Protein AF-0000000078951694 (afdb_homodimer)

Structure (mmCIF, N/CA/C/O backbone):
data_AF-0000000078951694-model_v1
#
loop_
_entity.id
_entity.type
_entity.pdbx_description
1 polymer 'Glycosyl transferase group 1'
#
loop_
_atom_site.group_PDB
_atom_site.id
_atom_site.type_symbol
_atom_site.label_atom_id
_atom_site.label_alt_id
_atom_site.label_comp_id
_atom_site.label_asym_id
_atom_site.label_entity_id
_atom_site.label_seq_id
_atom_site.pdbx_PDB_ins_code
_atom_site.Cartn_x
_atom_site.Cartn_y
_atom_site.Cartn_z
_atom_site.occupancy
_atom_site.B_iso_or_equiv
_atom_site.auth_seq_id
_atom_site.auth_comp_id
_atom_site.auth_asym_id
_atom_site.auth_atom_id
_atom_site.pdbx_PDB_model_num
ATOM 1 N N . MET A 1 1 ? -20.156 -35.375 -35.844 1 25.42 1 MET A N 1
ATOM 2 C CA . MET A 1 1 ? -18.797 -34.875 -35.812 1 25.42 1 MET A CA 1
ATOM 3 C C . MET A 1 1 ? -18.078 -35.25 -34.531 1 25.42 1 MET A C 1
ATOM 5 O O . MET A 1 1 ? -17.016 -34.719 -34.219 1 25.42 1 MET A O 1
ATOM 9 N N . THR A 1 2 ? -18.844 -35.938 -33.625 1 31.47 2 THR A N 1
ATOM 10 C CA . THR A 1 2 ? -18.594 -36.531 -32.344 1 31.47 2 THR A CA 1
ATOM 11 C C . THR A 1 2 ? -17.625 -37.719 -32.469 1 31.47 2 THR A C 1
ATOM 13 O O . THR A 1 2 ? -17.031 -38.156 -31.469 1 31.47 2 THR A O 1
ATOM 16 N N . GLY A 1 3 ? -17.562 -38.25 -33.75 1 32.97 3 GLY A N 1
ATOM 17 C CA . GLY A 1 3 ? -16.922 -39.531 -34 1 32.97 3 GLY A CA 1
ATOM 18 C C . GLY A 1 3 ? -15.414 -39.469 -33.938 1 32.97 3 GLY A C 1
ATOM 19 O O . GLY A 1 3 ? -14.75 -40.438 -33.625 1 32.97 3 GLY A O 1
ATOM 20 N N . SER A 1 4 ? -14.906 -38.406 -34.625 1 34.59 4 SER A N 1
ATOM 21 C CA . SER A 1 4 ? -13.477 -38.375 -34.938 1 34.59 4 SER A CA 1
ATOM 22 C C . SER A 1 4 ? -12.648 -38.094 -33.688 1 34.59 4 SER A C 1
ATOM 24 O O . SER A 1 4 ? -11.414 -38.156 -33.75 1 34.59 4 SER A O 1
ATOM 26 N N . SER A 1 5 ? -13.242 -37.344 -32.75 1 33.28 5 SER A N 1
ATOM 27 C CA . SER A 1 5 ? -12.469 -36.969 -31.562 1 33.28 5 SER A CA 1
ATOM 28 C C . SER A 1 5 ? -12.094 -38.188 -30.734 1 33.28 5 SER A C 1
ATOM 30 O O . SER A 1 5 ? -11.125 -38.156 -29.984 1 33.28 5 SER A O 1
ATOM 32 N N . ASN A 1 6 ? -12.883 -39.281 -30.891 1 34.88 6 ASN A N 1
ATOM 33 C CA . ASN A 1 6 ? -12.602 -40.5 -30.156 1 34.88 6 ASN A CA 1
ATOM 34 C C . ASN A 1 6 ? -11.414 -41.25 -30.766 1 34.88 6 ASN A C 1
ATOM 36 O O . ASN A 1 6 ? -10.812 -42.094 -30.109 1 34.88 6 ASN A O 1
ATOM 40 N N . GLN A 1 7 ? -11.141 -41.062 -32.188 1 31.48 7 GLN A N 1
ATOM 41 C CA . GLN A 1 7 ? -10.117 -41.875 -32.844 1 31.48 7 GLN A CA 1
ATOM 42 C C . GLN A 1 7 ? -8.719 -41.406 -32.469 1 31.48 7 GLN A C 1
ATOM 44 O O . GLN A 1 7 ? -7.77 -42.188 -32.5 1 31.48 7 GLN A O 1
ATOM 49 N N . ALA A 1 8 ? -8.578 -40.031 -32.438 1 38.91 8 ALA A N 1
ATOM 50 C CA . ALA A 1 8 ? -7.238 -39.562 -32.094 1 38.91 8 ALA A CA 1
ATOM 51 C C . ALA A 1 8 ? -6.785 -40.125 -30.734 1 38.91 8 ALA A C 1
ATOM 53 O O . ALA A 1 8 ? -5.602 -40.031 -30.406 1 38.91 8 ALA A O 1
ATOM 54 N N . LEU A 1 9 ? -7.75 -40.344 -29.922 1 37.75 9 LEU A N 1
ATOM 55 C CA . LEU A 1 9 ? -7.488 -40.969 -28.641 1 37.75 9 LEU A CA 1
ATOM 56 C C . LEU A 1 9 ? -7.109 -42.438 -28.812 1 37.75 9 LEU A C 1
ATOM 58 O O . LEU A 1 9 ? -6.418 -43 -27.969 1 37.75 9 LEU A O 1
ATOM 62 N N . ASN A 1 10 ? -7.617 -43.062 -29.797 1 38.59 10 ASN A N 1
ATOM 63 C CA . ASN A 1 10 ? -7.34 -44.469 -30.062 1 38.59 10 ASN A CA 1
ATOM 64 C C . ASN A 1 10 ? -5.934 -44.656 -30.609 1 38.59 10 ASN A C 1
ATOM 66 O O . ASN A 1 10 ? -5.328 -45.719 -30.422 1 38.59 10 ASN A O 1
ATOM 70 N N . ASP A 1 11 ? -5.473 -43.844 -31.516 1 37.25 11 ASP A N 1
ATOM 71 C CA . ASP A 1 11 ? -4.184 -44.062 -32.156 1 37.25 11 ASP A CA 1
ATOM 72 C C . ASP A 1 11 ? -3.031 -43.719 -31.219 1 37.25 11 ASP A C 1
ATOM 74 O O . ASP A 1 11 ? -1.863 -43.906 -31.578 1 37.25 11 ASP A O 1
ATOM 78 N N . SER A 1 12 ? -3.062 -42.656 -30.344 1 39.62 12 SER A N 1
ATOM 79 C CA . SER A 1 12 ? -2.045 -42.531 -29.312 1 39.62 12 SER A CA 1
ATOM 80 C C . SER A 1 12 ? -1.988 -43.781 -28.438 1 39.62 12 SER A C 1
ATOM 82 O O . SER A 1 12 ? -2.184 -43.719 -27.219 1 39.62 12 SER A O 1
ATOM 84 N N . SER A 1 13 ? -2.211 -44.906 -28.891 1 37.97 13 SER A N 1
ATOM 85 C CA . SER A 1 13 ? -2.316 -46.281 -28.438 1 37.97 13 SER A CA 1
ATOM 86 C C . SER A 1 13 ? -1.037 -46.719 -27.734 1 37.97 13 SER A C 1
ATOM 88 O O . SER A 1 13 ? -1.073 -47.594 -26.875 1 37.97 13 SER A O 1
ATOM 90 N N . GLU A 1 14 ? 0.113 -46.312 -28.234 1 39.25 14 GLU A N 1
ATOM 91 C CA . GLU A 1 14 ? 1.351 -46.844 -27.656 1 39.25 14 GLU A CA 1
ATOM 92 C C . GLU A 1 14 ? 1.652 -46.219 -26.312 1 39.25 14 GLU A C 1
ATOM 94 O O . GLU A 1 14 ? 2.619 -46.594 -25.641 1 39.25 14 GLU A O 1
ATOM 99 N N . ALA A 1 15 ? 1.261 -44.969 -26 1 46.66 15 ALA A N 1
ATOM 100 C CA . ALA A 1 15 ? 1.269 -44.531 -24.609 1 46.66 15 ALA A CA 1
ATOM 101 C C . ALA A 1 15 ? 0.539 -45.531 -23.719 1 46.66 15 ALA A C 1
ATOM 103 O O . ALA A 1 15 ? 0.269 -45.25 -22.547 1 46.66 15 ALA A O 1
ATOM 104 N N . ARG A 1 16 ? -0.123 -46.562 -24.188 1 50.38 16 ARG A N 1
ATOM 105 C CA . ARG A 1 16 ? -1.137 -47.562 -23.891 1 50.38 16 ARG A CA 1
ATOM 106 C C . ARG A 1 16 ? -0.674 -48.5 -22.766 1 50.38 16 ARG A C 1
ATOM 108 O O . ARG A 1 16 ? -1.495 -49.062 -22.031 1 50.38 16 ARG A O 1
ATOM 115 N N . ASP A 1 17 ? 0.677 -48.625 -22.719 1 61.97 17 ASP A N 1
ATOM 116 C CA . ASP A 1 17 ? 0.812 -49.844 -21.875 1 61.97 17 ASP A CA 1
ATOM 117 C C . ASP A 1 17 ? 1.372 -49.469 -20.5 1 61.97 17 ASP A C 1
ATOM 119 O O . ASP A 1 17 ? 1.481 -50.344 -19.625 1 61.97 17 ASP A O 1
ATOM 123 N N . GLY A 1 18 ? 1.534 -48 -20.219 1 79.75 18 GLY A N 1
ATOM 124 C CA . GLY A 1 18 ? 2.174 -47.781 -18.938 1 79.75 18 GLY A CA 1
ATOM 125 C C . GLY A 1 18 ? 1.211 -47.344 -17.859 1 79.75 18 GLY A C 1
ATOM 126 O O . GLY A 1 18 ? 0.107 -46.875 -18.156 1 79.75 18 GLY A O 1
ATOM 127 N N . GLU A 1 19 ? 1.531 -47.531 -16.625 1 89.62 19 GLU A N 1
ATOM 128 C CA . GLU A 1 19 ? 0.771 -47.125 -15.453 1 89.62 19 GLU A CA 1
ATOM 129 C C . GLU A 1 19 ? 0.968 -45.625 -15.18 1 89.62 19 GLU A C 1
ATOM 131 O O . GLU A 1 19 ? 2.086 -45.125 -15.273 1 89.62 19 GLU A O 1
ATOM 136 N N . ILE A 1 20 ? -0.127 -44.938 -14.977 1 92.88 20 ILE A N 1
ATOM 137 C CA . ILE A 1 20 ? -0.087 -43.531 -14.594 1 92.88 20 ILE A CA 1
ATOM 138 C C . ILE A 1 20 ? -0.366 -43.406 -13.102 1 92.88 20 ILE A C 1
ATOM 140 O O . ILE A 1 20 ? -1.429 -43.812 -12.625 1 92.88 20 ILE A O 1
ATOM 144 N N . ILE A 1 21 ? 0.599 -42.906 -12.383 1 95.19 21 ILE A N 1
ATOM 145 C CA . ILE A 1 21 ? 0.459 -42.656 -10.953 1 95.19 21 ILE A CA 1
ATOM 146 C C . ILE A 1 21 ? 0.245 -41.156 -10.703 1 95.19 21 ILE A C 1
ATOM 148 O O . ILE A 1 21 ? 1.077 -40.344 -11.086 1 95.19 21 ILE A O 1
ATOM 152 N N . LEU A 1 22 ? -0.862 -40.781 -10.141 1 96.69 22 LEU A N 1
ATOM 153 C CA . LEU A 1 22 ? -1.141 -39.375 -9.805 1 96.69 22 LEU A CA 1
ATOM 154 C C . LEU A 1 22 ? -0.96 -39.125 -8.312 1 96.69 22 LEU A C 1
ATOM 156 O O . LEU A 1 22 ? -1.605 -39.781 -7.488 1 96.69 22 LEU A O 1
ATOM 160 N N . ASP A 1 23 ? -0.077 -38.25 -7.992 1 96.75 23 ASP A N 1
ATOM 161 C CA . ASP A 1 23 ? 0.076 -37.844 -6.602 1 96.75 23 ASP A CA 1
ATOM 162 C C . ASP A 1 23 ? -1.099 -36.969 -6.164 1 96.75 23 ASP A C 1
ATOM 164 O O . ASP A 1 23 ? -1.405 -35.938 -6.805 1 96.75 23 ASP A O 1
ATOM 168 N N . VAL A 1 24 ? -1.762 -37.344 -5.074 1 94.56 24 VAL A N 1
ATOM 169 C CA . VAL A 1 24 ? -2.916 -36.594 -4.594 1 94.56 24 VAL A CA 1
ATOM 170 C C . VAL A 1 24 ? -2.691 -36.156 -3.145 1 94.56 24 VAL A C 1
ATOM 172 O O . VAL A 1 24 ? -3.635 -36.125 -2.352 1 94.56 24 VAL A O 1
ATOM 175 N N . SER A 1 25 ? -1.437 -35.906 -2.807 1 93.31 25 SER A N 1
ATOM 176 C CA . SER A 1 25 ? -1.047 -35.594 -1.439 1 93.31 25 SER A CA 1
ATOM 177 C C . SER A 1 25 ? -1.697 -34.281 -0.978 1 93.31 25 SER A C 1
ATOM 179 O O . SER A 1 25 ? -2.141 -34.188 0.168 1 93.31 25 SER A O 1
ATOM 181 N N . TRP A 1 26 ? -1.775 -33.281 -1.845 1 91.5 26 TRP A N 1
ATOM 182 C CA . TRP A 1 26 ? -2.293 -31.969 -1.484 1 91.5 26 TRP A CA 1
ATOM 183 C C . TRP A 1 26 ? -3.777 -32.062 -1.145 1 91.5 26 TRP A C 1
ATOM 185 O O . TRP A 1 26 ? -4.195 -31.625 -0.062 1 91.5 26 TRP A O 1
ATOM 195 N N . LEU A 1 27 ? -4.527 -32.562 -2.012 1 87.69 27 LEU A N 1
ATOM 196 C CA . LEU A 1 27 ? -5.973 -32.656 -1.843 1 87.69 27 LEU A CA 1
ATOM 197 C C . LEU A 1 27 ? -6.32 -33.5 -0.605 1 87.69 27 LEU A C 1
ATOM 199 O O . LEU A 1 27 ? -7.23 -33.125 0.147 1 87.69 27 LEU A O 1
ATOM 203 N N . THR A 1 28 ? -5.617 -34.562 -0.388 1 86.06 28 THR A N 1
ATOM 204 C CA . THR A 1 28 ? -5.918 -35.469 0.721 1 86.06 28 THR A CA 1
ATOM 205 C C . THR A 1 28 ? -5.543 -34.844 2.053 1 86.06 28 THR A C 1
ATOM 207 O O . THR A 1 28 ? -6.168 -35.125 3.08 1 86.06 28 THR A O 1
ATOM 210 N N . GLU A 1 29 ? -4.57 -34.031 2.033 1 83.38 29 GLU A N 1
ATOM 211 C CA . GLU A 1 29 ? -4.191 -33.312 3.252 1 83.38 29 GLU A CA 1
ATOM 212 C C . GLU A 1 29 ? -5.203 -32.219 3.59 1 83.38 29 GLU A C 1
ATOM 214 O O . GLU A 1 29 ? -5.449 -31.938 4.766 1 83.38 29 GLU A O 1
ATOM 219 N N . ARG A 1 30 ? -5.746 -31.594 2.646 1 75.81 30 ARG A N 1
ATOM 220 C CA . ARG A 1 30 ? -6.68 -30.5 2.842 1 75.81 30 ARG A CA 1
ATOM 221 C C . ARG A 1 30 ? -8.094 -31.016 3.084 1 75.81 30 ARG A C 1
ATOM 223 O O . ARG A 1 30 ? -8.906 -30.344 3.727 1 75.81 30 ARG A O 1
ATOM 230 N N . ALA A 1 31 ? -8.477 -32 2.328 1 62.81 31 ALA A N 1
ATOM 231 C CA . ALA A 1 31 ? -9.805 -32.594 2.512 1 62.81 31 ALA A CA 1
ATOM 232 C C . ALA A 1 31 ? -10.086 -32.875 3.986 1 62.81 31 ALA A C 1
ATOM 234 O O . ALA A 1 31 ? -11.227 -32.75 4.434 1 62.81 31 ALA A O 1
ATOM 235 N N . GLY A 1 32 ? -9.086 -33.125 4.684 1 55.53 32 GLY A N 1
ATOM 236 C CA . GLY A 1 32 ? -9.297 -33.312 6.109 1 55.53 32 GLY A CA 1
ATOM 237 C C . GLY A 1 32 ? -9.586 -32 6.84 1 55.53 32 GLY A C 1
ATOM 238 O O . GLY A 1 32 ? -10.148 -32.031 7.938 1 55.53 32 GLY A O 1
ATOM 239 N N . LYS A 1 33 ? -9.188 -30.984 6.164 1 55.47 33 LYS A N 1
ATOM 240 C CA . LYS A 1 33 ? -9.422 -29.688 6.812 1 55.47 33 LYS A CA 1
ATOM 241 C C . LYS A 1 33 ? -10.586 -28.953 6.164 1 55.47 33 LYS A C 1
ATOM 243 O O . LYS A 1 33 ? -10.82 -29.078 4.961 1 55.47 33 LYS A O 1
ATOM 248 N N . ALA A 1 34 ? -11.758 -29.031 6.742 1 47 34 ALA A N 1
ATOM 249 C CA . ALA A 1 34 ? -12.961 -28.344 6.277 1 47 34 ALA A CA 1
ATOM 250 C C . ALA A 1 34 ? -12.594 -27.062 5.527 1 47 34 ALA A C 1
ATOM 252 O O . ALA A 1 34 ? -13.266 -26.031 5.676 1 47 34 ALA A O 1
ATOM 253 N N . VAL A 1 35 ? -11.398 -27.172 5 1 49.03 35 VAL A N 1
ATOM 254 C CA . VAL A 1 35 ? -10.922 -25.891 4.496 1 49.03 35 VAL A CA 1
ATOM 255 C C . VAL A 1 35 ? -11.531 -25.609 3.123 1 49.03 35 VAL A C 1
ATOM 257 O O . VAL A 1 35 ? -11.898 -26.547 2.402 1 49.03 35 VAL A O 1
ATOM 260 N N . MET A 1 36 ? -11.789 -24.359 2.775 1 52.12 36 MET A N 1
ATOM 261 C CA . MET A 1 36 ? -12.242 -23.688 1.562 1 52.12 36 MET A CA 1
ATOM 262 C C . MET A 1 36 ? -11.586 -24.297 0.325 1 52.12 36 MET A C 1
ATOM 264 O O . MET A 1 36 ? -10.508 -24.891 0.414 1 52.12 36 MET A O 1
ATOM 268 N N . THR A 1 37 ? -12.289 -24.234 -0.833 1 61.72 37 THR A N 1
ATOM 269 C CA . THR A 1 37 ? -12.031 -24.531 -2.236 1 61.72 37 THR A CA 1
ATOM 270 C C . THR A 1 37 ? -10.773 -23.828 -2.723 1 61.72 37 THR A C 1
ATOM 272 O O . THR A 1 37 ? -10.812 -22.656 -3.068 1 61.72 37 THR A O 1
ATOM 275 N N . ASP A 1 38 ? -9.555 -24.453 -2.373 1 75.69 38 ASP A N 1
ATOM 276 C CA . ASP A 1 38 ? -8.375 -23.797 -2.924 1 75.69 38 ASP A CA 1
ATOM 277 C C . ASP A 1 38 ? -8.117 -24.234 -4.359 1 75.69 38 ASP A C 1
ATOM 279 O O . ASP A 1 38 ? -8.633 -25.266 -4.801 1 75.69 38 ASP A O 1
ATOM 283 N N . GLY A 1 39 ? -7.406 -23.422 -5.066 1 80.12 39 GLY A N 1
ATOM 284 C CA . GLY A 1 39 ? -7.148 -23.625 -6.484 1 80.12 39 GLY A CA 1
ATOM 285 C C . GLY A 1 39 ? -6.348 -24.875 -6.777 1 80.12 39 GLY A C 1
ATOM 286 O O . GLY A 1 39 ? -6.598 -25.562 -7.77 1 80.12 39 GLY A O 1
ATOM 287 N N . VAL A 1 40 ? -5.477 -25.234 -5.883 1 88.31 40 VAL A N 1
ATOM 288 C CA . VAL A 1 40 ? -4.621 -26.391 -6.094 1 88.31 40 VAL A CA 1
ATOM 289 C C . VAL A 1 40 ? -5.457 -27.672 -6.004 1 88.31 40 VAL A C 1
ATOM 291 O O . VAL A 1 40 ? -5.293 -28.594 -6.816 1 88.31 40 VAL A O 1
ATOM 294 N N . SER A 1 41 ? -6.332 -27.688 -5.07 1 87.12 41 SER A N 1
ATOM 295 C CA . SER A 1 41 ? -7.227 -28.828 -4.926 1 87.12 41 SER A CA 1
ATOM 296 C C . SER A 1 41 ? -8.109 -29 -6.16 1 87.12 41 SER A C 1
ATOM 298 O O . SER A 1 41 ? -8.406 -30.125 -6.566 1 87.12 41 SER A O 1
ATOM 300 N N . ARG A 1 42 ? -8.445 -27.906 -6.723 1 87.06 42 ARG A N 1
ATOM 301 C CA . ARG A 1 42 ? -9.305 -27.969 -7.902 1 87.06 42 ARG A CA 1
ATOM 302 C C . ARG A 1 42 ? -8.555 -28.562 -9.086 1 87.06 42 ARG A C 1
ATOM 304 O O . ARG A 1 42 ? -9.141 -29.266 -9.914 1 87.06 42 ARG A O 1
ATOM 311 N N . ILE A 1 43 ? -7.336 -28.266 -9.203 1 92.06 43 ILE A N 1
ATOM 312 C CA . ILE A 1 43 ? -6.508 -28.828 -10.266 1 92.06 43 ILE A CA 1
ATOM 313 C C . ILE A 1 43 ? -6.398 -30.344 -10.086 1 92.06 43 ILE A C 1
ATOM 315 O O . ILE A 1 43 ? -6.641 -31.109 -11.031 1 92.06 43 ILE A O 1
ATOM 319 N N . GLU A 1 44 ? -6.098 -30.766 -8.875 1 92.56 44 GLU A N 1
ATOM 320 C CA . GLU A 1 44 ? -5.98 -32.188 -8.602 1 92.56 44 GLU A CA 1
ATOM 321 C C . GLU A 1 44 ? -7.309 -32.906 -8.836 1 92.56 44 GLU A C 1
ATOM 323 O O . GLU A 1 44 ? -7.34 -34 -9.383 1 92.56 44 GLU A O 1
ATOM 328 N N . MET A 1 45 ? -8.352 -32.25 -8.469 1 90.88 45 MET A N 1
ATOM 329 C CA . MET A 1 45 ? -9.672 -32.844 -8.656 1 90.88 45 MET A CA 1
ATOM 330 C C . MET A 1 45 ? -9.977 -33.031 -10.141 1 90.88 45 MET A C 1
ATOM 332 O O . MET A 1 45 ? -10.492 -34.062 -10.555 1 90.88 45 MET A O 1
ATOM 336 N N . ALA A 1 46 ? -9.68 -32.031 -10.891 1 92.44 46 ALA A N 1
ATOM 337 C CA . ALA A 1 46 ? -9.914 -32.125 -12.328 1 92.44 46 ALA A CA 1
ATOM 338 C C . ALA A 1 46 ? -9.109 -33.25 -12.953 1 92.44 46 ALA A C 1
ATOM 340 O O . ALA A 1 46 ? -9.633 -34 -13.773 1 92.44 46 ALA A O 1
ATOM 341 N N . TRP A 1 47 ? -7.883 -33.375 -12.547 1 95.38 47 TRP A N 1
ATOM 342 C CA . TRP A 1 47 ? -7.027 -34.438 -13.086 1 95.38 47 TRP A CA 1
ATOM 343 C C . TRP A 1 47 ? -7.539 -35.812 -12.68 1 95.38 47 TRP A C 1
ATOM 345 O O . TRP A 1 47 ? -7.594 -36.719 -13.508 1 95.38 47 TRP A O 1
ATOM 355 N N . ILE A 1 48 ? -7.965 -35.938 -11.414 1 94.56 48 ILE A N 1
ATOM 356 C CA . ILE A 1 48 ? -8.469 -37.219 -10.914 1 94.56 48 ILE A CA 1
ATOM 357 C C . ILE A 1 48 ? -9.703 -37.625 -11.719 1 94.56 48 ILE A C 1
ATOM 359 O O . ILE A 1 48 ? -9.758 -38.75 -12.25 1 94.56 48 ILE A O 1
ATOM 363 N N . LYS A 1 49 ? -10.617 -36.75 -11.875 1 93 49 LYS A N 1
ATOM 364 C CA . LYS A 1 49 ? -11.883 -37.062 -12.531 1 93 49 LYS A CA 1
ATOM 365 C C . LYS A 1 49 ? -11.672 -37.438 -13.992 1 93 49 LYS A C 1
ATOM 367 O O . LYS A 1 49 ? -12.25 -38.406 -14.477 1 93 49 LYS A O 1
ATOM 372 N N . LEU A 1 50 ? -10.844 -36.75 -14.68 1 94 50 LEU A N 1
ATOM 373 C CA . LEU A 1 50 ? -10.641 -37 -16.109 1 94 50 LEU A CA 1
ATOM 374 C C . LEU A 1 50 ? -9.82 -38.25 -16.328 1 94 50 LEU A C 1
ATOM 376 O O . LEU A 1 50 ? -10.141 -39.062 -17.219 1 94 50 LEU A O 1
ATOM 380 N N . LEU A 1 51 ? -8.805 -38.438 -15.508 1 93.62 51 LEU A N 1
ATOM 381 C CA . LEU A 1 51 ? -7.977 -39.625 -15.672 1 93.62 51 LEU A CA 1
ATOM 382 C C . LEU A 1 51 ? -8.758 -40.875 -15.312 1 93.62 51 LEU A C 1
ATOM 384 O O . LEU A 1 51 ? -8.633 -41.906 -15.977 1 93.62 51 LEU A O 1
ATOM 388 N N . LEU A 1 52 ? -9.547 -40.812 -14.25 1 91.81 52 LEU A N 1
ATOM 389 C CA . LEU A 1 52 ? -10.398 -41.938 -13.867 1 91.81 52 LEU A CA 1
ATOM 390 C C . LEU A 1 52 ? -11.422 -42.219 -14.961 1 91.81 52 LEU A C 1
ATOM 392 O O . LEU A 1 52 ? -11.727 -43.375 -15.234 1 91.81 52 LEU A O 1
ATOM 396 N N . GLY A 1 53 ? -11.977 -41.219 -15.477 1 89.81 53 GLY A N 1
ATOM 397 C CA . GLY A 1 53 ? -12.984 -41.344 -16.516 1 89.81 53 GLY A CA 1
ATOM 398 C C . GLY A 1 53 ? -12.438 -41.969 -17.797 1 89.81 53 GLY A C 1
ATOM 399 O O . GLY A 1 53 ? -13.117 -42.781 -18.438 1 89.81 53 GLY A O 1
ATOM 400 N N . TRP A 1 54 ? -11.227 -41.625 -18.109 1 89.75 54 TRP A N 1
ATOM 401 C CA . TRP A 1 54 ? -10.664 -42.031 -19.391 1 89.75 54 TRP A CA 1
ATOM 402 C C . TRP A 1 54 ? -9.805 -43.281 -19.25 1 89.75 54 TRP A C 1
ATOM 404 O O . TRP A 1 54 ? -9.672 -44.062 -20.188 1 89.75 54 TRP A O 1
ATOM 414 N N . PHE A 1 55 ? -9.141 -43.438 -18.047 1 87.25 55 PHE A N 1
ATOM 415 C CA . PHE A 1 55 ? -8.164 -44.5 -17.875 1 87.25 55 PHE A CA 1
ATOM 416 C C . PHE A 1 55 ? -8.336 -45.188 -16.531 1 87.25 55 PHE A C 1
ATOM 418 O O . PHE A 1 55 ? -7.363 -45.375 -15.797 1 87.25 55 PHE A O 1
ATOM 425 N N . SER A 1 56 ? -9.453 -45.656 -16.266 1 84.62 56 SER A N 1
ATOM 426 C CA . SER A 1 56 ? -9.727 -46.219 -14.945 1 84.62 56 SER A CA 1
ATOM 427 C C . SER A 1 56 ? -8.836 -47.406 -14.664 1 84.62 56 SER A C 1
ATOM 429 O O . SER A 1 56 ? -8.43 -47.656 -13.523 1 84.62 56 SER A O 1
ATOM 431 N N . ASP A 1 57 ? -8.383 -48.125 -15.641 1 86.69 57 ASP A N 1
ATOM 432 C CA . ASP A 1 57 ? -7.645 -49.375 -15.453 1 86.69 57 ASP A CA 1
ATOM 433 C C . ASP A 1 57 ? -6.145 -49.125 -15.367 1 86.69 57 ASP A C 1
ATOM 435 O O . ASP A 1 57 ? -5.383 -49.969 -14.945 1 86.69 57 ASP A O 1
ATOM 439 N N . ARG A 1 58 ? -5.738 -47.969 -15.648 1 87.62 58 ARG A N 1
ATOM 440 C CA . ARG A 1 58 ? -4.309 -47.688 -15.734 1 87.62 58 ARG A CA 1
ATOM 441 C C . ARG A 1 58 ? -3.887 -46.625 -14.719 1 87.62 58 ARG A C 1
ATOM 443 O O . ARG A 1 58 ? -2.701 -46.312 -14.602 1 87.62 58 ARG A O 1
ATOM 450 N N . ILE A 1 59 ? -4.812 -46.125 -14.016 1 91.56 59 ILE A N 1
ATOM 451 C CA . ILE A 1 59 ? -4.492 -45.031 -13.133 1 91.56 59 ILE A CA 1
ATOM 452 C C . ILE A 1 59 ? -4.355 -45.531 -11.703 1 91.56 59 ILE A C 1
ATOM 454 O O . ILE A 1 59 ? -5.141 -46.375 -11.25 1 91.56 59 ILE A O 1
ATOM 458 N N . ALA A 1 60 ? -3.324 -45.125 -11.062 1 92.62 60 ALA A N 1
ATOM 459 C CA . ALA A 1 60 ? -3.111 -45.344 -9.633 1 92.62 60 ALA A CA 1
ATOM 460 C C . ALA A 1 60 ? -2.938 -44 -8.914 1 92.62 60 ALA A C 1
ATOM 462 O O . ALA A 1 60 ? -2.543 -43 -9.531 1 92.62 60 ALA A O 1
ATOM 463 N N . PHE A 1 61 ? -3.332 -44 -7.668 1 95.06 61 PHE A N 1
ATOM 464 C CA . PHE A 1 61 ? -3.186 -42.812 -6.848 1 95.06 61 PHE A CA 1
ATOM 465 C C . PHE A 1 61 ? -2.193 -43.031 -5.715 1 95.06 61 PHE A C 1
ATOM 467 O O . PHE A 1 61 ? -2.146 -44.125 -5.145 1 95.06 61 PHE A O 1
ATOM 474 N N . ALA A 1 62 ? -1.385 -42.062 -5.477 1 95.25 62 ALA A N 1
ATOM 475 C CA . ALA A 1 62 ? -0.406 -42.156 -4.398 1 95.25 62 ALA A CA 1
ATOM 476 C C . ALA A 1 62 ? -0.414 -40.906 -3.539 1 95.25 62 ALA A C 1
ATOM 478 O O . ALA A 1 62 ? -0.921 -39.875 -3.961 1 95.25 62 ALA A O 1
ATOM 479 N N . ARG A 1 63 ? 0.07 -41.062 -2.336 1 94.69 63 ARG A N 1
ATOM 480 C CA . ARG A 1 63 ? 0.104 -39.906 -1.413 1 94.69 63 ARG A CA 1
ATOM 481 C C . ARG A 1 63 ? 1.287 -40.031 -0.457 1 94.69 63 ARG A C 1
ATOM 483 O O . ARG A 1 63 ? 1.641 -41.125 -0.021 1 94.69 63 ARG A O 1
ATOM 490 N N . LEU A 1 64 ? 1.927 -38.906 -0.232 1 94.62 64 LEU A N 1
ATOM 491 C CA . LEU A 1 64 ? 2.832 -38.719 0.899 1 94.62 64 LEU A CA 1
ATOM 492 C C . LEU A 1 64 ? 2.137 -38 2.045 1 94.62 64 LEU A C 1
ATOM 494 O O . LEU A 1 64 ? 1.743 -36.844 1.902 1 94.62 64 LEU A O 1
ATOM 498 N N . ASN A 1 65 ? 1.98 -38.656 3.189 1 88.38 65 ASN A N 1
ATOM 499 C CA . ASN A 1 65 ? 1.252 -38.031 4.285 1 88.38 65 ASN A CA 1
ATOM 500 C C . ASN A 1 65 ? 2.176 -37.188 5.156 1 88.38 65 ASN A C 1
ATOM 502 O O . ASN A 1 65 ? 3.377 -37.125 4.898 1 88.38 65 ASN A O 1
ATOM 506 N N . ARG A 1 66 ? 1.62 -36.531 6.129 1 85.69 66 ARG A N 1
ATOM 507 C CA . ARG A 1 66 ? 2.336 -35.562 6.953 1 85.69 66 ARG A CA 1
ATOM 508 C C . ARG A 1 66 ? 3.393 -36.25 7.812 1 85.69 66 ARG A C 1
ATOM 510 O O . ARG A 1 66 ? 4.332 -35.594 8.281 1 85.69 66 ARG A O 1
ATOM 517 N N . TRP A 1 67 ? 3.303 -37.5 7.953 1 85.94 67 TRP A N 1
ATOM 518 C CA . TRP A 1 67 ? 4.23 -38.281 8.789 1 85.94 67 TRP A CA 1
ATOM 519 C C . TRP A 1 67 ? 5.359 -38.875 7.945 1 85.94 67 TRP A C 1
ATOM 521 O O . TRP A 1 67 ? 6.207 -39.594 8.461 1 85.94 67 TRP A O 1
ATOM 531 N N . GLY A 1 68 ? 5.348 -38.656 6.703 1 89.81 68 GLY A N 1
ATOM 532 C CA . GLY A 1 68 ? 6.43 -39.094 5.832 1 89.81 68 GLY A CA 1
ATOM 533 C C . GLY A 1 68 ? 6.188 -40.438 5.219 1 89.81 68 GLY A C 1
ATOM 534 O O . GLY A 1 68 ? 7.094 -41.031 4.617 1 89.81 68 GLY A O 1
ATOM 535 N N . ARG A 1 69 ? 5.051 -40.969 5.328 1 90.62 69 ARG A N 1
ATOM 536 C CA . ARG A 1 69 ? 4.727 -42.25 4.734 1 90.62 69 ARG A CA 1
ATOM 537 C C . ARG A 1 69 ? 4.172 -42.094 3.324 1 90.62 69 ARG A C 1
ATOM 539 O O . ARG A 1 69 ? 3.191 -41.375 3.119 1 90.62 69 ARG A O 1
ATOM 546 N N . TYR A 1 70 ? 4.863 -42.75 2.398 1 94.38 70 TYR A N 1
ATOM 547 C CA . TYR A 1 70 ? 4.43 -42.75 1.006 1 94.38 70 TYR A CA 1
ATOM 548 C C . TYR A 1 70 ? 3.82 -44.094 0.623 1 94.38 70 TYR A C 1
ATOM 550 O O . TYR A 1 70 ? 4.312 -45.125 1.037 1 94.38 70 TYR A O 1
ATOM 558 N N . GLY A 1 71 ? 2.721 -44 -0.176 1 94.06 71 GLY A N 1
ATOM 559 C CA . GLY A 1 71 ? 2.102 -45.219 -0.644 1 94.06 71 GLY A CA 1
ATOM 560 C C . GLY A 1 71 ? 0.965 -45 -1.619 1 94.06 71 GLY A C 1
ATOM 561 O O . GLY A 1 71 ? 0.8 -43.875 -2.131 1 94.06 71 GLY A O 1
ATOM 562 N N . ARG A 1 72 ? 0.302 -46.125 -1.939 1 94.06 72 ARG A N 1
ATOM 563 C CA . ARG A 1 72 ? -0.793 -46.094 -2.902 1 94.06 72 ARG A CA 1
ATOM 564 C C . ARG A 1 72 ? -2.141 -46 -2.197 1 94.06 72 ARG A C 1
ATOM 566 O O . ARG A 1 72 ? -2.271 -46.406 -1.042 1 94.06 72 ARG A O 1
ATOM 573 N N . LEU A 1 73 ? -3.037 -45.406 -2.834 1 92.75 73 LEU A N 1
ATOM 574 C CA . LEU A 1 73 ? -4.406 -45.281 -2.342 1 92.75 73 LEU A CA 1
ATOM 575 C C . LEU A 1 73 ? -5.352 -46.125 -3.188 1 92.75 73 LEU A C 1
ATOM 577 O O . LEU A 1 73 ? -5.125 -46.312 -4.387 1 92.75 73 LEU A O 1
ATOM 581 N N . SER A 1 74 ? -6.414 -46.656 -2.514 1 89.56 74 SER A N 1
ATOM 582 C CA . SER A 1 74 ? -7.438 -47.344 -3.287 1 89.56 74 SER A CA 1
ATOM 583 C C . SER A 1 74 ? -8.25 -46.375 -4.133 1 89.56 74 SER A C 1
ATOM 585 O O . SER A 1 74 ? -8.555 -45.25 -3.693 1 89.56 74 SER A O 1
ATOM 587 N N . GLN A 1 75 ? -8.547 -46.812 -5.34 1 90.25 75 GLN A N 1
ATOM 588 C CA . GLN A 1 75 ? -9.336 -45.969 -6.242 1 90.25 75 GLN A CA 1
ATOM 589 C C . GLN A 1 75 ? -10.688 -45.625 -5.625 1 90.25 75 GLN A C 1
ATOM 591 O O . GLN A 1 75 ? -11.188 -44.5 -5.789 1 90.25 75 GLN A O 1
ATOM 596 N N . SER A 1 76 ? -11.203 -46.594 -4.945 1 88 76 SER A N 1
ATOM 597 C CA . SER A 1 76 ? -12.508 -46.406 -4.312 1 88 76 SER A CA 1
ATOM 598 C C . SER A 1 76 ? -12.445 -45.312 -3.236 1 88 76 SER A C 1
ATOM 600 O O . SER A 1 76 ? -13.359 -44.5 -3.109 1 88 76 SER A O 1
ATOM 602 N N . ALA A 1 77 ? -11.383 -45.312 -2.529 1 87.44 77 ALA A N 1
ATOM 603 C CA . ALA A 1 77 ? -11.211 -44.312 -1.481 1 87.44 77 ALA A CA 1
ATOM 604 C C . ALA A 1 77 ? -11.086 -42.906 -2.08 1 87.44 77 ALA A C 1
ATOM 606 O O . ALA A 1 77 ? -11.648 -41.938 -1.551 1 87.44 77 ALA A O 1
ATOM 607 N N . VAL A 1 78 ? -10.367 -42.844 -3.141 1 89.56 78 VAL A N 1
ATOM 608 C CA . VAL A 1 78 ? -10.172 -41.562 -3.803 1 89.56 78 VAL A CA 1
ATOM 609 C C . VAL A 1 78 ? -11.492 -41.062 -4.395 1 89.56 78 VAL A C 1
ATOM 611 O O . VAL A 1 78 ? -11.828 -39.875 -4.289 1 89.56 78 VAL A O 1
ATOM 614 N N . LEU A 1 79 ? -12.25 -41.906 -4.934 1 87.94 79 LEU A N 1
ATOM 615 C CA . LEU A 1 79 ? -13.547 -41.562 -5.504 1 87.94 79 LEU A CA 1
ATOM 616 C C . LEU A 1 79 ? -14.492 -41.031 -4.43 1 87.94 79 LEU A C 1
ATOM 618 O O . LEU A 1 79 ? -15.227 -40.062 -4.648 1 87.94 79 LEU A O 1
ATOM 622 N N . THR A 1 80 ? -14.453 -41.719 -3.361 1 85.25 80 THR A N 1
ATOM 623 C CA . THR A 1 80 ? -15.297 -41.281 -2.248 1 85.25 80 THR A CA 1
ATOM 624 C C . THR A 1 80 ? -14.906 -39.906 -1.767 1 85.25 80 THR A C 1
ATOM 626 O O . THR A 1 80 ? -15.773 -39.062 -1.475 1 85.25 80 THR A O 1
ATOM 629 N N . MET A 1 81 ? -13.68 -39.688 -1.66 1 84.75 81 MET A N 1
ATOM 630 C CA . MET A 1 81 ? -13.188 -38.375 -1.232 1 84.75 81 MET A CA 1
ATOM 631 C C . MET A 1 81 ? -13.625 -37.281 -2.199 1 84.75 81 MET A C 1
ATOM 633 O O . MET A 1 81 ? -14.047 -36.219 -1.775 1 84.75 81 MET A O 1
ATOM 637 N N . ILE A 1 82 ? -13.531 -37.531 -3.434 1 86.38 82 ILE A N 1
ATOM 638 C CA . ILE A 1 82 ? -13.898 -36.562 -4.457 1 86.38 82 ILE A CA 1
ATOM 639 C C . ILE A 1 82 ? -15.391 -36.25 -4.355 1 86.38 82 ILE A C 1
ATOM 641 O O . ILE A 1 82 ? -15.789 -35.094 -4.422 1 86.38 82 ILE A O 1
ATOM 645 N N . GLU A 1 83 ? -16.156 -37.25 -4.227 1 83.81 83 GLU A N 1
ATOM 646 C CA . GLU A 1 83 ? -17.609 -37.062 -4.137 1 83.81 83 GLU A CA 1
ATOM 647 C C . GLU A 1 83 ? -17.984 -36.25 -2.916 1 83.81 83 GLU A C 1
ATOM 649 O O . GLU A 1 83 ? -18.844 -35.344 -3.002 1 83.81 83 GLU A O 1
ATOM 654 N N . GLN A 1 84 ? -17.328 -36.531 -1.888 1 79.62 84 GLN A N 1
ATOM 655 C CA . GLN A 1 84 ? -17.609 -35.812 -0.656 1 79.62 84 GLN A CA 1
ATOM 656 C C . GLN A 1 84 ? -17.156 -34.344 -0.759 1 79.62 84 GLN A C 1
ATOM 658 O O . GLN A 1 84 ? -17.844 -33.438 -0.293 1 79.62 84 GLN A O 1
ATOM 663 N N . THR A 1 85 ? -15.992 -34.188 -1.294 1 79.75 85 THR A N 1
ATOM 664 C CA . THR A 1 85 ? -15.453 -32.844 -1.456 1 79.75 85 THR A CA 1
ATOM 665 C C . THR A 1 85 ? -16.359 -32 -2.354 1 79.75 85 THR A C 1
ATOM 667 O O . THR A 1 85 ? -16.625 -30.828 -2.053 1 79.75 85 THR A O 1
ATOM 670 N N . GLU A 1 86 ? -16.797 -32.531 -3.402 1 79.31 86 GLU A N 1
ATOM 671 C CA . GLU A 1 86 ? -17.688 -31.828 -4.324 1 79.31 86 GLU A CA 1
ATOM 672 C C . GLU A 1 86 ? -19 -31.453 -3.648 1 79.31 86 GLU A C 1
ATOM 674 O O . GLU A 1 86 ? -19.547 -30.375 -3.906 1 79.31 86 GLU A O 1
ATOM 679 N N . LYS A 1 87 ? -19.5 -32.312 -2.857 1 76.56 87 LYS A N 1
ATOM 680 C CA . LYS A 1 87 ? -20.75 -32.031 -2.135 1 76.56 87 LYS A CA 1
ATOM 681 C C . LYS A 1 87 ? -20.578 -30.844 -1.196 1 76.56 87 LYS A C 1
ATOM 683 O O . LYS A 1 87 ? -21.469 -29.984 -1.103 1 76.56 87 LYS A O 1
ATOM 688 N N . VAL A 1 88 ? -19.469 -30.828 -0.575 1 72.75 88 VAL A N 1
ATOM 689 C CA . VAL A 1 88 ? -19.188 -29.75 0.354 1 72.75 88 VAL A CA 1
ATOM 690 C C . VAL A 1 88 ? -19.047 -28.438 -0.414 1 72.75 88 VAL A C 1
ATOM 692 O O . VAL A 1 88 ? -19.516 -27.391 0.051 1 72.75 88 VAL A O 1
ATOM 695 N N . TRP A 1 89 ? -18.438 -28.516 -1.508 1 73.62 89 TRP A N 1
ATOM 696 C CA . TRP A 1 89 ? -18.219 -27.312 -2.311 1 73.62 89 TRP A CA 1
ATOM 697 C C . TRP A 1 89 ? -19.531 -26.781 -2.879 1 73.62 89 TRP A C 1
ATOM 699 O O . TRP A 1 89 ? -19.641 -25.609 -3.217 1 73.62 89 TRP A O 1
ATOM 709 N N . GLN A 1 90 ? -20.5 -27.594 -3.021 1 70.94 90 GLN A N 1
ATOM 710 C CA . GLN A 1 90 ? -21.781 -27.203 -3.602 1 70.94 90 GLN A CA 1
ATOM 711 C C . GLN A 1 90 ? -22.781 -26.812 -2.516 1 70.94 90 GLN A C 1
ATOM 713 O O . GLN A 1 90 ? -23.734 -26.078 -2.781 1 70.94 90 GLN A O 1
ATOM 718 N N . GLU A 1 91 ? -22.672 -27.375 -1.317 1 62.41 91 GLU A N 1
ATOM 719 C CA . GLU A 1 91 ? -23.672 -27.188 -0.278 1 62.41 91 GLU A CA 1
ATOM 720 C C . GLU A 1 91 ? -23.438 -25.891 0.49 1 62.41 91 GLU A C 1
ATOM 722 O O . GLU A 1 91 ? -22.281 -25.5 0.725 1 62.41 91 GLU A O 1
ATOM 727 N N . SER A 1 92 ? -24.438 -24.984 0.413 1 53.91 92 SER A N 1
ATOM 728 C CA . SER A 1 92 ? -24.531 -23.594 0.852 1 53.91 92 SER A CA 1
ATOM 729 C C . SER A 1 92 ? -24.125 -23.453 2.312 1 53.91 92 SER A C 1
ATOM 731 O O . SER A 1 92 ? -23.359 -22.547 2.656 1 53.91 92 SER A O 1
ATOM 733 N N . GLU A 1 93 ? -25.172 -23.719 3.301 1 49.81 93 GLU A N 1
ATOM 734 C CA . GLU A 1 93 ? -25.25 -23.172 4.652 1 49.81 93 GLU A CA 1
ATOM 735 C C . GLU A 1 93 ? -24.438 -24.016 5.633 1 49.81 93 GLU A C 1
ATOM 737 O O . GLU A 1 93 ? -24.75 -25.172 5.871 1 49.81 93 GLU A O 1
ATOM 742 N N . PRO A 1 94 ? -23.141 -23.656 5.777 1 45.84 94 PRO A N 1
ATOM 743 C CA . PRO A 1 94 ? -22.547 -24.438 6.863 1 45.84 94 PRO A CA 1
ATOM 744 C C . PRO A 1 94 ? -23.438 -24.5 8.109 1 45.84 94 PRO A C 1
ATOM 746 O O . PRO A 1 94 ? -23.656 -23.469 8.758 1 45.84 94 PRO A O 1
ATOM 749 N N . ASN A 1 95 ? -24.516 -25.016 8.109 1 41.56 95 ASN A N 1
ATOM 750 C CA . ASN A 1 95 ? -25.078 -25.156 9.453 1 41.56 95 ASN A CA 1
ATOM 751 C C . ASN A 1 95 ? -24.031 -25.625 10.461 1 41.56 95 ASN A C 1
ATOM 753 O O . ASN A 1 95 ? -23.359 -26.625 10.25 1 41.56 95 ASN A O 1
ATOM 757 N N . GLN A 1 96 ? -23.609 -24.797 11.375 1 45.72 96 GLN A N 1
ATOM 758 C CA . GLN A 1 96 ? -22.547 -24.828 12.383 1 45.72 96 GLN A CA 1
ATOM 759 C C . GLN A 1 96 ? -22.422 -26.219 12.992 1 45.72 96 GLN A C 1
ATOM 761 O O . GLN A 1 96 ? -21.312 -26.734 13.172 1 45.72 96 GLN A O 1
ATOM 766 N N . LEU A 1 97 ? -23.531 -26.656 13.625 1 39.19 97 LEU A N 1
ATOM 767 C CA . LEU A 1 97 ? -23.484 -27.766 14.57 1 39.19 97 LEU A CA 1
ATOM 768 C C . LEU A 1 97 ? -23.25 -29.094 13.836 1 39.19 97 LEU A C 1
ATOM 770 O O . LEU A 1 97 ? -22.438 -29.906 14.266 1 39.19 97 LEU A O 1
ATOM 774 N N . THR A 1 98 ? -24.078 -29.438 12.961 1 44.12 98 THR A N 1
ATOM 775 C CA . THR A 1 98 ? -24.078 -30.75 12.328 1 44.12 98 THR A CA 1
ATOM 776 C C . THR A 1 98 ? -22.891 -30.891 11.367 1 44.12 98 THR A C 1
ATOM 778 O O . THR A 1 98 ? -22.562 -31.984 10.93 1 44.12 98 THR A O 1
ATOM 781 N N . GLN A 1 99 ? -22.391 -29.812 10.906 1 51.31 99 GLN A N 1
ATOM 782 C CA . GLN A 1 99 ? -21.266 -29.75 9.977 1 51.31 99 GLN A CA 1
ATOM 783 C C . GLN A 1 99 ? -19.969 -30.172 10.648 1 51.31 99 GLN A C 1
ATOM 785 O O . GLN A 1 99 ? -19.125 -30.828 10.023 1 51.31 99 GLN A O 1
ATOM 790 N N . ASN A 1 100 ? -19.953 -29.875 11.93 1 52.41 100 ASN A N 1
ATOM 791 C CA . ASN A 1 100 ? -18.719 -30.219 12.641 1 52.41 100 ASN A CA 1
ATOM 792 C C . ASN A 1 100 ? -18.547 -31.734 12.773 1 52.41 100 ASN A C 1
ATOM 794 O O . ASN A 1 100 ? -17.453 -32.25 12.555 1 52.41 100 ASN A O 1
ATOM 798 N N . PHE A 1 101 ? -19.766 -32.375 13.141 1 46.31 101 PHE A N 1
ATOM 799 C CA . PHE A 1 101 ? -19.609 -33.812 13.391 1 46.31 101 PHE A CA 1
ATOM 800 C C . PHE A 1 101 ? -19.391 -34.562 12.094 1 46.31 101 PHE A C 1
ATOM 802 O O . PHE A 1 101 ? -18.547 -35.469 12.023 1 46.31 101 PHE A O 1
ATOM 809 N N . ARG A 1 102 ? -20.156 -34.375 11.078 1 52.28 102 ARG A N 1
ATOM 810 C CA . ARG A 1 102 ? -20.016 -35.062 9.789 1 52.28 102 ARG A CA 1
ATOM 811 C C . ARG A 1 102 ? -18.672 -34.75 9.148 1 52.28 102 ARG A C 1
ATOM 813 O O . ARG A 1 102 ? -18.031 -35.625 8.562 1 52.28 102 ARG A O 1
ATOM 820 N N . GLN A 1 103 ? -18.344 -33.531 9.484 1 58.94 103 GLN A N 1
ATOM 821 C CA . GLN A 1 103 ? -17.031 -33.156 8.977 1 58.94 103 GLN A CA 1
ATOM 822 C C . GLN A 1 103 ? -15.914 -33.906 9.688 1 58.94 103 GLN A C 1
ATOM 824 O O . GLN A 1 103 ? -14.953 -34.344 9.055 1 58.94 103 GLN A O 1
ATOM 829 N N . LYS A 1 104 ? -16.234 -34.062 10.891 1 57.34 104 LYS A N 1
ATOM 830 C CA . LYS A 1 104 ? -15.242 -34.812 11.672 1 57.34 104 LYS A CA 1
ATOM 831 C C . LYS A 1 104 ? -15.242 -36.281 11.305 1 57.34 104 LYS A C 1
ATOM 833 O O . LYS A 1 104 ? -14.18 -36.906 11.242 1 57.34 104 LYS A O 1
ATOM 838 N N . PHE A 1 105 ? -16.406 -36.75 11.125 1 52 105 PHE A N 1
ATOM 839 C CA . PHE A 1 105 ? -16.531 -38.156 10.742 1 52 105 PHE A CA 1
ATOM 840 C C . PHE A 1 105 ? -15.906 -38.375 9.375 1 52 105 PHE A C 1
ATOM 842 O O . PHE A 1 105 ? -15.172 -39.375 9.188 1 52 105 PHE A O 1
ATOM 849 N N . TYR A 1 106 ? -16.188 -37.625 8.484 1 59.25 106 TYR A N 1
ATOM 850 C CA . TYR A 1 106 ? -15.609 -37.75 7.148 1 59.25 106 TYR A CA 1
ATOM 851 C C . TYR A 1 106 ? -14.102 -37.562 7.18 1 59.25 106 TYR A C 1
ATOM 853 O O . TYR A 1 106 ? -13.359 -38.25 6.469 1 59.25 106 TYR A O 1
ATOM 861 N N . GLN A 1 107 ? -13.766 -36.75 8.117 1 61.75 107 GLN A N 1
ATOM 862 C CA . GLN A 1 107 ? -12.328 -36.562 8.266 1 61.75 107 GLN A CA 1
ATOM 863 C C . GLN A 1 107 ? -11.648 -37.812 8.805 1 61.75 107 GLN A C 1
ATOM 865 O O . GLN A 1 107 ? -10.578 -38.188 8.32 1 61.75 107 GLN A O 1
ATOM 870 N N . ALA A 1 108 ? -12.344 -38.344 9.758 1 61.25 108 ALA A N 1
ATOM 871 C CA . ALA A 1 108 ? -11.789 -39.562 10.336 1 61.25 108 ALA A CA 1
ATOM 872 C C . ALA A 1 108 ? -11.797 -40.719 9.328 1 61.25 108 ALA A C 1
ATOM 874 O O . ALA A 1 108 ? -10.82 -41.438 9.219 1 61.25 108 ALA A O 1
ATOM 875 N N . LYS A 1 109 ? -12.883 -40.875 8.648 1 62.62 109 LYS A N 1
ATOM 876 C CA . LYS A 1 109 ? -12.992 -41.938 7.637 1 62.62 109 LYS A CA 1
ATOM 877 C C . LYS A 1 109 ? -11.969 -41.719 6.523 1 62.62 109 LYS A C 1
ATOM 879 O O . LYS A 1 109 ? -11.359 -42.688 6.051 1 62.62 109 LYS A O 1
ATOM 884 N N . ALA A 1 110 ? -11.812 -40.531 6.215 1 64.06 110 ALA A N 1
ATOM 885 C CA . ALA A 1 110 ? -10.844 -40.188 5.18 1 64.06 110 ALA A CA 1
ATOM 886 C C . ALA A 1 110 ? -9.422 -40.562 5.629 1 64.06 110 ALA A C 1
ATOM 888 O O . ALA A 1 110 ? -8.609 -41.031 4.832 1 64.06 110 ALA A O 1
ATOM 889 N N . LEU A 1 111 ? -9.188 -40.344 6.891 1 65.19 111 LEU A N 1
ATOM 890 C CA . LEU A 1 111 ? -7.859 -40.656 7.422 1 65.19 111 LEU A CA 1
ATOM 891 C C . LEU A 1 111 ? -7.555 -42.125 7.301 1 65.19 111 LEU A C 1
ATOM 893 O O . LEU A 1 111 ? -6.418 -42.5 7.004 1 65.19 111 LEU A O 1
ATOM 897 N N . ILE A 1 112 ? -8.594 -42.844 7.441 1 68.19 112 ILE A N 1
ATOM 898 C CA . ILE A 1 112 ? -8.391 -44.281 7.41 1 68.19 112 ILE A CA 1
ATOM 899 C C . ILE A 1 112 ? -8.359 -44.781 5.965 1 68.19 112 ILE A C 1
ATOM 901 O O . ILE A 1 112 ? -7.461 -45.531 5.574 1 68.19 112 ILE A O 1
ATOM 905 N N . GLU A 1 113 ? -9.25 -44.344 5.207 1 77.19 113 GLU A N 1
ATOM 906 C CA . GLU A 1 113 ? -9.391 -44.875 3.848 1 77.19 113 GLU A CA 1
ATOM 907 C C . GLU A 1 113 ? -8.297 -44.312 2.936 1 77.19 113 GLU A C 1
ATOM 909 O O . GLU A 1 113 ? -7.949 -44.938 1.929 1 77.19 113 GLU A O 1
ATOM 914 N N . LEU A 1 114 ? -7.715 -43.25 3.471 1 76.94 114 LEU A N 1
ATOM 915 C CA . LEU A 1 114 ? -6.711 -42.594 2.625 1 76.94 114 LEU A CA 1
ATOM 916 C C . LEU A 1 114 ? -5.309 -42.844 3.18 1 76.94 114 LEU A C 1
ATOM 918 O O . LEU A 1 114 ? -4.395 -42.062 2.906 1 76.94 114 LEU A O 1
ATOM 922 N N . TRP A 1 115 ? -5.227 -43.812 3.988 1 81.56 115 TRP A N 1
ATOM 923 C CA . TRP A 1 115 ? -3.902 -44.25 4.434 1 81.56 115 TRP A CA 1
ATOM 924 C C . TRP A 1 115 ? -3.135 -44.906 3.303 1 81.56 115 TRP A C 1
ATOM 926 O O . TRP A 1 115 ? -3.648 -45.844 2.658 1 81.56 115 TRP A O 1
ATOM 936 N N . PRO A 1 116 ? -1.895 -44.406 3.094 1 86.56 116 PRO A N 1
ATOM 937 C CA . PRO A 1 116 ? -1.135 -45 1.988 1 86.56 116 PRO A CA 1
ATOM 938 C C . PRO A 1 116 ? -0.692 -46.438 2.277 1 86.56 116 PRO A C 1
ATOM 940 O O . PRO A 1 116 ? -0.177 -46.719 3.361 1 86.56 116 PRO A O 1
ATOM 943 N N . HIS A 1 117 ? -0.894 -47.25 1.339 1 87.31 117 HIS A N 1
ATOM 944 C CA . HIS A 1 117 ? -0.523 -48.656 1.479 1 87.31 117 HIS A CA 1
ATOM 945 C C . HIS A 1 117 ? 0.779 -48.938 0.743 1 87.31 117 HIS A C 1
ATOM 947 O O . HIS A 1 117 ? 1.063 -48.344 -0.296 1 87.31 117 HIS A O 1
ATOM 953 N N . LEU A 1 118 ? 1.44 -49.875 1.381 1 82.94 118 LEU A N 1
ATOM 954 C CA . LEU A 1 118 ? 2.648 -50.344 0.708 1 82.94 118 LEU A CA 1
ATOM 955 C C . LEU A 1 118 ? 2.305 -51.062 -0.59 1 82.94 118 LEU A C 1
ATOM 957 O O . LEU A 1 118 ? 1.239 -51.656 -0.702 1 82.94 118 LEU A O 1
ATOM 961 N N . PHE A 1 119 ? 3.152 -50.844 -1.527 1 83 119 PHE A N 1
ATOM 962 C CA . PHE A 1 119 ? 2.92 -51.469 -2.83 1 83 119 PHE A CA 1
ATOM 963 C C . PHE A 1 119 ? 4.203 -52.062 -3.377 1 83 119 PHE A C 1
ATOM 965 O O . PHE A 1 119 ? 5.297 -51.75 -2.895 1 83 119 PHE A O 1
ATOM 972 N N . THR A 1 120 ? 4.051 -53.031 -4.191 1 76.44 120 THR A N 1
ATOM 973 C CA . THR A 1 120 ? 5.184 -53.594 -4.93 1 76.44 120 THR A CA 1
ATOM 974 C C . THR A 1 120 ? 5.227 -53.031 -6.348 1 76.44 120 THR A C 1
ATOM 976 O O . THR A 1 120 ? 4.258 -53.156 -7.105 1 76.44 120 THR A O 1
ATOM 979 N N . PRO A 1 121 ? 6.359 -52.406 -6.559 1 75.75 121 PRO A N 1
ATOM 980 C CA . PRO A 1 121 ? 6.441 -51.812 -7.895 1 75.75 121 PRO A CA 1
ATOM 981 C C . PRO A 1 121 ? 6.332 -52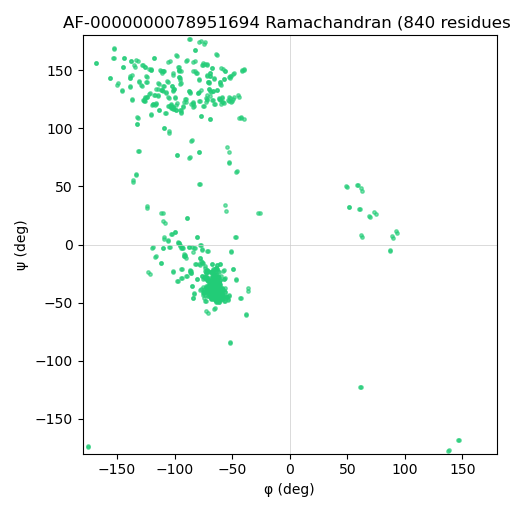.844 -9.008 1 75.75 121 PRO A C 1
ATOM 983 O O . PRO A 1 121 ? 6.926 -53.938 -8.914 1 75.75 121 PRO A O 1
ATOM 986 N N . GLN A 1 122 ? 5.445 -52.625 -9.797 1 72.38 122 GLN A N 1
ATOM 987 C CA . GLN A 1 122 ? 5.309 -53.531 -10.961 1 72.38 122 GLN A CA 1
ATOM 988 C C . GLN A 1 122 ? 6.281 -53.125 -12.062 1 72.38 122 GLN A C 1
ATOM 990 O O . GLN A 1 122 ? 6.676 -51.969 -12.164 1 72.38 122 GLN A O 1
ATOM 995 N N . ARG A 1 123 ? 6.699 -54.125 -12.781 1 76.44 123 ARG A N 1
ATOM 996 C CA . ARG A 1 123 ? 7.578 -53.875 -13.922 1 76.44 123 ARG A CA 1
ATOM 997 C C . ARG A 1 123 ? 6.816 -53.188 -15.055 1 76.44 123 ARG A C 1
ATOM 999 O O . ARG A 1 123 ? 5.609 -53.406 -15.211 1 76.44 123 ARG A O 1
ATOM 1006 N N . GLY A 1 124 ? 7.457 -52.219 -15.695 1 81.81 124 GLY A N 1
ATOM 1007 C CA . GLY A 1 124 ? 6.855 -51.562 -16.844 1 81.81 124 GLY A CA 1
ATOM 1008 C C . GLY A 1 124 ? 7.059 -50.062 -16.828 1 81.81 124 GLY A C 1
ATOM 1009 O O . GLY A 1 124 ? 7.758 -49.531 -15.961 1 81.81 124 GLY A O 1
ATOM 1010 N N . ILE A 1 125 ? 6.465 -49.531 -17.828 1 83.88 125 ILE A N 1
ATOM 1011 C CA . ILE A 1 125 ? 6.559 -48.094 -17.969 1 83.88 125 ILE A CA 1
ATOM 1012 C C . ILE A 1 125 ? 5.594 -47.406 -16.984 1 83.88 125 ILE A C 1
ATOM 1014 O O . ILE A 1 125 ? 4.406 -47.75 -16.953 1 83.88 125 ILE A O 1
ATOM 1018 N N . LYS A 1 126 ? 6.109 -46.531 -16.141 1 92 126 LYS A N 1
ATOM 1019 C CA . LYS A 1 126 ? 5.312 -45.812 -15.164 1 92 126 LYS A CA 1
ATOM 1020 C C . LYS A 1 126 ? 5.586 -44.312 -15.242 1 92 126 LYS A C 1
ATOM 1022 O O . LYS A 1 126 ? 6.73 -43.906 -15.438 1 92 126 LYS A O 1
ATOM 1027 N N . ILE A 1 127 ? 4.559 -43.625 -15.172 1 94.38 127 ILE A N 1
ATOM 1028 C CA . ILE A 1 127 ? 4.648 -42.156 -15.148 1 94.38 127 ILE A CA 1
ATOM 1029 C C . ILE A 1 127 ? 4.055 -41.625 -13.852 1 94.38 127 ILE A C 1
ATOM 1031 O O . ILE A 1 127 ? 2.916 -41.969 -13.5 1 94.38 127 ILE A O 1
ATOM 1035 N N . LEU A 1 128 ? 4.816 -40.938 -13.086 1 96.38 128 LEU A N 1
ATOM 1036 C CA . LEU A 1 128 ? 4.355 -40.25 -11.891 1 96.38 128 LEU A CA 1
ATOM 1037 C C . LEU A 1 128 ? 4.004 -38.781 -12.195 1 96.38 128 LEU A C 1
ATOM 1039 O O . LEU A 1 128 ? 4.871 -38 -12.602 1 96.38 128 LEU A O 1
ATOM 1043 N N . LEU A 1 129 ? 2.734 -38.5 -12.016 1 97.38 129 LEU A N 1
ATOM 1044 C CA . LEU A 1 129 ? 2.236 -37.125 -12.242 1 97.38 129 LEU A CA 1
ATOM 1045 C C . LEU A 1 129 ? 2.035 -36.406 -10.922 1 97.38 129 LEU A C 1
ATOM 1047 O O . LEU A 1 129 ? 1.485 -36.969 -9.969 1 97.38 129 LEU A O 1
ATOM 1051 N N . GLN A 1 130 ? 2.443 -35.219 -10.891 1 97.38 130 GLN A N 1
ATOM 1052 C CA . GLN A 1 130 ? 2.186 -34.375 -9.727 1 97.38 130 GLN A CA 1
ATOM 1053 C C . GLN A 1 130 ? 1.751 -32.969 -10.141 1 97.38 130 GLN A C 1
ATOM 1055 O O . GLN A 1 130 ? 2.484 -32.281 -10.844 1 97.38 130 GLN A O 1
ATOM 1060 N N . ALA A 1 131 ? 0.609 -32.562 -9.648 1 96 131 ALA A N 1
ATOM 1061 C CA . ALA A 1 131 ? 0.025 -31.297 -10.047 1 96 131 ALA A CA 1
ATOM 1062 C C . ALA A 1 131 ? 0.074 -30.281 -8.898 1 96 131 ALA A C 1
ATOM 1064 O O . ALA A 1 131 ? -0.397 -29.156 -9.039 1 96 131 ALA A O 1
ATOM 1065 N N . SER A 1 132 ? 0.539 -30.656 -7.742 1 94.75 132 SER A N 1
ATOM 1066 C CA . SER A 1 132 ? 0.6 -29.781 -6.582 1 94.75 132 SER A CA 1
ATOM 1067 C C . SER A 1 132 ? 2.039 -29.562 -6.121 1 94.75 132 SER A C 1
ATOM 1069 O O . SER A 1 132 ? 2.926 -30.359 -6.465 1 94.75 132 SER A O 1
ATOM 1071 N N . PRO A 1 133 ? 2.227 -28.516 -5.375 1 94.12 133 PRO A N 1
ATOM 1072 C CA . PRO A 1 133 ? 3.576 -28.266 -4.859 1 94.12 133 PRO A CA 1
ATOM 1073 C C . PRO A 1 133 ? 3.902 -29.109 -3.625 1 94.12 133 PRO A C 1
ATOM 1075 O O . PRO A 1 133 ? 4.988 -28.969 -3.053 1 94.12 133 PRO A O 1
ATOM 1078 N N . HIS A 1 134 ? 3.064 -29.984 -3.287 1 92.94 134 HIS A N 1
ATOM 1079 C CA . HIS A 1 134 ? 3.24 -30.75 -2.064 1 92.94 134 HIS A CA 1
ATOM 1080 C C . HIS A 1 134 ? 4.559 -31.516 -2.084 1 92.94 134 HIS A C 1
ATOM 1082 O O . HIS A 1 134 ? 4.859 -32.219 -3.053 1 92.94 134 HIS A O 1
ATOM 1088 N N . HIS A 1 135 ? 5.379 -31.375 -1.105 1 94 135 HIS A N 1
ATOM 1089 C CA . HIS A 1 135 ? 6.617 -32.062 -0.738 1 94 135 HIS A CA 1
ATOM 1090 C C . HIS A 1 135 ? 7.691 -31.859 -1.803 1 94 135 HIS A C 1
ATOM 1092 O O . HIS A 1 135 ? 8.719 -32.531 -1.792 1 94 135 HIS A O 1
ATOM 1098 N N . LEU A 1 136 ? 7.441 -31.031 -2.791 1 96.19 136 LEU A N 1
ATOM 1099 C CA . LEU A 1 136 ? 8.398 -30.812 -3.867 1 96.19 136 LEU A CA 1
ATOM 1100 C C . LEU A 1 136 ? 9.547 -29.922 -3.408 1 96.19 136 LEU A C 1
ATOM 1102 O O . LEU A 1 136 ? 10.508 -29.703 -4.152 1 96.19 136 LEU A O 1
ATOM 1106 N N . ASP A 1 137 ? 9.469 -29.438 -2.225 1 95.38 137 ASP A N 1
ATOM 1107 C CA . ASP A 1 137 ? 10.578 -28.703 -1.614 1 95.38 137 ASP A CA 1
ATOM 1108 C C . ASP A 1 137 ? 11.406 -29.625 -0.711 1 95.38 137 ASP A C 1
ATOM 1110 O O . ASP A 1 137 ? 12.344 -29.156 -0.051 1 95.38 137 ASP A O 1
ATOM 1114 N N . ASN A 1 138 ? 11.062 -30.844 -0.653 1 96.44 138 ASN A N 1
ATOM 1115 C CA . ASN A 1 138 ? 11.781 -31.875 0.079 1 96.44 138 ASN A CA 1
ATOM 1116 C C . ASN A 1 138 ? 12.469 -32.844 -0.868 1 96.44 138 ASN A C 1
ATOM 1118 O O . ASN A 1 138 ? 11.867 -33.844 -1.286 1 96.44 138 ASN A O 1
ATOM 1122 N N . GLU A 1 139 ? 13.719 -32.656 -1.054 1 97.12 139 GLU A N 1
ATOM 1123 C CA . GLU A 1 139 ? 14.469 -33.438 -2.041 1 97.12 139 GLU A CA 1
ATOM 1124 C C . GLU A 1 139 ? 14.539 -34.906 -1.652 1 97.12 139 GLU A C 1
ATOM 1126 O O . GLU A 1 139 ? 14.367 -35.781 -2.498 1 97.12 139 GLU A O 1
ATOM 1131 N N . ALA A 1 140 ? 14.828 -35.156 -0.425 1 96.88 140 ALA A N 1
ATOM 1132 C CA . ALA A 1 140 ? 14.953 -36.531 0.055 1 96.88 140 ALA A CA 1
ATOM 1133 C C . ALA A 1 140 ? 13.656 -37.281 -0.172 1 96.88 140 ALA A C 1
ATOM 1135 O O . ALA A 1 140 ? 13.688 -38.438 -0.596 1 96.88 140 ALA A O 1
ATOM 1136 N N . ALA A 1 141 ? 12.562 -36.688 0.121 1 96.31 141 ALA A N 1
ATOM 1137 C CA . ALA A 1 141 ? 11.266 -37.312 -0.058 1 96.31 141 ALA A CA 1
ATOM 1138 C C . ALA A 1 141 ? 11.008 -37.625 -1.527 1 96.31 141 ALA A C 1
ATOM 1140 O O . ALA A 1 141 ? 10.547 -38.719 -1.859 1 96.31 141 ALA A O 1
ATOM 1141 N N . LEU A 1 142 ? 11.266 -36.719 -2.41 1 96.88 142 LEU A N 1
ATOM 1142 C CA . LEU A 1 142 ? 11.031 -36.906 -3.834 1 96.88 142 LEU A CA 1
ATOM 1143 C C . LEU A 1 142 ? 11.938 -38.031 -4.371 1 96.88 142 LEU A C 1
ATOM 1145 O O . LEU A 1 142 ? 11.484 -38.875 -5.133 1 96.88 142 LEU A O 1
ATOM 1149 N N . LYS A 1 143 ? 13.172 -38 -3.965 1 96.12 143 LYS A N 1
ATOM 1150 C CA . LYS A 1 143 ? 14.117 -39.062 -4.375 1 96.12 143 LYS A CA 1
ATOM 1151 C C . LYS A 1 143 ? 13.625 -40.438 -3.947 1 96.12 143 LYS A C 1
ATOM 1153 O O . LYS A 1 143 ? 13.688 -41.375 -4.727 1 96.12 143 LYS A O 1
ATOM 1158 N N . ASP A 1 144 ? 13.219 -40.5 -2.729 1 95.69 144 ASP A N 1
ATOM 1159 C CA . ASP A 1 144 ? 12.719 -41.781 -2.199 1 95.69 144 ASP A CA 1
ATOM 1160 C C . ASP A 1 144 ? 11.516 -42.25 -3 1 95.69 144 ASP A C 1
ATOM 1162 O O . ASP A 1 144 ? 11.414 -43.438 -3.322 1 95.69 144 ASP A O 1
ATOM 1166 N N . ILE A 1 145 ? 10.625 -41.406 -3.291 1 96.25 145 ILE A N 1
ATOM 1167 C CA . ILE A 1 145 ? 9.422 -41.75 -4.047 1 96.25 145 ILE A CA 1
ATOM 1168 C C . ILE A 1 145 ? 9.812 -42.219 -5.441 1 96.25 145 ILE A C 1
ATOM 1170 O O . ILE A 1 145 ? 9.312 -43.25 -5.902 1 96.25 145 ILE A O 1
ATOM 1174 N N . LEU A 1 146 ? 10.711 -41.531 -6.105 1 95.5 146 LEU A N 1
ATOM 1175 C CA . LEU A 1 146 ? 11.125 -41.906 -7.461 1 95.5 146 LEU A CA 1
ATOM 1176 C C . LEU A 1 146 ? 11.859 -43.219 -7.477 1 95.5 146 LEU A C 1
ATOM 1178 O O . LEU A 1 146 ? 11.695 -44.031 -8.414 1 95.5 146 LEU A O 1
ATOM 1182 N N . ASN A 1 147 ? 12.648 -43.438 -6.434 1 93.31 147 ASN A N 1
ATOM 1183 C CA . ASN A 1 147 ? 13.328 -44.719 -6.32 1 93.31 147 ASN A CA 1
ATOM 1184 C C . ASN A 1 147 ? 12.344 -45.875 -6.117 1 93.31 147 ASN A C 1
ATOM 1186 O O . ASN A 1 147 ? 12.539 -46.969 -6.656 1 93.31 147 ASN A O 1
ATOM 1190 N N . LYS A 1 148 ? 11.352 -45.625 -5.348 1 92.12 148 LYS A N 1
ATOM 1191 C CA . LYS A 1 148 ? 10.344 -46.656 -5.062 1 92.12 148 LYS A CA 1
ATOM 1192 C C . LYS A 1 148 ? 9.477 -46.938 -6.285 1 92.12 148 LYS A C 1
ATOM 1194 O O . LYS A 1 148 ? 9.172 -48.062 -6.59 1 92.12 148 LYS A O 1
ATOM 1199 N N . GLU A 1 149 ? 9.062 -45.906 -6.934 1 93.38 149 GLU A N 1
ATOM 1200 C CA . GLU A 1 149 ? 8.125 -46.031 -8.039 1 93.38 149 GLU A CA 1
ATOM 1201 C C . GLU A 1 149 ? 8.836 -46.438 -9.336 1 93.38 149 GLU A C 1
ATOM 1203 O O . GLU A 1 149 ? 8.25 -47.062 -10.203 1 93.38 149 GLU A O 1
ATOM 1208 N N . GLN A 1 150 ? 10.156 -46.031 -9.5 1 92.38 150 GLN A N 1
ATOM 1209 C CA . GLN A 1 150 ? 10.883 -46.219 -10.75 1 92.38 150 GLN A CA 1
ATOM 1210 C C . GLN A 1 150 ? 10.07 -45.719 -11.945 1 92.38 150 GLN A C 1
ATOM 1212 O O . GLN A 1 150 ? 9.867 -46.469 -12.914 1 92.38 150 GLN A O 1
ATOM 1217 N N . ALA A 1 151 ? 9.586 -44.531 -11.812 1 93 151 ALA A N 1
ATOM 1218 C CA . ALA A 1 151 ? 8.695 -43.938 -12.797 1 93 151 ALA A CA 1
ATOM 1219 C C . ALA A 1 151 ? 9.289 -42.656 -13.367 1 93 151 ALA A C 1
ATOM 1221 O O . ALA A 1 151 ? 10.133 -42.031 -12.727 1 93 151 ALA A O 1
ATOM 1222 N N . SER A 1 152 ? 8.93 -42.375 -14.617 1 94.56 152 SER A N 1
ATOM 1223 C CA . SER A 1 152 ? 9.203 -41.031 -15.148 1 94.56 152 SER A CA 1
ATOM 1224 C C . SER A 1 152 ? 8.375 -39.969 -14.43 1 94.56 152 SER A C 1
ATOM 1226 O O . SER A 1 152 ? 7.16 -40.125 -14.281 1 94.56 152 SER A O 1
ATOM 1228 N N . PHE A 1 153 ? 9 -38.906 -14.016 1 97.06 153 PHE A N 1
ATOM 1229 C CA . PHE A 1 153 ? 8.359 -37.875 -13.188 1 97.06 153 PHE A CA 1
ATOM 1230 C C . PHE A 1 153 ? 7.969 -36.688 -14.023 1 97.06 153 PHE A C 1
ATOM 1232 O O . PHE A 1 153 ? 8.836 -36 -14.586 1 97.06 153 PHE A O 1
ATOM 1239 N N . ILE A 1 154 ? 6.68 -36.375 -14.094 1 97.31 154 ILE A N 1
ATOM 1240 C CA . ILE A 1 154 ? 6.133 -35.188 -14.781 1 97.31 154 ILE A CA 1
ATOM 1241 C C . ILE A 1 154 ? 5.43 -34.281 -13.773 1 97.31 154 ILE A C 1
ATOM 1243 O O . ILE A 1 154 ? 4.551 -34.75 -13.031 1 97.31 154 ILE A O 1
ATOM 1247 N N . CYS A 1 155 ? 5.789 -33.031 -13.789 1 96.69 155 CYS A N 1
ATOM 1248 C CA . CYS A 1 155 ? 5.262 -32.094 -12.805 1 96.69 155 CYS A CA 1
ATOM 1249 C C . CYS A 1 155 ? 4.59 -30.922 -13.484 1 96.69 155 CYS A C 1
ATOM 1251 O O . CYS A 1 155 ? 5.055 -30.453 -14.523 1 96.69 155 CYS A O 1
ATOM 1253 N N . LEU A 1 156 ? 3.465 -30.516 -12.914 1 97.31 156 LEU A N 1
ATOM 1254 C CA . LEU A 1 156 ? 2.807 -29.281 -13.328 1 97.31 156 LEU A CA 1
ATOM 1255 C C . LEU A 1 156 ? 3.299 -28.094 -12.5 1 97.31 156 LEU A C 1
ATOM 1257 O O . LEU A 1 156 ? 3.26 -28.125 -11.273 1 97.31 156 LEU A O 1
ATOM 1261 N N . LEU A 1 157 ? 3.775 -27.078 -13.188 1 96.38 157 LEU A N 1
ATOM 1262 C CA . LEU A 1 157 ? 4.34 -25.906 -12.531 1 96.38 157 LEU A CA 1
ATOM 1263 C C . LEU A 1 157 ? 3.488 -24.672 -12.797 1 96.38 157 LEU A C 1
ATOM 1265 O O . LEU A 1 157 ? 3.15 -24.375 -13.945 1 96.38 157 LEU A O 1
ATOM 1269 N N . TYR A 1 158 ? 3.098 -23.953 -11.758 1 93.19 158 TYR A N 1
ATOM 1270 C CA . TYR A 1 158 ? 2.334 -22.719 -11.828 1 93.19 158 TYR A CA 1
ATOM 1271 C C . TYR A 1 158 ? 2.623 -21.828 -10.625 1 93.19 158 TYR A C 1
ATOM 1273 O O . TYR A 1 158 ? 3.338 -22.234 -9.703 1 93.19 158 TYR A O 1
ATOM 1281 N N . ASP A 1 159 ? 2.193 -20.562 -10.625 1 88.56 159 ASP A N 1
ATOM 1282 C CA . ASP A 1 159 ? 2.271 -19.609 -9.516 1 88.56 159 ASP A CA 1
ATOM 1283 C C . ASP A 1 159 ? 3.721 -19.391 -9.086 1 88.56 159 ASP A C 1
ATOM 1285 O O . ASP A 1 159 ? 4.043 -19.484 -7.898 1 88.56 159 ASP A O 1
ATOM 1289 N N . THR A 1 160 ? 4.625 -19.078 -10.039 1 93.19 160 THR A N 1
ATOM 1290 C CA . THR A 1 160 ? 6.043 -18.922 -9.727 1 93.19 160 THR A CA 1
ATOM 1291 C C . THR A 1 160 ? 6.445 -17.453 -9.734 1 93.19 160 THR A C 1
ATOM 1293 O O . THR A 1 160 ? 7.609 -17.125 -9.492 1 93.19 160 THR A O 1
ATOM 1296 N N . GLU A 1 161 ? 5.457 -16.531 -9.938 1 91.5 161 GLU A N 1
ATOM 1297 C CA . GLU A 1 161 ? 5.789 -15.117 -10.148 1 91.5 161 GLU A CA 1
ATOM 1298 C C . GLU A 1 161 ? 6.359 -14.492 -8.883 1 91.5 161 GLU A C 1
ATOM 1300 O O . GLU A 1 161 ? 7.121 -13.523 -8.953 1 91.5 161 GLU A O 1
ATOM 1305 N N . MET A 1 162 ? 6.055 -15.086 -7.766 1 89.94 162 MET A N 1
ATOM 1306 C CA . MET A 1 162 ? 6.547 -14.531 -6.504 1 89.94 162 MET A CA 1
ATOM 1307 C C . MET A 1 162 ? 8.07 -14.578 -6.445 1 89.94 162 MET A C 1
ATOM 1309 O O . MET A 1 162 ? 8.688 -13.852 -5.672 1 89.94 162 MET A O 1
ATOM 1313 N N . LEU A 1 163 ? 8.68 -15.422 -7.254 1 92.94 163 LEU A N 1
ATOM 1314 C CA . LEU A 1 163 ? 10.141 -15.5 -7.32 1 92.94 163 LEU A CA 1
ATOM 1315 C C . LEU A 1 163 ? 10.742 -14.141 -7.664 1 92.94 163 LEU A C 1
ATOM 1317 O O . LEU A 1 163 ? 11.844 -13.82 -7.223 1 92.94 163 LEU A O 1
ATOM 1321 N N . GLU A 1 164 ? 9.984 -13.398 -8.383 1 92 164 GLU A N 1
ATOM 1322 C CA . GLU A 1 164 ? 10.477 -12.109 -8.867 1 92 164 GLU A CA 1
ATOM 1323 C C . GLU A 1 164 ? 10.094 -10.977 -7.914 1 92 164 GLU A C 1
ATOM 1325 O O . GLU A 1 164 ? 10.516 -9.836 -8.102 1 92 164 GLU A O 1
ATOM 1330 N N . TYR A 1 165 ? 9.391 -11.242 -6.906 1 92.19 165 TYR A N 1
ATOM 1331 C CA . TYR A 1 165 ? 8.891 -10.211 -6 1 92.19 165 TYR A CA 1
ATOM 1332 C C . TYR A 1 165 ? 9.125 -10.602 -4.547 1 92.19 165 TYR A C 1
ATOM 1334 O O . TYR A 1 165 ? 8.188 -10.609 -3.744 1 92.19 165 TYR A O 1
ATOM 1342 N N . PRO A 1 166 ? 10.375 -10.789 -4.184 1 93.06 166 PRO A N 1
ATOM 1343 C CA . PRO A 1 166 ? 10.656 -11.234 -2.814 1 93.06 166 PRO A CA 1
ATOM 1344 C C . PRO A 1 166 ? 10.203 -10.219 -1.765 1 93.06 166 PRO A C 1
ATOM 1346 O O . PRO A 1 166 ? 9.945 -10.586 -0.617 1 93.06 166 PRO A O 1
ATOM 1349 N N . GLU A 1 167 ? 10.078 -8.984 -2.143 1 91.31 167 GLU A N 1
ATOM 1350 C CA . GLU A 1 167 ? 9.703 -7.93 -1.201 1 91.31 167 GLU A CA 1
ATOM 1351 C C . GLU A 1 167 ? 8.297 -8.164 -0.65 1 91.31 167 GLU A C 1
ATOM 1353 O O . GLU A 1 167 ? 7.941 -7.629 0.401 1 91.31 167 GLU A O 1
ATOM 1358 N N . TYR A 1 168 ? 7.492 -8.961 -1.352 1 89.44 168 TYR A N 1
ATOM 1359 C CA . TYR A 1 168 ? 6.113 -9.164 -0.917 1 89.44 168 TYR A CA 1
ATOM 1360 C C . TYR A 1 168 ? 5.945 -10.531 -0.272 1 89.44 168 TYR A C 1
ATOM 1362 O O . TYR A 1 168 ? 4.859 -10.875 0.198 1 89.44 168 TYR A O 1
ATOM 1370 N N . VAL A 1 169 ? 7.008 -11.344 -0.227 1 89.62 169 VAL A N 1
ATOM 1371 C CA . VAL A 1 169 ? 6.898 -12.734 0.19 1 89.62 169 VAL A CA 1
ATOM 1372 C C . VAL A 1 169 ? 7.809 -12.992 1.389 1 89.62 169 VAL A C 1
ATOM 1374 O O . VAL A 1 169 ? 8.969 -12.586 1.388 1 89.62 169 VAL A O 1
ATOM 1377 N N . PRO A 1 170 ? 7.223 -13.602 2.432 1 88.88 170 PRO A N 1
ATOM 1378 C CA . PRO A 1 170 ? 8.133 -13.992 3.514 1 88.88 170 PRO A CA 1
ATOM 1379 C C . PRO A 1 170 ? 9.336 -14.789 3.018 1 88.88 170 PRO A C 1
ATOM 1381 O O . PRO A 1 170 ? 9.203 -15.617 2.117 1 88.88 170 PRO A O 1
ATOM 1384 N N . THR A 1 171 ? 10.461 -14.578 3.643 1 91.62 171 THR A N 1
ATOM 1385 C CA . THR A 1 171 ? 11.734 -15.117 3.172 1 91.62 171 THR A CA 1
ATOM 1386 C C . THR A 1 171 ? 11.695 -16.641 3.115 1 91.62 171 THR A C 1
ATOM 1388 O O . THR A 1 171 ? 12.094 -17.234 2.117 1 91.62 171 THR A O 1
ATOM 1391 N N . PRO A 1 172 ? 11.125 -17.312 4.133 1 93.31 172 PRO A N 1
ATOM 1392 C CA . PRO A 1 172 ? 11.094 -18.766 4.051 1 93.31 172 PRO A CA 1
ATOM 1393 C C . PRO A 1 172 ? 10.258 -19.281 2.879 1 93.31 172 PRO A C 1
ATOM 1395 O O . PRO A 1 172 ? 10.617 -20.266 2.236 1 93.31 172 PRO A O 1
ATOM 1398 N N . GLU A 1 173 ? 9.188 -18.625 2.631 1 91.19 173 GLU A N 1
ATOM 1399 C CA . GLU A 1 173 ? 8.336 -19.031 1.515 1 91.19 173 GLU A CA 1
ATOM 1400 C C . GLU A 1 173 ? 9.047 -18.828 0.179 1 91.19 173 GLU A C 1
ATOM 1402 O O . GLU A 1 173 ? 8.953 -19.688 -0.708 1 91.19 173 GLU A O 1
ATOM 1407 N N . TRP A 1 174 ? 9.703 -17.75 0.101 1 93.5 174 TRP A N 1
ATOM 1408 C CA . TRP A 1 174 ? 10.469 -17.453 -1.103 1 93.5 174 TRP A CA 1
ATOM 1409 C C . TRP A 1 174 ? 11.578 -18.484 -1.312 1 93.5 174 TRP A C 1
ATOM 1411 O O . TRP A 1 174 ? 11.75 -19 -2.416 1 93.5 174 TRP A O 1
ATOM 1421 N N . GLN A 1 175 ? 12.297 -18.828 -0.288 1 95.62 175 GLN A N 1
ATOM 1422 C CA . GLN A 1 175 ? 13.375 -19.797 -0.347 1 95.62 175 GLN A CA 1
ATOM 1423 C C . GLN A 1 175 ? 12.836 -21.188 -0.685 1 95.62 175 GLN A C 1
ATOM 1425 O O . GLN A 1 175 ? 13.469 -21.938 -1.434 1 95.62 175 GLN A O 1
ATOM 1430 N N . ASN A 1 176 ? 11.711 -21.469 -0.144 1 95.62 176 ASN A N 1
ATOM 1431 C CA . ASN A 1 176 ? 11.086 -22.766 -0.432 1 95.62 176 ASN A CA 1
ATOM 1432 C C . ASN A 1 176 ? 10.711 -22.891 -1.905 1 95.62 176 ASN A C 1
ATOM 1434 O O . ASN A 1 176 ? 10.844 -23.953 -2.498 1 95.62 176 ASN A O 1
ATOM 1438 N N . LEU A 1 177 ? 10.164 -21.859 -2.434 1 95.38 177 LEU A N 1
ATOM 1439 C CA . LEU A 1 177 ? 9.828 -21.875 -3.852 1 95.38 177 LEU A CA 1
ATOM 1440 C C . LEU A 1 177 ? 11.07 -22.078 -4.707 1 95.38 177 LEU A C 1
ATOM 1442 O O . LEU A 1 177 ? 11.07 -22.875 -5.641 1 95.38 177 LEU A O 1
ATOM 1446 N N . LYS A 1 178 ? 12.109 -21.359 -4.387 1 96.69 178 LYS A N 1
ATOM 1447 C CA . LYS A 1 178 ? 13.367 -21.516 -5.117 1 96.69 178 LYS A CA 1
ATOM 1448 C C . LYS A 1 178 ? 13.891 -22.938 -5.027 1 96.69 178 LYS A C 1
ATOM 1450 O O . LYS A 1 178 ? 14.281 -23.531 -6.039 1 96.69 178 LYS A O 1
ATOM 1455 N N . LYS A 1 179 ? 13.844 -23.422 -3.832 1 97.44 179 LYS A N 1
ATOM 1456 C CA . LYS A 1 179 ? 14.281 -24.797 -3.604 1 97.44 179 LYS A CA 1
ATOM 1457 C C . LYS A 1 179 ? 13.43 -25.781 -4.402 1 97.44 179 LYS A C 1
ATOM 1459 O O . LYS A 1 179 ? 13.953 -26.719 -4.988 1 97.44 179 LYS A O 1
ATOM 1464 N N . ARG A 1 180 ? 12.164 -25.578 -4.398 1 97.75 180 ARG A N 1
ATOM 1465 C CA . ARG A 1 180 ? 11.242 -26.422 -5.137 1 97.75 180 ARG A CA 1
ATOM 1466 C C . ARG A 1 180 ? 11.578 -26.438 -6.625 1 97.75 180 ARG A C 1
ATOM 1468 O O . ARG A 1 180 ? 11.625 -27.5 -7.246 1 97.75 180 ARG A O 1
ATOM 1475 N N . LEU A 1 181 ? 11.828 -25.312 -7.172 1 97.94 181 LEU A N 1
ATOM 1476 C CA . LEU A 1 181 ? 12.148 -25.203 -8.594 1 97.94 181 LEU A CA 1
ATOM 1477 C C . LEU A 1 181 ? 13.477 -25.891 -8.898 1 97.94 181 LEU A C 1
ATOM 1479 O O . LEU A 1 181 ? 13.609 -26.562 -9.93 1 97.94 181 LEU A O 1
ATOM 1483 N N . ASP A 1 182 ? 14.422 -25.75 -8.016 1 97.81 182 ASP A N 1
ATOM 1484 C CA . ASP A 1 182 ? 15.703 -26.422 -8.172 1 97.81 182 ASP A CA 1
ATOM 1485 C C . ASP A 1 182 ? 15.531 -27.938 -8.18 1 97.81 182 ASP A C 1
ATOM 1487 O O . ASP A 1 182 ? 16.125 -28.641 -9.016 1 97.81 182 ASP A O 1
ATOM 1491 N N . ILE A 1 183 ? 14.758 -28.391 -7.246 1 98 183 ILE A N 1
ATOM 1492 C CA . ILE A 1 183 ? 14.539 -29.828 -7.098 1 98 183 ILE A CA 1
ATOM 1493 C C . ILE A 1 183 ? 13.805 -30.359 -8.328 1 98 183 ILE A C 1
ATOM 1495 O O . ILE A 1 183 ? 14.18 -31.406 -8.875 1 98 183 ILE A O 1
ATOM 1499 N N . ILE A 1 184 ? 12.812 -29.672 -8.781 1 97.81 184 ILE A N 1
ATOM 1500 C CA . ILE A 1 184 ? 12.062 -30.078 -9.969 1 97.81 184 ILE A CA 1
ATOM 1501 C C . ILE A 1 184 ? 13.008 -30.156 -11.172 1 97.81 184 ILE A C 1
ATOM 1503 O O . ILE A 1 184 ? 12.961 -31.109 -11.945 1 97.81 184 ILE A O 1
ATOM 1507 N N . ALA A 1 185 ? 13.875 -29.203 -11.281 1 97.62 185 ALA A N 1
ATOM 1508 C CA . ALA A 1 185 ? 14.82 -29.172 -12.391 1 97.62 185 ALA A CA 1
ATOM 1509 C C . ALA A 1 185 ? 15.75 -30.375 -12.359 1 97.62 185 ALA A C 1
ATOM 1511 O O . ALA A 1 185 ? 16.125 -30.906 -13.414 1 97.62 185 ALA A O 1
ATOM 1512 N N . ARG A 1 186 ? 16.047 -30.859 -11.227 1 97 186 ARG A N 1
ATOM 1513 C CA . ARG A 1 186 ? 17.016 -31.922 -11.086 1 97 186 ARG A CA 1
ATOM 1514 C C . ARG A 1 186 ? 16.359 -33.281 -11.25 1 97 186 ARG A C 1
ATOM 1516 O O . ARG A 1 186 ? 17.016 -34.25 -11.664 1 97 186 ARG A O 1
ATOM 1523 N N . TYR A 1 187 ? 15.055 -33.375 -11.008 1 97.12 187 TYR A N 1
ATOM 1524 C CA . TYR A 1 187 ? 14.508 -34.719 -10.883 1 97.12 187 TYR A CA 1
ATOM 1525 C C . TYR A 1 187 ? 13.391 -34.938 -11.891 1 97.12 187 TYR A C 1
ATOM 1527 O O . TYR A 1 187 ? 13.039 -36.094 -12.188 1 97.12 187 TYR A O 1
ATOM 1535 N N . ALA A 1 188 ? 12.734 -33.906 -12.375 1 97.38 188 ALA A N 1
ATOM 1536 C CA . ALA A 1 188 ? 11.625 -34.094 -13.312 1 97.38 188 ALA A CA 1
ATOM 1537 C C . ALA A 1 188 ? 12.125 -34.594 -14.664 1 97.38 188 ALA A C 1
ATOM 1539 O O . ALA A 1 188 ? 13.219 -34.219 -15.109 1 97.38 188 ALA A O 1
ATOM 1540 N N . ASP A 1 189 ? 11.344 -35.438 -15.297 1 96.44 189 ASP A N 1
ATOM 1541 C CA . ASP A 1 189 ? 11.641 -35.875 -16.656 1 96.44 189 ASP A CA 1
ATOM 1542 C C . ASP A 1 189 ? 10.922 -35 -17.688 1 96.44 189 ASP A C 1
ATOM 1544 O O . ASP A 1 189 ? 11.305 -35 -18.859 1 96.44 189 ASP A O 1
ATOM 1548 N N . CYS A 1 190 ? 9.922 -34.375 -17.266 1 97.19 190 CYS A N 1
ATOM 1549 C CA . CYS A 1 190 ? 9.164 -33.406 -18.031 1 97.19 190 CYS A CA 1
ATOM 1550 C C . CYS A 1 190 ? 8.43 -32.438 -17.125 1 97.19 190 CYS A C 1
ATOM 1552 O O . CYS A 1 190 ? 7.977 -32.812 -16.047 1 97.19 190 CYS A O 1
ATOM 1554 N N . VAL A 1 191 ? 8.352 -31.172 -17.547 1 97.88 191 VAL A N 1
ATOM 1555 C CA . VAL A 1 191 ? 7.637 -30.156 -16.766 1 97.88 191 VAL A CA 1
ATOM 1556 C C . VAL A 1 191 ? 6.566 -29.5 -17.625 1 97.88 191 VAL A C 1
ATOM 1558 O O . VAL A 1 191 ? 6.832 -29.109 -18.766 1 97.88 191 VAL A O 1
ATOM 1561 N N . ILE A 1 192 ? 5.395 -29.5 -17.109 1 97.69 192 ILE A N 1
ATOM 1562 C CA . ILE A 1 192 ? 4.293 -28.766 -17.734 1 97.69 192 ILE A CA 1
ATOM 1563 C C . ILE A 1 192 ? 4.082 -27.438 -17.016 1 97.69 192 ILE A C 1
ATOM 1565 O O . ILE A 1 192 ? 3.979 -27.406 -15.789 1 97.69 192 ILE A O 1
ATOM 1569 N N . THR A 1 193 ? 4.074 -26.312 -17.75 1 96.75 193 THR A N 1
ATOM 1570 C CA . THR A 1 193 ? 3.824 -25 -17.156 1 96.75 193 THR A CA 1
ATOM 1571 C C . THR A 1 193 ? 2.463 -24.469 -17.594 1 96.75 193 THR A C 1
ATOM 1573 O O . THR A 1 193 ? 1.996 -24.766 -18.703 1 96.75 193 THR A O 1
ATOM 1576 N N . ASP A 1 194 ? 1.824 -23.672 -16.719 1 94 194 ASP A N 1
ATOM 1577 C CA . ASP A 1 194 ? 0.494 -23.141 -17 1 94 194 ASP A CA 1
ATOM 1578 C C . ASP A 1 194 ? 0.567 -21.953 -17.969 1 94 194 ASP A C 1
ATOM 1580 O O . ASP A 1 194 ? -0.446 -21.547 -18.531 1 94 194 ASP A O 1
ATOM 1584 N N . SER A 1 195 ? 1.768 -21.359 -18.125 1 93.81 195 SER A N 1
ATOM 1585 C CA . SER A 1 195 ? 1.959 -20.219 -19.016 1 93.81 195 SER A CA 1
ATOM 1586 C C . SER A 1 195 ? 3.391 -20.156 -19.531 1 93.81 195 SER A C 1
ATOM 1588 O O . SER A 1 195 ? 4.293 -20.766 -18.969 1 93.81 195 SER A O 1
ATOM 1590 N N . GLU A 1 196 ? 3.52 -19.391 -20.656 1 96.12 196 GLU A N 1
ATOM 1591 C CA . GLU A 1 196 ? 4.863 -19.156 -21.156 1 96.12 196 GLU A CA 1
ATOM 1592 C C . GLU A 1 196 ? 5.695 -18.344 -20.172 1 96.12 196 GLU A C 1
ATOM 1594 O O . GLU A 1 196 ? 6.906 -18.531 -20.078 1 96.12 196 GLU A O 1
ATOM 1599 N N . ALA A 1 197 ? 5.023 -17.484 -19.484 1 94.38 197 ALA A N 1
ATOM 1600 C CA . ALA A 1 197 ? 5.711 -16.703 -18.453 1 94.38 197 ALA A CA 1
ATOM 1601 C C . ALA A 1 197 ? 6.32 -17.609 -17.391 1 94.38 197 ALA A C 1
ATOM 1603 O O . ALA A 1 197 ? 7.469 -17.422 -16.984 1 94.38 197 ALA A O 1
ATOM 1604 N N . THR A 1 198 ? 5.559 -18.562 -16.953 1 95 198 THR A N 1
ATOM 1605 C CA . THR A 1 198 ? 6.047 -19.516 -15.977 1 95 198 THR A CA 1
ATOM 1606 C C . THR A 1 198 ? 7.191 -20.344 -16.562 1 95 198 THR A C 1
ATOM 1608 O O . THR A 1 198 ? 8.188 -20.594 -15.883 1 95 198 THR A O 1
ATOM 1611 N N . ARG A 1 199 ? 7.02 -20.766 -17.797 1 96.62 199 ARG A N 1
ATOM 1612 C CA . ARG A 1 199 ? 8.07 -21.516 -18.469 1 96.62 199 ARG A CA 1
ATOM 1613 C C . ARG A 1 199 ? 9.375 -20.734 -18.484 1 96.62 199 ARG A C 1
ATOM 1615 O O . ARG A 1 199 ? 10.43 -21.266 -18.109 1 96.62 199 ARG A O 1
ATOM 1622 N N . ASN A 1 200 ? 9.297 -19.5 -18.875 1 96.12 200 ASN A N 1
ATOM 1623 C CA . ASN A 1 200 ? 10.484 -18.656 -19 1 96.12 200 ASN A CA 1
ATOM 1624 C C . ASN A 1 200 ? 11.172 -18.453 -17.656 1 96.12 200 ASN A C 1
ATOM 1626 O O . ASN A 1 200 ? 12.398 -18.359 -17.578 1 96.12 200 ASN A O 1
ATOM 1630 N N . ARG A 1 201 ? 10.422 -18.406 -16.594 1 94.94 201 ARG A N 1
ATOM 1631 C CA . ARG A 1 201 ? 10.969 -18.234 -15.258 1 94.94 201 ARG A CA 1
ATOM 1632 C C . ARG A 1 201 ? 11.664 -19.5 -14.781 1 94.94 201 ARG A C 1
ATOM 1634 O O . ARG A 1 201 ? 12.57 -19.453 -13.945 1 94.94 201 ARG A O 1
ATOM 1641 N N . PHE A 1 202 ? 11.289 -20.641 -15.352 1 96.88 202 PHE A N 1
ATOM 1642 C CA . PHE A 1 202 ? 11.805 -21.938 -14.922 1 96.88 202 PHE A CA 1
ATOM 1643 C C . PHE A 1 202 ? 13.07 -22.297 -15.695 1 96.88 202 PHE A C 1
ATOM 1645 O O . PHE A 1 202 ? 13.938 -23.016 -15.172 1 96.88 202 PHE A O 1
ATOM 1652 N N . LEU A 1 203 ? 13.25 -21.828 -16.859 1 96.75 203 LEU A N 1
ATOM 1653 C CA . LEU A 1 203 ? 14.305 -22.25 -17.766 1 96.75 203 LEU A CA 1
ATOM 1654 C C . LEU A 1 203 ? 15.68 -22.016 -17.156 1 96.75 203 LEU A C 1
ATOM 1656 O O . LEU A 1 203 ? 16.578 -22.844 -17.297 1 96.75 203 LEU A O 1
ATOM 1660 N N . PRO A 1 204 ? 15.891 -20.891 -16.406 1 95.81 204 PRO A N 1
ATOM 1661 C CA . PRO A 1 204 ? 17.203 -20.719 -15.766 1 95.81 204 PRO A CA 1
ATOM 1662 C C . PRO A 1 204 ? 17.531 -21.844 -14.789 1 95.81 204 PRO A C 1
ATOM 1664 O O . PRO A 1 204 ? 18.703 -22.203 -14.641 1 95.81 204 PRO A O 1
ATOM 1667 N N . PHE A 1 205 ? 16.609 -22.344 -14.125 1 96.75 205 PHE A N 1
ATOM 1668 C CA . PHE A 1 205 ? 16.828 -23.453 -13.195 1 96.75 205 PHE A CA 1
ATOM 1669 C C . PHE A 1 205 ? 17.25 -24.703 -13.945 1 96.75 205 PHE A C 1
ATOM 1671 O O . PHE A 1 205 ? 18.109 -25.453 -13.477 1 96.75 205 PHE A O 1
ATOM 1678 N N . MET A 1 206 ? 16.672 -24.953 -15.094 1 95.06 206 MET A N 1
ATOM 1679 C CA . MET A 1 206 ? 17.047 -26.094 -15.938 1 95.06 206 MET A CA 1
ATOM 1680 C C . MET A 1 206 ? 18.484 -25.953 -16.422 1 95.06 206 MET A C 1
ATOM 1682 O O . MET A 1 206 ? 19.234 -26.938 -16.438 1 95.06 206 MET A O 1
ATOM 1686 N N . ALA A 1 207 ? 18.797 -24.75 -16.828 1 95.19 207 ALA A N 1
ATOM 1687 C CA . ALA A 1 207 ? 20.141 -24.484 -17.297 1 95.19 207 ALA A CA 1
ATOM 1688 C C . ALA A 1 207 ? 21.172 -24.766 -16.203 1 95.19 207 ALA A C 1
ATOM 1690 O O . ALA A 1 207 ? 22.219 -25.359 -16.469 1 95.19 207 ALA A O 1
ATOM 1691 N N . GLU A 1 208 ? 20.875 -24.344 -15.062 1 95.56 208 GLU A N 1
ATOM 1692 C CA . GLU A 1 208 ? 21.766 -24.562 -13.93 1 95.56 208 GLU A CA 1
ATOM 1693 C C . GLU A 1 208 ? 21.906 -26.047 -13.609 1 95.56 208 GLU A C 1
ATOM 1695 O O . GLU A 1 208 ? 23 -26.5 -13.234 1 95.56 208 GLU A O 1
ATOM 1700 N N . ALA A 1 209 ? 20.828 -26.781 -13.688 1 95.06 209 ALA A N 1
ATOM 1701 C CA . ALA A 1 209 ? 20.828 -28.219 -13.414 1 95.06 209 ALA A CA 1
ATOM 1702 C C . ALA A 1 209 ? 21.547 -28.984 -14.523 1 95.06 209 ALA A C 1
ATOM 1704 O O . ALA A 1 209 ? 21.953 -30.125 -14.336 1 95.06 209 ALA A O 1
ATOM 1705 N N . GLY A 1 210 ? 21.656 -28.406 -15.734 1 94.25 210 GLY A N 1
ATOM 1706 C CA . GLY A 1 210 ? 22.328 -29.016 -16.859 1 94.25 210 GLY A CA 1
ATOM 1707 C C . GLY A 1 210 ? 21.547 -30.156 -17.484 1 94.25 210 GLY A C 1
ATOM 1708 O O . GLY A 1 210 ? 22.125 -31.125 -17.969 1 94.25 210 GLY A O 1
ATOM 1709 N N . ARG A 1 211 ? 20.25 -30.125 -17.391 1 90.5 211 ARG A N 1
ATOM 1710 C CA . ARG A 1 211 ? 19.406 -31.203 -17.891 1 90.5 211 ARG A CA 1
ATOM 1711 C C . ARG A 1 211 ? 18.453 -30.688 -18.969 1 90.5 211 ARG A C 1
ATOM 1713 O O . ARG A 1 211 ? 17.703 -29.719 -18.75 1 90.5 211 ARG A O 1
ATOM 1720 N N . PRO A 1 212 ? 18.562 -31.219 -20.078 1 89.69 212 PRO A N 1
ATOM 1721 C CA . PRO A 1 212 ? 17.656 -30.797 -21.156 1 89.69 212 PRO A CA 1
ATOM 1722 C C . PRO A 1 212 ? 16.359 -31.594 -21.156 1 89.69 212 PRO A C 1
ATOM 1724 O O . PRO A 1 212 ? 16.172 -32.469 -22 1 89.69 212 PRO A O 1
ATOM 1727 N N . ILE A 1 213 ? 15.477 -31.375 -20.297 1 91.25 213 ILE A N 1
ATOM 1728 C CA . ILE A 1 213 ? 14.195 -32.062 -20.266 1 91.25 213 ILE A CA 1
ATOM 1729 C C . ILE A 1 213 ? 13.125 -31.234 -20.969 1 91.25 213 ILE A C 1
ATOM 1731 O O . ILE A 1 213 ? 13.266 -30.016 -21.062 1 91.25 213 ILE A O 1
ATOM 1735 N N . PRO A 1 214 ? 12.109 -31.875 -21.516 1 95.31 214 PRO A N 1
ATOM 1736 C CA . PRO A 1 214 ? 11.016 -31.109 -22.125 1 95.31 214 PRO A CA 1
ATOM 1737 C C . PRO A 1 214 ? 10.266 -30.234 -21.125 1 95.31 214 PRO A C 1
ATOM 1739 O O . PRO A 1 214 ? 9.992 -30.688 -20 1 95.31 214 PRO A O 1
ATOM 1742 N N . VAL A 1 215 ? 10.047 -29 -21.484 1 96.75 215 VAL A N 1
ATOM 1743 C CA . VAL A 1 215 ? 9.18 -28.078 -20.766 1 96.75 215 VAL A CA 1
ATOM 1744 C C . VAL A 1 215 ? 8.055 -27.609 -21.703 1 96.75 215 VAL A C 1
ATOM 1746 O O . VAL A 1 215 ? 8.312 -26.906 -22.672 1 96.75 215 VAL A O 1
ATOM 1749 N N . VAL A 1 216 ? 6.828 -28.016 -21.406 1 97.19 216 VAL A N 1
ATOM 1750 C CA . VAL A 1 216 ? 5.699 -27.766 -22.281 1 97.19 216 VAL A CA 1
ATOM 1751 C C . VAL A 1 216 ? 4.691 -26.859 -21.594 1 97.19 216 VAL A C 1
ATOM 1753 O O . VAL A 1 216 ? 4.395 -27.031 -20.422 1 97.19 216 VAL A O 1
ATOM 1756 N N . THR A 1 217 ? 4.23 -25.844 -22.359 1 96.69 217 THR A N 1
ATOM 1757 C CA . THR A 1 217 ? 3.246 -24.922 -21.812 1 96.69 217 THR A CA 1
ATOM 1758 C C . THR A 1 217 ? 1.828 -25.375 -22.141 1 96.69 217 THR A C 1
ATOM 1760 O O . THR A 1 217 ? 1.469 -25.5 -23.312 1 96.69 217 THR A O 1
ATOM 1763 N N . ILE A 1 218 ? 1.007 -25.672 -21.125 1 95.69 218 ILE A N 1
ATOM 1764 C CA . ILE A 1 218 ? -0.398 -26.031 -21.25 1 95.69 218 ILE A CA 1
ATOM 1765 C C . ILE A 1 218 ? -1.236 -25.234 -20.266 1 95.69 218 ILE A C 1
ATOM 1767 O O . ILE A 1 218 ? -1.183 -25.469 -19.047 1 95.69 218 ILE A O 1
ATOM 1771 N N . PRO A 1 219 ? -2.051 -24.266 -20.781 1 93 219 PRO A N 1
ATOM 1772 C CA . PRO A 1 219 ? -2.906 -23.516 -19.875 1 93 219 PRO A CA 1
ATOM 1773 C C . PRO A 1 219 ? -3.822 -24.422 -19.047 1 93 219 PRO A C 1
ATOM 1775 O O . PRO A 1 219 ? -4.211 -25.5 -19.5 1 93 219 PRO A O 1
ATOM 1778 N N . LEU A 1 220 ? -4.141 -23.969 -17.812 1 93.69 220 LEU A N 1
ATOM 1779 C CA . LEU A 1 220 ? -5.055 -24.719 -16.969 1 93.69 220 LEU A CA 1
ATOM 1780 C C . LEU A 1 220 ? -6.484 -24.625 -17.484 1 93.69 220 LEU A C 1
ATOM 1782 O O . LEU A 1 220 ? -6.82 -23.703 -18.234 1 93.69 220 LEU A O 1
ATOM 1786 N N . GLY A 1 221 ? -7.211 -25.609 -17.125 1 92.19 221 GLY A N 1
ATOM 1787 C CA . GLY A 1 221 ? -8.625 -25.562 -17.453 1 92.19 221 GLY A CA 1
ATOM 1788 C C . GLY A 1 221 ? -9.43 -24.641 -16.578 1 92.19 221 GLY A C 1
ATOM 1789 O O . GLY A 1 221 ? -9.016 -24.344 -15.445 1 92.19 221 GLY A O 1
ATOM 1790 N N . ALA A 1 222 ? -10.531 -24.172 -17.125 1 89.12 222 ALA A N 1
ATOM 1791 C CA . ALA A 1 222 ? -11.461 -23.344 -16.359 1 89.12 222 ALA A CA 1
ATOM 1792 C C . ALA A 1 222 ? -12.734 -24.125 -16.031 1 89.12 222 ALA A C 1
ATOM 1794 O O . ALA A 1 222 ? -13.328 -24.75 -16.906 1 89.12 222 ALA A O 1
ATOM 1795 N N . ASP A 1 223 ? -13.094 -24.078 -14.766 1 79.19 223 ASP A N 1
ATOM 1796 C CA . ASP A 1 223 ? -14.312 -24.766 -14.344 1 79.19 223 ASP A CA 1
ATOM 1797 C C . ASP A 1 223 ? -15.555 -24.047 -14.852 1 79.19 223 ASP A C 1
ATOM 1799 O O . ASP A 1 223 ? -15.539 -22.828 -15.039 1 79.19 223 ASP A O 1
ATOM 1803 N N . ALA A 1 224 ? -16.5 -24.891 -15.148 1 74.06 224 ALA A N 1
ATOM 1804 C CA . ALA A 1 224 ? -17.812 -24.312 -15.367 1 74.06 224 ALA A CA 1
ATOM 1805 C C . ALA A 1 224 ? -18.547 -24.109 -14.047 1 74.06 224 ALA A C 1
ATOM 1807 O O . ALA A 1 224 ? -18.516 -24.969 -13.164 1 74.06 224 ALA A O 1
ATOM 1808 N N . LEU A 1 225 ? -18.922 -22.922 -13.773 1 70.69 225 LEU A N 1
ATOM 1809 C CA . LEU A 1 225 ? -19.766 -22.703 -12.602 1 70.69 225 LEU A CA 1
ATOM 1810 C C . LEU A 1 225 ? -21.219 -23.062 -12.898 1 70.69 225 LEU A C 1
ATOM 1812 O O . LEU A 1 225 ? -21.656 -23.016 -14.047 1 70.69 225 LEU A O 1
ATOM 1816 N N . PRO A 1 226 ? -21.797 -23.656 -11.781 1 66.19 226 PRO A N 1
ATOM 1817 C CA . PRO A 1 226 ? -23.188 -24.047 -12.008 1 66.19 226 PRO A CA 1
ATOM 1818 C C . PRO A 1 226 ? -24.031 -22.891 -12.547 1 66.19 226 PRO A C 1
ATOM 1820 O O . PRO A 1 226 ? -23.828 -21.734 -12.172 1 66.19 226 PRO A O 1
ATOM 1823 N N . HIS A 1 227 ? -24.734 -23.125 -13.695 1 61.84 227 HIS A N 1
ATOM 1824 C CA . HIS A 1 227 ? -25.641 -22.109 -14.227 1 61.84 227 HIS A CA 1
ATOM 1825 C C . HIS A 1 227 ? -26.859 -21.938 -13.328 1 61.84 227 HIS A C 1
ATOM 1827 O O . HIS A 1 227 ? -27.469 -22.922 -12.906 1 61.84 227 HIS A O 1
ATOM 1833 N N . LEU A 1 228 ? -26.906 -20.797 -12.617 1 56.94 228 LEU A N 1
ATOM 1834 C CA . LEU A 1 228 ? -28.078 -20.562 -11.781 1 56.94 228 LEU A CA 1
ATOM 1835 C C . LEU A 1 228 ? -29.281 -20.172 -12.633 1 56.94 228 LEU A C 1
ATOM 1837 O O . LEU A 1 228 ? -29.141 -19.438 -13.617 1 56.94 228 LEU A O 1
ATOM 1841 N N . LYS A 1 229 ? -30.375 -20.953 -12.602 1 49.72 229 LYS A N 1
ATOM 1842 C CA . LYS A 1 229 ? -31.641 -20.5 -13.164 1 49.72 229 LYS A CA 1
ATOM 1843 C C . LYS A 1 229 ? -32.125 -19.234 -12.453 1 49.72 229 LYS A C 1
ATOM 1845 O O . LYS A 1 229 ? -31.844 -19.031 -11.266 1 49.72 229 LYS A O 1
ATOM 1850 N N . LYS A 1 230 ? -32.594 -18.359 -13.219 1 49.03 230 LYS A N 1
ATOM 1851 C CA . LYS A 1 230 ? -33.094 -17.047 -12.836 1 49.03 230 LYS A CA 1
ATOM 1852 C C . LYS A 1 230 ? -33.812 -17.125 -11.5 1 49.03 230 LYS A C 1
ATOM 1854 O O . LYS A 1 230 ? -33.938 -16.109 -10.805 1 49.03 230 LYS A O 1
ATOM 1859 N N . ALA A 1 231 ? -34.531 -18.078 -11.25 1 44.91 231 ALA A N 1
ATOM 1860 C CA . ALA A 1 231 ? -35.531 -18.125 -10.195 1 44.91 231 ALA A CA 1
ATOM 1861 C C . ALA A 1 231 ? -34.906 -18.469 -8.844 1 44.91 231 ALA A C 1
ATOM 1863 O O . ALA A 1 231 ? -35.594 -18.641 -7.848 1 44.91 231 ALA A O 1
ATOM 1864 N N . ASP A 1 232 ? -33.719 -18.719 -8.75 1 48.31 232 ASP A N 1
ATOM 1865 C CA . ASP A 1 232 ? -33.281 -19.109 -7.414 1 48.31 232 ASP A CA 1
ATOM 1866 C C . ASP A 1 232 ? -33.156 -17.891 -6.508 1 48.31 232 ASP A C 1
ATOM 1868 O O . ASP A 1 232 ? -32.406 -16.953 -6.84 1 48.31 232 ASP A O 1
ATOM 1872 N N . PRO A 1 233 ? -34 -17.719 -5.527 1 47.75 233 PRO A N 1
ATOM 1873 C CA . PRO A 1 233 ? -34 -16.578 -4.598 1 47.75 233 PRO A CA 1
ATOM 1874 C C . PRO A 1 233 ? -32.625 -16.312 -4.012 1 47.75 233 PRO A C 1
ATOM 1876 O O . PRO A 1 233 ? -31.875 -17.25 -3.723 1 47.75 233 PRO A O 1
ATOM 1879 N N . ARG A 1 234 ? -32.156 -15.172 -4.145 1 51.66 234 ARG A N 1
ATOM 1880 C CA . ARG A 1 234 ? -31 -14.57 -3.52 1 51.66 234 ARG A CA 1
ATOM 1881 C C . ARG A 1 234 ? -30.891 -14.969 -2.051 1 51.66 234 ARG A C 1
ATOM 1883 O O . ARG A 1 234 ? -31.875 -14.883 -1.309 1 51.66 234 ARG A O 1
ATOM 1890 N N . PRO A 1 235 ? -30 -15.766 -1.669 1 47.22 235 PRO A N 1
ATOM 1891 C CA . PRO A 1 235 ? -29.984 -15.844 -0.207 1 47.22 235 PRO A CA 1
ATOM 1892 C C . PRO A 1 235 ? -30.078 -14.469 0.456 1 47.22 235 PRO A C 1
ATOM 1894 O O . PRO A 1 235 ? -29.531 -13.492 -0.059 1 47.22 235 PRO A O 1
ATOM 1897 N N . LYS A 1 236 ? -30.953 -14.266 1.355 1 47.78 236 LYS A N 1
ATOM 1898 C CA . LYS A 1 236 ? -31.312 -13.047 2.078 1 47.78 236 LYS A CA 1
ATOM 1899 C C . LYS A 1 236 ? -30.062 -12.281 2.506 1 47.78 236 LYS A C 1
ATOM 1901 O O . LYS A 1 236 ? -30.047 -11.047 2.49 1 47.78 236 LYS A O 1
ATOM 1906 N N . SER A 1 237 ? -29.141 -13.078 3.053 1 47.53 237 SER A N 1
ATOM 1907 C CA . SER A 1 237 ? -27.938 -12.484 3.625 1 47.53 237 SER A CA 1
ATOM 1908 C C . SER A 1 237 ? -27.109 -11.781 2.555 1 47.53 237 SER A C 1
ATOM 1910 O O . SER A 1 237 ? -26.203 -11.008 2.875 1 47.53 237 SER A O 1
ATOM 1912 N N . GLU A 1 238 ? -27.453 -12.172 1.394 1 52.06 238 GLU A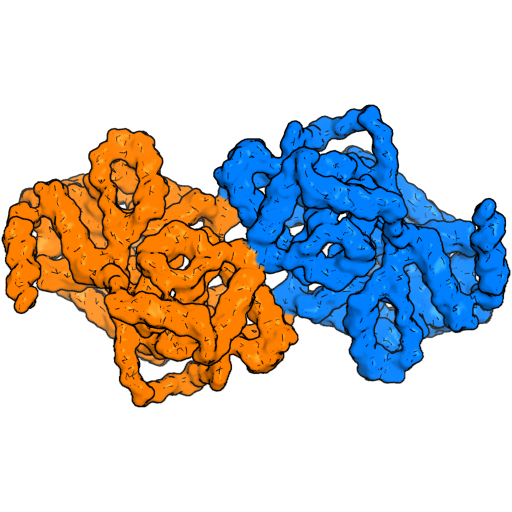 N 1
ATOM 1913 C CA . GLU A 1 238 ? -26.641 -11.633 0.306 1 52.06 238 GLU A CA 1
ATOM 1914 C C . GLU A 1 238 ? -27.375 -10.5 -0.413 1 52.06 238 GLU A C 1
ATOM 1916 O O . GLU A 1 238 ? -27.062 -10.188 -1.563 1 52.06 238 GLU A O 1
ATOM 1921 N N . GLN A 1 239 ? -28.391 -10.133 0.116 1 49.41 239 GLN A N 1
ATOM 1922 C CA . GLN A 1 239 ? -29.062 -9.023 -0.552 1 49.41 239 GLN A CA 1
ATOM 1923 C C . GLN A 1 239 ? -28.109 -7.848 -0.77 1 49.41 239 GLN A C 1
ATOM 1925 O O . GLN A 1 239 ? -27.797 -7.121 0.172 1 49.41 239 GLN A O 1
ATOM 1930 N N . ILE A 1 240 ? -27.219 -8.148 -1.686 1 52.97 240 ILE A N 1
ATOM 1931 C CA . ILE A 1 240 ? -26.438 -7.02 -2.189 1 52.97 240 ILE A CA 1
ATOM 1932 C C . ILE A 1 240 ? -27.375 -5.891 -2.605 1 52.97 240 ILE A C 1
ATOM 1934 O O . ILE A 1 240 ? -28.422 -6.137 -3.209 1 52.97 240 ILE A O 1
ATOM 1938 N N . SER A 1 241 ? -27.203 -4.82 -2.066 1 58.53 241 SER A N 1
ATOM 1939 C CA . SER A 1 241 ? -27.922 -3.572 -2.279 1 58.53 241 SER A CA 1
ATOM 1940 C C . SER A 1 241 ? -28.188 -3.338 -3.762 1 58.53 241 SER A C 1
ATOM 1942 O O . SER A 1 241 ? -27.594 -3.99 -4.617 1 58.53 241 SER A O 1
ATOM 1944 N N . ASP A 1 242 ? -29.234 -2.676 -4.102 1 69.69 242 ASP A N 1
ATOM 1945 C CA . ASP A 1 242 ? -29.656 -2.174 -5.41 1 69.69 242 ASP A CA 1
ATOM 1946 C C . ASP A 1 242 ? -28.5 -1.446 -6.109 1 69.69 242 ASP A C 1
ATOM 1948 O O . ASP A 1 242 ? -28.641 -1.036 -7.266 1 69.69 242 ASP A O 1
ATOM 1952 N N . HIS A 1 243 ? -27.25 -1.538 -5.426 1 84.31 243 HIS A N 1
ATOM 1953 C CA . HIS A 1 243 ? -26.094 -0.875 -6.004 1 84.31 243 HIS A CA 1
ATOM 1954 C C . HIS A 1 243 ? -25.281 -1.837 -6.863 1 84.31 243 HIS A C 1
ATOM 1956 O O . HIS A 1 243 ? -25.203 -3.029 -6.562 1 84.31 243 HIS A O 1
ATOM 1962 N N . PRO A 1 244 ? -24.812 -1.34 -8.031 1 92.94 244 PRO A N 1
ATOM 1963 C CA . PRO A 1 244 ? -23.812 -2.145 -8.719 1 92.94 244 PRO A CA 1
ATOM 1964 C C . PRO A 1 244 ? -22.625 -2.512 -7.824 1 92.94 244 PRO A C 1
ATOM 1966 O O . PRO A 1 244 ? -22.297 -1.766 -6.902 1 92.94 244 PRO A O 1
ATOM 1969 N N . TYR A 1 245 ? -22.109 -3.709 -8.023 1 95.38 245 TYR A N 1
ATOM 1970 C CA . TYR A 1 245 ? -20.953 -4.059 -7.195 1 95.38 245 TYR A CA 1
ATOM 1971 C C . TYR A 1 245 ? -19.891 -4.773 -8.016 1 95.38 245 TYR A C 1
ATOM 1973 O O . TYR A 1 245 ? -20.172 -5.246 -9.125 1 95.38 245 TYR A O 1
ATOM 1981 N N . PHE A 1 246 ? -18.719 -4.727 -7.539 1 97.56 246 PHE A N 1
ATOM 1982 C CA . PHE A 1 246 ? -17.547 -5.387 -8.102 1 97.56 246 PHE A CA 1
ATOM 1983 C C . PHE A 1 246 ? -17.062 -6.5 -7.184 1 97.56 246 PHE A C 1
ATOM 1985 O O . PHE A 1 246 ? -17.234 -6.434 -5.965 1 97.56 246 PHE A O 1
ATOM 1992 N N . LEU A 1 247 ? -16.484 -7.48 -7.812 1 95.44 247 LEU A N 1
ATOM 1993 C CA . LEU A 1 247 ? -15.969 -8.625 -7.074 1 95.44 247 LEU A CA 1
ATOM 1994 C C . LEU A 1 247 ? -14.445 -8.656 -7.105 1 95.44 247 LEU A C 1
ATOM 1996 O O . LEU A 1 247 ? -13.836 -8.391 -8.148 1 95.44 247 LEU A O 1
ATOM 2000 N N . ALA A 1 248 ? -13.836 -8.859 -5.965 1 93.06 248 ALA A N 1
ATOM 2001 C CA . ALA A 1 248 ? -12.406 -9.133 -5.879 1 93.06 248 ALA A CA 1
ATOM 2002 C C . ALA A 1 248 ? -12.141 -10.43 -5.113 1 93.06 248 ALA A C 1
ATOM 2004 O O . ALA A 1 248 ? -12.688 -10.633 -4.027 1 93.06 248 ALA A O 1
ATOM 2005 N N . ILE A 1 249 ? -11.43 -11.266 -5.715 1 85.31 249 ILE A N 1
ATOM 2006 C CA . ILE A 1 249 ? -11.07 -12.516 -5.059 1 85.31 249 ILE A CA 1
ATOM 2007 C C . ILE A 1 249 ? -9.594 -12.484 -4.672 1 85.31 249 ILE A C 1
ATOM 2009 O O . ILE A 1 249 ? -8.719 -12.398 -5.539 1 85.31 249 ILE A O 1
ATOM 2013 N N . GLU A 1 250 ? -9.305 -12.469 -3.393 1 73.31 250 GLU A N 1
ATOM 2014 C CA . GLU A 1 250 ? -7.969 -12.227 -2.855 1 73.31 250 GLU A CA 1
ATOM 2015 C C . GLU A 1 250 ? -7.25 -13.531 -2.555 1 73.31 250 GLU A C 1
ATOM 2017 O O . GLU A 1 250 ? -7.887 -14.547 -2.248 1 73.31 250 GLU A O 1
ATOM 2022 N N . SER A 1 251 ? -5.992 -13.398 -2.814 1 65.62 251 SER A N 1
ATOM 2023 C CA . SER A 1 251 ? -5.082 -14.453 -2.373 1 65.62 251 SER A CA 1
ATOM 2024 C C . SER A 1 251 ? -4.395 -14.07 -1.064 1 65.62 251 SER A C 1
ATOM 2026 O O . SER A 1 251 ? -4.547 -12.953 -0.58 1 65.62 251 SER A O 1
ATOM 2028 N N . ASP A 1 252 ? -3.873 -14.953 -0.43 1 63.22 252 ASP A N 1
ATOM 2029 C CA . ASP A 1 252 ? -3.201 -14.758 0.85 1 63.22 252 ASP A CA 1
ATOM 2030 C C . ASP A 1 252 ? -1.802 -14.172 0.65 1 63.22 252 ASP A C 1
ATOM 2032 O O . ASP A 1 252 ? -0.808 -14.789 1.038 1 63.22 252 ASP A O 1
ATOM 2036 N N . HIS A 1 253 ? -1.67 -13.117 -0.065 1 65.81 253 HIS A N 1
ATOM 2037 C CA . HIS A 1 253 ? -0.334 -12.539 -0.16 1 65.81 253 HIS A CA 1
ATOM 2038 C C . HIS A 1 253 ? -0.393 -11.016 -0.204 1 65.81 253 HIS A C 1
ATOM 2040 O O . HIS A 1 253 ? -1.426 -10.445 -0.551 1 65.81 253 HIS A O 1
ATOM 2046 N N . ALA A 1 254 ? 0.777 -10.438 0.119 1 71.94 254 ALA A N 1
ATOM 2047 C CA . ALA A 1 254 ? 0.888 -8.984 0.25 1 71.94 254 ALA A CA 1
ATOM 2048 C C . ALA A 1 254 ? 0.957 -8.312 -1.119 1 71.94 254 ALA A C 1
ATOM 2050 O O . ALA A 1 254 ? 0.881 -7.086 -1.221 1 71.94 254 ALA A O 1
ATOM 2051 N N . GLY A 1 255 ? 0.913 -9.094 -2.18 1 82.5 255 GLY A N 1
ATOM 2052 C CA . GLY A 1 255 ? 1.014 -8.516 -3.51 1 82.5 255 GLY A CA 1
ATOM 2053 C C . GLY A 1 255 ? -0.331 -8.352 -4.191 1 82.5 255 GLY A C 1
ATOM 2054 O O . GLY A 1 255 ? -0.395 -7.996 -5.371 1 82.5 255 GLY A O 1
ATOM 2055 N N . ASN A 1 256 ? -1.38 -8.531 -3.484 1 86.69 256 ASN A N 1
ATOM 2056 C CA . ASN A 1 256 ? -2.717 -8.469 -4.062 1 86.69 256 ASN A CA 1
ATOM 2057 C C . ASN A 1 256 ? -3.148 -7.023 -4.312 1 86.69 256 ASN A C 1
ATOM 2059 O O . ASN A 1 256 ? -4.09 -6.773 -5.066 1 86.69 256 ASN A O 1
ATOM 2063 N N . ASN A 1 257 ? -2.488 -6.059 -3.744 1 90.81 257 ASN A N 1
ATOM 2064 C CA . ASN A 1 257 ? -2.713 -4.637 -3.99 1 90.81 257 ASN A CA 1
ATOM 2065 C C . ASN A 1 257 ? -4.133 -4.223 -3.617 1 90.81 257 ASN A C 1
ATOM 2067 O O . ASN A 1 257 ? -4.719 -3.35 -4.258 1 90.81 257 ASN A O 1
ATOM 2071 N N . THR A 1 258 ? -4.754 -4.859 -2.645 1 90.06 258 THR A N 1
ATOM 2072 C CA . THR A 1 258 ? -6.109 -4.562 -2.191 1 90.06 258 THR A CA 1
ATOM 2073 C C . THR A 1 258 ? -6.18 -3.17 -1.573 1 90.06 258 THR A C 1
ATOM 2075 O O . THR A 1 258 ? -7.207 -2.492 -1.673 1 90.06 258 THR A O 1
ATOM 2078 N N . GLU A 1 259 ? -5.098 -2.703 -1.009 1 88.88 259 GLU A N 1
ATOM 2079 C CA . GLU A 1 259 ? -5.059 -1.37 -0.417 1 88.88 259 GLU A CA 1
ATOM 2080 C C . GLU A 1 259 ? -5.328 -0.293 -1.464 1 88.88 259 GLU A C 1
ATOM 2082 O O . GLU A 1 259 ? -5.965 0.72 -1.169 1 88.88 259 GLU A O 1
ATOM 2087 N N . MET A 1 260 ? -4.816 -0.533 -2.648 1 93.06 260 MET A N 1
ATOM 2088 C CA . MET A 1 260 ? -5.078 0.409 -3.734 1 93.06 260 MET A CA 1
ATOM 2089 C C . MET A 1 260 ? -6.57 0.489 -4.039 1 93.06 260 MET A C 1
ATOM 2091 O O . MET A 1 260 ? -7.105 1.577 -4.258 1 93.06 260 MET A O 1
ATOM 2095 N N . LEU A 1 261 ? -7.285 -0.661 -3.984 1 95.12 261 LEU A N 1
ATOM 2096 C CA . LEU A 1 261 ? -8.727 -0.669 -4.219 1 95.12 261 LEU A CA 1
ATOM 2097 C C . LEU A 1 261 ? -9.461 0.106 -3.131 1 95.12 261 LEU A C 1
ATOM 2099 O O . LEU A 1 261 ? -10.422 0.825 -3.414 1 95.12 261 LEU A O 1
ATOM 2103 N N . VAL A 1 262 ? -8.969 -0.04 -1.932 1 93.06 262 VAL A N 1
ATOM 2104 C CA . VAL A 1 262 ? -9.586 0.685 -0.824 1 93.06 262 VAL A CA 1
ATOM 2105 C C . VAL A 1 262 ? -9.453 2.189 -1.055 1 93.06 262 VAL A C 1
ATOM 2107 O O . VAL A 1 262 ? -10.414 2.939 -0.861 1 93.06 262 VAL A O 1
ATOM 2110 N N . THR A 1 263 ? -8.289 2.617 -1.48 1 94.56 263 THR A N 1
ATOM 2111 C CA . THR A 1 263 ? -8.047 4.031 -1.754 1 94.56 263 THR A CA 1
ATOM 2112 C C . THR A 1 263 ? -8.922 4.512 -2.91 1 94.56 263 THR A C 1
ATOM 2114 O O . THR A 1 263 ? -9.469 5.617 -2.865 1 94.56 263 THR A O 1
ATOM 2117 N N . VAL A 1 264 ? -9.086 3.688 -3.92 1 97.56 264 VAL A N 1
ATOM 2118 C CA . VAL A 1 264 ? -9.953 4.004 -5.051 1 97.56 264 VAL A CA 1
ATOM 2119 C C . VAL A 1 264 ? -11.391 4.164 -4.566 1 97.56 264 VAL A C 1
ATOM 2121 O O . VAL A 1 264 ? -12.078 5.109 -4.949 1 97.56 264 VAL A O 1
ATOM 2124 N N . TRP A 1 265 ? -11.836 3.232 -3.703 1 97.38 265 TRP A N 1
ATOM 2125 C CA . TRP A 1 265 ? -13.219 3.279 -3.225 1 97.38 265 TRP A CA 1
ATOM 2126 C C . TRP A 1 265 ? -13.453 4.516 -2.365 1 97.38 265 TRP A C 1
ATOM 2128 O O . TRP A 1 265 ? -14.539 5.102 -2.393 1 97.38 265 TRP A O 1
ATOM 2138 N N . LYS A 1 266 ? -12.43 4.867 -1.583 1 96.12 266 LYS A N 1
ATOM 2139 C CA . LYS A 1 266 ? -12.531 6.105 -0.819 1 96.12 266 LYS A CA 1
ATOM 2140 C C . LYS A 1 266 ? -12.828 7.293 -1.733 1 96.12 266 LYS A C 1
ATOM 2142 O O . LYS A 1 266 ? -13.695 8.109 -1.436 1 96.12 266 LYS A O 1
ATOM 2147 N N . ARG A 1 267 ? -12.164 7.391 -2.816 1 96.44 267 ARG A N 1
ATOM 2148 C CA . ARG A 1 267 ? -12.359 8.477 -3.77 1 96.44 267 ARG A CA 1
ATOM 2149 C C . ARG A 1 267 ? -13.734 8.398 -4.422 1 96.44 267 ARG A C 1
ATOM 2151 O O . ARG A 1 267 ? -14.398 9.422 -4.609 1 96.44 267 ARG A O 1
ATOM 2158 N N . LEU A 1 268 ? -14.141 7.199 -4.754 1 97.25 268 LEU A N 1
ATOM 2159 C CA . LEU A 1 268 ? -15.453 7.02 -5.355 1 97.25 268 LEU A CA 1
ATOM 2160 C C . LEU A 1 268 ? -16.562 7.457 -4.391 1 97.25 268 LEU A C 1
ATOM 2162 O O . LEU A 1 268 ? -17.531 8.094 -4.805 1 97.25 268 LEU A O 1
ATOM 2166 N N . ILE A 1 269 ? -16.375 7.098 -3.145 1 96.38 269 ILE A N 1
ATOM 2167 C CA . ILE A 1 269 ? -17.359 7.453 -2.125 1 96.38 269 ILE A CA 1
ATOM 2168 C C . ILE A 1 269 ? -17.422 8.969 -1.968 1 96.38 269 ILE A C 1
ATOM 2170 O O . ILE A 1 269 ? -18.5 9.547 -1.836 1 96.38 269 ILE A O 1
ATOM 2174 N N . LEU A 1 270 ? -16.266 9.602 -1.997 1 93.44 270 LEU A N 1
ATOM 2175 C CA . LEU A 1 270 ? -16.203 11.055 -1.884 1 93.44 270 LEU A CA 1
ATOM 2176 C C . LEU A 1 270 ? -16.922 11.719 -3.051 1 93.44 270 LEU A C 1
ATOM 2178 O O . LEU A 1 270 ? -17.578 12.75 -2.877 1 93.44 270 LEU A O 1
ATOM 2182 N N . GLN A 1 271 ? -16.859 11.125 -4.176 1 94.38 271 GLN A N 1
ATOM 2183 C CA . GLN A 1 271 ? -17.422 11.711 -5.395 1 94.38 271 GLN A CA 1
ATOM 2184 C C . GLN A 1 271 ? -18.906 11.398 -5.516 1 94.38 271 GLN A C 1
ATOM 2186 O O . GLN A 1 271 ? -19.703 12.258 -5.93 1 94.38 271 GLN A O 1
ATOM 2191 N N . LEU A 1 272 ? -19.281 10.156 -5.055 1 95.19 272 LEU A N 1
ATOM 2192 C CA . LEU A 1 272 ? -20.625 9.68 -5.41 1 95.19 272 LEU A CA 1
ATOM 2193 C C . LEU A 1 272 ? -21.484 9.5 -4.168 1 95.19 272 LEU A C 1
ATOM 2195 O O . LEU A 1 272 ? -22.688 9.273 -4.27 1 95.19 272 LEU A O 1
ATOM 2199 N N . GLY A 1 273 ? -20.891 9.578 -3.023 1 93.12 273 GLY A N 1
ATOM 2200 C CA . GLY A 1 273 ? -21.625 9.352 -1.792 1 93.12 273 GLY A CA 1
ATOM 2201 C C . GLY A 1 273 ? -22.219 7.961 -1.695 1 93.12 273 GLY A C 1
ATOM 2202 O O . GLY A 1 273 ? -21.516 6.965 -1.87 1 93.12 273 GLY A O 1
ATOM 2203 N N . THR A 1 274 ? -23.516 7.895 -1.534 1 91.5 274 THR A N 1
ATOM 2204 C CA . THR A 1 274 ? -24.219 6.629 -1.339 1 91.5 274 THR A CA 1
ATOM 2205 C C . THR A 1 274 ? -24.391 5.898 -2.668 1 91.5 274 THR A C 1
ATOM 2207 O O . THR A 1 274 ? -24.734 4.715 -2.689 1 91.5 274 THR A O 1
ATOM 2210 N N . LYS A 1 275 ? -24.125 6.59 -3.748 1 93.5 275 LYS A N 1
ATOM 2211 C CA . LYS A 1 275 ? -24.297 5.977 -5.062 1 93.5 275 LYS A CA 1
ATOM 2212 C C . LYS A 1 275 ? -23.031 5.234 -5.484 1 93.5 275 LYS A C 1
ATOM 2214 O O . LYS A 1 275 ? -23 4.609 -6.547 1 93.5 275 LYS A O 1
ATOM 2219 N N . ALA A 1 276 ? -22 5.301 -4.633 1 96.19 276 ALA A N 1
ATOM 2220 C CA . ALA A 1 276 ? -20.766 4.559 -4.93 1 96.19 276 ALA A CA 1
ATOM 2221 C C . ALA A 1 276 ? -21.047 3.061 -5.012 1 96.19 276 ALA A C 1
ATOM 2223 O O . ALA A 1 276 ? -21.891 2.535 -4.27 1 96.19 276 ALA A O 1
ATOM 2224 N N . PRO A 1 277 ? -20.422 2.4 -5.969 1 96.75 277 PRO A N 1
ATOM 2225 C CA . PRO A 1 277 ? -20.594 0.949 -6.039 1 96.75 277 PRO A CA 1
ATOM 2226 C C . PRO A 1 277 ? -20.047 0.224 -4.816 1 96.75 277 PRO A C 1
ATOM 2228 O O . PRO A 1 277 ? -19.25 0.797 -4.062 1 96.75 277 PRO A O 1
ATOM 2231 N N . ASP A 1 278 ? -20.484 -1.01 -4.664 1 96.44 278 ASP A N 1
ATOM 2232 C CA . ASP A 1 278 ? -19.953 -1.834 -3.58 1 96.44 278 ASP A CA 1
ATOM 2233 C C . ASP A 1 278 ? -18.797 -2.705 -4.07 1 96.44 278 ASP A C 1
ATOM 2235 O O . ASP A 1 278 ? -18.703 -3.006 -5.262 1 96.44 278 ASP A O 1
ATOM 2239 N N . LEU A 1 279 ? -17.875 -2.973 -3.176 1 96 279 LEU A N 1
ATOM 2240 C CA . LEU A 1 279 ? -16.797 -3.916 -3.41 1 96 279 LEU A CA 1
ATOM 2241 C C . LEU A 1 279 ? -16.922 -5.137 -2.504 1 96 279 LEU A C 1
ATOM 2243 O O . LEU A 1 279 ? -16.922 -5.008 -1.278 1 96 279 LEU A O 1
ATOM 2247 N N . LEU A 1 280 ? -17.125 -6.262 -3.109 1 93 280 LEU A N 1
ATOM 2248 C CA . LEU A 1 280 ? -17.156 -7.52 -2.371 1 93 280 LEU A CA 1
ATOM 2249 C C . LEU A 1 280 ? -15.828 -8.266 -2.52 1 93 280 LEU A C 1
ATOM 2251 O O . LEU A 1 280 ? -15.438 -8.625 -3.633 1 93 280 LEU A O 1
ATOM 2255 N N . ILE A 1 281 ? -15.156 -8.445 -1.426 1 90.38 281 ILE A N 1
ATOM 2256 C CA . ILE A 1 281 ? -13.867 -9.125 -1.424 1 90.38 281 ILE A CA 1
ATOM 2257 C C . ILE A 1 281 ? -14.016 -10.531 -0.852 1 90.38 281 ILE A C 1
ATOM 2259 O O . ILE A 1 281 ? -14.438 -10.695 0.297 1 90.38 281 ILE A O 1
ATOM 2263 N N . LEU A 1 282 ? -13.672 -11.453 -1.732 1 85.62 282 LEU A N 1
ATOM 2264 C CA . LEU A 1 282 ? -13.711 -12.852 -1.317 1 85.62 282 LEU A CA 1
ATOM 2265 C C . LEU A 1 282 ? -12.32 -13.359 -0.97 1 85.62 282 LEU A C 1
ATOM 2267 O O . LEU A 1 282 ? -11.367 -13.141 -1.722 1 85.62 282 LEU A O 1
ATOM 2271 N N . GLY A 1 283 ? -12.211 -14.023 0.127 1 74.88 283 GLY A N 1
ATOM 2272 C CA . GLY A 1 283 ? -10.953 -14.594 0.574 1 74.88 283 GLY A CA 1
ATOM 2273 C C . GLY A 1 283 ? -10.797 -14.594 2.082 1 74.88 283 GLY A C 1
ATOM 2274 O O . GLY A 1 283 ? -11.773 -14.414 2.812 1 74.88 283 GLY A O 1
ATOM 2275 N N . GLN A 1 284 ? -9.594 -14.867 2.436 1 62.78 284 GLN A N 1
ATOM 2276 C CA . GLN A 1 284 ? -9.367 -14.938 3.875 1 62.78 284 GLN A CA 1
ATOM 2277 C C . GLN A 1 284 ? -9.492 -13.555 4.516 1 62.78 284 GLN A C 1
ATOM 2279 O O . GLN A 1 284 ? -9.102 -12.555 3.92 1 62.78 284 GLN A O 1
ATOM 2284 N N . ARG A 1 285 ? -10.258 -13.68 5.539 1 60.38 285 ARG A N 1
ATOM 2285 C CA . ARG A 1 285 ? -10.406 -12.438 6.285 1 60.38 285 ARG A CA 1
ATOM 2286 C C . ARG A 1 285 ? -9.055 -11.961 6.824 1 60.38 285 ARG A C 1
ATOM 2288 O O . ARG A 1 285 ? -8.242 -12.766 7.273 1 60.38 285 ARG A O 1
ATOM 2295 N N . HIS A 1 286 ? -8.82 -10.766 6.461 1 60.16 286 HIS A N 1
ATOM 2296 C CA . HIS A 1 286 ? -7.648 -10.172 7.098 1 60.16 286 HIS A CA 1
ATOM 2297 C C . HIS A 1 286 ? -7.926 -9.836 8.562 1 60.16 286 HIS A C 1
ATOM 2299 O O . HIS A 1 286 ? -8.977 -9.281 8.891 1 60.16 286 HIS A O 1
ATOM 2305 N N . PRO A 1 287 ? -7.074 -10.445 9.344 1 60.34 287 PRO A N 1
ATOM 2306 C CA . PRO A 1 287 ? -7.27 -10.102 10.758 1 60.34 287 PRO A CA 1
ATOM 2307 C C . PRO A 1 287 ? -7.379 -8.594 10.984 1 60.34 287 PRO A C 1
ATOM 2309 O O . PRO A 1 287 ? -6.875 -7.805 10.188 1 60.34 287 PRO A O 1
ATOM 2312 N N . GLU A 1 288 ? -8.156 -8.312 11.953 1 59.25 288 GLU A N 1
ATOM 2313 C CA . GLU A 1 288 ? -8.375 -6.926 12.352 1 59.25 288 GLU A CA 1
ATOM 2314 C C . GLU A 1 288 ? -7.047 -6.188 12.523 1 59.25 288 GLU A C 1
ATOM 2316 O O . GLU A 1 288 ? -6.977 -4.977 12.312 1 59.25 288 GLU A O 1
ATOM 2321 N N . ASN A 1 289 ? -6.105 -6.945 12.695 1 60 289 ASN A N 1
ATOM 2322 C CA . ASN A 1 289 ? -4.816 -6.324 12.992 1 60 289 ASN A CA 1
ATOM 2323 C C . ASN A 1 289 ? -3.998 -6.105 11.719 1 60 289 ASN A C 1
ATOM 2325 O O . ASN A 1 289 ? -2.943 -5.469 11.758 1 60 289 ASN A O 1
ATOM 2329 N N . SER A 1 290 ? -4.641 -6.582 10.695 1 74.75 290 SER A N 1
ATOM 2330 C CA . SER A 1 290 ? -3.965 -6.312 9.43 1 74.75 290 SER A CA 1
ATOM 2331 C C . SER A 1 290 ? -4.133 -4.852 9.016 1 74.75 290 SER A C 1
ATOM 2333 O O . SER A 1 290 ? -5.016 -4.156 9.523 1 74.75 290 SER A O 1
ATOM 2335 N N . LYS A 1 291 ? -3.223 -4.367 8.219 1 77.75 291 LYS A N 1
ATOM 2336 C CA . LYS A 1 291 ? -3.307 -3 7.723 1 77.75 291 LYS A CA 1
ATOM 2337 C C . LYS A 1 291 ? -4.66 -2.73 7.074 1 77.75 291 LYS A C 1
ATOM 2339 O O . LYS A 1 291 ? -5.305 -1.72 7.367 1 77.75 291 LYS A O 1
ATOM 2344 N N . LEU A 1 292 ? -5.113 -3.654 6.293 1 81.38 292 LEU A N 1
ATOM 2345 C CA . LEU A 1 292 ? -6.391 -3.504 5.602 1 81.38 292 LEU A CA 1
ATOM 2346 C C . LEU A 1 292 ? -7.551 -3.533 6.594 1 81.38 292 LEU A C 1
ATOM 2348 O O . LEU A 1 292 ? -8.484 -2.738 6.48 1 81.38 292 LEU A O 1
ATOM 2352 N N . GLY A 1 293 ? -7.516 -4.48 7.477 1 83.12 293 GLY A N 1
ATOM 2353 C CA . GLY A 1 293 ? -8.547 -4.551 8.5 1 83.12 293 GLY A CA 1
ATOM 2354 C C . GLY A 1 293 ? -8.664 -3.277 9.32 1 83.12 293 GLY A C 1
ATOM 2355 O O . GLY A 1 293 ? -9.766 -2.803 9.586 1 83.12 293 GLY A O 1
ATOM 2356 N N . LYS A 1 294 ? -7.516 -2.699 9.664 1 84.94 294 LYS A N 1
ATOM 2357 C CA . LYS A 1 294 ? -7.488 -1.466 10.445 1 84.94 294 LYS A CA 1
ATOM 2358 C C . LYS A 1 294 ? -8.047 -0.294 9.648 1 84.94 294 LYS A C 1
ATOM 2360 O O . LYS A 1 294 ? -8.82 0.511 10.172 1 84.94 294 LYS A O 1
ATOM 2365 N N . MET A 1 295 ? -7.652 -0.227 8.438 1 87.25 295 MET A N 1
ATOM 2366 C CA . MET A 1 295 ? -8.133 0.853 7.582 1 87.25 295 MET A CA 1
ATOM 2367 C C . MET A 1 295 ? -9.656 0.847 7.5 1 87.25 295 MET A C 1
ATOM 2369 O O . MET A 1 295 ? -10.289 1.894 7.633 1 87.25 295 MET A O 1
ATOM 2373 N N . LEU A 1 296 ? -10.211 -0.277 7.344 1 88.88 296 LEU A N 1
ATOM 2374 C CA . LEU A 1 296 ? -11.656 -0.402 7.191 1 88.88 296 LEU A CA 1
ATOM 2375 C C . LEU A 1 296 ? -12.367 -0.137 8.516 1 88.88 296 LEU A C 1
ATOM 2377 O O . LEU A 1 296 ? -13.414 0.52 8.539 1 88.88 296 LEU A O 1
ATOM 2381 N N . ALA A 1 297 ? -11.781 -0.621 9.539 1 88.25 297 ALA A N 1
ATOM 2382 C CA . ALA A 1 297 ? -12.398 -0.46 10.859 1 88.25 297 ALA A CA 1
ATOM 2383 C C . ALA A 1 297 ? -12.477 1.013 11.25 1 88.25 297 ALA A C 1
ATOM 2385 O O . ALA A 1 297 ? -13.391 1.42 11.969 1 88.25 297 ALA A O 1
ATOM 2386 N N . ARG A 1 298 ? -11.633 1.765 10.719 1 91.75 298 ARG A N 1
ATOM 2387 C CA . ARG A 1 298 ? -11.492 3.15 11.156 1 91.75 298 ARG A CA 1
ATOM 2388 C C . ARG A 1 298 ? -12.375 4.078 10.328 1 91.75 298 ARG A C 1
ATOM 2390 O O . ARG A 1 298 ? -12.555 5.246 10.672 1 91.75 298 ARG A O 1
ATOM 2397 N N . ASN A 1 299 ? -12.977 3.58 9.289 1 94.06 299 ASN A N 1
ATOM 2398 C CA . ASN A 1 299 ? -13.75 4.418 8.383 1 94.06 299 ASN A CA 1
ATOM 2399 C C . ASN A 1 299 ? -15.109 3.803 8.07 1 94.06 299 ASN A C 1
ATOM 2401 O O . ASN A 1 299 ? -15.219 2.963 7.176 1 94.06 299 ASN A O 1
ATOM 2405 N N . PRO A 1 300 ? -16.141 4.332 8.672 1 92.31 300 PRO A N 1
ATOM 2406 C CA . PRO A 1 300 ? -17.469 3.754 8.5 1 92.31 300 PRO A CA 1
ATOM 2407 C C . PRO A 1 300 ? -17.969 3.824 7.055 1 92.31 300 PRO A C 1
ATOM 2409 O O . PRO A 1 300 ? -18.703 2.943 6.605 1 92.31 300 PRO A O 1
ATOM 2412 N N . ASP A 1 301 ? -17.578 4.828 6.367 1 93.56 301 ASP A N 1
ATOM 2413 C CA . ASP A 1 301 ? -18.016 4.949 4.977 1 93.56 301 ASP A CA 1
ATOM 2414 C C . ASP A 1 301 ? -17.438 3.814 4.129 1 93.56 301 ASP A C 1
ATOM 2416 O O . ASP A 1 301 ? -18.125 3.271 3.262 1 93.56 301 ASP A O 1
ATOM 2420 N N . LEU A 1 302 ? -16.219 3.484 4.391 1 94.94 302 LEU A N 1
ATOM 2421 C CA . LEU A 1 302 ? -15.609 2.371 3.676 1 94.94 302 LEU A CA 1
ATOM 2422 C C . LEU A 1 302 ? -16.297 1.055 4.031 1 94.94 302 LEU A C 1
ATOM 2424 O O . LEU A 1 302 ? -16.516 0.212 3.16 1 94.94 302 LEU A O 1
ATOM 2428 N N . GLN A 1 303 ? -16.688 0.926 5.258 1 92.5 303 GLN A N 1
ATOM 2429 C CA . GLN A 1 303 ? -17.328 -0.299 5.73 1 92.5 303 GLN A CA 1
ATOM 2430 C C . GLN A 1 303 ? -18.688 -0.51 5.059 1 92.5 303 GLN A C 1
ATOM 2432 O O . GLN A 1 303 ? -19.109 -1.648 4.859 1 92.5 303 GLN A O 1
ATOM 2437 N N . ARG A 1 304 ? -19.234 0.561 4.746 1 93.44 304 ARG A N 1
ATOM 2438 C CA . ARG A 1 304 ? -20.562 0.486 4.137 1 93.44 304 ARG A CA 1
ATOM 2439 C C . ARG A 1 304 ? -20.484 -0.025 2.701 1 93.44 304 ARG A C 1
ATOM 2441 O O . ARG A 1 304 ? -21.406 -0.666 2.209 1 93.44 304 ARG A O 1
ATOM 2448 N N . HIS A 1 305 ? -19.344 0.227 2.053 1 95.62 305 HIS A N 1
ATOM 2449 C CA . HIS A 1 305 ? -19.266 -0.06 0.624 1 95.62 305 HIS A CA 1
ATOM 2450 C C . HIS A 1 305 ? -18.312 -1.213 0.337 1 95.62 305 HIS A C 1
ATOM 2452 O O . HIS A 1 305 ? -18.312 -1.77 -0.763 1 95.62 305 HIS A O 1
ATOM 2458 N N . ILE A 1 306 ? -17.469 -1.587 1.286 1 93.25 306 ILE A N 1
ATOM 2459 C CA . ILE A 1 306 ? -16.516 -2.684 1.114 1 93.25 306 ILE A CA 1
ATOM 2460 C C . ILE A 1 306 ? -16.844 -3.803 2.102 1 93.25 306 ILE A C 1
ATOM 2462 O O . ILE A 1 306 ? -16.812 -3.598 3.316 1 93.25 306 ILE A O 1
ATOM 2466 N N . ARG A 1 307 ? -17.109 -4.973 1.556 1 88.56 307 ARG A N 1
ATOM 2467 C CA . ARG A 1 307 ? -17.453 -6.113 2.395 1 88.56 307 ARG A CA 1
ATOM 2468 C C . ARG A 1 307 ? -16.531 -7.293 2.133 1 88.56 307 ARG A C 1
ATOM 2470 O O . ARG A 1 307 ? -16.141 -7.547 0.988 1 88.56 307 ARG A O 1
ATOM 2477 N N . PHE A 1 308 ? -16.25 -8.008 3.215 1 85.31 308 PHE A N 1
ATOM 2478 C CA . PHE A 1 308 ? -15.422 -9.203 3.135 1 85.31 308 PHE A CA 1
ATOM 2479 C C . PHE A 1 308 ? -16.25 -10.461 3.359 1 85.31 308 PHE A C 1
ATOM 2481 O O . PHE A 1 308 ? -17.141 -10.477 4.211 1 85.31 308 PHE A O 1
ATOM 2488 N N . ARG A 1 309 ? -15.961 -11.414 2.514 1 81 309 ARG A N 1
ATOM 2489 C CA . ARG A 1 309 ? -16.531 -12.742 2.697 1 81 309 ARG A CA 1
ATOM 2490 C C . ARG A 1 309 ? -15.453 -13.812 2.711 1 81 309 ARG A C 1
ATOM 2492 O O . ARG A 1 309 ? -14.641 -13.898 1.783 1 81 309 ARG A O 1
ATOM 2499 N N . GLU A 1 310 ? -15.438 -14.531 3.73 1 74.88 310 GLU A N 1
ATOM 2500 C CA . GLU A 1 310 ? -14.375 -15.508 3.92 1 74.88 310 GLU A CA 1
ATOM 2501 C C . GLU A 1 310 ? -14.617 -16.75 3.066 1 74.88 310 GLU A C 1
ATOM 2503 O O . GLU A 1 310 ? -13.664 -17.406 2.637 1 74.88 310 GLU A O 1
ATOM 2508 N N . SER A 1 311 ? -15.875 -17.125 2.992 1 72.19 311 SER A N 1
ATOM 2509 C CA . SER A 1 311 ? -16.141 -18.344 2.258 1 72.19 311 SER A CA 1
ATOM 2510 C C . SER A 1 311 ? -17.391 -18.219 1.386 1 72.19 311 SER A C 1
ATOM 2512 O O . SER A 1 311 ? -18.25 -17.375 1.649 1 72.19 311 SER A O 1
ATOM 2514 N N . CYS A 1 312 ? -17.266 -18.812 0.319 1 76.19 312 CYS A N 1
ATOM 2515 C CA . CYS A 1 312 ? -18.406 -18.891 -0.583 1 76.19 312 CYS A CA 1
ATOM 2516 C C . CYS A 1 312 ? -18.422 -20.219 -1.333 1 76.19 312 CYS A C 1
ATOM 2518 O O . CYS A 1 312 ? -17.375 -20.703 -1.764 1 76.19 312 CYS A O 1
ATOM 2520 N N . ASN A 1 313 ? -19.516 -20.859 -1.371 1 76.69 313 ASN A N 1
ATOM 2521 C CA . ASN A 1 313 ? -19.625 -22.062 -2.18 1 76.69 313 ASN A CA 1
ATOM 2522 C C . ASN A 1 313 ? -19.781 -21.75 -3.66 1 76.69 313 ASN A C 1
ATOM 2524 O O . ASN A 1 313 ? -19.891 -20.578 -4.035 1 76.69 313 ASN A O 1
ATOM 2528 N N . ASP A 1 314 ? -19.781 -22.797 -4.504 1 79.19 314 ASP A N 1
ATOM 2529 C CA . ASP A 1 314 ? -19.781 -22.594 -5.949 1 79.19 314 ASP A CA 1
ATOM 2530 C C . ASP A 1 314 ? -21.062 -21.938 -6.422 1 79.19 314 ASP A C 1
ATOM 2532 O O . ASP A 1 314 ? -21.062 -21.141 -7.363 1 79.19 314 ASP A O 1
ATOM 2536 N N . GLN A 1 315 ? -22.141 -22.25 -5.805 1 79.94 315 GLN A N 1
ATOM 2537 C CA . GLN A 1 315 ? -23.422 -21.641 -6.172 1 79.94 315 GLN A CA 1
ATOM 2538 C C . GLN A 1 315 ? -23.438 -20.156 -5.855 1 79.94 315 GLN A C 1
ATOM 2540 O O . GLN A 1 315 ? -23.891 -19.344 -6.672 1 79.94 315 GLN A O 1
ATOM 2545 N N . GLN A 1 316 ? -22.969 -19.875 -4.703 1 82.12 316 GLN A N 1
ATOM 2546 C CA . GLN A 1 316 ? -22.891 -18.484 -4.289 1 82.12 316 GLN A CA 1
ATOM 2547 C C . GLN A 1 316 ? -21.953 -17.703 -5.195 1 82.12 316 GLN A C 1
ATOM 2549 O O . GLN A 1 316 ? -22.266 -16.578 -5.598 1 82.12 316 GLN A O 1
ATOM 2554 N N . LEU A 1 317 ? -20.859 -18.328 -5.441 1 84.69 317 LEU A N 1
ATOM 2555 C CA . LEU A 1 317 ? -19.891 -17.672 -6.316 1 84.69 317 LEU A CA 1
ATOM 2556 C C . LEU A 1 317 ? -20.5 -17.422 -7.695 1 84.69 317 LEU A C 1
ATOM 2558 O O . LEU A 1 317 ? -20.312 -16.344 -8.266 1 84.69 317 LEU A O 1
ATOM 2562 N N . SER A 1 318 ? -21.188 -18.406 -8.172 1 85.88 318 SER A N 1
ATOM 2563 C CA . SER A 1 318 ? -21.828 -18.281 -9.477 1 85.88 318 SER A CA 1
ATOM 2564 C C . SER A 1 318 ? -22.828 -17.125 -9.492 1 85.88 318 SER A C 1
ATOM 2566 O O . SER A 1 318 ? -22.875 -16.344 -10.445 1 85.88 318 SER A O 1
ATOM 2568 N N . HIS A 1 319 ? -23.547 -17.016 -8.438 1 85.75 319 HIS A N 1
ATOM 2569 C CA . HIS A 1 319 ? -24.516 -15.93 -8.32 1 85.75 319 HIS A CA 1
ATOM 2570 C C . HIS A 1 319 ? -23.828 -14.57 -8.297 1 85.75 319 HIS A C 1
ATOM 2572 O O . HIS A 1 319 ? -24.25 -13.641 -8.984 1 85.75 319 HIS A O 1
ATOM 2578 N N . MET A 1 320 ? -22.844 -14.523 -7.531 1 88.44 320 MET A N 1
ATOM 2579 C CA . MET A 1 320 ? -22.094 -13.273 -7.418 1 88.44 320 MET A CA 1
ATOM 2580 C C . MET A 1 320 ? -21.484 -12.875 -8.758 1 88.44 320 MET A C 1
ATOM 2582 O O . MET A 1 320 ? -21.5 -11.703 -9.133 1 88.44 320 MET A O 1
ATOM 2586 N N . MET A 1 321 ? -21 -13.805 -9.461 1 90 321 MET A N 1
ATOM 2587 C CA . MET A 1 321 ? -20.359 -13.531 -10.75 1 90 321 MET A CA 1
ATOM 2588 C C . MET A 1 321 ? -21.391 -13.086 -11.781 1 90 321 MET A C 1
ATOM 2590 O O . MET A 1 321 ? -21.078 -12.297 -12.672 1 90 321 MET A O 1
ATOM 2594 N N . GLN A 1 322 ? -22.562 -13.578 -11.656 1 88.56 322 GLN A N 1
ATOM 2595 C CA . GLN A 1 322 ? -23.625 -13.227 -12.602 1 88.56 322 GLN A CA 1
ATOM 2596 C C . GLN A 1 322 ? -24.078 -11.789 -12.398 1 88.56 322 GLN A C 1
ATOM 2598 O O . GLN A 1 322 ? -24.5 -11.125 -13.352 1 88.56 322 GLN A O 1
ATOM 2603 N N . GLU A 1 323 ? -23.953 -11.352 -11.18 1 90.62 323 GLU A N 1
ATOM 2604 C CA . GLU A 1 323 ? -24.547 -10.062 -10.852 1 90.62 323 GLU A CA 1
ATOM 2605 C C . GLU A 1 323 ? -23.484 -8.969 -10.805 1 90.62 323 GLU A C 1
ATOM 2607 O O . GLU A 1 323 ? -23.797 -7.781 -10.961 1 90.62 323 GLU A O 1
ATOM 2612 N N . ALA A 1 324 ? -22.281 -9.312 -10.594 1 94.75 324 ALA A N 1
ATOM 2613 C CA . ALA A 1 324 ? -21.219 -8.328 -10.453 1 94.75 324 ALA A CA 1
ATOM 2614 C C . ALA A 1 324 ? -20.969 -7.594 -11.766 1 94.75 324 ALA A C 1
ATOM 2616 O O . ALA A 1 324 ? -21.219 -8.141 -12.844 1 94.75 324 ALA A O 1
ATOM 2617 N N . ARG A 1 325 ? -20.516 -6.391 -11.68 1 96.75 325 ARG A N 1
ATOM 2618 C CA . ARG A 1 325 ? -20.156 -5.609 -12.859 1 96.75 325 ARG A CA 1
ATOM 2619 C C . ARG A 1 325 ? -18.875 -6.133 -13.492 1 96.75 325 ARG A C 1
ATOM 2621 O O . ARG A 1 325 ? -18.703 -6.082 -14.711 1 96.75 325 ARG A O 1
ATOM 2628 N N . ALA A 1 326 ? -17.969 -6.539 -12.672 1 98 326 ALA A N 1
ATOM 2629 C CA . ALA A 1 326 ? -16.688 -7.07 -13.133 1 98 326 ALA A CA 1
ATOM 2630 C C . ALA A 1 326 ? -15.93 -7.73 -11.984 1 98 326 ALA A C 1
ATOM 2632 O O . ALA A 1 326 ? -16.203 -7.461 -10.812 1 98 326 ALA A O 1
ATOM 2633 N N . LEU A 1 327 ? -15.062 -8.609 -12.312 1 96.94 327 LEU A N 1
ATOM 2634 C CA . LEU A 1 327 ? -14.039 -9.102 -11.398 1 96.94 327 LEU A CA 1
ATOM 2635 C C . LEU A 1 327 ? -12.805 -8.203 -11.438 1 96.94 327 LEU A C 1
ATOM 2637 O O . LEU A 1 327 ? -12.336 -7.828 -12.516 1 96.94 327 LEU A O 1
ATOM 2641 N N . LEU A 1 328 ? -12.344 -7.832 -10.25 1 97.06 328 LEU A N 1
ATOM 2642 C CA . LEU A 1 328 ? -11.133 -7.02 -10.148 1 97.06 328 LEU A CA 1
ATOM 2643 C C . LEU A 1 328 ? -9.953 -7.859 -9.672 1 97.06 328 LEU A C 1
ATOM 2645 O O . LEU A 1 328 ? -10.031 -8.523 -8.633 1 97.06 328 LEU A O 1
ATOM 2649 N N . LYS A 1 329 ? -8.82 -7.82 -10.438 1 95.44 329 LYS A N 1
ATOM 2650 C CA . LYS A 1 329 ? -7.582 -8.5 -10.078 1 95.44 329 LYS A CA 1
ATOM 2651 C C . LYS A 1 329 ? -6.383 -7.57 -10.211 1 95.44 329 LYS A C 1
ATOM 2653 O O . LYS A 1 329 ? -5.582 -7.707 -11.141 1 95.44 329 LYS A O 1
ATOM 2658 N N . PRO A 1 330 ? -6.168 -6.719 -9.195 1 94.75 330 PRO A N 1
ATOM 2659 C CA . PRO A 1 330 ? -5.133 -5.688 -9.289 1 94.75 330 PRO A CA 1
ATOM 2660 C C . PRO A 1 330 ? -3.771 -6.164 -8.797 1 94.75 330 PRO A C 1
ATOM 2662 O O . PRO A 1 330 ? -2.912 -5.348 -8.453 1 94.75 330 PRO A O 1
ATOM 2665 N N . ALA A 1 331 ? -3.455 -7.402 -8.75 1 92.56 331 ALA A N 1
ATOM 2666 C CA . ALA A 1 331 ? -2.275 -7.969 -8.102 1 92.56 331 ALA A CA 1
ATOM 2667 C C . ALA A 1 331 ? -1.001 -7.582 -8.852 1 92.56 331 ALA A C 1
ATOM 2669 O O . ALA A 1 331 ? -1.008 -7.461 -10.078 1 92.56 331 ALA A O 1
ATOM 2670 N N . PHE A 1 332 ? 0.152 -7.41 -8.086 1 92.19 332 PHE A N 1
ATOM 2671 C CA . PHE A 1 332 ? 1.457 -7.129 -8.672 1 92.19 332 PHE A CA 1
ATOM 2672 C C . PHE A 1 332 ? 2.039 -8.375 -9.328 1 92.19 332 PHE A C 1
ATOM 2674 O O . PHE A 1 332 ? 2.854 -8.281 -10.25 1 92.19 332 PHE A O 1
ATOM 2681 N N . PHE A 1 333 ? 1.657 -9.477 -8.82 1 89.94 333 PHE A N 1
ATOM 2682 C CA . PHE A 1 333 ? 2.041 -10.75 -9.398 1 89.94 333 PHE A CA 1
ATOM 2683 C C . PHE A 1 333 ? 0.92 -11.773 -9.25 1 89.94 333 PHE A C 1
ATOM 2685 O O . PHE A 1 333 ? 0.111 -11.688 -8.328 1 89.94 333 PHE A O 1
ATOM 2692 N N . ALA A 1 334 ? 0.939 -12.609 -10.109 1 82.38 334 ALA A N 1
ATOM 2693 C CA . ALA A 1 334 ? -0.187 -13.531 -10.219 1 82.38 334 ALA A CA 1
ATOM 2694 C C . ALA A 1 334 ? -0.079 -14.648 -9.195 1 82.38 334 ALA A C 1
ATOM 2696 O O . ALA A 1 334 ? 0.995 -15.227 -9.008 1 82.38 334 ALA A O 1
ATOM 2697 N N . ARG A 1 335 ? -1.131 -14.836 -8.516 1 77.75 335 ARG A N 1
ATOM 2698 C CA . ARG A 1 335 ? -1.453 -16.047 -7.762 1 77.75 335 ARG A CA 1
ATOM 2699 C C . ARG A 1 335 ? -2.924 -16.406 -7.922 1 77.75 335 ARG A C 1
ATOM 2701 O O . ARG A 1 335 ? -3.791 -15.539 -7.949 1 77.75 335 ARG A O 1
ATOM 2708 N N . ARG A 1 336 ? -3.207 -17.656 -8.133 1 67.19 336 ARG A N 1
ATOM 2709 C CA . ARG A 1 336 ? -4.586 -18.109 -8.297 1 67.19 336 ARG A CA 1
ATOM 2710 C C . ARG A 1 336 ? -5.223 -17.453 -9.531 1 67.19 336 ARG A C 1
ATOM 2712 O O . ARG A 1 336 ? -6.336 -16.938 -9.453 1 67.19 336 ARG A O 1
ATOM 2719 N N . GLY A 1 337 ? -4.574 -17.484 -10.562 1 76.69 337 GLY A N 1
ATOM 2720 C CA . GLY A 1 337 ? -5.043 -16.812 -11.766 1 76.69 337 GLY A CA 1
ATOM 2721 C C . GLY A 1 337 ? -6.219 -17.516 -12.414 1 76.69 337 GLY A C 1
ATOM 2722 O O . GLY A 1 337 ? -6.902 -16.938 -13.266 1 76.69 337 GLY A O 1
ATOM 2723 N N . MET A 1 338 ? -6.641 -18.688 -11.938 1 84.19 338 MET A N 1
ATOM 2724 C CA . MET A 1 338 ? -7.684 -19.5 -12.562 1 84.19 338 MET A CA 1
ATOM 2725 C C . MET A 1 338 ? -9.031 -18.781 -12.508 1 84.19 338 MET A C 1
ATOM 2727 O O . MET A 1 338 ? -9.875 -18.969 -13.383 1 84.19 338 MET A O 1
ATOM 2731 N N . VAL A 1 339 ? -9.172 -17.953 -11.562 1 87.38 339 VAL A N 1
ATOM 2732 C CA . VAL A 1 339 ? -10.461 -17.297 -11.352 1 87.38 339 VAL A CA 1
ATOM 2733 C C . VAL A 1 339 ? -10.75 -16.344 -12.508 1 87.38 339 VAL A C 1
ATOM 2735 O O . VAL A 1 339 ? -11.914 -16.094 -12.836 1 87.38 339 VAL A O 1
ATOM 2738 N N . ILE A 1 340 ? -9.719 -15.852 -13.117 1 92.44 340 ILE A N 1
ATOM 2739 C CA . ILE A 1 340 ? -9.898 -14.945 -14.242 1 92.44 340 ILE A CA 1
ATOM 2740 C C . ILE A 1 340 ? -10.578 -15.688 -15.391 1 92.44 340 ILE A C 1
ATOM 2742 O O . ILE A 1 340 ? -11.594 -15.227 -15.922 1 92.44 340 ILE A O 1
ATOM 2746 N N . ALA A 1 341 ? -10.055 -16.859 -15.719 1 91.31 341 ALA A N 1
ATOM 2747 C CA . ALA A 1 341 ? -10.641 -17.672 -16.797 1 91.31 341 ALA A CA 1
ATOM 2748 C C . ALA A 1 341 ? -12.055 -18.109 -16.438 1 91.31 341 ALA A C 1
ATOM 2750 O O . ALA A 1 341 ? -12.938 -18.141 -17.297 1 91.31 341 ALA A O 1
ATOM 2751 N N . GLU A 1 342 ? -12.25 -18.406 -15.203 1 89.19 342 GLU A N 1
ATOM 2752 C CA . GLU A 1 342 ? -13.57 -18.828 -14.734 1 89.19 342 GLU A CA 1
ATOM 2753 C C . GLU A 1 342 ? -14.586 -17.688 -14.875 1 89.19 342 GLU A C 1
ATOM 2755 O O . GLU A 1 342 ? -15.711 -17.906 -15.328 1 89.19 342 GLU A O 1
ATOM 2760 N N . ALA A 1 343 ? -14.211 -16.531 -14.453 1 92.94 343 ALA A N 1
ATOM 2761 C CA . ALA A 1 343 ? -15.086 -15.367 -14.547 1 92.94 343 ALA A CA 1
ATOM 2762 C C . ALA A 1 343 ? -15.445 -15.07 -16 1 92.94 343 ALA A C 1
ATOM 2764 O O . ALA A 1 343 ? -16.609 -14.875 -16.328 1 92.94 343 ALA A O 1
ATOM 2765 N N . LEU A 1 344 ? -14.445 -15.094 -16.844 1 94.38 344 LEU A N 1
ATOM 2766 C CA . LEU A 1 344 ? -14.664 -14.82 -18.266 1 94.38 344 LEU A CA 1
ATOM 2767 C C . LEU A 1 344 ? -15.562 -15.883 -18.891 1 94.38 344 LEU A C 1
ATOM 2769 O O . LEU A 1 344 ? -16.422 -15.57 -19.719 1 94.38 344 LEU A O 1
ATOM 2773 N N . ARG A 1 345 ? -15.344 -17.094 -18.453 1 90.56 345 ARG A N 1
ATOM 2774 C CA . ARG A 1 345 ? -16.172 -18.188 -18.938 1 90.56 345 ARG A CA 1
ATOM 2775 C C . ARG A 1 345 ? -17.641 -17.969 -18.578 1 90.56 345 ARG A C 1
ATOM 2777 O O . ARG A 1 345 ? -18.531 -18.344 -19.328 1 90.56 345 ARG A O 1
ATOM 2784 N N . HIS A 1 346 ? -17.859 -17.391 -17.484 1 89.81 346 HIS A N 1
ATOM 2785 C CA . HIS A 1 346 ? -19.203 -17.125 -16.984 1 89.81 346 HIS A CA 1
ATOM 2786 C C . HIS A 1 346 ? -19.781 -15.852 -17.578 1 89.81 346 HIS A C 1
ATOM 2788 O O . HIS A 1 346 ? -20.891 -15.453 -17.266 1 89.81 346 HIS A O 1
ATOM 2794 N N . GLY A 1 347 ? -19 -15.188 -18.359 1 92.06 347 GLY A N 1
ATOM 2795 C CA . GLY A 1 347 ? -19.453 -13.984 -19.031 1 92.06 347 GLY A CA 1
ATOM 2796 C C . GLY A 1 347 ? -19.234 -12.727 -18.219 1 92.06 347 GLY A C 1
ATOM 2797 O O . GLY A 1 347 ? -19.719 -11.648 -18.594 1 92.06 347 GLY A O 1
ATOM 2798 N N . LEU A 1 348 ? -18.562 -12.805 -17.109 1 94.94 348 LEU A N 1
ATOM 2799 C CA . LEU A 1 348 ? -18.266 -11.648 -16.281 1 94.94 348 LEU A CA 1
ATOM 2800 C C . LEU A 1 348 ? -17 -10.945 -16.766 1 94.94 348 LEU A C 1
ATOM 2802 O O . LEU A 1 348 ? -15.93 -11.539 -16.812 1 94.94 348 LEU A O 1
ATOM 2806 N N . PRO A 1 349 ? -17.141 -9.633 -17.141 1 97.44 349 PRO A N 1
ATOM 2807 C CA . PRO A 1 349 ? -15.938 -8.883 -17.5 1 97.44 349 PRO A CA 1
ATOM 2808 C C . PRO A 1 349 ? -14.906 -8.844 -16.375 1 97.44 349 PRO A C 1
ATOM 2810 O O . PRO A 1 349 ? -15.273 -8.906 -15.195 1 97.44 349 PRO A O 1
ATOM 2813 N N . VAL A 1 350 ? -13.594 -8.742 -16.781 1 97.75 350 VAL A N 1
ATOM 2814 C CA . VAL A 1 350 ? -12.508 -8.742 -15.805 1 97.75 350 VAL A CA 1
ATOM 2815 C C . VAL A 1 350 ? -11.609 -7.527 -16.031 1 97.75 350 VAL A C 1
ATOM 2817 O O . VAL A 1 350 ? -11.211 -7.242 -17.156 1 97.75 350 VAL A O 1
ATOM 2820 N N . LEU A 1 351 ? -11.422 -6.734 -15.016 1 98.31 351 LEU A N 1
ATOM 2821 C CA . LEU A 1 351 ? -10.32 -5.773 -14.945 1 98.31 351 LEU A CA 1
ATOM 2822 C C . LEU A 1 351 ? -9.125 -6.363 -14.211 1 98.31 351 LEU A C 1
ATOM 2824 O O . LEU A 1 351 ? -9.203 -6.629 -13.008 1 98.31 351 LEU A O 1
ATOM 2828 N N . ALA A 1 352 ? -8.023 -6.57 -14.938 1 97.19 352 ALA A N 1
ATOM 2829 C CA . ALA A 1 352 ? -6.867 -7.254 -14.359 1 97.19 352 ALA A CA 1
ATOM 2830 C C . ALA A 1 352 ? -5.602 -6.418 -14.516 1 97.19 352 ALA A C 1
ATOM 2832 O O . ALA A 1 352 ? -5.523 -5.551 -15.391 1 97.19 352 ALA A O 1
ATOM 2833 N N . SER A 1 353 ? -4.668 -6.664 -13.562 1 96.75 353 SER A N 1
ATOM 2834 C CA . SER A 1 353 ? -3.342 -6.074 -13.727 1 96.75 353 SER A CA 1
ATOM 2835 C C . SER A 1 353 ? -2.711 -6.492 -15.055 1 96.75 353 SER A C 1
ATOM 2837 O O . SER A 1 353 ? -2.855 -7.637 -15.484 1 96.75 353 SER A O 1
ATOM 2839 N N . ASP A 1 354 ? -2.016 -5.582 -15.656 1 97 354 ASP A N 1
ATOM 2840 C CA . ASP A 1 354 ? -1.33 -5.852 -16.906 1 97 354 ASP A CA 1
ATOM 2841 C C . ASP A 1 354 ? -0.03 -6.617 -16.672 1 97 354 ASP A C 1
ATOM 2843 O O . ASP A 1 354 ? 1.058 -6.039 -16.734 1 97 354 ASP A O 1
ATOM 2847 N N . ILE A 1 355 ? -0.127 -7.902 -16.469 1 93.62 355 ILE A N 1
ATOM 2848 C CA . ILE A 1 355 ? 1.025 -8.781 -16.297 1 93.62 355 ILE A CA 1
ATOM 2849 C C . ILE A 1 355 ? 0.915 -9.961 -17.266 1 93.62 355 ILE A C 1
ATOM 2851 O O . ILE A 1 355 ? -0.188 -10.344 -17.656 1 93.62 355 ILE A O 1
ATOM 2855 N N . ALA A 1 356 ? 2.012 -10.523 -17.609 1 93.19 356 ALA A N 1
ATOM 2856 C CA . ALA A 1 356 ? 2.096 -11.523 -18.672 1 93.19 356 ALA A CA 1
ATOM 2857 C C . ALA A 1 356 ? 1.199 -12.719 -18.375 1 93.19 356 ALA A C 1
ATOM 2859 O O . ALA A 1 356 ? 0.455 -13.18 -19.25 1 93.19 356 ALA A O 1
ATOM 2860 N N . VAL A 1 357 ? 1.153 -13.219 -17.203 1 92.06 357 VAL A N 1
ATOM 2861 C CA . VAL A 1 357 ? 0.408 -14.414 -16.844 1 92.06 357 VAL A CA 1
ATOM 2862 C C . VAL A 1 357 ? -1.09 -14.164 -17 1 92.06 357 VAL A C 1
ATOM 2864 O O . VAL A 1 357 ? -1.822 -15.016 -17.5 1 92.06 357 VAL A O 1
ATOM 2867 N N . TYR A 1 358 ? -1.598 -12.969 -16.578 1 93.5 358 TYR A N 1
ATOM 2868 C CA . TYR A 1 358 ? -3.018 -12.656 -16.688 1 93.5 358 TYR A CA 1
ATOM 2869 C C . TYR A 1 358 ? -3.438 -12.555 -18.156 1 93.5 358 TYR A C 1
ATOM 2871 O O . TYR A 1 358 ? -4.527 -12.992 -18.516 1 93.5 358 TYR A O 1
ATOM 2879 N N . ARG A 1 359 ? -2.561 -12 -19.016 1 94.25 359 ARG A N 1
ATOM 2880 C CA . ARG A 1 359 ? -2.848 -11.922 -20.453 1 94.25 359 ARG A CA 1
ATOM 2881 C C . ARG A 1 359 ? -2.939 -13.312 -21.062 1 94.25 359 ARG A C 1
ATOM 2883 O O . ARG A 1 359 ? -3.832 -13.586 -21.875 1 94.25 359 ARG A O 1
ATOM 2890 N N . GLU A 1 360 ? -2.053 -14.172 -20.656 1 93.06 360 GLU A N 1
ATOM 2891 C CA . GLU A 1 360 ? -2.016 -15.523 -21.203 1 93.06 360 GLU A CA 1
ATOM 2892 C C . GLU A 1 360 ? -3.232 -16.328 -20.766 1 93.06 360 GLU A C 1
ATOM 2894 O O . GLU A 1 360 ? -3.9 -16.953 -21.594 1 93.06 360 GLU A O 1
ATOM 2899 N N . ILE A 1 361 ? -3.52 -16.234 -19.516 1 87.81 361 ILE A N 1
ATOM 2900 C CA . ILE A 1 361 ? -4.586 -17.047 -18.953 1 87.81 361 ILE A CA 1
ATOM 2901 C C . ILE A 1 361 ? -5.934 -16.609 -19.516 1 87.81 361 ILE A C 1
ATOM 2903 O O . ILE A 1 361 ? -6.844 -17.422 -19.672 1 87.81 361 ILE A O 1
ATOM 2907 N N . SER A 1 362 ? -6.047 -15.328 -19.812 1 92.5 362 SER A N 1
ATOM 2908 C CA . SER A 1 362 ? -7.312 -14.789 -20.312 1 92.5 362 SER A CA 1
ATOM 2909 C C . SER A 1 362 ? -7.324 -14.711 -21.828 1 92.5 362 SER A C 1
ATOM 2911 O O . SER A 1 362 ? -8.305 -14.25 -22.422 1 92.5 362 SER A O 1
ATOM 2913 N N . SER A 1 363 ? -6.223 -15.164 -22.469 1 92.44 363 SER A N 1
ATOM 2914 C CA . SER A 1 363 ? -6.082 -15.039 -23.906 1 92.44 363 SER A CA 1
ATOM 2915 C C . SER A 1 363 ? -6.328 -13.602 -24.375 1 92.44 363 SER A C 1
ATOM 2917 O O . SER A 1 363 ? -6.992 -13.375 -25.375 1 92.44 363 SER A O 1
ATOM 2919 N N . ASN A 1 364 ? -5.988 -12.617 -23.562 1 94.75 364 ASN A N 1
ATOM 2920 C CA . ASN A 1 364 ? -6.07 -11.188 -23.844 1 94.75 364 ASN A CA 1
ATOM 2921 C C . ASN A 1 364 ? -7.523 -10.719 -23.906 1 94.75 364 ASN A C 1
ATOM 2923 O O . ASN A 1 364 ? -7.82 -9.719 -24.578 1 94.75 364 ASN A O 1
ATOM 2927 N N . MET A 1 365 ? -8.398 -11.438 -23.266 1 96.19 365 MET A N 1
ATOM 2928 C CA . MET A 1 365 ? -9.812 -11.109 -23.344 1 96.19 365 MET A CA 1
ATOM 2929 C C . MET A 1 365 ? -10.188 -10.07 -22.297 1 96.19 365 MET A C 1
ATOM 2931 O O . MET A 1 365 ? -11.203 -9.383 -22.438 1 96.19 365 MET A O 1
ATOM 2935 N N . ALA A 1 366 ? -9.445 -9.914 -21.203 1 97.06 366 ALA A N 1
ATOM 2936 C CA . ALA A 1 366 ? -9.758 -8.969 -20.125 1 97.06 366 ALA A CA 1
ATOM 2937 C C . ALA A 1 366 ? -9.281 -7.566 -20.484 1 97.06 366 ALA A C 1
ATOM 2939 O O . ALA A 1 366 ? -8.695 -7.352 -21.547 1 97.06 366 ALA A O 1
ATOM 2940 N N . ASP A 1 367 ? -9.703 -6.602 -19.766 1 98.25 367 ASP A N 1
ATOM 2941 C CA . ASP A 1 367 ? -9.055 -5.289 -19.797 1 98.25 367 ASP A CA 1
ATOM 2942 C C . ASP A 1 367 ? -7.906 -5.227 -18.797 1 98.25 367 ASP A C 1
ATOM 2944 O O . ASP A 1 367 ? -8.031 -5.699 -17.656 1 98.25 367 ASP A O 1
ATOM 2948 N N . TYR A 1 368 ? -6.801 -4.727 -19.312 1 98.19 368 TYR A N 1
ATOM 2949 C CA . TYR A 1 368 ? -5.578 -4.754 -18.516 1 98.19 368 TYR A CA 1
ATOM 2950 C C . TYR A 1 368 ? -5.164 -3.346 -18.109 1 98.19 368 TYR A C 1
ATOM 2952 O O . TYR A 1 368 ? -5.195 -2.42 -18.922 1 98.19 368 TYR A O 1
ATOM 2960 N N . ILE A 1 369 ? -4.832 -3.186 -16.844 1 98.44 369 ILE A N 1
ATOM 2961 C CA . ILE A 1 369 ? -4.43 -1.899 -16.281 1 98.44 369 ILE A CA 1
ATOM 2962 C C . ILE A 1 369 ? -3.141 -2.068 -15.484 1 98.44 369 ILE A C 1
ATOM 2964 O O . ILE A 1 369 ? -2.965 -3.064 -14.781 1 98.44 369 ILE A O 1
ATOM 2968 N N . ASP A 1 370 ? -2.236 -1.104 -15.602 1 98.25 370 ASP A N 1
ATOM 2969 C CA . ASP A 1 370 ? -1.023 -1.113 -14.789 1 98.25 370 ASP A CA 1
ATOM 2970 C C . ASP A 1 370 ? -1.36 -1.136 -13.297 1 98.25 370 ASP A C 1
ATOM 2972 O O . ASP A 1 370 ? -2.078 -0.264 -12.805 1 98.25 370 ASP A O 1
ATOM 2976 N N . PRO A 1 371 ? -0.861 -2.168 -12.602 1 96.38 371 PRO A N 1
ATOM 2977 C CA . PRO A 1 371 ? -1.204 -2.268 -11.18 1 96.38 371 PRO A CA 1
ATOM 2978 C C . PRO A 1 371 ? -0.732 -1.062 -10.375 1 96.38 371 PRO A C 1
ATOM 2980 O O . PRO A 1 371 ? -1.234 -0.815 -9.273 1 96.38 371 PRO A O 1
ATOM 2983 N N . LEU A 1 372 ? 0.152 -0.264 -10.859 1 96.62 372 LEU A N 1
ATOM 2984 C CA . LEU A 1 372 ? 0.665 0.903 -10.148 1 96.62 372 LEU A CA 1
ATOM 2985 C C . LEU A 1 372 ? -0.149 2.146 -10.484 1 96.62 372 LEU A C 1
ATOM 2987 O O . LEU A 1 372 ? 0.046 3.205 -9.883 1 96.62 372 LEU A O 1
ATOM 2991 N N . ASN A 1 373 ? -0.98 2.037 -11.445 1 98.19 373 ASN A N 1
ATOM 2992 C CA . ASN A 1 373 ? -1.766 3.188 -11.883 1 98.19 373 ASN A CA 1
ATOM 2993 C C . ASN A 1 373 ? -3.166 3.174 -11.273 1 98.19 373 ASN A C 1
ATOM 2995 O O . ASN A 1 373 ? -4.145 2.881 -11.969 1 98.19 373 ASN A O 1
ATOM 2999 N N . GLY A 1 374 ? -3.242 3.555 -10.023 1 97.88 374 GLY A N 1
ATOM 3000 C CA . GLY A 1 374 ? -4.512 3.561 -9.32 1 97.88 374 GLY A CA 1
ATOM 3001 C C . GLY A 1 374 ? -5.543 4.477 -9.953 1 97.88 374 GLY A C 1
ATOM 3002 O O . GLY A 1 374 ? -6.742 4.203 -9.898 1 97.88 374 GLY A O 1
ATOM 3003 N N . SER A 1 375 ? -5.109 5.562 -10.586 1 98.25 375 SER A N 1
ATOM 3004 C CA . SER A 1 375 ? -6.023 6.48 -11.258 1 98.25 375 SER A CA 1
ATOM 3005 C C . SER A 1 375 ? -6.711 5.809 -12.445 1 98.25 375 SER A C 1
ATOM 3007 O O . SER A 1 375 ? -7.895 6.035 -12.688 1 98.25 375 SER A O 1
ATOM 3009 N N . ALA A 1 376 ? -5.941 4.977 -13.125 1 98.5 376 ALA A N 1
ATOM 3010 C CA . ALA A 1 376 ? -6.516 4.254 -14.25 1 98.5 376 ALA A CA 1
ATOM 3011 C C . ALA A 1 376 ? -7.516 3.201 -13.781 1 98.5 376 ALA A C 1
ATOM 3013 O O . ALA A 1 376 ? -8.531 2.957 -14.438 1 98.5 376 ALA A O 1
ATOM 3014 N N . TRP A 1 377 ? -7.25 2.562 -12.703 1 98.56 377 TRP A N 1
ATOM 3015 C CA . TRP A 1 377 ? -8.203 1.634 -12.109 1 98.56 377 TRP A CA 1
ATOM 3016 C C . TRP A 1 377 ? -9.492 2.35 -11.719 1 98.56 377 TRP A C 1
ATOM 3018 O O . TRP A 1 377 ? -10.586 1.867 -12.016 1 98.56 377 TRP A O 1
ATOM 3028 N N . GLU A 1 378 ? -9.312 3.516 -11.031 1 98.44 378 GLU A N 1
ATOM 3029 C CA . GLU A 1 378 ? -10.469 4.324 -10.656 1 98.44 378 GLU A CA 1
ATOM 3030 C C . GLU A 1 378 ? -11.32 4.66 -11.875 1 98.44 378 GLU A C 1
ATOM 3032 O O . GLU A 1 378 ? -12.547 4.531 -11.836 1 98.44 378 GLU A O 1
ATOM 3037 N N . GLU A 1 379 ? -10.672 5.055 -12.93 1 98.12 379 GLU A N 1
ATOM 3038 C CA . GLU A 1 379 ? -11.367 5.414 -14.164 1 98.12 379 GLU A CA 1
ATOM 3039 C C . GLU A 1 379 ? -12.102 4.215 -14.75 1 98.12 379 GLU A C 1
ATOM 3041 O O . GLU A 1 379 ? -13.266 4.32 -15.141 1 98.12 379 GLU A O 1
ATOM 3046 N N . ALA A 1 380 ? -11.453 3.086 -14.82 1 98.5 380 ALA A N 1
ATOM 3047 C CA . ALA A 1 380 ? -12.039 1.878 -15.391 1 98.5 380 ALA A CA 1
ATOM 3048 C C . ALA A 1 380 ? -13.25 1.42 -14.578 1 98.5 380 ALA A C 1
ATOM 3050 O O . ALA A 1 380 ? -14.281 1.057 -15.141 1 98.5 380 ALA A O 1
ATOM 3051 N N . ILE A 1 381 ? -13.141 1.455 -13.273 1 98.31 381 ILE A N 1
ATOM 3052 C CA . ILE A 1 381 ? -14.227 1.037 -12.391 1 98.31 381 ILE A CA 1
ATOM 3053 C C . ILE A 1 381 ? -15.414 1.985 -12.539 1 98.31 381 ILE A C 1
ATOM 3055 O O . ILE A 1 381 ? -16.562 1.544 -12.633 1 98.31 381 ILE A O 1
ATOM 3059 N N . SER A 1 382 ? -15.094 3.281 -12.57 1 97.25 382 SER A N 1
ATOM 3060 C CA . SER A 1 382 ? -16.141 4.281 -12.75 1 97.25 382 SER A CA 1
ATOM 3061 C C . SER A 1 382 ? -16.875 4.078 -14.07 1 97.25 382 SER A C 1
ATOM 3063 O O . SER A 1 382 ? -18.094 4.199 -14.133 1 97.25 382 SER A O 1
ATOM 3065 N N . GLU A 1 383 ? -16.125 3.758 -15.094 1 97.38 383 GLU A N 1
ATOM 3066 C CA . GLU A 1 383 ? -16.734 3.514 -16.391 1 97.38 383 GLU A CA 1
ATOM 3067 C C . GLU A 1 383 ? -17.578 2.25 -16.375 1 97.38 383 GLU A C 1
ATOM 3069 O O . GLU A 1 383 ? -18.703 2.242 -16.891 1 97.38 383 GLU A O 1
ATOM 3074 N N . TYR A 1 384 ? -17.047 1.202 -15.781 1 97.69 384 TYR A N 1
ATOM 3075 C CA . TYR A 1 384 ? -17.734 -0.086 -15.766 1 97.69 384 TYR A CA 1
ATOM 3076 C C . TYR A 1 384 ? -18.984 -0.025 -14.906 1 97.69 384 TYR A C 1
ATOM 3078 O O . TYR A 1 384 ? -19.906 -0.825 -15.086 1 97.69 384 TYR A O 1
ATOM 3086 N N . MET A 1 385 ? -19.031 0.877 -13.984 1 95 385 MET A N 1
ATOM 3087 C CA . MET A 1 385 ? -20.188 1.004 -13.094 1 95 385 MET A CA 1
ATOM 3088 C C . MET A 1 385 ? -21.422 1.468 -13.859 1 95 385 MET A C 1
ATOM 3090 O O . MET A 1 385 ? -22.547 1.157 -13.477 1 95 385 MET A O 1
ATOM 3094 N N . ASN A 1 386 ? -21.156 2.215 -14.93 1 92.38 386 ASN A N 1
ATOM 3095 C CA . ASN A 1 386 ? -22.25 2.701 -15.773 1 92.38 386 ASN A CA 1
ATOM 3096 C C . ASN A 1 386 ? -22.953 1.559 -16.5 1 92.38 386 ASN A C 1
ATOM 3098 O O . ASN A 1 386 ? -22.297 0.778 -17.203 1 92.38 386 ASN A O 1
ATOM 3102 N N . PRO A 1 387 ? -24.234 1.447 -16.344 1 89.25 387 PRO A N 1
ATOM 3103 C CA . PRO A 1 387 ? -24.969 0.365 -17.016 1 89.25 387 PRO A CA 1
ATOM 3104 C C . PRO A 1 387 ? -24.797 0.398 -18.531 1 89.25 387 PRO A C 1
ATOM 3106 O O . PRO A 1 387 ? -24.938 -0.636 -19.188 1 89.25 387 PRO A O 1
ATOM 3109 N N . PHE A 1 388 ? -24.469 1.566 -19.016 1 92.19 388 PHE A N 1
ATOM 3110 C CA . PHE A 1 388 ? -24.312 1.704 -20.469 1 92.19 388 PHE A CA 1
ATOM 3111 C C . PHE A 1 388 ? -22.859 1.902 -20.844 1 92.19 388 PHE A C 1
ATOM 3113 O O . PHE A 1 388 ? -22.562 2.521 -21.875 1 92.19 388 PHE A O 1
ATOM 3120 N N . SER A 1 389 ? -22.031 1.401 -20.016 1 95.44 389 SER A N 1
ATOM 3121 C CA . SER A 1 389 ? -20.594 1.535 -20.281 1 95.44 389 SER A CA 1
ATOM 3122 C C . SER A 1 389 ? -20.219 0.9 -21.609 1 95.44 389 SER A C 1
ATOM 3124 O O . SER A 1 389 ? -20.375 -0.307 -21.797 1 95.44 389 SER A O 1
ATOM 3126 N N . THR A 1 390 ? -19.625 1.719 -22.5 1 96.81 390 THR A N 1
ATOM 3127 C CA . THR A 1 390 ? -19.141 1.204 -23.766 1 96.81 390 THR A CA 1
ATOM 3128 C C . THR A 1 390 ? -17.922 0.304 -23.562 1 96.81 390 THR A C 1
ATOM 3130 O O . THR A 1 390 ? -17.766 -0.709 -24.25 1 96.81 390 THR A O 1
ATOM 3133 N N . ARG A 1 391 ? -17.125 0.637 -22.625 1 97.25 391 ARG A N 1
ATOM 3134 C CA . ARG A 1 391 ? -15.93 -0.152 -22.328 1 97.25 391 ARG A CA 1
ATOM 3135 C C . ARG A 1 391 ? -16.297 -1.546 -21.844 1 97.25 391 ARG A C 1
ATOM 3137 O O . ARG A 1 391 ? -15.75 -2.543 -22.297 1 97.25 391 ARG A O 1
ATOM 3144 N N . ARG A 1 392 ? -17.25 -1.6 -20.984 1 97.31 392 ARG A N 1
ATOM 3145 C CA . ARG A 1 392 ? -17.719 -2.885 -20.469 1 97.31 392 ARG A CA 1
ATOM 3146 C C . ARG A 1 392 ? -18.375 -3.709 -21.562 1 97.31 392 ARG A C 1
ATOM 3148 O O . ARG A 1 392 ? -18.109 -4.906 -21.688 1 97.31 392 ARG A O 1
ATOM 3155 N N . GLN A 1 393 ? -19.234 -3.047 -22.375 1 96.56 393 GLN A N 1
ATOM 3156 C CA . GLN A 1 393 ? -19.938 -3.738 -23.453 1 96.56 393 GLN A CA 1
ATOM 3157 C C . GLN A 1 393 ? -18.969 -4.285 -24.484 1 96.56 393 GLN A C 1
ATOM 3159 O O . GLN A 1 393 ? -19.188 -5.352 -25.062 1 96.56 393 GLN A O 1
ATOM 3164 N N . THR A 1 394 ? -17.922 -3.535 -24.703 1 97.38 394 THR A N 1
ATOM 3165 C CA . THR A 1 394 ? -16.906 -3.99 -25.641 1 97.38 394 THR A CA 1
ATOM 3166 C C . THR A 1 394 ? -16.281 -5.297 -25.172 1 97.38 394 THR A C 1
ATOM 3168 O O . THR A 1 394 ? -16.078 -6.215 -25.969 1 97.38 394 THR A O 1
ATOM 3171 N N . GLN A 1 395 ? -15.977 -5.414 -23.891 1 97.19 395 GLN A N 1
ATOM 3172 C CA . GLN A 1 395 ? -15.422 -6.664 -23.391 1 97.19 395 GLN A CA 1
ATOM 3173 C C . GLN A 1 395 ? -16.453 -7.789 -23.453 1 97.19 395 GLN A C 1
ATOM 3175 O O . GLN A 1 395 ? -16.125 -8.922 -23.828 1 97.19 395 GLN A O 1
ATOM 3180 N N . VAL A 1 396 ? -17.688 -7.477 -23.109 1 95.44 396 VAL A N 1
ATOM 3181 C CA . VAL A 1 396 ? -18.766 -8.477 -23.156 1 95.44 396 VAL A CA 1
ATOM 3182 C C . VAL A 1 396 ? -18.891 -9.016 -24.578 1 95.44 396 VAL A C 1
ATOM 3184 O O . VAL A 1 396 ? -19.047 -10.227 -24.766 1 95.44 396 VAL A O 1
ATOM 3187 N N . MET A 1 397 ? -18.75 -8.148 -25.516 1 95.56 397 MET A N 1
ATOM 3188 C CA . MET A 1 397 ? -18.844 -8.562 -26.922 1 95.56 397 MET A CA 1
ATOM 3189 C C . MET A 1 397 ? -17.656 -9.414 -27.312 1 95.56 397 MET A C 1
ATOM 3191 O O . MET A 1 397 ? -17.797 -10.367 -28.078 1 95.56 397 MET A O 1
ATOM 3195 N N . ARG A 1 398 ? -16.453 -9.078 -26.781 1 95.19 398 ARG A N 1
ATOM 3196 C CA . ARG A 1 398 ? -15.258 -9.867 -27.047 1 95.19 398 ARG A CA 1
ATOM 3197 C C . ARG A 1 398 ? -15.398 -11.281 -26.516 1 95.19 398 ARG A C 1
ATOM 3199 O O . ARG A 1 398 ? -14.859 -12.227 -27.094 1 95.19 398 ARG A O 1
ATOM 3206 N N . LEU A 1 399 ? -16.203 -11.43 -25.484 1 94.19 399 LEU A N 1
ATOM 3207 C CA . LEU A 1 399 ? -16.344 -12.719 -24.812 1 94.19 399 LEU A CA 1
ATOM 3208 C C . LEU A 1 399 ? -17.312 -13.617 -25.562 1 94.19 399 LEU A C 1
ATOM 3210 O O . LEU A 1 399 ? -17.328 -14.836 -25.359 1 94.19 399 LEU A O 1
ATOM 3214 N N . LYS A 1 400 ? -18.062 -12.938 -26.422 1 91.38 400 LYS A N 1
ATOM 3215 C CA . LYS A 1 400 ? -19.047 -13.727 -27.141 1 91.38 400 LYS A CA 1
ATOM 3216 C C . LYS A 1 400 ? -18.375 -14.734 -28.062 1 91.38 400 LYS A C 1
ATOM 3218 O O . LYS A 1 400 ? -17.531 -14.367 -28.891 1 91.38 400 LYS A O 1
ATOM 3223 N N . GLY A 1 401 ? -18.594 -15.93 -27.922 1 87.31 401 GLY A N 1
ATOM 3224 C CA . GLY A 1 401 ? -18.062 -17 -28.766 1 87.31 401 GLY A CA 1
ATOM 3225 C C . GLY A 1 401 ? -16.703 -17.5 -28.312 1 87.31 401 GLY A C 1
ATOM 3226 O O . GLY A 1 401 ? -16.156 -18.438 -28.891 1 87.31 401 GLY A O 1
ATOM 3227 N N . TRP A 1 402 ? -16.203 -16.812 -27.312 1 89.88 402 TRP A N 1
ATOM 3228 C CA . TRP A 1 402 ? -14.906 -17.234 -26.781 1 89.88 402 TRP A CA 1
ATOM 3229 C C . TRP A 1 402 ? -15.086 -18.141 -25.578 1 89.88 402 TRP A C 1
ATOM 3231 O O . TRP A 1 402 ? -16.031 -17.984 -24.797 1 89.88 402 TRP A O 1
ATOM 3241 N N . HIS A 1 403 ? -14.195 -19.125 -25.5 1 88.5 403 HIS A N 1
ATOM 3242 C CA . HIS A 1 403 ? -14.117 -19.938 -24.281 1 88.5 403 HIS A CA 1
ATOM 3243 C C . HIS A 1 403 ? -12.672 -20.219 -23.891 1 88.5 403 HIS A C 1
ATOM 3245 O O . HIS A 1 403 ? -11.812 -20.375 -24.766 1 88.5 403 HIS A O 1
ATOM 3251 N N . PRO A 1 404 ? -12.484 -20.25 -22.609 1 90.94 404 PRO A N 1
ATOM 3252 C CA . PRO A 1 404 ? -11.133 -20.594 -22.172 1 90.94 404 PRO A CA 1
ATOM 3253 C C . PRO A 1 404 ? -10.797 -22.062 -22.344 1 90.94 404 PRO A C 1
ATOM 3255 O O . PRO A 1 404 ? -11.641 -22.844 -22.797 1 90.94 404 PRO A O 1
ATOM 3258 N N . MET A 1 405 ? -9.516 -22.422 -22.07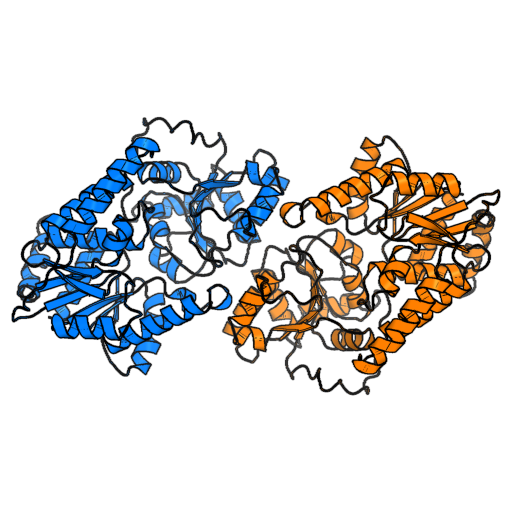8 1 91.19 405 MET A N 1
ATOM 3259 C CA . MET A 1 405 ? -9.125 -23.828 -22.016 1 91.19 405 MET A CA 1
ATOM 3260 C C . MET A 1 405 ? -10.016 -24.578 -21.031 1 91.19 405 MET A C 1
ATOM 3262 O O . MET A 1 405 ? -10.242 -24.141 -19.906 1 91.19 405 MET A O 1
ATOM 3266 N N . LEU A 1 406 ? -10.602 -25.594 -21.562 1 91.88 406 LEU A N 1
ATOM 3267 C CA . LEU A 1 406 ? -11.375 -26.469 -20.688 1 91.88 406 LEU A CA 1
ATOM 3268 C C . LEU A 1 406 ? -10.508 -27.594 -20.125 1 91.88 406 LEU A C 1
ATOM 3270 O O . LEU A 1 406 ? -9.477 -27.938 -20.703 1 91.88 406 LEU A O 1
ATOM 3274 N N . TRP A 1 407 ? -10.938 -28.141 -19.031 1 94.19 407 TRP A N 1
ATOM 3275 C CA . TRP A 1 407 ? -10.148 -29.172 -18.375 1 94.19 407 TRP A CA 1
ATOM 3276 C C . TRP A 1 407 ? -9.961 -30.391 -19.281 1 94.19 407 TRP A C 1
ATOM 3278 O O . TRP A 1 407 ? -8.898 -31.016 -19.281 1 94.19 407 TRP A O 1
ATOM 3288 N N . GLN A 1 408 ? -10.922 -30.719 -20.078 1 94.75 408 GLN A N 1
ATOM 3289 C CA . GLN A 1 408 ? -10.812 -31.844 -21 1 94.75 408 GLN A CA 1
ATOM 3290 C C . GLN A 1 408 ? -9.719 -31.609 -22.031 1 94.75 408 GLN A C 1
ATOM 3292 O O . GLN A 1 408 ? -8.93 -32.5 -22.328 1 94.75 408 GLN A O 1
ATOM 3297 N N . ASP A 1 409 ? -9.727 -30.391 -22.516 1 94.75 409 ASP A N 1
ATOM 3298 C CA . ASP A 1 409 ? -8.703 -30.047 -23.5 1 94.75 409 ASP A CA 1
ATOM 3299 C C . ASP A 1 409 ? -7.32 -29.984 -22.844 1 94.75 409 ASP A C 1
ATOM 3301 O O . ASP A 1 409 ? -6.336 -30.438 -23.438 1 94.75 409 ASP A O 1
ATOM 3305 N N . HIS A 1 410 ? -7.266 -29.422 -21.703 1 95.62 410 HIS A N 1
ATOM 3306 C CA . HIS A 1 410 ? -6.031 -29.406 -20.922 1 95.62 410 HIS A CA 1
ATOM 3307 C C . HIS A 1 410 ? -5.488 -30.812 -20.734 1 95.62 410 HIS A C 1
ATOM 3309 O O . HIS A 1 410 ? -4.305 -31.078 -20.984 1 95.62 410 HIS A O 1
ATOM 3315 N N . MET A 1 411 ? -6.355 -31.734 -20.344 1 95.94 411 MET A N 1
ATOM 3316 C CA . MET A 1 411 ? -5.934 -33.094 -20.047 1 95.94 411 MET A CA 1
ATOM 3317 C C . MET A 1 411 ? -5.488 -33.812 -21.312 1 95.94 411 MET A C 1
ATOM 3319 O O . MET A 1 411 ? -4.551 -34.625 -21.281 1 95.94 411 MET A O 1
ATOM 3323 N N . ARG A 1 412 ? -6.141 -33.531 -22.422 1 95.88 412 ARG A N 1
ATOM 3324 C CA . ARG A 1 412 ? -5.719 -34.125 -23.688 1 95.88 412 ARG A CA 1
ATOM 3325 C C . ARG A 1 412 ? -4.285 -33.719 -24.031 1 95.88 412 ARG A C 1
ATOM 3327 O O . ARG A 1 412 ? -3.494 -34.562 -24.484 1 95.88 412 ARG A O 1
ATOM 3334 N N . LYS A 1 413 ? -4.023 -32.5 -23.781 1 96.31 413 LYS A N 1
ATOM 3335 C CA . LYS A 1 413 ? -2.674 -32.031 -24.062 1 96.31 413 LYS A CA 1
ATOM 3336 C C . LYS A 1 413 ? -1.663 -32.625 -23.094 1 96.31 413 LYS A C 1
ATOM 3338 O O . LYS A 1 413 ? -0.537 -32.938 -23.484 1 96.31 413 LYS A O 1
ATOM 3343 N N . VAL A 1 414 ? -2.092 -32.719 -21.844 1 96.19 414 VAL A N 1
ATOM 3344 C CA . VAL A 1 414 ? -1.228 -33.344 -20.859 1 96.19 414 VAL A CA 1
ATOM 3345 C C . VAL A 1 414 ? -0.934 -34.812 -21.25 1 96.19 414 VAL A C 1
ATOM 3347 O O . VAL A 1 414 ? 0.212 -35.25 -21.188 1 96.19 414 VAL A O 1
ATOM 3350 N N . LEU A 1 415 ? -1.924 -35.5 -21.703 1 93.62 415 LEU A N 1
ATOM 3351 C CA . LEU A 1 415 ? -1.775 -36.906 -22.109 1 93.62 415 LEU A CA 1
ATOM 3352 C C . LEU A 1 415 ? -0.876 -37.031 -23.328 1 93.62 415 LEU A C 1
ATOM 3354 O O . LEU A 1 415 ? -0.136 -38 -23.469 1 93.62 415 LEU A O 1
ATOM 3358 N N . ALA A 1 416 ? -0.972 -36.031 -24.172 1 94.06 416 ALA A N 1
ATOM 3359 C CA . ALA A 1 416 ? -0.075 -36.031 -25.328 1 94.06 416 ALA A CA 1
ATOM 3360 C C . ALA A 1 416 ? 1.382 -35.906 -24.891 1 94.06 416 ALA A C 1
ATOM 3362 O O . ALA A 1 416 ? 2.27 -36.531 -25.484 1 94.06 416 ALA A O 1
ATOM 3363 N N . VAL A 1 417 ? 1.584 -35.125 -23.891 1 92.75 417 VAL A N 1
ATOM 3364 C CA . VAL A 1 417 ? 2.924 -34.969 -23.328 1 92.75 417 VAL A CA 1
ATOM 3365 C C . VAL A 1 417 ? 3.387 -36.281 -22.719 1 92.75 417 VAL A C 1
ATOM 3367 O O . VAL A 1 417 ? 4.539 -36.688 -22.891 1 92.75 417 VAL A O 1
ATOM 3370 N N . ILE A 1 418 ? 2.543 -36.969 -22.016 1 89.69 418 ILE A N 1
ATOM 3371 C CA . ILE A 1 418 ? 2.832 -38.25 -21.375 1 89.69 418 ILE A CA 1
ATOM 3372 C C . ILE A 1 418 ? 3.193 -39.281 -22.438 1 89.69 418 ILE A C 1
ATOM 3374 O O . ILE A 1 418 ? 4.168 -40.031 -22.281 1 89.69 418 ILE A O 1
ATOM 3378 N N . ALA A 1 419 ? 2.469 -39.281 -23.531 1 88.38 419 ALA A N 1
ATOM 3379 C CA . ALA A 1 419 ? 2.68 -40.25 -24.609 1 88.38 419 ALA A CA 1
ATOM 3380 C C . ALA A 1 419 ? 4.039 -40.031 -25.266 1 88.38 419 ALA A C 1
ATOM 3382 O O . ALA A 1 419 ? 4.672 -41 -25.719 1 88.38 419 ALA A O 1
ATOM 3383 N N . ALA A 1 420 ? 4.402 -38.812 -25.281 1 84.94 420 ALA A N 1
ATOM 3384 C CA . ALA A 1 420 ? 5.688 -38.5 -25.891 1 84.94 420 ALA A CA 1
ATOM 3385 C C . ALA A 1 420 ? 6.848 -38.938 -25.016 1 84.94 420 ALA A C 1
ATOM 3387 O O . ALA A 1 420 ? 7.973 -39.125 -25.484 1 84.94 420 ALA A O 1
ATOM 3388 N N . GLN A 1 421 ? 6.605 -39.094 -23.688 1 78.69 421 GLN A N 1
ATOM 3389 C CA . GLN A 1 421 ? 7.641 -39.5 -22.75 1 78.69 421 GLN A CA 1
ATOM 3390 C C . GLN A 1 421 ? 7.758 -41.031 -22.672 1 78.69 421 GLN A C 1
ATOM 3392 O O . GLN A 1 421 ? 8.758 -41.562 -22.203 1 78.69 421 GLN A O 1
ATOM 3397 N N . SER A 1 422 ? 6.715 -41.719 -23.047 1 67.5 422 SER A N 1
ATOM 3398 C CA . SER A 1 422 ? 6.699 -43.156 -22.984 1 67.5 422 SER A CA 1
ATOM 3399 C C . SER A 1 422 ? 7.375 -43.781 -24.219 1 67.5 422 SER A C 1
ATOM 3401 O O . SER A 1 422 ? 7.324 -43.219 -25.297 1 67.5 422 SER A O 1
ATOM 3403 N N . MET B 1 1 ? 15.359 52.594 -0.011 1 25.56 1 MET B N 1
ATOM 3404 C CA . MET B 1 1 ? 14 52.062 -0.127 1 25.56 1 MET B CA 1
ATOM 3405 C C . MET B 1 1 ? 13.633 51.219 1.092 1 25.56 1 MET B C 1
ATOM 3407 O O . MET B 1 1 ? 12.617 50.531 1.082 1 25.56 1 MET B O 1
ATOM 3411 N N . THR B 1 2 ? 14.625 51.031 1.981 1 31.27 2 THR B N 1
ATOM 3412 C CA . THR B 1 2 ? 14.734 50.375 3.275 1 31.27 2 THR B CA 1
ATOM 3413 C C . THR B 1 2 ? 13.898 51.094 4.328 1 31.27 2 THR B C 1
ATOM 3415 O O . THR B 1 2 ? 13.602 50.531 5.387 1 31.27 2 THR B O 1
ATOM 3418 N N . GLY B 1 3 ? 13.594 52.438 3.99 1 33.22 3 GLY B N 1
ATOM 3419 C CA . GLY B 1 3 ? 13.062 53.312 5 1 33.22 3 GLY B CA 1
ATOM 3420 C C . GLY B 1 3 ? 11.602 53.062 5.32 1 33.22 3 GLY B C 1
ATOM 3421 O O . GLY B 1 3 ? 11.148 53.344 6.434 1 33.22 3 GLY B O 1
ATOM 3422 N N . SER B 1 4 ? 10.828 52.875 4.238 1 34.69 4 SER B N 1
ATOM 3423 C CA . SER B 1 4 ? 9.375 52.938 4.363 1 34.69 4 SER B CA 1
ATOM 3424 C C . SER B 1 4 ? 8.828 51.688 5.051 1 34.69 4 SER B C 1
ATOM 3426 O O . SER B 1 4 ? 7.633 51.625 5.363 1 34.69 4 SER B O 1
ATOM 3428 N N . SER B 1 5 ? 9.539 50.562 4.902 1 33.31 5 SER B N 1
ATOM 3429 C CA . SER B 1 5 ? 9.031 49.344 5.48 1 33.31 5 SER B CA 1
ATOM 3430 C C . SER B 1 5 ? 9 49.406 7.004 1 33.31 5 SER B C 1
ATOM 3432 O O . SER B 1 5 ? 8.234 48.688 7.648 1 33.31 5 SER B O 1
ATOM 3434 N N . ASN B 1 6 ? 9.844 50.281 7.578 1 34.66 6 ASN B N 1
ATOM 3435 C CA . ASN B 1 6 ? 9.875 50.438 9.023 1 34.66 6 ASN B CA 1
ATOM 3436 C C . ASN B 1 6 ? 8.68 51.25 9.516 1 34.66 6 ASN B C 1
ATOM 3438 O O . ASN B 1 6 ? 8.352 51.219 10.711 1 34.66 6 ASN B O 1
ATOM 3442 N N . GLN B 1 7 ? 8.07 52.219 8.594 1 31.28 7 GLN B N 1
ATOM 3443 C CA . GLN B 1 7 ? 7.02 53.125 9.055 1 31.28 7 GLN B CA 1
ATOM 3444 C C . GLN B 1 7 ? 5.703 52.375 9.25 1 31.28 7 GLN B C 1
ATOM 3446 O O . GLN B 1 7 ? 4.859 52.781 10.047 1 31.28 7 GLN B O 1
ATOM 3451 N N . ALA B 1 8 ? 5.434 51.438 8.266 1 39.22 8 ALA B N 1
ATOM 3452 C CA . ALA B 1 8 ? 4.164 50.75 8.414 1 39.22 8 ALA B CA 1
ATOM 3453 C C . ALA B 1 8 ? 4.102 50 9.75 1 39.22 8 ALA B C 1
ATOM 3455 O O . ALA B 1 8 ? 3.029 49.562 10.172 1 39.22 8 ALA B O 1
ATOM 3456 N N . LEU B 1 9 ? 5.27 49.656 10.188 1 37.62 9 LEU B N 1
ATOM 3457 C CA . LEU B 1 9 ? 5.387 49.031 11.508 1 37.62 9 LEU B CA 1
ATOM 3458 C C . LEU B 1 9 ? 5.152 50.031 12.609 1 37.62 9 LEU B C 1
ATOM 3460 O O . LEU B 1 9 ? 4.754 49.688 13.719 1 37.62 9 LEU B O 1
ATOM 3464 N N . ASN B 1 10 ? 5.461 51.25 12.375 1 38.19 10 ASN B N 1
ATOM 3465 C CA . ASN B 1 10 ? 5.289 52.312 13.367 1 38.19 10 ASN B CA 1
ATOM 3466 C C . ASN B 1 10 ? 3.818 52.688 13.531 1 38.19 10 ASN B C 1
ATOM 3468 O O . ASN B 1 10 ? 3.4 53.094 14.617 1 38.19 10 ASN B O 1
ATOM 3472 N N . ASP B 1 11 ? 3.051 52.781 12.477 1 37.16 11 ASP B N 1
ATOM 3473 C CA . ASP B 1 11 ? 1.669 53.25 12.57 1 37.16 11 ASP B CA 1
ATOM 3474 C C . ASP B 1 11 ? 0.77 52.156 13.156 1 37.16 11 ASP B C 1
ATOM 3476 O O . ASP B 1 11 ? -0.424 52.375 13.367 1 37.16 11 ASP B O 1
ATOM 3480 N N . SER B 1 12 ? 0.927 50.844 12.891 1 39.66 12 SER B N 1
ATOM 3481 C CA . SER B 1 12 ? 0.228 49.812 13.672 1 39.66 12 SER B CA 1
ATOM 3482 C C . SER B 1 12 ? 0.521 49.969 15.164 1 39.66 12 SER B C 1
ATOM 3484 O O . SER B 1 12 ? 0.633 49 15.883 1 39.66 12 SER B O 1
ATOM 3486 N N . SER B 1 13 ? 0.771 51.031 15.656 1 37.94 13 SER B N 1
ATOM 3487 C CA . SER B 1 13 ? 1.124 51.594 16.969 1 37.94 13 SER B CA 1
ATOM 3488 C C . SER B 1 13 ? 0.077 51.25 18.016 1 37.94 13 SER B C 1
ATOM 3490 O O . SER B 1 13 ? 0.389 51.156 19.203 1 37.94 13 SER B O 1
ATOM 3492 N N . GLU B 1 14 ? -1.185 51.25 17.641 1 39.22 14 GLU B N 1
ATOM 3493 C CA . GLU B 1 14 ? -2.209 51.031 18.672 1 39.22 14 GLU B CA 1
ATOM 3494 C C . GLU B 1 14 ? -2.273 49.594 19.109 1 39.22 14 GLU B C 1
ATOM 3496 O O . GLU B 1 14 ? -3.029 49.25 20.016 1 39.22 14 GLU B O 1
ATOM 3501 N N . ALA B 1 15 ? -1.948 48.594 18.281 1 46.69 15 ALA B N 1
ATOM 3502 C CA . ALA B 1 15 ? -1.701 47.25 18.812 1 46.69 15 ALA B CA 1
ATOM 3503 C C . ALA B 1 15 ? -0.697 47.312 19.953 1 46.69 15 ALA B C 1
ATOM 3505 O O . ALA B 1 15 ? -0.225 46.25 20.422 1 46.69 15 ALA B O 1
ATOM 3506 N N . ARG B 1 16 ? -0.063 48.406 20.312 1 50.09 16 ARG B N 1
ATOM 3507 C CA . ARG B 1 16 ? 1.086 48.938 21.031 1 50.09 16 ARG B CA 1
ATOM 3508 C C . ARG B 1 16 ? 0.967 48.656 22.531 1 50.09 16 ARG B C 1
ATOM 3510 O O . ARG B 1 16 ? 1.977 48.562 23.234 1 50.09 16 ARG B O 1
ATOM 3517 N N . ASP B 1 17 ? -0.334 48.531 22.938 1 61.81 17 ASP B N 1
ATOM 3518 C CA . ASP B 1 17 ? -0.185 48.688 24.375 1 61.81 17 ASP B CA 1
ATOM 3519 C C . ASP B 1 17 ? -0.441 47.344 25.078 1 61.81 17 ASP B C 1
ATOM 3521 O O . ASP B 1 17 ? -0.266 47.219 26.297 1 61.81 17 ASP B O 1
ATOM 3525 N N . GLY B 1 18 ? -0.67 46.156 24.172 1 79.62 18 GLY B N 1
ATOM 3526 C CA . GLY B 1 18 ? -1.008 44.969 24.953 1 79.62 18 GLY B CA 1
ATOM 3527 C C . GLY B 1 18 ? 0.128 43.969 25.047 1 79.62 18 GLY B C 1
ATOM 3528 O O . GLY B 1 18 ? 1.075 44.031 24.266 1 79.62 18 GLY B O 1
ATOM 3529 N N . GLU B 1 19 ? 0.136 43.125 26.047 1 89.5 19 GLU B N 1
ATOM 3530 C CA . GLU B 1 19 ? 1.099 42.062 26.266 1 89.5 19 GLU B CA 1
ATOM 3531 C C . GLU B 1 19 ? 0.813 40.875 25.344 1 89.5 19 GLU B C 1
ATOM 3533 O O . GLU B 1 19 ? -0.344 40.5 25.156 1 89.5 19 GLU B O 1
ATOM 3538 N N . ILE B 1 20 ? 1.856 40.406 24.719 1 92.69 20 ILE B N 1
ATOM 3539 C CA . ILE B 1 20 ? 1.757 39.188 23.891 1 92.69 20 ILE B CA 1
ATOM 3540 C C . ILE B 1 20 ? 2.361 38 24.641 1 92.69 20 ILE B C 1
ATOM 3542 O O . ILE B 1 20 ? 3.543 38.031 24.984 1 92.69 20 ILE B O 1
ATOM 3546 N N . ILE B 1 21 ? 1.544 37.031 24.922 1 95.06 21 ILE B N 1
ATOM 3547 C CA . ILE B 1 21 ? 1.988 35.812 25.578 1 95.06 21 ILE B CA 1
ATOM 3548 C C . ILE B 1 21 ? 2.092 34.688 24.547 1 95.06 21 ILE B C 1
ATOM 3550 O O . ILE B 1 21 ? 1.109 34.344 23.891 1 95.06 21 ILE B O 1
ATOM 3554 N N . LEU B 1 22 ? 3.25 34.125 24.344 1 96.56 22 LEU B N 1
ATOM 3555 C CA . LEU B 1 22 ? 3.449 33 23.438 1 96.56 22 LEU B CA 1
ATOM 3556 C C . LEU B 1 22 ? 3.598 31.703 24.219 1 96.56 22 LEU B C 1
ATOM 3558 O O . LEU B 1 22 ? 4.484 31.578 25.062 1 96.56 22 LEU B O 1
ATOM 3562 N N . ASP B 1 23 ? 2.73 30.797 23.953 1 96.69 23 ASP B N 1
ATOM 3563 C CA . ASP B 1 23 ? 2.863 29.453 24.516 1 96.69 23 ASP B CA 1
ATOM 3564 C C . ASP B 1 23 ? 4.008 28.688 23.859 1 96.69 23 ASP B C 1
ATOM 3566 O O . ASP B 1 23 ? 4.047 28.562 22.625 1 96.69 23 ASP B O 1
ATOM 3570 N N . VAL B 1 24 ? 4.938 28.188 24.656 1 94.44 24 VAL B N 1
ATOM 3571 C CA . VAL B 1 24 ? 6.086 27.469 24.109 1 94.44 24 VAL B CA 1
ATOM 3572 C C . VAL B 1 24 ? 6.164 26.078 24.734 1 94.44 24 VAL B C 1
ATOM 3574 O O . VAL B 1 24 ? 7.254 25.547 24.969 1 94.44 24 VAL B O 1
ATOM 3577 N N . SER B 1 25 ? 5.012 25.516 25.031 1 93.19 25 SER B N 1
ATOM 3578 C CA . SER B 1 25 ? 4.918 24.219 25.719 1 93.19 25 SER B CA 1
ATOM 3579 C C . SER B 1 25 ? 5.512 23.109 24.859 1 93.19 25 SER B C 1
ATOM 3581 O O . SER B 1 25 ? 6.199 22.219 25.375 1 93.19 25 SER B O 1
ATOM 3583 N N . TRP B 1 26 ? 5.27 23.125 23.562 1 91.5 26 TRP B N 1
ATOM 3584 C CA . TRP B 1 26 ? 5.711 22.062 22.672 1 91.5 26 TRP B CA 1
ATOM 3585 C C . TRP B 1 26 ? 7.234 22 22.594 1 91.5 26 TRP B C 1
ATOM 3587 O O . TRP B 1 26 ? 7.84 20.969 22.828 1 91.5 26 TRP B O 1
ATOM 3597 N N . LEU B 1 27 ? 7.816 23.078 22.266 1 87.5 27 LEU B N 1
ATOM 3598 C CA . LEU B 1 27 ? 9.266 23.188 22.109 1 87.5 27 LEU B CA 1
ATOM 3599 C C . LEU B 1 27 ? 9.977 22.812 23.406 1 87.5 27 LEU B C 1
ATOM 3601 O O . LEU B 1 27 ? 10.992 22.109 23.391 1 87.5 27 LEU B O 1
ATOM 3605 N N . THR B 1 28 ? 9.461 23.281 24.531 1 85.88 28 THR B N 1
ATOM 3606 C CA . THR B 1 28 ? 10.109 23.062 25.828 1 85.88 28 THR B CA 1
ATOM 3607 C C . THR B 1 28 ? 9.984 21.594 26.234 1 85.88 28 THR B C 1
ATOM 3609 O O . THR B 1 28 ? 10.852 21.062 26.938 1 85.88 28 THR B O 1
ATOM 3612 N N . GLU B 1 29 ? 8.961 20.984 25.844 1 83.31 29 GLU B N 1
ATOM 3613 C CA . GLU B 1 29 ? 8.797 19.562 26.141 1 83.31 29 GLU B CA 1
ATOM 3614 C C . GLU B 1 29 ? 9.734 18.719 25.297 1 83.31 29 GLU B C 1
ATOM 3616 O O . GLU B 1 29 ? 10.211 17.672 25.75 1 83.31 29 GLU B O 1
ATOM 3621 N N . ARG B 1 30 ? 9.961 19.078 24.109 1 75.69 30 ARG B N 1
ATOM 3622 C CA . ARG B 1 30 ? 10.789 18.312 23.188 1 75.69 30 ARG B CA 1
ATOM 3623 C C . ARG B 1 30 ? 12.273 18.609 23.391 1 75.69 30 ARG B C 1
ATOM 3625 O O . ARG B 1 30 ? 13.133 17.781 23.094 1 75.69 30 ARG B O 1
ATOM 3632 N N . ALA B 1 31 ? 12.57 19.875 23.594 1 62.84 31 ALA B N 1
ATOM 3633 C CA . ALA B 1 31 ? 13.953 20.266 23.844 1 62.84 31 ALA B CA 1
ATOM 3634 C C . ALA B 1 31 ? 14.602 19.344 24.875 1 62.84 31 ALA B C 1
ATOM 3636 O O . ALA B 1 31 ? 15.797 19.062 24.812 1 62.84 31 ALA B O 1
ATOM 3637 N N . GLY B 1 32 ? 13.82 18.875 25.719 1 55.69 32 GLY B N 1
ATOM 3638 C CA . GLY B 1 32 ? 14.391 17.938 26.672 1 55.69 32 GLY B CA 1
ATOM 3639 C C . GLY B 1 32 ? 14.688 16.578 26.078 1 55.69 32 GLY B C 1
ATOM 3640 O O . GLY B 1 32 ? 15.484 15.805 26.625 1 55.69 32 GLY B O 1
ATOM 3641 N N . LYS B 1 33 ? 14.031 16.391 24.969 1 55.53 33 LYS B N 1
ATOM 3642 C CA . LYS B 1 33 ? 14.258 15.094 24.344 1 55.53 33 LYS B CA 1
ATOM 3643 C C . LYS B 1 33 ? 15.156 15.227 23.125 1 55.53 33 LYS B C 1
ATOM 3645 O O . LYS B 1 33 ? 15.125 16.25 22.422 1 55.53 33 LYS B O 1
ATOM 3650 N N . ALA B 1 34 ? 16.438 15.008 23.266 1 46.84 34 ALA B N 1
ATOM 3651 C CA . ALA B 1 34 ? 17.422 15.039 22.188 1 46.84 34 ALA B CA 1
ATOM 3652 C C . ALA B 1 34 ? 16.75 14.727 20.844 1 46.84 34 ALA B C 1
ATOM 3654 O O . ALA B 1 34 ? 17.328 14 20.016 1 46.84 34 ALA B O 1
ATOM 3655 N N . VAL B 1 35 ? 15.5 15.07 20.875 1 49.09 35 VAL B N 1
ATOM 3656 C CA . VAL B 1 35 ? 14.789 14.555 19.703 1 49.09 35 VAL B CA 1
ATOM 3657 C C . VAL B 1 35 ? 15.031 15.469 18.516 1 49.09 35 VAL B C 1
ATOM 3659 O O . VAL B 1 35 ? 15.305 16.656 18.672 1 49.09 35 VAL B O 1
ATOM 3662 N N . MET B 1 36 ? 15.07 14.945 17.297 1 52.19 36 MET B N 1
ATOM 3663 C CA . MET B 1 36 ? 15.148 15.469 15.945 1 52.19 36 MET B CA 1
ATOM 3664 C C . MET B 1 36 ? 14.281 16.719 15.789 1 52.19 36 MET B C 1
ATOM 3666 O O . MET B 1 36 ? 13.312 16.891 16.516 1 52.19 36 MET B O 1
ATOM 3670 N N . THR B 1 37 ? 14.688 17.625 14.891 1 61.75 37 THR B N 1
ATOM 3671 C CA . THR B 1 37 ? 14.125 18.859 14.367 1 61.75 37 THR B CA 1
ATOM 3672 C C . THR B 1 37 ? 12.719 18.625 13.82 1 61.75 37 THR B C 1
ATOM 3674 O O . THR B 1 37 ? 12.555 18.109 12.719 1 61.75 37 THR B O 1
ATOM 3677 N N . ASP B 1 38 ? 11.695 18.656 14.773 1 75.88 38 ASP B N 1
ATOM 3678 C CA . ASP B 1 38 ? 10.359 18.516 14.211 1 75.88 38 ASP B CA 1
ATOM 3679 C C . ASP B 1 38 ? 9.82 19.859 13.727 1 75.88 38 ASP B C 1
ATOM 3681 O O . ASP B 1 38 ? 10.328 20.906 14.125 1 75.88 38 ASP B O 1
ATOM 3685 N N . GLY B 1 39 ? 8.898 19.797 12.836 1 80.12 39 GLY B N 1
ATOM 3686 C CA . GLY B 1 39 ? 8.344 20.969 12.18 1 80.12 39 GLY B CA 1
ATOM 3687 C C . GLY B 1 39 ? 7.641 21.906 13.133 1 80.12 39 GLY B C 1
ATOM 3688 O O . GLY B 1 39 ? 7.723 23.125 12.984 1 80.12 39 GLY B O 1
ATOM 3689 N N . VAL B 1 40 ? 7.039 21.375 14.148 1 88.25 40 VAL B N 1
ATOM 3690 C CA . VAL B 1 40 ? 6.289 22.188 15.102 1 88.25 40 VAL B CA 1
ATOM 3691 C C . VAL B 1 40 ? 7.258 23.031 15.93 1 88.25 40 VAL B C 1
ATOM 3693 O O . VAL B 1 40 ? 7.004 24.219 16.172 1 88.25 40 VAL B O 1
ATOM 3696 N N . SER B 1 41 ? 8.312 22.422 16.297 1 87.06 41 SER B N 1
ATOM 3697 C CA . SER B 1 41 ? 9.336 23.156 17.047 1 87.06 41 SER B CA 1
ATOM 3698 C C . SER B 1 41 ? 9.922 24.281 16.219 1 87.06 41 SER B C 1
ATOM 3700 O O . SER B 1 41 ? 10.234 25.359 16.75 1 87.06 41 SER B O 1
ATOM 3702 N N . ARG B 1 42 ? 10 24.047 14.961 1 87.06 42 ARG B N 1
ATOM 3703 C CA . ARG B 1 42 ? 10.562 25.078 14.086 1 87.06 42 ARG B CA 1
ATOM 3704 C C . ARG B 1 42 ? 9.625 26.266 13.984 1 87.06 42 ARG B C 1
ATOM 3706 O O . ARG B 1 42 ? 10.078 27.406 13.875 1 87.06 42 ARG B O 1
ATOM 3713 N N . ILE B 1 43 ? 8.391 26.031 13.977 1 92 43 ILE B N 1
ATOM 3714 C CA . ILE B 1 43 ? 7.406 27.109 13.945 1 92 43 ILE B CA 1
ATOM 3715 C C . ILE B 1 43 ? 7.504 27.938 15.219 1 92 43 ILE B C 1
ATOM 3717 O O . ILE B 1 43 ? 7.602 29.172 15.164 1 92 43 ILE B O 1
ATOM 3721 N N . GLU B 1 44 ? 7.535 27.266 16.344 1 92.5 44 GLU B N 1
ATOM 3722 C CA . GLU B 1 44 ? 7.645 27.969 17.625 1 92.5 44 GLU B CA 1
ATOM 3723 C C . GLU B 1 44 ? 8.945 28.75 17.719 1 92.5 44 GLU B C 1
ATOM 3725 O O . GLU B 1 44 ? 8.969 29.891 18.203 1 92.5 44 GLU B O 1
ATOM 3730 N N . MET B 1 45 ? 9.977 28.172 17.203 1 90.75 45 MET B N 1
ATOM 3731 C CA . MET B 1 45 ? 11.273 28.844 17.219 1 90.75 45 MET B CA 1
ATOM 3732 C C . MET B 1 45 ? 11.242 30.109 16.375 1 90.75 45 MET B C 1
ATOM 3734 O O . MET B 1 45 ? 11.758 31.141 16.797 1 90.75 45 MET B O 1
ATOM 3738 N N . ALA B 1 46 ? 10.672 30 15.242 1 92.38 46 ALA B N 1
ATOM 3739 C CA . ALA B 1 46 ? 10.57 31.172 14.367 1 92.38 46 ALA B CA 1
ATOM 3740 C C . ALA B 1 46 ? 9.773 32.281 15.023 1 92.38 46 ALA B C 1
ATOM 3742 O O . ALA B 1 46 ? 10.164 33.469 14.969 1 92.38 46 ALA B O 1
ATOM 3743 N N . TRP B 1 47 ? 8.695 31.922 15.656 1 95.31 47 TRP B N 1
ATOM 3744 C CA . TRP B 1 47 ? 7.852 32.906 16.328 1 95.31 47 TRP B CA 1
ATOM 3745 C C . TRP B 1 47 ? 8.586 33.562 17.5 1 95.31 47 TRP B C 1
ATOM 3747 O O . TRP B 1 47 ? 8.547 34.781 17.672 1 95.31 47 TRP B O 1
ATOM 3757 N N . ILE B 1 48 ? 9.305 32.75 18.266 1 94.44 48 ILE B N 1
ATOM 3758 C CA . ILE B 1 48 ? 10.047 33.25 19.422 1 94.44 48 ILE B CA 1
ATOM 3759 C C . ILE B 1 48 ? 11.094 34.25 18.953 1 94.44 48 ILE B C 1
ATOM 3761 O O . ILE B 1 48 ? 11.148 35.375 19.469 1 94.44 48 ILE B O 1
ATOM 3765 N N . LYS B 1 49 ? 11.852 33.906 17.984 1 92.94 49 LYS B N 1
ATOM 3766 C CA . LYS B 1 49 ? 12.953 34.719 17.516 1 92.94 49 LYS B CA 1
ATOM 3767 C C . LYS B 1 49 ? 12.453 36.062 16.969 1 92.94 49 LYS B C 1
ATOM 3769 O O . LYS B 1 49 ? 13 37.125 17.266 1 92.94 49 LYS B O 1
ATOM 3774 N N . LEU B 1 50 ? 11.422 36.031 16.219 1 93.88 50 LEU B N 1
ATOM 3775 C CA . LEU B 1 50 ? 10.922 37.25 15.57 1 93.88 50 LEU B CA 1
ATOM 3776 C C . LEU B 1 50 ? 10.211 38.156 16.578 1 93.88 50 LEU B C 1
ATOM 3778 O O . LEU B 1 50 ? 10.391 39.375 16.562 1 93.88 50 LEU B O 1
ATOM 3782 N N . LEU B 1 51 ? 9.445 37.531 17.453 1 93.5 51 LEU B N 1
ATOM 3783 C CA . LEU B 1 51 ? 8.734 38.344 18.453 1 93.5 51 LEU B CA 1
ATOM 3784 C C . LEU B 1 51 ? 9.711 38.969 19.438 1 93.5 51 LEU B C 1
ATOM 3786 O O . LEU B 1 51 ? 9.539 40.125 19.844 1 93.5 51 LEU B O 1
ATOM 3790 N N . LEU B 1 52 ? 10.703 38.188 19.859 1 91.56 52 LEU B N 1
ATOM 3791 C CA . LEU B 1 52 ? 11.734 38.719 20.734 1 91.56 52 LEU B CA 1
ATOM 3792 C C . LEU B 1 52 ? 12.5 39.844 20.047 1 91.56 52 LEU B C 1
ATOM 3794 O O . LEU B 1 52 ? 12.852 40.844 20.688 1 91.56 52 LEU B O 1
ATOM 3798 N N . GLY B 1 53 ? 12.805 39.656 18.828 1 89.62 53 GLY B N 1
ATOM 3799 C CA . GLY B 1 53 ? 13.555 40.656 18.078 1 89.62 53 GLY B CA 1
ATOM 3800 C C . GLY B 1 53 ? 12.797 41.938 17.875 1 89.62 53 GLY B C 1
ATOM 3801 O O . GLY B 1 53 ? 13.383 43.031 17.922 1 89.62 53 GLY B O 1
ATOM 3802 N N . TRP B 1 54 ? 11.516 41.812 17.703 1 89.5 54 TRP B N 1
ATOM 3803 C CA . TRP B 1 54 ? 10.719 43 17.344 1 89.5 54 TRP B CA 1
ATOM 3804 C C . TRP B 1 54 ? 10.047 43.594 18.578 1 89.5 54 TRP B C 1
ATOM 3806 O O . TRP 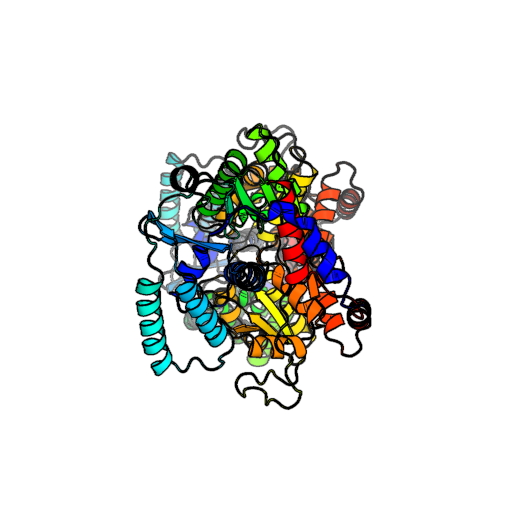B 1 54 ? 9.797 44.812 18.641 1 89.5 54 TRP B O 1
ATOM 3816 N N . PHE B 1 55 ? 9.695 42.719 19.594 1 87.06 55 PHE B N 1
ATOM 3817 C CA . PHE B 1 55 ? 8.906 43.156 20.719 1 87.06 55 PHE B CA 1
ATOM 3818 C C . PHE B 1 55 ? 9.461 42.625 22.031 1 87.06 55 PHE B C 1
ATOM 3820 O O . PHE B 1 55 ? 8.711 42.062 22.844 1 87.06 55 PHE B O 1
ATOM 3827 N N . SER B 1 56 ? 10.648 42.844 22.281 1 84.38 56 SER B N 1
ATOM 3828 C CA . SER B 1 56 ? 11.281 42.25 23.453 1 84.38 56 SER B CA 1
ATOM 3829 C C . SER B 1 56 ? 10.609 42.719 24.734 1 84.38 56 SER B C 1
ATOM 3831 O O . SER B 1 56 ? 10.508 41.969 25.703 1 84.38 56 SER B O 1
ATOM 3833 N N . ASP B 1 57 ? 10.031 43.844 24.781 1 86.5 57 ASP B N 1
ATOM 3834 C CA . ASP B 1 57 ? 9.492 44.438 26 1 86.5 57 ASP B CA 1
ATOM 3835 C C . ASP B 1 57 ? 8.039 44.031 26.219 1 86.5 57 ASP B C 1
ATOM 3837 O O . ASP B 1 57 ? 7.496 44.188 27.312 1 86.5 57 ASP B O 1
ATOM 3841 N N . ARG B 1 58 ? 7.461 43.469 25.266 1 87.5 58 ARG B N 1
ATOM 3842 C CA . ARG B 1 58 ? 6.027 43.188 25.344 1 87.5 58 ARG B CA 1
ATOM 3843 C C . ARG B 1 58 ? 5.742 41.688 25.266 1 87.5 58 ARG B C 1
ATOM 3845 O O . ARG B 1 58 ? 4.59 41.281 25.391 1 87.5 58 ARG B O 1
ATOM 3852 N N . ILE B 1 59 ? 6.754 40.969 25.109 1 91.56 59 ILE B N 1
ATOM 3853 C CA . ILE B 1 59 ? 6.523 39.531 24.875 1 91.56 59 ILE B CA 1
ATOM 3854 C C . ILE B 1 59 ? 6.781 38.75 26.172 1 91.56 59 ILE B C 1
ATOM 3856 O O . ILE B 1 59 ? 7.738 39.062 26.891 1 91.56 59 ILE B O 1
ATOM 3860 N N . ALA B 1 60 ? 5.891 37.906 26.516 1 92.62 60 ALA B N 1
ATOM 3861 C CA . ALA B 1 60 ? 6.039 36.938 27.594 1 92.62 60 ALA B CA 1
ATOM 3862 C C . ALA B 1 60 ? 5.895 35.531 27.062 1 92.62 60 ALA B C 1
ATOM 3864 O O . ALA B 1 60 ? 5.27 35.281 26.016 1 92.62 60 ALA B O 1
ATOM 3865 N N . PHE B 1 61 ? 6.562 34.625 27.734 1 94.94 61 PHE B N 1
ATOM 3866 C CA . PHE B 1 61 ? 6.484 33.219 27.375 1 94.94 61 PHE B CA 1
ATOM 3867 C C . PHE B 1 61 ? 5.812 32.406 28.469 1 94.94 61 PHE B C 1
ATOM 3869 O O . PHE B 1 61 ? 6.012 32.688 29.656 1 94.94 61 PHE B O 1
ATOM 3876 N N . ALA B 1 62 ? 4.988 31.5 28.062 1 95.19 62 ALA B N 1
ATOM 3877 C CA . ALA B 1 62 ? 4.301 30.641 29.031 1 95.19 62 ALA B CA 1
ATOM 3878 C C . ALA B 1 62 ? 4.375 29.188 28.594 1 95.19 62 ALA B C 1
ATOM 3880 O O . ALA B 1 62 ? 4.656 28.875 27.438 1 95.19 62 ALA B O 1
ATOM 3881 N N . ARG B 1 63 ? 4.191 28.312 29.562 1 94.56 63 ARG B N 1
ATOM 3882 C CA . ARG B 1 63 ? 4.258 26.875 29.281 1 94.56 63 ARG B CA 1
ATOM 3883 C C . ARG B 1 63 ? 3.348 26.094 30.219 1 94.56 63 ARG B C 1
ATOM 3885 O O . ARG B 1 63 ? 3.225 26.438 31.406 1 94.56 63 ARG B O 1
ATOM 3892 N N . LEU B 1 64 ? 2.664 25.141 29.656 1 94.56 64 LEU B N 1
ATOM 3893 C CA . LEU B 1 64 ? 2.035 24.078 30.422 1 94.56 64 LEU B CA 1
ATOM 3894 C C . LEU B 1 64 ? 2.896 22.812 30.422 1 94.56 64 LEU B C 1
ATOM 3896 O O . LEU B 1 64 ? 3.123 22.219 29.375 1 94.56 64 LEU B O 1
ATOM 3900 N N . ASN B 1 65 ? 3.383 22.406 31.594 1 88.25 65 ASN B N 1
ATOM 3901 C CA . ASN B 1 65 ? 4.273 21.25 31.625 1 88.25 65 ASN B CA 1
ATOM 3902 C C . ASN B 1 65 ? 3.496 19.938 31.719 1 88.25 65 ASN B C 1
ATOM 3904 O O . ASN B 1 65 ? 2.266 19.938 31.781 1 88.25 65 ASN B O 1
ATOM 3908 N N . ARG B 1 66 ? 4.176 18.828 31.688 1 85.62 66 ARG B N 1
ATOM 3909 C CA . ARG B 1 66 ? 3.576 17.5 31.625 1 85.62 66 ARG B CA 1
ATOM 3910 C C . ARG B 1 66 ? 2.824 17.172 32.906 1 85.62 66 ARG B C 1
ATOM 3912 O O . ARG B 1 66 ? 1.953 16.297 32.938 1 85.62 66 ARG B O 1
ATOM 3919 N N . TRP B 1 67 ? 3.094 17.906 33.938 1 85.81 67 TRP B N 1
ATOM 3920 C CA . TRP B 1 67 ? 2.467 17.656 35.25 1 85.81 67 TRP B CA 1
ATOM 3921 C C . TRP B 1 67 ? 1.243 18.547 35.438 1 85.81 67 TRP B C 1
ATOM 3923 O O . TRP B 1 67 ? 0.616 18.547 36.5 1 85.81 67 TRP B O 1
ATOM 3933 N N . GLY B 1 68 ? 0.937 19.344 34.5 1 89.75 68 GLY B N 1
ATOM 3934 C CA . GLY B 1 68 ? -0.265 20.172 34.531 1 89.75 68 GLY B CA 1
ATOM 3935 C C . GLY B 1 68 ? -0.031 21.547 35.125 1 89.75 68 GLY B C 1
ATOM 3936 O O . GLY B 1 68 ? -0.983 22.266 35.406 1 89.75 68 GLY B O 1
ATOM 3937 N N . ARG B 1 69 ? 1.15 21.922 35.312 1 90.62 69 ARG B N 1
ATOM 3938 C CA . ARG B 1 69 ? 1.466 23.234 35.875 1 90.62 69 ARG B CA 1
ATOM 3939 C C . ARG B 1 69 ? 1.656 24.25 34.75 1 90.62 69 ARG B C 1
ATOM 3941 O O . ARG B 1 69 ? 2.48 24.047 33.844 1 90.62 69 ARG B O 1
ATOM 3948 N N . TYR B 1 70 ? 0.844 25.297 34.844 1 94.38 70 TYR B N 1
ATOM 3949 C CA . TYR B 1 70 ? 0.939 26.391 33.875 1 94.38 70 TYR B CA 1
ATOM 3950 C C . TYR B 1 70 ? 1.584 27.625 34.531 1 94.38 70 TYR B C 1
ATOM 3952 O O . TYR B 1 70 ? 1.317 27.938 35.688 1 94.38 70 TYR B O 1
ATOM 3960 N N . GLY B 1 71 ? 2.455 28.297 33.719 1 93.94 71 GLY B N 1
ATOM 3961 C CA . GLY B 1 71 ? 3.076 29.516 34.219 1 93.94 71 GLY B CA 1
ATOM 3962 C C . GLY B 1 71 ? 3.926 30.219 33.188 1 93.94 71 GLY B C 1
ATOM 3963 O O . GLY B 1 71 ? 3.854 29.906 32 1 93.94 71 GLY B O 1
ATOM 3964 N N . ARG B 1 72 ? 4.609 31.281 33.688 1 94 72 ARG B N 1
ATOM 3965 C CA . ARG B 1 72 ? 5.441 32.094 32.812 1 94 72 ARG B CA 1
ATOM 3966 C C . ARG B 1 72 ? 6.898 31.641 32.875 1 94 72 ARG B C 1
ATOM 3968 O O . ARG B 1 72 ? 7.336 31.047 33.844 1 94 72 ARG B O 1
ATOM 3975 N N . LEU B 1 73 ? 7.555 31.828 31.812 1 92.62 73 LEU B N 1
ATOM 3976 C CA . LEU B 1 73 ? 8.984 31.547 31.734 1 92.62 73 LEU B CA 1
ATOM 3977 C C . LEU B 1 73 ? 9.789 32.844 31.625 1 92.62 73 LEU B C 1
ATOM 3979 O O . LEU B 1 73 ? 9.305 33.844 31.078 1 92.62 73 LEU B O 1
ATOM 3983 N N . SER B 1 74 ? 11.023 32.781 32.188 1 89.44 74 SER B N 1
ATOM 3984 C CA . SER B 1 74 ? 11.906 33.938 32 1 89.44 74 SER B CA 1
ATOM 3985 C C . SER B 1 74 ? 12.391 34.031 30.547 1 89.44 74 SER B C 1
ATOM 3987 O O . SER B 1 74 ? 12.664 33 29.906 1 89.44 74 SER B O 1
ATOM 3989 N N . GLN B 1 75 ? 12.438 35.25 30.062 1 90 75 GLN B N 1
ATOM 3990 C CA . GLN B 1 75 ? 12.898 35.469 28.703 1 90 75 GLN B CA 1
ATOM 3991 C C . GLN B 1 75 ? 14.32 34.938 28.516 1 90 75 GLN B C 1
ATOM 3993 O O . GLN B 1 75 ? 14.641 34.406 27.453 1 90 75 GLN B O 1
ATOM 3998 N N . SER B 1 76 ? 15.078 35.125 29.547 1 87.81 76 SER B N 1
ATOM 3999 C CA . SER B 1 76 ? 16.469 34.656 29.484 1 87.81 76 SER B CA 1
ATOM 4000 C C . SER B 1 76 ? 16.531 33.125 29.344 1 87.81 76 SER B C 1
ATOM 4002 O O . SER B 1 76 ? 17.375 32.625 28.594 1 87.81 76 SER B O 1
ATOM 4004 N N . ALA B 1 77 ? 15.672 32.469 30 1 87.19 77 ALA B N 1
ATOM 4005 C CA . ALA B 1 77 ? 15.641 31.016 29.922 1 87.19 77 ALA B CA 1
ATOM 4006 C C . ALA B 1 77 ? 15.234 30.547 28.531 1 87.19 77 ALA B C 1
ATOM 4008 O O . ALA B 1 77 ? 15.805 29.594 28 1 87.19 77 ALA B O 1
ATOM 4009 N N . VAL B 1 78 ? 14.297 31.219 28 1 89.25 78 VAL B N 1
ATOM 4010 C CA . VAL B 1 78 ? 13.812 30.875 26.672 1 89.25 78 VAL B CA 1
ATOM 4011 C C . VAL B 1 78 ? 14.898 31.156 25.625 1 89.25 78 VAL B C 1
ATOM 4013 O O . VAL B 1 78 ? 15.125 30.344 24.719 1 89.25 78 VAL B O 1
ATOM 4016 N N . LEU B 1 79 ? 15.594 32.188 25.766 1 87.69 79 LEU B N 1
ATOM 4017 C CA . LEU B 1 79 ? 16.672 32.531 24.844 1 87.69 79 LEU B CA 1
ATOM 4018 C C . LEU B 1 79 ? 17.797 31.5 24.906 1 87.69 79 LEU B C 1
ATOM 4020 O O . LEU B 1 79 ? 18.344 31.125 23.875 1 87.69 79 LEU B O 1
ATOM 4024 N N . THR B 1 80 ? 18.062 31.125 26.078 1 85.12 80 THR B N 1
ATOM 4025 C CA . THR B 1 80 ? 19.094 30.109 26.25 1 85.12 80 THR B CA 1
ATOM 4026 C C . THR B 1 80 ? 18.688 28.797 25.578 1 85.12 80 THR B C 1
ATOM 4028 O O . THR B 1 80 ? 19.5 28.141 24.938 1 85.12 80 THR B O 1
ATOM 4031 N N . MET B 1 81 ? 17.5 28.438 25.766 1 84.62 81 MET B N 1
ATOM 4032 C CA . MET B 1 81 ? 16.984 27.219 25.156 1 84.62 81 MET B CA 1
ATOM 4033 C C . MET B 1 81 ? 17.062 27.281 23.641 1 84.62 81 MET B C 1
ATOM 4035 O O . MET B 1 81 ? 17.453 26.312 22.984 1 84.62 81 MET B O 1
ATOM 4039 N N . ILE B 1 82 ? 16.719 28.375 23.094 1 86.25 82 ILE B N 1
ATOM 4040 C CA . ILE B 1 82 ? 16.734 28.547 21.641 1 86.25 82 ILE B CA 1
ATOM 4041 C C . ILE B 1 82 ? 18.156 28.438 21.125 1 86.25 82 ILE B C 1
ATOM 4043 O O . ILE B 1 82 ? 18.406 27.781 20.109 1 86.25 82 ILE B O 1
ATOM 4047 N N . GLU B 1 83 ? 19.047 29.062 21.766 1 83.75 83 GLU B N 1
ATOM 4048 C CA . GLU B 1 83 ? 20.438 29.047 21.359 1 83.75 83 GLU B CA 1
ATOM 4049 C C . GLU B 1 83 ? 21 27.625 21.391 1 83.75 83 GLU B C 1
ATOM 4051 O O . GLU B 1 83 ? 21.703 27.203 20.469 1 83.75 83 GLU B O 1
ATOM 4056 N N . GLN B 1 84 ? 20.625 26.969 22.406 1 79.56 84 GLN B N 1
ATOM 4057 C CA . GLN B 1 84 ? 21.109 25.594 22.547 1 79.56 84 GLN B CA 1
ATOM 4058 C C . GLN B 1 84 ? 20.484 24.688 21.5 1 79.56 84 GLN B C 1
ATOM 4060 O O . GLN B 1 84 ? 21.172 23.812 20.938 1 79.56 84 GLN B O 1
ATOM 4065 N N . THR B 1 85 ? 19.234 24.859 21.312 1 79.5 85 THR B N 1
ATOM 4066 C CA . THR B 1 85 ? 18.531 24.047 20.328 1 79.5 85 THR B CA 1
ATOM 4067 C C . THR B 1 85 ? 19.109 24.281 18.922 1 79.5 85 THR B C 1
ATOM 4069 O O . THR B 1 85 ? 19.312 23.328 18.172 1 79.5 85 THR B O 1
ATOM 4072 N N . GLU B 1 86 ? 19.344 25.469 18.578 1 79.06 86 GLU B N 1
ATOM 4073 C CA . GLU B 1 86 ? 19.922 25.797 17.281 1 79.06 86 GLU B CA 1
ATOM 4074 C C . GLU B 1 86 ? 21.312 25.188 17.109 1 79.06 86 GLU B C 1
ATOM 4076 O O . GLU B 1 86 ? 21.672 24.75 16 1 79.06 86 GLU B O 1
ATOM 4081 N N . LYS B 1 87 ? 22.062 25.188 18.109 1 76.19 87 LYS B N 1
ATOM 4082 C CA . LYS B 1 87 ? 23.391 24.609 18.062 1 76.19 87 LYS B CA 1
ATOM 4083 C C . LYS B 1 87 ? 23.328 23.109 17.781 1 76.19 87 LYS B C 1
ATOM 4085 O O . LYS B 1 87 ? 24.125 22.578 16.984 1 76.19 87 LYS B O 1
ATOM 4090 N N . VAL B 1 88 ? 22.406 22.516 18.422 1 72.69 88 VAL B N 1
ATOM 4091 C CA . VAL B 1 88 ? 22.234 21.078 18.234 1 72.69 88 VAL B CA 1
ATOM 4092 C C . VAL B 1 88 ? 21.781 20.797 16.797 1 72.69 88 VAL B C 1
ATOM 4094 O O . VAL B 1 88 ? 22.219 19.812 16.188 1 72.69 88 VAL B O 1
ATOM 4097 N N . TRP B 1 89 ? 20.953 21.609 16.328 1 73.31 89 TRP B N 1
ATOM 4098 C CA . TRP B 1 89 ? 20.422 21.406 14.992 1 73.31 89 TRP B CA 1
ATOM 4099 C C . TRP B 1 89 ? 21.5 21.641 13.938 1 73.31 89 TRP B C 1
ATOM 4101 O O . TRP B 1 89 ? 21.391 21.141 12.812 1 73.31 89 TRP B O 1
ATOM 4111 N N . GLN B 1 90 ? 22.484 22.375 14.234 1 70.75 90 GLN B N 1
ATOM 4112 C CA . GLN B 1 90 ? 23.547 22.703 13.289 1 70.75 90 GLN B CA 1
ATOM 4113 C C . GLN B 1 90 ? 24.719 21.734 13.422 1 70.75 90 GLN B C 1
ATOM 4115 O O . GLN B 1 90 ? 25.5 21.578 12.484 1 70.75 90 GLN B O 1
ATOM 4120 N N . GLU B 1 91 ? 24.953 21.172 14.602 1 62.38 91 GLU B N 1
ATOM 4121 C CA . GLU B 1 91 ? 26.141 20.375 14.859 1 62.38 91 GLU B CA 1
ATOM 4122 C C . GLU B 1 91 ? 25.953 18.938 14.391 1 62.38 91 GLU B C 1
ATOM 4124 O O . GLU B 1 91 ? 24.859 18.375 14.484 1 62.38 91 GLU B O 1
ATOM 4129 N N . SER B 1 92 ? 26.812 18.516 13.438 1 53.72 92 SER B N 1
ATOM 4130 C CA . SER B 1 92 ? 26.859 17.312 12.633 1 53.72 92 SER B CA 1
ATOM 4131 C C . SER B 1 92 ? 26.781 16.062 13.5 1 53.72 92 SER B C 1
ATOM 4133 O O . SER B 1 92 ? 26.031 15.133 13.195 1 53.72 92 SER B O 1
ATOM 4135 N N . GLU B 1 93 ? 28.047 15.609 14.07 1 49.56 93 GLU B N 1
ATOM 4136 C CA . GLU B 1 93 ? 28.375 14.242 14.477 1 49.56 93 GLU B CA 1
ATOM 4137 C C . GLU B 1 93 ? 27.891 13.953 15.891 1 49.56 93 GLU B C 1
ATOM 4139 O O . GLU B 1 93 ? 28.344 14.57 16.844 1 49.56 93 GLU B O 1
ATOM 4144 N N . PRO B 1 94 ? 26.641 13.453 16 1 45.78 94 PRO B N 1
ATOM 4145 C CA . PRO B 1 94 ? 26.391 13.062 17.391 1 45.78 94 PRO B CA 1
ATOM 4146 C C . PRO B 1 94 ? 27.531 12.266 18 1 45.78 94 PRO B C 1
ATOM 4148 O O . PRO B 1 94 ? 27.812 11.148 17.562 1 45.78 94 PRO B O 1
ATOM 4151 N N . ASN B 1 95 ? 28.641 12.719 18.141 1 41.72 95 ASN B N 1
ATOM 4152 C CA . ASN B 1 95 ? 29.516 11.867 18.953 1 41.72 95 ASN B CA 1
ATOM 4153 C C . ASN B 1 95 ? 28.797 11.305 20.172 1 41.72 95 ASN B C 1
ATOM 4155 O O . ASN B 1 95 ? 28.203 12.055 20.953 1 41.72 95 ASN B O 1
ATOM 4159 N N . GLN B 1 96 ? 28.5 10.047 20.219 1 45.53 96 GLN B N 1
ATOM 4160 C CA . GLN B 1 96 ? 27.719 9.211 21.109 1 45.53 96 GLN B CA 1
ATOM 4161 C C . GLN B 1 96 ? 27.891 9.641 22.562 1 45.53 96 GLN B C 1
ATOM 4163 O O . GLN B 1 96 ? 26.922 9.719 23.312 1 45.53 96 GLN B O 1
ATOM 4168 N N . LEU B 1 97 ? 29.156 9.594 23.016 1 39.41 97 LEU B N 1
ATOM 4169 C CA . LEU B 1 97 ? 29.453 9.609 24.453 1 39.41 97 LEU B CA 1
ATOM 4170 C C . LEU B 1 97 ? 29.219 10.992 25.047 1 39.41 97 LEU B C 1
ATOM 4172 O O . LEU B 1 97 ? 28.609 11.117 26.109 1 39.41 97 LEU B O 1
ATOM 4176 N N . THR B 1 98 ? 29.844 11.938 24.562 1 44.09 98 THR B N 1
ATOM 4177 C CA . THR B 1 98 ? 29.828 13.273 25.141 1 44.09 98 THR B CA 1
ATOM 4178 C C . THR B 1 98 ? 28.469 13.945 24.922 1 44.09 98 THR B C 1
ATOM 4180 O O . THR B 1 98 ? 28.172 14.953 25.562 1 44.09 98 THR B O 1
ATOM 4183 N N . GLN B 1 99 ? 27.75 13.516 23.969 1 51.34 99 GLN B N 1
ATOM 4184 C CA . GLN B 1 99 ? 26.438 14.039 23.609 1 51.34 99 GLN B CA 1
ATOM 4185 C C . GLN B 1 99 ? 25.391 13.672 24.641 1 51.34 99 GLN B C 1
ATOM 4187 O O . GLN B 1 99 ? 24.5 14.469 24.953 1 51.34 99 GLN B O 1
ATOM 4192 N N . ASN B 1 100 ? 25.656 12.5 25.219 1 52.53 100 ASN B N 1
ATOM 4193 C CA . ASN B 1 100 ? 24.672 12.062 26.203 1 52.53 100 ASN B CA 1
ATOM 4194 C C . ASN B 1 100 ? 24.703 12.922 27.453 1 52.53 100 ASN B C 1
ATOM 4196 O O . ASN B 1 100 ? 23.656 13.305 27.984 1 52.53 100 ASN B O 1
ATOM 4200 N N . PHE B 1 101 ? 26.031 13.211 27.875 1 46.03 101 PHE B N 1
ATOM 4201 C CA . PHE B 1 101 ? 26.094 13.93 29.156 1 46.03 101 PHE B CA 1
ATOM 4202 C C . PHE B 1 101 ? 25.656 15.383 28.969 1 46.03 101 PHE B C 1
ATOM 4204 O O . PHE B 1 101 ? 24.938 15.922 29.812 1 46.03 101 PHE B O 1
ATOM 4211 N N . ARG B 1 102 ? 26.141 16.094 28.016 1 51.94 102 ARG B N 1
ATOM 4212 C CA . ARG B 1 102 ? 25.781 17.484 27.766 1 51.94 102 ARG B CA 1
ATOM 4213 C C . ARG B 1 102 ? 24.297 17.609 27.453 1 51.94 102 ARG B C 1
ATOM 4215 O O . ARG B 1 102 ? 23.641 18.562 27.906 1 51.94 102 ARG B O 1
ATOM 4222 N N . GLN B 1 103 ? 23.922 16.531 26.844 1 58.72 103 GLN B N 1
ATOM 4223 C CA . GLN B 1 103 ? 22.5 16.516 26.531 1 58.72 103 GLN B CA 1
ATOM 4224 C C . GLN B 1 103 ? 21.672 16.344 27.812 1 58.72 103 GLN B C 1
ATOM 4226 O O . GLN B 1 103 ? 20.641 17.016 27.984 1 58.72 103 GLN B O 1
ATOM 4231 N N . LYS B 1 104 ? 22.297 15.609 28.594 1 57.31 104 LYS B N 1
ATOM 4232 C CA . LYS B 1 104 ? 21.609 15.383 29.859 1 57.31 104 LYS B CA 1
ATOM 4233 C C . LYS B 1 104 ? 21.672 16.625 30.766 1 57.31 104 LYS B C 1
ATOM 4235 O O . LYS B 1 104 ? 20.703 16.953 31.438 1 57.31 104 LYS B O 1
ATOM 4240 N N . PHE B 1 105 ? 22.781 17.188 30.719 1 51.28 105 PHE B N 1
ATOM 4241 C CA . PHE B 1 105 ? 22.969 18.391 31.516 1 51.28 105 PHE B CA 1
ATOM 4242 C C . PHE B 1 105 ? 22.078 19.516 31 1 51.28 105 PHE B C 1
ATOM 4244 O O . PHE B 1 105 ? 21.438 20.219 31.797 1 51.28 105 PHE B O 1
ATOM 4251 N N . TYR B 1 106 ? 22.062 19.719 29.797 1 58.88 106 TYR B N 1
ATOM 4252 C CA . TYR B 1 106 ? 21.203 20.766 29.219 1 58.88 106 TYR B CA 1
ATOM 4253 C C . TYR B 1 106 ? 19.734 20.438 29.438 1 58.88 106 TYR B C 1
ATOM 4255 O O . TYR B 1 106 ? 18.922 21.328 29.688 1 58.88 106 TYR B O 1
ATOM 4263 N N . GLN B 1 107 ? 19.547 19.188 29.484 1 61.44 107 GLN B N 1
ATOM 4264 C CA . GLN B 1 107 ? 18.172 18.781 29.75 1 61.44 107 GLN B CA 1
ATOM 4265 C C . GLN B 1 107 ? 17.766 19.109 31.188 1 61.44 107 GLN B C 1
ATOM 4267 O O . GLN B 1 107 ? 16.672 19.609 31.438 1 61.44 107 GLN B O 1
ATOM 4272 N N . ALA B 1 108 ? 18.719 18.812 32.031 1 60.38 108 ALA B N 1
ATOM 4273 C CA . ALA B 1 108 ? 18.453 19.094 33.438 1 60.38 108 ALA B CA 1
ATOM 4274 C C . ALA B 1 108 ? 18.359 20.609 33.688 1 60.38 108 ALA B C 1
ATOM 4276 O O . ALA B 1 108 ? 17.469 21.062 34.406 1 60.38 108 ALA B O 1
ATOM 4277 N N . LYS B 1 109 ? 19.266 21.344 33.156 1 61.84 109 LYS B N 1
ATOM 4278 C CA . LYS B 1 109 ? 19.234 22.797 33.281 1 61.84 109 LYS B CA 1
ATOM 4279 C C . LYS B 1 109 ? 17.969 23.391 32.688 1 61.84 109 LYS B C 1
ATOM 4281 O O . LYS B 1 109 ? 17.375 24.297 33.25 1 61.84 109 LYS B O 1
ATOM 4286 N N . ALA B 1 110 ? 17.625 22.828 31.625 1 63.69 110 ALA B N 1
ATOM 4287 C CA . ALA B 1 110 ? 16.406 23.281 30.969 1 63.69 110 ALA B CA 1
ATOM 4288 C C . ALA B 1 110 ? 15.18 23.016 31.828 1 63.69 110 ALA B C 1
ATOM 4290 O O . ALA B 1 110 ? 14.258 23.828 31.891 1 63.69 110 ALA B O 1
ATOM 4291 N N . LEU B 1 111 ? 15.227 21.922 32.5 1 64.44 111 LEU B N 1
ATOM 4292 C CA . LEU B 1 111 ? 14.102 21.562 33.375 1 64.44 111 LEU B CA 1
ATOM 4293 C C . LEU B 1 111 ? 13.938 22.578 34.5 1 64.44 111 LEU B C 1
ATOM 4295 O O . LEU B 1 111 ? 12.812 22.938 34.844 1 64.44 111 LEU B O 1
ATOM 4299 N N . ILE B 1 112 ? 15.047 23.047 34.875 1 67.56 112 ILE B N 1
ATOM 4300 C CA . ILE B 1 112 ? 14.992 23.984 36 1 67.56 112 ILE B CA 1
ATOM 4301 C C . ILE B 1 112 ? 14.68 25.391 35.469 1 67.56 112 ILE B C 1
ATOM 4303 O O . ILE B 1 112 ? 13.797 26.062 36.031 1 67.56 112 ILE B O 1
ATOM 4307 N N . GLU B 1 113 ? 15.312 25.781 34.469 1 76.94 113 GLU B N 1
ATOM 4308 C CA . GLU B 1 113 ? 15.188 27.156 34 1 76.94 113 GLU B CA 1
ATOM 4309 C C . GLU B 1 113 ? 13.852 27.375 33.281 1 76.94 113 GLU B C 1
ATOM 4311 O O . GLU B 1 113 ? 13.352 28.5 33.219 1 76.94 113 GLU B O 1
ATOM 4316 N N . LEU B 1 114 ? 13.312 26.203 32.969 1 76.5 114 LEU B N 1
ATOM 4317 C CA . LEU B 1 114 ? 12.078 26.312 32.188 1 76.5 114 LEU B CA 1
ATOM 4318 C C . LEU B 1 114 ? 10.875 25.891 33.031 1 76.5 114 LEU B C 1
ATOM 4320 O O . LEU B 1 114 ? 9.844 25.484 32.5 1 76.5 114 LEU B O 1
ATOM 4324 N N . TRP B 1 115 ? 11.086 25.922 34.281 1 81.25 115 TRP B N 1
ATOM 4325 C CA . TRP B 1 115 ? 9.961 25.703 35.188 1 81.25 115 TRP B CA 1
ATOM 4326 C C . TRP B 1 115 ? 9.023 26.906 35.188 1 81.25 115 TRP B C 1
ATOM 4328 O O . TRP B 1 115 ? 9.461 28.047 35.344 1 81.25 115 TRP B O 1
ATOM 4338 N N . PRO B 1 116 ? 7.719 26.594 34.969 1 86.31 116 PRO B N 1
ATOM 4339 C CA . PRO B 1 116 ? 6.785 27.719 34.906 1 86.31 116 PRO B CA 1
ATOM 4340 C C . PRO B 1 116 ? 6.582 28.375 36.281 1 86.31 116 PRO B C 1
ATOM 4342 O O . PRO B 1 116 ? 6.379 27.672 37.281 1 86.31 116 PRO B O 1
ATOM 4345 N N . HIS B 1 117 ? 6.645 29.641 36.281 1 87.19 117 HIS B N 1
ATOM 4346 C CA . HIS B 1 117 ? 6.469 30.406 37.5 1 87.19 117 HIS B CA 1
ATOM 4347 C C . HIS B 1 117 ? 5.07 31.016 37.594 1 87.19 117 HIS B C 1
ATOM 4349 O O . HIS B 1 117 ? 4.492 31.391 36.562 1 87.19 117 HIS B O 1
ATOM 4355 N N . LEU B 1 118 ? 4.672 31.047 38.812 1 82.69 118 LEU B N 1
ATOM 4356 C CA . LEU B 1 118 ? 3.396 31.734 39.031 1 82.69 118 LEU B CA 1
ATOM 4357 C C . LEU B 1 118 ? 3.506 33.219 38.719 1 82.69 118 LEU B C 1
ATOM 4359 O O . LEU B 1 118 ? 4.574 33.812 38.875 1 82.69 118 LEU B O 1
ATOM 4363 N N . PHE B 1 119 ? 2.441 33.688 38.156 1 82.62 119 PHE B N 1
ATOM 4364 C CA . PHE B 1 119 ? 2.428 35.094 37.781 1 82.62 119 PHE B CA 1
ATOM 4365 C C . PHE B 1 119 ? 1.121 35.781 38.188 1 82.62 119 PHE B C 1
ATOM 4367 O O . PHE B 1 119 ? 0.146 35.094 38.531 1 82.62 119 PHE B O 1
ATOM 4374 N N . THR B 1 120 ? 1.192 37.031 38.406 1 76.12 120 THR B N 1
ATOM 4375 C CA . THR B 1 120 ? -0.015 37.812 38.625 1 76.12 120 THR B CA 1
ATOM 4376 C C . THR B 1 120 ? -0.44 38.5 37.344 1 76.12 120 THR B C 1
ATOM 4378 O O . THR B 1 120 ? 0.331 39.281 36.75 1 76.12 120 THR B O 1
ATOM 4381 N N . PRO B 1 121 ? -1.653 38.156 37 1 75.5 121 PRO B N 1
ATOM 4382 C CA . PRO B 1 121 ? -2.104 38.781 35.75 1 75.5 121 PRO B CA 1
ATOM 4383 C C . PRO B 1 121 ? -2.148 40.281 35.844 1 75.5 121 PRO B C 1
ATOM 4385 O O . PRO B 1 121 ? -2.584 40.844 36.844 1 75.5 121 PRO B O 1
ATOM 4388 N N . GLN B 1 122 ? -1.5 40.844 34.969 1 72.31 122 GLN B N 1
ATOM 4389 C CA . GLN B 1 122 ? -1.549 42.312 34.906 1 72.31 122 GLN B CA 1
ATOM 4390 C C . GLN B 1 122 ? -2.791 42.781 34.125 1 72.31 122 GLN B C 1
ATOM 4392 O O . GLN B 1 122 ? -3.322 42.062 33.281 1 72.31 122 GLN B O 1
ATOM 4397 N N . ARG B 1 123 ? -3.24 43.938 34.562 1 76.25 123 ARG B N 1
ATOM 4398 C CA . ARG B 1 123 ? -4.383 44.531 33.875 1 76.25 123 ARG B CA 1
ATOM 4399 C C . ARG B 1 123 ? -3.986 45.031 32.5 1 76.25 123 ARG B C 1
ATOM 4401 O O . ARG B 1 123 ? -2.832 45.406 32.281 1 76.25 123 ARG B O 1
ATOM 4408 N N . GLY B 1 124 ? -4.863 44.812 31.516 1 81.56 124 GLY B N 1
ATOM 4409 C CA . GLY B 1 124 ? -4.621 45.312 30.172 1 81.56 124 GLY B CA 1
ATOM 4410 C C . GLY B 1 124 ? -4.977 44.312 29.094 1 81.56 124 GLY B C 1
ATOM 4411 O O . GLY B 1 124 ? -5.512 43.25 29.391 1 81.56 124 GLY B O 1
ATOM 4412 N N . ILE B 1 125 ? -4.691 44.781 27.953 1 83.62 125 ILE B N 1
ATOM 4413 C CA . ILE B 1 125 ? -4.973 43.938 26.797 1 83.62 125 ILE B CA 1
ATOM 4414 C C . ILE B 1 125 ? -3.885 42.875 26.656 1 83.62 125 ILE B C 1
ATOM 4416 O O . ILE B 1 125 ? -2.693 43.188 26.641 1 83.62 125 ILE B O 1
ATOM 4420 N N . LYS B 1 126 ? -4.277 41.625 26.641 1 91.94 126 LYS B N 1
ATOM 4421 C CA . LYS B 1 126 ? -3.357 40.5 26.5 1 91.94 126 LYS B CA 1
ATOM 4422 C C . LYS B 1 126 ? -3.801 39.562 25.391 1 91.94 126 LYS B C 1
ATOM 4424 O O . LYS B 1 126 ? -4.996 39.312 25.219 1 91.94 126 LYS B O 1
ATOM 4429 N N . ILE B 1 127 ? -2.857 39.188 24.672 1 94.31 127 ILE B N 1
ATOM 4430 C CA . ILE B 1 127 ? -3.096 38.219 23.609 1 94.31 127 ILE B CA 1
ATOM 4431 C C . ILE B 1 127 ? -2.273 36.938 23.859 1 94.31 127 ILE B C 1
ATOM 4433 O O . ILE B 1 127 ? -1.059 37.031 24.062 1 94.31 127 ILE B O 1
ATOM 4437 N N . LEU B 1 128 ? -2.91 35.844 23.969 1 96.31 128 LEU B N 1
ATOM 4438 C CA . LEU B 1 128 ? -2.26 34.531 24.094 1 96.31 128 LEU B CA 1
ATOM 4439 C C . LEU B 1 128 ? -2.146 33.844 22.719 1 96.31 128 LEU B C 1
ATOM 4441 O O . LEU B 1 128 ? -3.16 33.562 22.078 1 96.31 128 LEU B O 1
ATOM 4445 N N . LEU B 1 129 ? -0.904 33.656 22.312 1 97.31 129 LEU B N 1
ATOM 4446 C CA . LEU B 1 129 ? -0.619 33.031 21.031 1 97.31 129 LEU B CA 1
ATOM 4447 C C . LEU B 1 129 ? -0.197 31.562 21.25 1 97.31 129 LEU B C 1
ATOM 4449 O O . LEU B 1 129 ? 0.609 31.266 22.125 1 97.31 129 LEU B O 1
ATOM 4453 N N . GLN B 1 130 ? -0.706 30.734 20.469 1 97.38 130 GLN B N 1
ATOM 4454 C CA . GLN B 1 130 ? -0.277 29.344 20.484 1 97.38 130 GLN B CA 1
ATOM 4455 C C . GLN B 1 130 ? -0.104 28.812 19.062 1 97.38 130 GLN B C 1
ATOM 4457 O O . GLN B 1 130 ? -1.047 28.812 18.281 1 97.38 130 GLN B O 1
ATOM 4462 N N . ALA B 1 131 ? 1.073 28.297 18.797 1 96 131 ALA B N 1
ATOM 4463 C CA . ALA B 1 131 ? 1.409 27.828 17.453 1 96 131 ALA B CA 1
ATOM 4464 C C . ALA B 1 131 ? 1.522 26.312 17.406 1 96 131 ALA B C 1
ATOM 4466 O O . ALA B 1 131 ? 1.831 25.734 16.359 1 96 131 ALA B O 1
ATOM 4467 N N . SER B 1 132 ? 1.376 25.625 18.5 1 94.69 132 SER B N 1
ATOM 4468 C CA . SER B 1 132 ? 1.491 24.172 18.562 1 94.69 132 SER B CA 1
ATOM 4469 C C . SER B 1 132 ? 0.184 23.531 19.016 1 94.69 132 SER B C 1
ATOM 4471 O O . SER B 1 132 ? -0.668 24.203 19.594 1 94.69 132 SER B O 1
ATOM 4473 N N . PRO B 1 133 ? 0.067 22.266 18.719 1 94.06 133 PRO B N 1
ATOM 4474 C CA . PRO B 1 133 ? -1.145 21.562 19.156 1 94.06 133 PRO B CA 1
ATOM 4475 C C . PRO B 1 133 ? -1.084 21.141 20.625 1 94.06 133 PRO B C 1
ATOM 4477 O O . PRO B 1 133 ? -2.012 20.5 21.125 1 94.06 133 PRO B O 1
ATOM 4480 N N . HIS B 1 134 ? -0.104 21.547 21.297 1 93 134 HIS B N 1
ATOM 4481 C CA . HIS B 1 134 ? 0.097 21.109 22.672 1 93 134 HIS B CA 1
ATOM 4482 C C . HIS B 1 134 ? -1.101 21.469 23.547 1 93 134 HIS B C 1
ATOM 4484 O O . HIS B 1 134 ? -1.547 22.625 23.547 1 93 134 HIS B O 1
ATOM 4490 N N . HIS B 1 135 ? -1.68 20.547 24.234 1 93.88 135 HIS B N 1
ATOM 4491 C CA . HIS B 1 135 ? -2.721 20.562 25.25 1 93.88 135 HIS B CA 1
ATOM 4492 C C . HIS B 1 135 ? -4.027 21.125 24.703 1 93.88 135 HIS B C 1
ATOM 4494 O O . HIS B 1 135 ? -4.945 21.453 25.453 1 93.88 135 HIS B O 1
ATOM 4500 N N . LEU B 1 136 ? -4.105 21.359 23.406 1 96.19 136 LEU B N 1
ATOM 4501 C CA . LEU B 1 136 ? -5.309 21.922 22.812 1 96.19 136 LEU B CA 1
ATOM 4502 C C . LEU B 1 136 ? -6.406 20.875 22.688 1 96.19 136 LEU B C 1
ATOM 4504 O O . LEU B 1 136 ? -7.527 21.188 22.281 1 96.19 136 LEU B O 1
ATOM 4508 N N . ASP B 1 137 ? -6.109 19.672 23.031 1 95.38 137 ASP B N 1
ATOM 4509 C CA . ASP B 1 137 ? -7.113 18.609 23.109 1 95.38 137 ASP B CA 1
ATOM 4510 C C . ASP B 1 137 ? -7.609 18.438 24.547 1 95.38 137 ASP B C 1
ATOM 4512 O O . ASP B 1 137 ? -8.406 17.531 24.828 1 95.38 137 ASP B O 1
ATOM 4516 N N . ASN B 1 138 ? -7.129 19.219 25.422 1 96.44 138 ASN B N 1
ATOM 4517 C CA . ASN B 1 138 ? -7.543 19.266 26.812 1 96.44 138 ASN B CA 1
ATOM 4518 C C . ASN B 1 138 ? -8.32 20.531 27.125 1 96.44 138 ASN B C 1
ATOM 4520 O O . ASN B 1 138 ? -7.734 21.562 27.484 1 96.44 138 ASN B O 1
ATOM 4524 N N . GLU B 1 139 ? -9.602 20.406 27.156 1 97.06 139 GLU B N 1
ATOM 4525 C CA . GLU B 1 139 ? -10.477 21.578 27.312 1 97.06 139 GLU B CA 1
ATOM 4526 C C . GLU B 1 139 ? -10.297 22.219 28.672 1 97.06 139 GLU B C 1
ATOM 4528 O O . GLU B 1 139 ? -10.242 23.453 28.781 1 97.06 139 GLU B O 1
ATOM 4533 N N . ALA B 1 140 ? -10.266 21.422 29.672 1 96.81 140 ALA B N 1
ATOM 4534 C CA . ALA B 1 140 ? -10.125 21.938 31.031 1 96.81 140 ALA B CA 1
ATOM 4535 C C . ALA B 1 140 ? -8.852 22.75 31.188 1 96.81 140 ALA B C 1
ATOM 4537 O O . ALA B 1 140 ? -8.852 23.812 31.812 1 96.81 140 ALA B O 1
ATOM 4538 N N . ALA B 1 141 ? -7.781 22.25 30.641 1 96.25 141 ALA B N 1
ATOM 4539 C CA . ALA B 1 141 ? -6.5 22.953 30.719 1 96.25 141 ALA B CA 1
ATOM 4540 C C . ALA B 1 141 ? -6.559 24.297 30 1 96.25 141 ALA B C 1
ATOM 4542 O O . ALA B 1 141 ? -6.07 25.297 30.516 1 96.25 141 ALA B O 1
ATOM 4543 N N . LEU B 1 142 ? -7.105 24.328 28.812 1 96.81 142 LEU B N 1
ATOM 4544 C CA . LEU B 1 142 ? -7.195 25.562 28.047 1 96.81 142 LEU B CA 1
ATOM 4545 C C . LEU B 1 142 ? -8.07 26.594 28.766 1 96.81 142 LEU B C 1
ATOM 4547 O O . LEU B 1 142 ? -7.723 27.766 28.844 1 96.81 142 LEU B O 1
ATOM 4551 N N . LYS B 1 143 ? -9.172 26.125 29.281 1 96.12 143 LYS B N 1
ATOM 4552 C CA . LYS B 1 143 ? -10.07 27.016 30.031 1 96.12 143 LYS B CA 1
ATOM 4553 C C . LYS B 1 143 ? -9.359 27.641 31.219 1 96.12 143 LYS B C 1
ATOM 4555 O O . LYS B 1 143 ? -9.5 28.828 31.484 1 96.12 143 LYS B O 1
ATOM 4560 N N . ASP B 1 144 ? -8.68 26.797 31.938 1 95.62 144 ASP B N 1
ATOM 4561 C CA . ASP B 1 144 ? -7.938 27.281 33.094 1 95.62 144 ASP B CA 1
ATOM 4562 C C . ASP B 1 144 ? -6.906 28.328 32.688 1 95.62 144 ASP B C 1
ATOM 4564 O O . ASP B 1 144 ? -6.762 29.344 33.375 1 95.62 144 ASP B O 1
ATOM 4568 N N . ILE B 1 145 ? -6.203 28.094 31.672 1 96.25 145 ILE B N 1
ATOM 4569 C CA . ILE B 1 145 ? -5.18 29.016 31.188 1 96.25 145 ILE B CA 1
ATOM 4570 C C . ILE B 1 145 ? -5.824 30.344 30.797 1 96.25 145 ILE B C 1
ATOM 4572 O O . ILE B 1 145 ? -5.34 31.422 31.172 1 96.25 145 ILE B O 1
ATOM 4576 N N . LEU B 1 146 ? -6.918 30.297 30.078 1 95.44 146 LEU B N 1
ATOM 4577 C CA . LEU B 1 146 ? -7.594 31.5 29.609 1 95.44 146 LEU B CA 1
ATOM 4578 C C . LEU B 1 146 ? -8.164 32.312 30.766 1 95.44 146 LEU B C 1
ATOM 4580 O O . LEU B 1 146 ? -8.148 33.531 30.75 1 95.44 146 LEU B O 1
ATOM 4584 N N . ASN B 1 147 ? -8.664 31.578 31.766 1 93.31 147 ASN B N 1
ATOM 4585 C CA . ASN B 1 147 ? -9.164 32.25 32.969 1 93.31 147 ASN B CA 1
ATOM 4586 C C . ASN B 1 147 ? -8.039 32.938 33.719 1 93.31 147 ASN B C 1
ATOM 4588 O O . ASN B 1 147 ? -8.234 34.031 34.25 1 93.31 147 ASN B O 1
ATOM 4592 N N . LYS B 1 148 ? -6.938 32.312 33.781 1 92.06 148 LYS B N 1
ATOM 4593 C CA . LYS B 1 148 ? -5.793 32.875 34.5 1 92.06 148 LYS B CA 1
ATOM 4594 C C . LYS B 1 148 ? -5.207 34.062 33.75 1 92.06 148 LYS B C 1
ATOM 4596 O O . LYS B 1 148 ? -4.859 35.062 34.375 1 92.06 148 LYS B O 1
ATOM 4601 N N . GLU B 1 149 ? -5.051 33.938 32.5 1 93.25 149 GLU B N 1
ATOM 4602 C CA . GLU B 1 149 ? -4.383 34.938 31.688 1 93.25 149 GLU B CA 1
ATOM 4603 C C . GLU B 1 149 ? -5.332 36.094 31.359 1 93.25 149 GLU B C 1
ATOM 4605 O O . GLU B 1 149 ? -4.895 37.25 31.172 1 93.25 149 GLU B O 1
ATOM 4610 N N . GLN B 1 150 ? -6.684 35.844 31.266 1 92.31 150 GLN B N 1
ATOM 4611 C CA . GLN B 1 150 ? -7.656 36.812 30.812 1 92.31 150 GLN B CA 1
ATOM 4612 C C . GLN B 1 150 ? -7.203 37.469 29.516 1 92.31 150 GLN B C 1
ATOM 4614 O O . GLN B 1 150 ? -7.148 38.719 29.438 1 92.31 150 GLN B O 1
ATOM 4619 N N . ALA B 1 151 ? -6.828 36.688 28.578 1 92.94 151 ALA B N 1
ATOM 4620 C CA . ALA B 1 151 ? -6.262 37.125 27.312 1 92.94 151 ALA B CA 1
ATOM 4621 C C . ALA B 1 151 ? -7.109 36.656 26.141 1 92.94 151 ALA B C 1
ATOM 4623 O O . ALA B 1 151 ? -7.836 35.656 26.25 1 92.94 151 ALA B O 1
ATOM 4624 N N . SER B 1 152 ? -7.09 37.438 25.062 1 94.56 152 SER B N 1
ATOM 4625 C CA . SER B 1 152 ? -7.625 36.969 23.797 1 94.56 152 SER B CA 1
ATOM 4626 C C . SER B 1 152 ? -6.77 35.812 23.25 1 94.56 152 SER B C 1
ATOM 4628 O O . SER B 1 152 ? -5.543 35.938 23.172 1 94.56 152 SER B O 1
ATOM 4630 N N . PHE B 1 153 ? -7.391 34.75 22.844 1 97.06 153 PHE B N 1
ATOM 4631 C CA . PHE B 1 153 ? -6.688 33.531 22.438 1 97.06 153 PHE B CA 1
ATOM 4632 C C . PHE B 1 153 ? -6.633 33.438 20.922 1 97.06 153 PHE B C 1
ATOM 4634 O O . PHE B 1 153 ? -7.672 33.312 20.266 1 97.06 153 PHE B O 1
ATOM 4641 N N . ILE B 1 154 ? -5.434 33.438 20.344 1 97.25 154 ILE B N 1
ATOM 4642 C CA . ILE B 1 154 ? -5.188 33.25 18.922 1 97.25 154 ILE B CA 1
ATOM 4643 C C . ILE B 1 154 ? -4.371 31.984 18.688 1 97.25 154 ILE B C 1
ATOM 4645 O O . ILE B 1 154 ? -3.301 31.812 19.281 1 97.25 154 ILE B O 1
ATOM 4649 N N . CYS B 1 155 ? -4.848 31.141 17.812 1 96.69 155 CYS B N 1
ATOM 4650 C CA . CYS B 1 155 ? -4.207 29.859 17.594 1 96.69 155 CYS B CA 1
ATOM 4651 C C . CYS B 1 155 ? -3.848 29.672 16.125 1 96.69 155 CYS B C 1
ATOM 4653 O O . CYS B 1 155 ? -4.594 30.094 15.242 1 96.69 155 CYS B O 1
ATOM 4655 N N . LEU B 1 156 ? -2.672 29.109 15.891 1 97.25 156 LEU B N 1
ATOM 4656 C CA . LEU B 1 156 ? -2.264 28.688 14.555 1 97.25 156 LEU B CA 1
ATOM 4657 C C . LEU B 1 156 ? -2.676 27.25 14.289 1 97.25 156 LEU B C 1
ATOM 4659 O O . LEU B 1 156 ? -2.342 26.344 15.062 1 97.25 156 LEU B O 1
ATOM 4663 N N . LEU B 1 157 ? -3.406 27.047 13.203 1 96.38 157 LEU B N 1
ATOM 4664 C CA . LEU B 1 157 ? -3.924 25.734 12.852 1 96.38 157 LEU B CA 1
ATOM 4665 C C . LEU B 1 157 ? -3.297 25.234 11.562 1 96.38 157 LEU B C 1
ATOM 4667 O O . LEU B 1 157 ? -3.264 25.953 10.555 1 96.38 157 LEU B O 1
ATOM 4671 N N . TYR B 1 158 ? -2.766 24.031 11.562 1 93.19 158 TYR B N 1
ATOM 4672 C CA . TYR B 1 158 ? -2.178 23.375 10.406 1 93.19 158 TYR B CA 1
ATOM 4673 C C . TYR B 1 158 ? -2.273 21.859 10.539 1 93.19 158 TYR B C 1
ATOM 4675 O O . TYR B 1 158 ? -2.707 21.344 11.57 1 93.19 158 TYR B O 1
ATOM 4683 N N . ASP B 1 159 ? -1.991 21.094 9.492 1 88.5 159 ASP B N 1
ATOM 4684 C CA . ASP B 1 159 ? -1.914 19.625 9.461 1 88.5 159 ASP B CA 1
ATOM 4685 C C . ASP B 1 159 ? -3.236 19 9.898 1 88.5 159 ASP B C 1
ATOM 4687 O O . ASP B 1 159 ? -3.26 18.125 10.773 1 88.5 159 ASP B O 1
ATOM 4691 N N . THR B 1 160 ? -4.359 19.422 9.289 1 93.06 160 THR B N 1
ATOM 4692 C CA . THR B 1 160 ? -5.676 18.938 9.695 1 93.06 160 THR B CA 1
ATOM 4693 C C . THR B 1 160 ? -6.227 17.938 8.672 1 93.06 160 THR B C 1
ATOM 4695 O O . THR B 1 160 ? -7.328 17.406 8.844 1 93.06 160 THR B O 1
ATOM 4698 N N . GLU B 1 161 ? -5.426 17.609 7.613 1 91.44 161 GLU B N 1
ATOM 4699 C CA . GLU B 1 161 ? -5.945 16.812 6.5 1 91.44 161 GLU B CA 1
ATOM 4700 C C . GLU B 1 161 ? -6.273 15.391 6.941 1 91.44 161 GLU B C 1
ATOM 4702 O O . GLU B 1 161 ? -7.129 14.734 6.348 1 91.44 161 GLU B O 1
ATOM 4707 N N . MET B 1 162 ? -5.648 14.961 8.008 1 89.81 162 MET B N 1
ATOM 4708 C CA . MET B 1 162 ? -5.891 13.594 8.477 1 89.81 162 MET B CA 1
ATOM 4709 C C . MET B 1 162 ? -7.348 13.414 8.891 1 89.81 162 MET B C 1
ATOM 4711 O O . MET B 1 162 ? -7.844 12.289 8.953 1 89.81 162 MET B O 1
ATOM 4715 N N . LEU B 1 163 ? -8.031 14.508 9.18 1 92.88 163 LEU B N 1
ATOM 4716 C CA . LEU B 1 163 ? -9.445 14.445 9.531 1 92.88 163 LEU B CA 1
ATOM 4717 C C . LEU B 1 163 ? -10.25 13.766 8.43 1 92.88 163 LEU B C 1
ATOM 4719 O O . LEU B 1 163 ? -11.25 13.102 8.711 1 92.88 163 LEU B O 1
ATOM 4723 N N . GLU B 1 164 ? -9.766 13.898 7.25 1 91.94 164 GLU B N 1
ATOM 4724 C CA . GLU B 1 164 ? -10.492 13.383 6.098 1 91.94 164 GLU B CA 1
ATOM 4725 C C . GLU B 1 164 ? -10.023 11.977 5.734 1 91.94 164 GLU B C 1
ATOM 4727 O O . GLU B 1 164 ? -10.602 11.328 4.855 1 91.94 164 GLU B O 1
ATOM 4732 N N . TYR B 1 165 ? -9.086 11.461 6.383 1 92.12 165 TYR B N 1
ATOM 4733 C CA . TYR B 1 165 ? -8.508 10.164 6.043 1 92.12 165 TYR B CA 1
ATOM 4734 C C . TYR B 1 165 ? -8.352 9.297 7.285 1 92.12 165 TYR B C 1
ATOM 4736 O O . TYR B 1 165 ? -7.262 8.797 7.566 1 92.12 165 TYR B O 1
ATOM 4744 N N . PRO B 1 166 ? -9.453 9.016 7.945 1 93.06 166 PRO B N 1
ATOM 4745 C CA . PRO B 1 166 ? -9.359 8.234 9.18 1 93.06 166 PRO B CA 1
ATOM 4746 C C . PRO B 1 166 ? -8.781 6.84 8.953 1 93.06 166 PRO B C 1
ATOM 4748 O O . PRO B 1 166 ? -8.227 6.238 9.875 1 93.06 166 PRO B O 1
ATOM 4751 N N . GLU B 1 167 ? -8.891 6.332 7.762 1 91.25 167 GLU B N 1
ATOM 4752 C CA . GLU B 1 167 ? -8.414 4.984 7.457 1 91.25 167 GLU B CA 1
ATOM 4753 C C . GLU B 1 167 ? -6.906 4.871 7.648 1 91.25 167 GLU B C 1
ATOM 4755 O O . GLU B 1 167 ? -6.375 3.771 7.809 1 91.25 167 GLU B O 1
ATOM 4760 N N . TYR B 1 168 ? -6.199 6.004 7.625 1 89.38 168 TYR B N 1
ATOM 4761 C CA . TYR B 1 168 ? -4.746 5.961 7.73 1 89.38 168 TYR B CA 1
ATOM 4762 C C . TYR B 1 168 ? -4.285 6.375 9.125 1 89.38 168 TYR B C 1
ATOM 4764 O O . TYR B 1 168 ? -3.09 6.352 9.422 1 89.38 168 TYR B O 1
ATOM 4772 N N . VAL B 1 169 ? -5.219 6.75 10 1 89.56 169 VAL B N 1
ATOM 4773 C CA . VAL B 1 169 ? -4.867 7.344 11.289 1 89.56 169 VAL B CA 1
ATOM 4774 C C . VAL B 1 169 ? -5.445 6.504 12.422 1 89.56 169 VAL B C 1
ATOM 4776 O O . VAL B 1 169 ? -6.617 6.121 12.383 1 89.56 169 VAL B O 1
ATOM 4779 N N . PRO B 1 170 ? -4.574 6.176 13.398 1 88.88 170 PRO B N 1
ATOM 4780 C CA . PRO B 1 170 ? -5.164 5.508 14.562 1 88.88 170 PRO B CA 1
ATOM 4781 C C . PRO B 1 170 ? -6.355 6.266 15.141 1 88.88 170 PRO B C 1
ATOM 4783 O O . PRO B 1 170 ? -6.344 7.5 15.188 1 88.88 170 PRO B O 1
ATOM 4786 N N . THR B 1 171 ? -7.324 5.543 15.625 1 91.69 171 THR B N 1
ATOM 4787 C CA . THR B 1 171 ? -8.602 6.109 16.047 1 91.69 171 THR B CA 1
ATOM 4788 C C . THR B 1 171 ? -8.406 7.137 17.156 1 91.69 171 THR B C 1
ATOM 4790 O O . THR B 1 171 ? -8.961 8.234 17.094 1 91.69 171 THR B O 1
ATOM 4793 N N . PRO B 1 172 ? -7.551 6.852 18.141 1 93.38 172 PRO B N 1
ATOM 4794 C CA . PRO B 1 172 ? -7.371 7.859 19.188 1 93.38 172 PRO B CA 1
ATOM 4795 C C . PRO B 1 172 ? -6.781 9.164 18.656 1 93.38 172 PRO B C 1
ATOM 4797 O O . PRO B 1 172 ? -7.176 10.25 19.094 1 93.38 172 PRO B O 1
ATOM 4800 N N . GLU B 1 173 ? -5.879 9.055 17.781 1 91.19 173 GLU B N 1
ATOM 4801 C CA . GLU B 1 173 ? -5.27 10.242 17.188 1 91.19 173 GLU B CA 1
ATOM 4802 C C . GLU B 1 173 ? -6.289 11.055 16.391 1 91.19 173 GLU B C 1
ATOM 4804 O O . GLU B 1 173 ? -6.309 12.281 16.469 1 91.19 173 GLU B O 1
ATOM 4809 N N . TRP B 1 174 ? -7.055 10.344 15.672 1 93.5 174 TRP B N 1
ATOM 4810 C CA . TRP B 1 174 ? -8.109 10.969 14.883 1 93.5 174 TRP B CA 1
ATOM 4811 C C . TRP B 1 174 ? -9.117 11.672 15.789 1 93.5 174 TRP B C 1
ATOM 4813 O O . TRP B 1 174 ? -9.492 12.82 15.539 1 93.5 174 TRP B O 1
ATOM 4823 N N . GLN B 1 175 ? -9.539 11.047 16.844 1 95.56 175 GLN B N 1
ATOM 4824 C CA . GLN B 1 175 ? -10.492 11.609 17.797 1 95.56 175 GLN B CA 1
ATOM 4825 C C . GLN B 1 175 ? -9.898 12.82 18.516 1 95.56 175 GLN B C 1
ATOM 4827 O O . GLN B 1 175 ? -10.602 13.797 18.766 1 95.56 175 GLN B O 1
ATOM 4832 N N . ASN B 1 176 ? -8.656 12.719 18.812 1 95.56 176 ASN B N 1
ATOM 4833 C CA . ASN B 1 176 ? -7.98 13.836 19.469 1 95.56 176 ASN B CA 1
ATOM 4834 C C . ASN B 1 176 ? -7.941 15.07 18.562 1 95.56 176 ASN B C 1
ATOM 4836 O O . ASN B 1 176 ? -8.094 16.203 19.047 1 95.56 176 ASN B O 1
ATOM 4840 N N . LEU B 1 177 ? -7.656 14.859 17.328 1 95.31 177 LEU B N 1
ATOM 4841 C CA . LEU B 1 177 ? -7.656 15.977 16.406 1 95.31 177 LEU B CA 1
ATOM 4842 C C . LEU B 1 177 ? -9.039 16.609 16.312 1 95.31 177 LEU B C 1
ATOM 4844 O O . LEU B 1 177 ? -9.164 17.844 16.344 1 95.31 177 LEU B O 1
ATOM 4848 N N . LYS B 1 178 ? -10.039 15.805 16.219 1 96.62 178 LYS B N 1
ATOM 4849 C CA . LYS B 1 178 ? -11.406 16.312 16.188 1 96.62 178 LYS B CA 1
ATOM 4850 C C . LYS B 1 178 ? -11.734 17.109 17.438 1 96.62 178 LYS B C 1
ATOM 4852 O O . LYS B 1 178 ? -12.281 18.219 17.359 1 96.62 178 LYS B O 1
ATOM 4857 N N . LYS B 1 179 ? -11.359 16.531 18.516 1 97.44 179 LYS B N 1
ATOM 4858 C CA . LYS B 1 179 ? -11.578 17.188 19.797 1 97.44 179 LYS B CA 1
ATOM 4859 C C . LYS B 1 179 ? -10.836 18.531 19.859 1 97.44 179 LYS B C 1
ATOM 4861 O O . LYS B 1 179 ? -11.375 19.531 20.328 1 97.44 179 LYS B O 1
ATOM 4866 N N . ARG B 1 180 ? -9.641 18.531 19.406 1 97.75 180 ARG B N 1
ATOM 4867 C CA . ARG B 1 180 ? -8.828 19.734 19.375 1 97.75 180 ARG B CA 1
ATOM 4868 C C . ARG B 1 180 ? -9.5 20.828 18.562 1 97.75 180 ARG B C 1
ATOM 4870 O O . ARG B 1 180 ? -9.562 21.984 18.984 1 97.75 180 ARG B O 1
ATOM 4877 N N . LEU B 1 181 ? -9.984 20.484 17.438 1 97.94 181 LEU B N 1
ATOM 4878 C CA . LEU B 1 181 ? -10.641 21.453 16.562 1 97.94 181 LEU B CA 1
ATOM 4879 C C . LEU B 1 181 ? -11.914 21.984 17.188 1 97.94 181 LEU B C 1
ATOM 4881 O O . LEU B 1 181 ? -12.211 23.172 17.109 1 97.94 181 LEU B O 1
ATOM 4885 N N . ASP B 1 182 ? -12.641 21.125 17.844 1 97.81 182 ASP B N 1
ATOM 4886 C CA . ASP B 1 182 ? -13.844 21.547 18.562 1 97.81 182 ASP B CA 1
ATOM 4887 C C . ASP B 1 182 ? -13.508 22.547 19.656 1 97.81 182 ASP B C 1
ATOM 4889 O O . ASP B 1 182 ? -14.195 23.562 19.812 1 97.81 182 ASP B O 1
ATOM 4893 N N . ILE B 1 183 ? -12.508 22.219 20.391 1 98 183 ILE B N 1
ATOM 4894 C CA . ILE B 1 183 ? -12.102 23.047 21.516 1 98 183 ILE B CA 1
ATOM 4895 C C . ILE B 1 183 ? -11.617 24.406 21 1 98 183 ILE B C 1
ATOM 4897 O O . ILE B 1 183 ? -11.992 25.453 21.531 1 98 183 ILE B O 1
ATOM 4901 N N . ILE B 1 184 ? -10.836 24.406 19.969 1 97.81 184 ILE B N 1
ATOM 4902 C CA . ILE B 1 184 ? -10.344 25.641 19.375 1 97.81 184 ILE B CA 1
ATOM 4903 C C . ILE B 1 184 ? -11.523 26.5 18.906 1 97.81 184 ILE B C 1
ATOM 4905 O O . ILE B 1 184 ? -11.555 27.703 19.141 1 97.81 184 ILE B O 1
ATOM 4909 N N . ALA B 1 185 ? -12.492 25.875 18.328 1 97.62 185 ALA B N 1
ATOM 4910 C CA . ALA B 1 185 ? -13.672 26.578 17.828 1 97.62 185 ALA B CA 1
ATOM 4911 C C . ALA B 1 185 ? -14.43 27.25 18.984 1 97.62 185 ALA B C 1
ATOM 4913 O O . ALA B 1 185 ? -14.992 28.328 18.812 1 97.62 185 ALA B O 1
ATOM 4914 N N . ARG B 1 186 ? -14.406 26.672 20.094 1 97 186 ARG B N 1
ATOM 4915 C CA . ARG B 1 186 ? -15.203 27.141 21.219 1 97 186 ARG B CA 1
ATOM 4916 C C . ARG B 1 186 ? -14.461 28.234 22 1 97 186 ARG B C 1
ATOM 4918 O O . ARG B 1 186 ? -15.086 29.094 22.609 1 97 186 ARG B O 1
ATOM 4925 N N . TYR B 1 187 ? -13.133 28.234 21.906 1 97.12 187 TYR B N 1
ATOM 4926 C CA . TYR B 1 187 ? -12.43 29.062 22.859 1 97.12 187 TYR B CA 1
ATOM 4927 C C . TYR B 1 187 ? -11.57 30.109 22.156 1 97.12 187 TYR B C 1
ATOM 4929 O O . TYR B 1 187 ? -11.18 31.109 22.766 1 97.12 187 TYR B O 1
ATOM 4937 N N . ALA B 1 188 ? -11.156 29.875 20.938 1 97.38 188 ALA B N 1
ATOM 4938 C CA . ALA B 1 188 ? -10.281 30.828 20.25 1 97.38 188 ALA B CA 1
ATOM 4939 C C . ALA B 1 188 ? -11.023 32.125 19.906 1 97.38 188 ALA B C 1
ATOM 4941 O O . ALA B 1 188 ? -12.227 32.094 19.609 1 97.38 188 ALA B O 1
ATOM 4942 N N . ASP B 1 189 ? -10.328 33.219 19.969 1 96.44 189 ASP B N 1
ATOM 4943 C CA . ASP B 1 189 ? -10.875 34.5 19.547 1 96.44 189 ASP B CA 1
ATOM 4944 C C . ASP B 1 189 ? -10.516 34.812 18.094 1 96.44 189 ASP B C 1
ATOM 4946 O O . ASP B 1 189 ? -11.156 35.625 17.453 1 96.44 189 ASP B O 1
ATOM 4950 N N . CYS B 1 190 ? -9.516 34.188 17.656 1 97.12 190 CYS B N 1
ATOM 4951 C CA . CYS B 1 190 ? -9.07 34.219 16.266 1 97.12 190 CYS B CA 1
ATOM 4952 C C . CYS B 1 190 ? -8.25 32.969 15.922 1 97.12 190 CYS B C 1
ATOM 4954 O O . CYS B 1 190 ? -7.52 32.469 16.766 1 97.12 190 CYS B O 1
ATOM 4956 N N . VAL B 1 191 ? -8.406 32.469 14.688 1 97.88 191 VAL B N 1
ATOM 4957 C CA . VAL B 1 191 ? -7.645 31.312 14.242 1 97.88 191 VAL B CA 1
ATOM 4958 C C . VAL B 1 191 ? -6.879 31.656 12.961 1 97.88 191 VAL B C 1
ATOM 4960 O O . VAL B 1 191 ? -7.445 32.25 12.031 1 97.88 191 VAL B O 1
ATOM 4963 N N . ILE B 1 192 ? -5.625 31.406 13 1 97.62 192 ILE B N 1
ATOM 4964 C CA . ILE B 1 192 ? -4.781 31.531 11.82 1 97.62 192 ILE B CA 1
ATOM 4965 C C . ILE B 1 192 ? -4.555 30.141 11.203 1 97.62 192 ILE B C 1
ATOM 4967 O O . ILE B 1 192 ? -4.176 29.203 11.906 1 97.62 192 ILE B O 1
ATOM 4971 N N . THR B 1 193 ? -4.844 29.969 9.906 1 96.69 193 THR B N 1
ATOM 4972 C CA . THR B 1 193 ? -4.605 28.703 9.219 1 96.69 193 THR B CA 1
ATOM 4973 C C . THR B 1 193 ? -3.443 28.844 8.234 1 96.69 193 THR B C 1
ATOM 4975 O O . THR B 1 193 ? -3.215 29.922 7.676 1 96.69 193 THR B O 1
ATOM 4978 N N . ASP B 1 194 ? -2.711 27.734 8.016 1 94 194 ASP B N 1
ATOM 4979 C CA . ASP B 1 194 ? -1.547 27.75 7.141 1 94 194 ASP B CA 1
ATOM 4980 C C . ASP B 1 194 ? -1.966 27.703 5.672 1 94 194 ASP B C 1
ATOM 4982 O O . ASP B 1 194 ? -1.16 27.984 4.781 1 94 194 ASP B O 1
ATOM 4986 N N . SER B 1 195 ? -3.221 27.312 5.398 1 93.81 195 SER B N 1
ATOM 4987 C CA . SER B 1 195 ? -3.732 27.219 4.035 1 93.81 195 SER B CA 1
ATOM 4988 C C . SER B 1 195 ? -5.246 27.406 3.996 1 93.81 195 SER B C 1
ATOM 4990 O O . SER B 1 195 ? -5.918 27.281 5.02 1 93.81 195 SER B O 1
ATOM 4992 N N . GLU B 1 196 ? -5.711 27.75 2.771 1 96.06 196 GLU B N 1
ATOM 4993 C CA . GLU B 1 196 ? -7.156 27.844 2.586 1 96.06 196 GLU B CA 1
ATOM 4994 C C . GLU B 1 196 ? -7.82 26.484 2.766 1 96.06 196 GLU B C 1
ATOM 4996 O O . GLU B 1 196 ? -8.945 26.391 3.25 1 96.06 196 GLU B O 1
ATOM 5001 N N . ALA B 1 197 ? -7.102 25.484 2.398 1 94.31 197 ALA B N 1
ATOM 5002 C CA . ALA B 1 197 ? -7.617 24.125 2.59 1 94.31 197 ALA B CA 1
ATOM 5003 C C . ALA B 1 197 ? -7.859 23.828 4.07 1 94.31 197 ALA B C 1
ATOM 5005 O O . ALA B 1 197 ? -8.891 23.266 4.438 1 94.31 197 ALA B O 1
ATOM 5006 N N . THR B 1 198 ? -6.918 24.203 4.871 1 94.94 198 THR B N 1
ATOM 5007 C CA . THR B 1 198 ? -7.059 24.031 6.312 1 94.94 198 THR B CA 1
ATOM 5008 C C . THR B 1 198 ? -8.211 24.875 6.844 1 94.94 198 THR B C 1
ATOM 5010 O O . THR B 1 198 ? -8.992 24.422 7.68 1 94.94 198 THR B O 1
ATOM 5013 N N . ARG B 1 199 ? -8.289 26.094 6.355 1 96.56 199 ARG B N 1
ATOM 5014 C CA . ARG B 1 199 ? -9.383 26.984 6.754 1 96.56 199 ARG B CA 1
ATOM 5015 C C . ARG B 1 199 ? -10.734 26.344 6.457 1 96.56 199 ARG B C 1
ATOM 5017 O O . ARG B 1 199 ? -11.602 26.281 7.332 1 96.56 199 ARG B O 1
ATOM 5024 N N . ASN B 1 200 ? -10.883 25.844 5.273 1 96.12 200 ASN B N 1
ATOM 5025 C CA . ASN B 1 200 ? -12.148 25.266 4.836 1 96.12 200 ASN B CA 1
ATOM 5026 C C . ASN B 1 200 ? -12.516 24.047 5.668 1 96.12 200 ASN B C 1
ATOM 5028 O O . ASN B 1 200 ? -13.695 23.797 5.926 1 96.12 200 ASN B O 1
ATOM 5032 N N . ARG B 1 201 ? -11.555 23.297 6.105 1 94.88 201 ARG B N 1
ATOM 5033 C CA . ARG B 1 201 ? -11.789 22.109 6.922 1 94.88 201 ARG B CA 1
ATOM 5034 C C . ARG B 1 201 ? -12.219 22.5 8.336 1 94.88 201 ARG B C 1
ATOM 5036 O O . ARG B 1 201 ? -12.898 21.734 9.016 1 94.88 201 ARG B O 1
ATOM 5043 N N . PHE B 1 202 ? -11.852 23.703 8.758 1 96.88 202 PHE B N 1
ATOM 5044 C CA . PHE B 1 202 ? -12.117 24.156 10.125 1 96.88 202 PHE B CA 1
ATOM 5045 C C . PHE B 1 202 ? -13.477 24.828 10.219 1 96.88 202 PHE B C 1
ATOM 5047 O O . PHE B 1 202 ? -14.117 24.797 11.273 1 96.88 202 PHE B O 1
ATOM 5054 N N . LEU B 1 203 ? -13.984 25.391 9.188 1 96.69 203 LEU B N 1
ATOM 5055 C CA . LEU B 1 203 ? -15.18 26.234 9.18 1 96.69 203 LEU B CA 1
ATOM 5056 C C . LEU B 1 203 ? -16.391 25.469 9.711 1 96.69 203 LEU B C 1
ATOM 5058 O O . LEU B 1 203 ? -17.203 26.016 10.453 1 96.69 203 LEU B O 1
ATOM 5062 N N . PRO B 1 204 ? -16.547 24.156 9.375 1 95.75 204 PRO B N 1
ATOM 5063 C CA . PRO B 1 204 ? -17.672 23.422 9.938 1 95.75 204 PRO B CA 1
ATOM 5064 C C . PRO B 1 204 ? -17.656 23.359 11.461 1 95.75 204 PRO B C 1
ATOM 5066 O O . PRO B 1 204 ? -18.703 23.359 12.102 1 95.75 204 PRO B O 1
ATOM 5069 N N . PHE B 1 205 ? -16.547 23.297 12.031 1 96.75 205 PHE B N 1
ATOM 5070 C CA . PHE B 1 205 ? -16.422 23.281 13.484 1 96.75 205 PHE B CA 1
ATOM 5071 C C . PHE B 1 205 ? -16.859 24.625 14.078 1 96.75 205 PHE B C 1
ATOM 5073 O O . PHE B 1 205 ? -17.5 24.656 15.133 1 96.75 205 PHE B O 1
ATOM 5080 N N . MET B 1 206 ? -16.547 25.703 13.422 1 95.06 206 MET B N 1
ATOM 5081 C CA . MET B 1 206 ? -16.969 27.031 13.852 1 95.06 206 MET B CA 1
ATOM 5082 C C . MET B 1 206 ? -18.5 27.156 13.781 1 95.06 206 MET B C 1
ATOM 5084 O O . MET B 1 206 ? -19.109 27.719 14.688 1 95.06 206 MET B O 1
ATOM 5088 N N . ALA B 1 207 ? -19.031 26.656 12.695 1 95.19 207 ALA B N 1
ATOM 5089 C CA . ALA B 1 207 ? -20.469 26.688 12.523 1 95.19 207 ALA B CA 1
ATOM 5090 C C . ALA B 1 207 ? -21.172 25.938 13.648 1 95.19 207 ALA B C 1
ATOM 5092 O O . ALA B 1 207 ? -22.188 26.406 14.18 1 95.19 207 ALA B O 1
ATOM 5093 N N . GLU B 1 208 ? -20.672 24.828 13.961 1 95.62 208 GLU B N 1
ATOM 5094 C CA . GLU B 1 208 ? -21.234 24.016 15.023 1 95.62 208 GLU B CA 1
ATOM 5095 C C . GLU B 1 208 ? -21.141 24.719 16.375 1 95.62 208 GLU B C 1
ATOM 5097 O O . GLU B 1 208 ? -22.047 24.609 17.203 1 95.62 208 GLU B O 1
ATOM 5102 N N . ALA B 1 209 ? -20.031 25.375 16.625 1 95.06 209 ALA B N 1
ATOM 5103 C CA . ALA B 1 209 ? -19.828 26.094 17.875 1 95.06 209 ALA B CA 1
ATOM 5104 C C . ALA B 1 209 ? -20.688 27.344 17.938 1 95.06 209 ALA B C 1
ATOM 5106 O O . ALA B 1 209 ? -20.906 27.906 19.016 1 95.06 209 ALA B O 1
ATOM 5107 N N . GLY B 1 210 ? -21.141 27.875 16.781 1 94.19 210 GLY B N 1
ATOM 5108 C CA . GLY B 1 210 ? -22 29.047 16.719 1 94.19 210 GLY B CA 1
ATOM 5109 C C . GLY B 1 210 ? -21.25 30.344 17 1 94.19 210 GLY B C 1
ATOM 5110 O O . GLY B 1 210 ? -21.828 31.281 17.578 1 94.19 210 GLY B O 1
ATOM 5111 N N . ARG B 1 211 ? -19.984 30.375 16.75 1 90.5 211 ARG B N 1
ATOM 5112 C CA . ARG B 1 211 ? -19.172 31.547 17.047 1 90.5 211 ARG B CA 1
ATOM 5113 C C . ARG B 1 211 ? -18.562 32.156 15.773 1 90.5 211 ARG B C 1
ATOM 5115 O O . ARG B 1 211 ? -17.922 31.438 15 1 90.5 211 ARG B O 1
ATOM 5122 N N . PRO B 1 212 ? -18.875 33.312 15.539 1 89.69 212 PRO B N 1
ATOM 5123 C CA . PRO B 1 212 ? -18.281 33.969 14.367 1 89.69 212 PRO B CA 1
ATOM 5124 C C . PRO B 1 212 ? -16.938 34.625 14.664 1 89.69 212 PRO B C 1
ATOM 5126 O O . PRO B 1 212 ? -16.859 35.844 14.805 1 89.69 212 PRO B O 1
ATOM 5129 N N . ILE B 1 213 ? -15.914 33.938 14.805 1 91.12 213 ILE B N 1
ATOM 5130 C CA . ILE B 1 213 ? -14.594 34.5 15.055 1 91.12 213 ILE B CA 1
ATOM 5131 C C . ILE B 1 213 ? -13.812 34.594 13.742 1 91.12 213 ILE B C 1
ATOM 5133 O O . ILE B 1 213 ? -14.102 33.875 12.789 1 91.12 213 ILE B O 1
ATOM 5137 N N . PRO B 1 214 ? -12.883 35.531 13.648 1 95.25 214 PRO B N 1
ATOM 5138 C CA . PRO B 1 214 ? -12.055 35.625 12.445 1 95.25 214 PRO B CA 1
ATOM 5139 C C . PRO B 1 214 ? -11.188 34.375 12.234 1 95.25 214 PRO B C 1
ATOM 5141 O O . PRO B 1 214 ? -10.617 33.844 13.195 1 95.25 214 PRO B O 1
ATOM 5144 N N . VAL B 1 215 ? -11.188 33.875 11.031 1 96.69 215 VAL B N 1
ATOM 5145 C CA . VAL B 1 215 ? -10.281 32.844 10.562 1 96.69 215 VAL B CA 1
ATOM 5146 C C . VAL B 1 215 ? -9.461 33.344 9.383 1 96.69 215 VAL B C 1
ATOM 5148 O O . VAL B 1 215 ? -10.008 33.625 8.305 1 96.69 215 VAL B O 1
ATOM 5151 N N . VAL B 1 216 ? -8.164 33.531 9.594 1 97.12 216 VAL B N 1
ATOM 5152 C CA . VAL B 1 216 ? -7.297 34.188 8.602 1 97.12 216 VAL B CA 1
ATOM 5153 C C . VAL B 1 216 ? -6.266 33.156 8.094 1 97.12 216 VAL B C 1
ATOM 5155 O O . VAL B 1 216 ? -5.691 32.406 8.883 1 97.12 216 VAL B O 1
ATOM 5158 N N . THR B 1 217 ? -6.105 33.125 6.758 1 96.69 217 THR B N 1
ATOM 5159 C CA . THR B 1 217 ? -5.125 32.219 6.168 1 96.69 217 THR B CA 1
ATOM 5160 C C . THR B 1 217 ? -3.783 32.938 5.984 1 96.69 217 THR B C 1
ATOM 5162 O O . THR B 1 217 ? -3.693 33.938 5.273 1 96.69 217 THR B O 1
ATOM 5165 N N . ILE B 1 218 ? -2.725 32.438 6.641 1 95.69 218 ILE B N 1
ATOM 5166 C CA . ILE B 1 218 ? -1.357 32.938 6.52 1 95.69 218 ILE B CA 1
ATOM 5167 C C . ILE B 1 218 ? -0.403 31.75 6.32 1 95.69 218 ILE B C 1
ATOM 5169 O O . ILE B 1 218 ? -0.145 31 7.258 1 95.69 218 ILE B O 1
ATOM 5173 N N . PRO B 1 219 ? 0.165 31.609 5.078 1 93 219 PRO B N 1
ATOM 5174 C CA . PRO B 1 219 ? 1.127 30.531 4.879 1 93 219 PRO B CA 1
ATOM 5175 C C . PRO B 1 219 ? 2.301 30.594 5.852 1 93 219 PRO B C 1
ATOM 5177 O O . PRO B 1 219 ? 2.686 31.672 6.293 1 93 219 PRO B O 1
ATOM 5180 N N . LEU B 1 220 ? 2.842 29.406 6.18 1 93.75 220 LEU B N 1
ATOM 5181 C CA . LEU B 1 220 ? 4.004 29.344 7.059 1 93.75 220 LEU B CA 1
ATOM 5182 C C . LEU B 1 220 ? 5.254 29.828 6.34 1 93.75 220 LEU B C 1
ATOM 5184 O O . LEU B 1 220 ? 5.305 29.844 5.109 1 93.75 220 LEU B O 1
ATOM 5188 N N . GLY B 1 221 ? 6.145 30.281 7.145 1 92.19 221 GLY B N 1
ATOM 5189 C CA . GLY B 1 221 ? 7.43 30.656 6.582 1 92.19 221 GLY B CA 1
ATOM 5190 C C . GLY B 1 221 ? 8.312 29.484 6.234 1 92.19 221 GLY B C 1
ATOM 5191 O O . GLY B 1 221 ? 8.141 28.391 6.789 1 92.19 221 GLY B O 1
ATOM 5192 N N . ALA B 1 222 ? 9.203 29.719 5.277 1 89.25 222 ALA B N 1
ATOM 5193 C CA . ALA B 1 222 ? 10.195 28.703 4.914 1 89.25 222 ALA B CA 1
ATOM 5194 C C . ALA B 1 222 ? 11.586 29.109 5.402 1 89.25 222 ALA B C 1
ATOM 5196 O O . ALA B 1 222 ? 12.023 30.234 5.195 1 89.25 222 ALA B O 1
ATOM 5197 N N . ASP B 1 223 ? 12.227 28.156 6.062 1 79.5 223 ASP B N 1
ATOM 5198 C CA . ASP B 1 223 ? 13.57 28.422 6.559 1 79.5 223 ASP B CA 1
ATOM 5199 C C . ASP B 1 223 ? 14.578 28.469 5.41 1 79.5 223 ASP B C 1
ATOM 5201 O O . ASP B 1 223 ? 14.391 27.828 4.379 1 79.5 223 ASP B O 1
ATOM 5205 N N . ALA B 1 224 ? 15.516 29.344 5.656 1 74.31 224 ALA B N 1
ATOM 5206 C CA . ALA B 1 224 ? 16.672 29.281 4.777 1 74.31 224 ALA B CA 1
ATOM 5207 C C . ALA B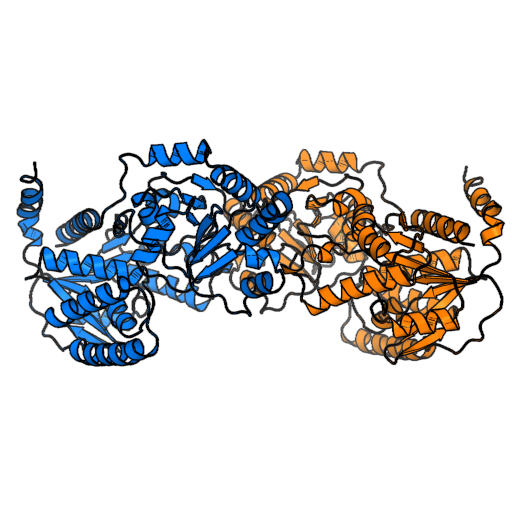 1 224 ? 17.672 28.234 5.254 1 74.31 224 ALA B C 1
ATOM 5209 O O . ALA B 1 224 ? 17.922 28.094 6.453 1 74.31 224 ALA B O 1
ATOM 5210 N N . LEU B 1 225 ? 17.969 27.312 4.438 1 70.19 225 LEU B N 1
ATOM 5211 C CA . LEU B 1 225 ? 19.031 26.359 4.781 1 70.19 225 LEU B CA 1
ATOM 5212 C C . LEU B 1 225 ? 20.406 26.969 4.555 1 70.19 225 LEU B C 1
ATOM 5214 O O . LEU B 1 225 ? 20.562 27.875 3.719 1 70.19 225 LEU B O 1
ATOM 5218 N N . PRO B 1 226 ? 21.281 26.578 5.551 1 66.06 226 PRO B N 1
ATOM 5219 C CA . PRO B 1 226 ? 22.625 27.141 5.391 1 66.06 226 PRO B CA 1
ATOM 5220 C C . PRO B 1 226 ? 23.203 26.906 3.996 1 66.06 226 PRO B C 1
ATOM 5222 O O . PRO B 1 226 ? 22.953 25.859 3.391 1 66.06 226 PRO B O 1
ATOM 5225 N N . HIS B 1 227 ? 23.641 28 3.307 1 61.44 227 HIS B N 1
ATOM 5226 C CA . HIS B 1 227 ? 24.281 27.844 2.008 1 61.44 227 HIS B CA 1
ATOM 5227 C C . HIS B 1 227 ? 25.656 27.188 2.143 1 61.44 227 HIS B C 1
ATOM 5229 O O . HIS B 1 227 ? 26.453 27.562 3.004 1 61.44 227 HIS B O 1
ATOM 5235 N N . LEU B 1 228 ? 25.734 25.922 1.703 1 56.59 228 LEU B N 1
ATOM 5236 C CA . LEU B 1 228 ? 27.047 25.266 1.755 1 56.59 228 LEU B CA 1
ATOM 5237 C C . LEU B 1 228 ? 27.953 25.781 0.654 1 56.59 228 LEU B C 1
ATOM 5239 O O . LEU B 1 228 ? 27.516 26 -0.474 1 56.59 228 LEU B O 1
ATOM 5243 N N . LYS B 1 229 ? 29.109 26.391 1.003 1 49.25 229 LYS B N 1
ATOM 5244 C CA . LYS B 1 229 ? 30.156 26.641 0.009 1 49.25 229 LYS B CA 1
ATOM 5245 C C . LYS B 1 229 ? 30.641 25.344 -0.626 1 49.25 229 LYS B C 1
ATOM 5247 O O . LYS B 1 229 ? 30.625 24.297 0.013 1 49.25 229 LYS B O 1
ATOM 5252 N N . LYS B 1 230 ? 30.797 25.406 -1.868 1 48.56 230 LYS B N 1
ATOM 5253 C CA . LYS B 1 230 ? 31.234 24.328 -2.742 1 48.56 230 LYS B CA 1
ATOM 5254 C C . LYS B 1 230 ? 32.281 23.438 -2.045 1 48.56 230 LYS B C 1
ATOM 5256 O O . LYS B 1 230 ? 32.438 22.281 -2.416 1 48.56 230 LYS B O 1
ATOM 5261 N N . ALA B 1 231 ? 33.094 23.953 -1.324 1 44.66 231 ALA B N 1
ATOM 5262 C CA . ALA B 1 231 ? 34.344 23.312 -0.869 1 44.66 231 ALA B CA 1
ATOM 5263 C C . ALA B 1 231 ? 34.062 22.438 0.356 1 44.66 231 ALA B C 1
ATOM 5265 O O . ALA B 1 231 ? 35 21.875 0.931 1 44.66 231 ALA B O 1
ATOM 5266 N N . ASP B 1 232 ? 33 22.422 0.876 1 47.91 232 ASP B N 1
ATOM 5267 C CA . ASP B 1 232 ? 32.938 21.625 2.096 1 47.91 232 ASP B CA 1
ATOM 5268 C C . ASP B 1 232 ? 32.875 20.141 1.771 1 47.91 232 ASP B C 1
ATOM 5270 O O . ASP B 1 232 ? 31.984 19.688 1.023 1 47.91 232 ASP B O 1
ATOM 5274 N N . PRO B 1 233 ? 33.906 19.391 2.043 1 47.78 233 PRO B N 1
ATOM 5275 C CA . PRO B 1 233 ? 34 17.953 1.764 1 47.78 233 PRO B CA 1
ATOM 5276 C C . PRO B 1 233 ? 32.781 17.188 2.244 1 47.78 233 PRO B C 1
ATOM 5278 O O . PRO B 1 233 ? 32.219 17.484 3.307 1 47.78 233 PRO B O 1
ATOM 5281 N N . ARG B 1 234 ? 32.219 16.469 1.403 1 51.38 234 ARG B N 1
ATOM 5282 C CA . ARG B 1 234 ? 31.156 15.477 1.601 1 51.38 234 ARG B CA 1
ATOM 5283 C C . ARG B 1 234 ? 31.453 14.617 2.826 1 51.38 234 ARG B C 1
ATOM 5285 O O . ARG B 1 234 ? 32.562 14.109 2.988 1 51.38 234 ARG B O 1
ATOM 5292 N N . PRO B 1 235 ? 30.766 14.742 3.867 1 46.81 235 PRO B N 1
ATOM 5293 C CA . PRO B 1 235 ? 31.078 13.672 4.82 1 46.81 235 PRO B CA 1
ATOM 5294 C C . PRO B 1 235 ? 31.172 12.297 4.16 1 46.81 235 PRO B C 1
ATOM 5296 O O . PRO B 1 235 ? 30.422 12.016 3.225 1 46.81 235 PRO B O 1
ATOM 5299 N N . LYS B 1 236 ? 32.219 11.578 4.34 1 47.53 236 LYS B N 1
ATOM 5300 C CA . LYS B 1 236 ? 32.594 10.289 3.768 1 47.53 236 LYS B CA 1
ATOM 5301 C C . LYS B 1 236 ? 31.391 9.336 3.742 1 47.53 236 LYS B C 1
ATOM 5303 O O . LYS B 1 236 ? 31.234 8.555 2.799 1 47.53 236 LYS B O 1
ATOM 5308 N N . SER B 1 237 ? 30.719 9.336 4.906 1 47.44 237 SER B N 1
ATOM 5309 C CA . SER B 1 237 ? 29.625 8.383 5.086 1 47.44 237 SER B CA 1
ATOM 5310 C C . SER B 1 237 ? 28.5 8.648 4.105 1 47.44 237 SER B C 1
ATOM 5312 O O . SER B 1 237 ? 27.609 7.809 3.924 1 47.44 237 SER B O 1
ATOM 5314 N N . GLU B 1 238 ? 28.594 9.82 3.621 1 52 238 GLU B N 1
ATOM 5315 C CA . GLU B 1 238 ? 27.484 10.203 2.744 1 52 238 GLU B CA 1
ATOM 5316 C C . GLU B 1 238 ? 27.906 10.125 1.275 1 52 238 GLU B C 1
ATOM 5318 O O . GLU B 1 238 ? 27.312 10.789 0.423 1 52 238 GLU B O 1
ATOM 5323 N N . GLN B 1 239 ? 28.984 9.617 1.082 1 49.22 239 GLN B N 1
ATOM 5324 C CA . GLN B 1 239 ? 29.344 9.492 -0.325 1 49.22 239 GLN B CA 1
ATOM 5325 C C . GLN B 1 239 ? 28.25 8.789 -1.123 1 49.22 239 GLN B C 1
ATOM 5327 O O . GLN B 1 239 ? 28.094 7.57 -1.021 1 49.22 239 GLN B O 1
ATOM 5332 N N . ILE B 1 240 ? 27.203 9.57 -1.247 1 52.88 240 ILE B N 1
ATOM 5333 C CA . ILE B 1 240 ? 26.203 9.125 -2.223 1 52.88 240 ILE B CA 1
ATOM 5334 C C . ILE B 1 240 ? 26.891 8.805 -3.549 1 52.88 240 ILE B C 1
ATOM 5336 O O . ILE B 1 240 ? 27.797 9.531 -3.979 1 52.88 240 ILE B O 1
ATOM 5340 N N . SER B 1 241 ? 26.719 7.684 -3.979 1 58.47 241 SER B N 1
ATOM 5341 C CA . SER B 1 241 ? 27.219 7.102 -5.219 1 58.47 241 SER B CA 1
ATOM 5342 C C . SER B 1 241 ? 27.125 8.094 -6.371 1 58.47 241 SER B C 1
ATOM 5344 O O . SER B 1 241 ? 26.422 9.109 -6.27 1 58.47 241 SER B O 1
ATOM 5346 N N . ASP B 1 242 ? 27.984 8.039 -7.312 1 69.69 242 ASP B N 1
ATOM 5347 C CA . ASP B 1 242 ? 28.031 8.734 -8.594 1 69.69 242 ASP B CA 1
ATOM 5348 C C . ASP B 1 242 ? 26.688 8.672 -9.305 1 69.69 242 ASP B C 1
ATOM 5350 O O . ASP B 1 242 ? 26.5 9.281 -10.359 1 69.69 242 ASP B O 1
ATOM 5354 N N . HIS B 1 243 ? 25.641 8.086 -8.523 1 84.31 243 HIS B N 1
ATOM 5355 C CA . HIS B 1 243 ? 24.312 7.965 -9.109 1 84.31 243 HIS B CA 1
ATOM 5356 C C . HIS B 1 243 ? 23.422 9.148 -8.719 1 84.31 243 HIS B C 1
ATOM 5358 O O . HIS B 1 243 ? 23.547 9.68 -7.617 1 84.31 243 HIS B O 1
ATOM 5364 N N . PRO B 1 244 ? 22.656 9.656 -9.711 1 92.94 244 PRO B N 1
ATOM 5365 C CA . PRO B 1 244 ? 21.594 10.586 -9.297 1 92.94 244 PRO B CA 1
ATOM 5366 C C . PRO B 1 244 ? 20.703 10.016 -8.195 1 92.94 244 PRO B C 1
ATOM 5368 O O . PRO B 1 244 ? 20.516 8.797 -8.117 1 92.94 244 PRO B O 1
ATOM 5371 N N . TYR B 1 245 ? 20.297 10.883 -7.285 1 95.25 245 TYR B N 1
ATOM 5372 C CA . TYR B 1 245 ? 19.406 10.359 -6.246 1 95.25 245 TYR B CA 1
ATOM 5373 C C . TYR B 1 245 ? 18.266 11.328 -5.961 1 95.25 245 TYR B C 1
ATOM 5375 O O . TYR B 1 245 ? 18.328 12.5 -6.34 1 95.25 245 TYR B O 1
ATOM 5383 N N . PHE B 1 246 ? 17.234 10.805 -5.434 1 97.56 246 PHE B N 1
ATOM 5384 C CA . PHE B 1 246 ? 16.047 11.523 -5.008 1 97.56 246 PHE B CA 1
ATOM 5385 C C . PHE B 1 246 ? 15.906 11.5 -3.49 1 97.56 246 PHE B C 1
ATOM 5387 O O . PHE B 1 246 ? 16.359 10.555 -2.838 1 97.56 246 PHE B O 1
ATOM 5394 N N . LEU B 1 247 ? 15.32 12.547 -3.006 1 95.38 247 LEU B N 1
ATOM 5395 C CA . LEU B 1 247 ? 15.117 12.68 -1.567 1 95.38 247 LEU B CA 1
ATOM 5396 C C . LEU B 1 247 ? 13.641 12.547 -1.215 1 95.38 247 LEU B C 1
ATOM 5398 O O . LEU B 1 247 ? 12.781 13.094 -1.911 1 95.38 247 LEU B O 1
ATOM 5402 N N . ALA B 1 248 ? 13.344 11.742 -0.219 1 93 248 ALA B N 1
ATOM 5403 C CA . ALA B 1 248 ? 12.008 11.703 0.375 1 93 248 ALA B CA 1
ATOM 5404 C C . ALA B 1 248 ? 12.07 11.93 1.883 1 93 248 ALA B C 1
ATOM 5406 O O . ALA B 1 248 ? 12.875 11.305 2.578 1 93 248 ALA B O 1
ATOM 5407 N N . ILE B 1 249 ? 11.328 12.852 2.312 1 85.19 249 ILE B N 1
ATOM 5408 C CA . ILE B 1 249 ? 11.273 13.117 3.746 1 85.19 249 ILE B CA 1
ATOM 5409 C C . ILE B 1 249 ? 9.93 12.648 4.305 1 85.19 249 ILE B C 1
ATOM 5411 O O . ILE B 1 249 ? 8.875 13.148 3.906 1 85.19 249 ILE B O 1
ATOM 5415 N N . GLU B 1 250 ? 9.945 11.633 5.145 1 73.31 250 GLU B N 1
ATOM 5416 C CA . GLU B 1 250 ? 8.75 10.922 5.598 1 73.31 250 GLU B CA 1
ATOM 5417 C C . GLU B 1 250 ? 8.273 11.453 6.945 1 73.31 250 GLU B C 1
ATOM 5419 O O . GLU B 1 250 ? 9.07 11.945 7.746 1 73.31 250 GLU B O 1
ATOM 5424 N N . SER B 1 251 ? 6.98 11.438 6.969 1 65.5 251 SER B N 1
ATOM 5425 C CA . SER B 1 251 ? 6.32 11.672 8.25 1 65.5 251 SER B CA 1
ATOM 5426 C C . SER B 1 251 ? 5.922 10.359 8.914 1 65.5 251 SER B C 1
ATOM 5428 O O . SER B 1 251 ? 6.047 9.289 8.312 1 65.5 251 SER B O 1
ATOM 5430 N N . ASP B 1 252 ? 5.672 10.383 10.086 1 62.94 252 ASP B N 1
ATOM 5431 C CA . ASP B 1 252 ? 5.293 9.211 10.867 1 62.94 252 ASP B CA 1
ATOM 5432 C C . ASP B 1 252 ? 3.83 8.844 10.633 1 62.94 252 ASP B C 1
ATOM 5434 O O . ASP B 1 252 ? 3.029 8.828 11.57 1 62.94 252 ASP B O 1
ATOM 5438 N N . HIS B 1 253 ? 3.414 8.695 9.43 1 65.69 253 HIS B N 1
ATOM 5439 C CA . HIS B 1 253 ? 2.035 8.258 9.242 1 65.69 253 HIS B CA 1
ATOM 5440 C C . HIS B 1 253 ? 1.911 7.316 8.047 1 65.69 253 HIS B C 1
ATOM 5442 O O . HIS B 1 253 ? 2.764 7.32 7.16 1 65.69 253 HIS B O 1
ATOM 5448 N N . ALA B 1 254 ? 0.787 6.57 8.086 1 71.75 254 ALA B N 1
ATOM 5449 C CA . ALA B 1 254 ? 0.548 5.527 7.09 1 71.75 254 ALA B CA 1
ATOM 5450 C C . ALA B 1 254 ? 0.089 6.125 5.762 1 71.75 254 ALA B C 1
ATOM 5452 O O . ALA B 1 254 ? 0.001 5.422 4.754 1 71.75 254 ALA B O 1
ATOM 5453 N N . GLY B 1 255 ? -0.03 7.441 5.695 1 82.44 255 GLY B N 1
ATOM 5454 C CA . GLY B 1 255 ? -0.5 8.062 4.469 1 82.44 255 GLY B CA 1
ATOM 5455 C C . GLY B 1 255 ? 0.623 8.625 3.615 1 82.44 255 GLY B C 1
ATOM 5456 O O . GLY B 1 255 ? 0.372 9.297 2.613 1 82.44 255 GLY B O 1
ATOM 5457 N N . ASN B 1 256 ? 1.832 8.32 3.941 1 86.75 256 ASN B N 1
ATOM 5458 C CA . ASN B 1 256 ? 2.98 8.867 3.225 1 86.75 256 ASN B CA 1
ATOM 5459 C C . ASN B 1 256 ? 3.188 8.164 1.886 1 86.75 256 ASN B C 1
ATOM 5461 O O . ASN B 1 256 ? 3.896 8.672 1.017 1 86.75 256 ASN B O 1
ATOM 5465 N N . ASN B 1 257 ? 2.576 7.043 1.653 1 90.88 257 ASN B N 1
ATOM 5466 C CA . ASN B 1 257 ? 2.582 6.332 0.378 1 90.88 257 ASN B CA 1
ATOM 5467 C C . ASN B 1 257 ? 3.998 5.941 -0.039 1 90.88 257 ASN B C 1
ATOM 5469 O O . ASN B 1 257 ? 4.316 5.93 -1.229 1 90.88 257 ASN B O 1
ATOM 5473 N N . THR B 1 258 ? 4.895 5.68 0.896 1 90 258 THR B N 1
ATOM 5474 C CA . THR B 1 258 ? 6.277 5.297 0.63 1 90 258 THR B CA 1
ATOM 5475 C C . THR B 1 258 ? 6.34 3.936 -0.055 1 90 258 THR B C 1
ATOM 5477 O O . THR B 1 258 ? 7.234 3.682 -0.864 1 90 258 THR B O 1
ATOM 5480 N N . GLU B 1 259 ? 5.375 3.092 0.197 1 88.88 259 GLU B N 1
ATOM 5481 C CA . GLU B 1 259 ? 5.332 1.777 -0.438 1 88.88 259 GLU B CA 1
ATOM 5482 C C . GLU B 1 259 ? 5.234 1.901 -1.956 1 88.88 259 GLU B C 1
ATOM 5484 O O . GLU B 1 259 ? 5.809 1.094 -2.689 1 88.88 259 GLU B O 1
ATOM 5489 N N . MET B 1 260 ? 4.488 2.893 -2.373 1 93.12 260 MET B N 1
ATOM 5490 C CA . MET B 1 260 ? 4.387 3.131 -3.811 1 93.12 260 MET B CA 1
ATOM 5491 C C . MET B 1 260 ? 5.75 3.471 -4.406 1 93.12 260 MET B C 1
ATOM 5493 O O . MET B 1 260 ? 6.098 2.99 -5.484 1 93.12 260 MET B O 1
ATOM 5497 N N . LEU B 1 261 ? 6.574 4.262 -3.68 1 95.06 261 LEU B N 1
ATOM 5498 C CA . LEU B 1 261 ? 7.914 4.602 -4.152 1 95.06 261 LEU B CA 1
ATOM 5499 C C . LEU B 1 261 ? 8.789 3.355 -4.242 1 95.06 261 LEU B C 1
ATOM 5501 O O . LEU B 1 261 ? 9.57 3.209 -5.184 1 95.06 261 LEU B O 1
ATOM 5505 N N . VAL B 1 262 ? 8.609 2.49 -3.283 1 93.06 262 VAL B N 1
ATOM 5506 C CA . VAL B 1 262 ? 9.383 1.251 -3.295 1 93.06 262 VAL B CA 1
ATOM 5507 C C . VAL B 1 262 ? 9.031 0.439 -4.543 1 93.06 262 VAL B C 1
ATOM 5509 O O . VAL B 1 262 ? 9.922 -0.091 -5.211 1 93.06 262 VAL B O 1
ATOM 5512 N N . THR B 1 263 ? 7.766 0.352 -4.863 1 94.56 263 THR B N 1
ATOM 5513 C CA . THR B 1 263 ? 7.32 -0.381 -6.043 1 94.56 263 THR B CA 1
ATOM 5514 C C . THR B 1 263 ? 7.844 0.277 -7.316 1 94.56 263 THR B C 1
ATOM 5516 O O . THR B 1 263 ? 8.258 -0.411 -8.25 1 94.56 263 THR B O 1
ATOM 5519 N N . VAL B 1 264 ? 7.852 1.599 -7.348 1 97.56 264 VAL B N 1
ATOM 5520 C CA . VAL B 1 264 ? 8.398 2.342 -8.484 1 97.56 264 VAL B CA 1
ATOM 5521 C C . VAL B 1 264 ? 9.883 2.027 -8.641 1 97.56 264 VAL B C 1
ATOM 5523 O O . VAL B 1 264 ? 10.359 1.779 -9.75 1 97.56 264 VAL B O 1
ATOM 5526 N N . TRP B 1 265 ? 10.617 2.021 -7.508 1 97.38 265 TRP B N 1
ATOM 5527 C CA . TRP B 1 265 ? 12.055 1.781 -7.57 1 97.38 265 TRP B CA 1
ATOM 5528 C C . TRP B 1 265 ? 12.344 0.357 -8.031 1 97.38 265 TRP B C 1
ATOM 5530 O O . TRP B 1 265 ? 13.328 0.118 -8.742 1 97.38 265 TRP B O 1
ATOM 5540 N N . LYS B 1 266 ? 11.5 -0.575 -7.582 1 96.19 266 LYS B N 1
ATOM 5541 C CA . LYS B 1 266 ? 11.641 -1.942 -8.078 1 96.19 266 LYS B CA 1
ATOM 5542 C C . LYS B 1 266 ? 11.586 -1.985 -9.602 1 96.19 266 LYS B C 1
ATOM 5544 O O . LYS B 1 266 ? 12.414 -2.643 -10.234 1 96.19 266 LYS B O 1
ATOM 5549 N N . ARG B 1 267 ? 10.688 -1.302 -10.18 1 96.44 267 ARG B N 1
ATOM 5550 C CA . ARG B 1 267 ? 10.531 -1.265 -11.633 1 96.44 267 ARG B CA 1
ATOM 5551 C C . ARG B 1 267 ? 11.719 -0.57 -12.289 1 96.44 267 ARG B C 1
ATOM 5553 O O . ARG B 1 267 ? 12.203 -1.018 -13.328 1 96.44 267 ARG B O 1
ATOM 5560 N N . LEU B 1 268 ? 12.164 0.507 -11.68 1 97.25 268 LEU B N 1
ATOM 5561 C CA . LEU B 1 268 ? 13.32 1.221 -12.219 1 97.25 268 LEU B CA 1
ATOM 5562 C C . LEU B 1 268 ? 14.562 0.333 -12.211 1 97.25 268 LEU B C 1
ATOM 5564 O O . LEU B 1 268 ? 15.336 0.335 -13.172 1 97.25 268 LEU B O 1
ATOM 5568 N N . ILE B 1 269 ? 14.719 -0.401 -11.141 1 96.44 269 ILE B N 1
ATOM 5569 C CA . ILE B 1 269 ? 15.867 -1.294 -11.008 1 96.44 269 ILE B CA 1
ATOM 5570 C C . ILE B 1 269 ? 15.789 -2.387 -12.07 1 96.44 269 ILE B C 1
ATOM 5572 O O . ILE B 1 269 ? 16.812 -2.742 -12.68 1 96.44 269 ILE B O 1
ATOM 5576 N N . LEU B 1 270 ? 14.602 -2.902 -12.297 1 93.5 270 LEU B N 1
ATOM 5577 C CA . LEU B 1 270 ? 14.414 -3.934 -13.312 1 93.5 270 LEU B CA 1
ATOM 5578 C C . LEU B 1 270 ? 14.766 -3.404 -14.695 1 93.5 270 LEU B C 1
ATOM 5580 O O . LEU B 1 270 ? 15.328 -4.133 -15.523 1 93.5 270 LEU B O 1
ATOM 5584 N N . GLN B 1 271 ? 14.516 -2.184 -14.93 1 94.44 271 GLN B N 1
ATOM 5585 C CA . GLN B 1 271 ? 14.711 -1.58 -16.234 1 94.44 271 GLN B CA 1
ATOM 5586 C C . GLN B 1 271 ? 16.156 -1.123 -16.422 1 94.44 271 GLN B C 1
ATOM 5588 O O . GLN B 1 271 ? 16.719 -1.272 -17.516 1 94.44 271 GLN B O 1
ATOM 5593 N N . LEU B 1 272 ? 16.766 -0.626 -15.289 1 95.25 272 LEU B N 1
ATOM 5594 C CA . LEU B 1 272 ? 18.016 0.096 -15.453 1 95.25 272 LEU B CA 1
ATOM 5595 C C . LEU B 1 272 ? 19.156 -0.634 -14.75 1 95.25 272 LEU B C 1
ATOM 5597 O O . LEU B 1 272 ? 20.328 -0.282 -14.93 1 95.25 272 LEU B O 1
ATOM 5601 N N . GLY B 1 273 ? 18.844 -1.606 -13.977 1 93.19 273 GLY B N 1
ATOM 5602 C CA . GLY B 1 273 ? 19.875 -2.312 -13.227 1 93.19 273 GLY B CA 1
ATOM 5603 C C . GLY B 1 273 ? 20.609 -1.423 -12.25 1 93.19 273 GLY B C 1
ATOM 5604 O O . GLY B 1 273 ? 20 -0.727 -11.438 1 93.19 273 GLY B O 1
ATOM 5605 N N . THR B 1 274 ? 21.922 -1.36 -12.406 1 91.5 274 THR B N 1
ATOM 5606 C CA . THR B 1 274 ? 22.781 -0.612 -11.492 1 91.5 274 THR B CA 1
ATOM 5607 C C . THR B 1 274 ? 22.719 0.882 -11.789 1 91.5 274 THR B C 1
ATOM 5609 O O . THR B 1 274 ? 23.172 1.702 -10.992 1 91.5 274 THR B O 1
ATOM 5612 N N . LYS B 1 275 ? 22.125 1.218 -12.914 1 93.5 275 LYS B N 1
ATOM 5613 C CA . LYS B 1 275 ? 22.047 2.623 -13.297 1 93.5 275 LYS B CA 1
ATOM 5614 C C . LYS B 1 275 ? 20.812 3.283 -12.703 1 93.5 275 LYS B C 1
ATOM 5616 O O . LYS B 1 275 ? 20.594 4.484 -12.875 1 93.5 275 LYS B O 1
ATOM 5621 N N . ALA B 1 276 ? 20 2.482 -11.992 1 96.25 276 ALA B N 1
ATOM 5622 C CA . ALA B 1 276 ? 18.828 3.055 -11.328 1 96.25 276 ALA B CA 1
ATOM 5623 C C . ALA B 1 276 ? 19.234 4.117 -10.312 1 96.25 276 ALA B C 1
ATOM 5625 O O . ALA B 1 276 ? 20.281 3.994 -9.656 1 96.25 276 ALA B O 1
ATOM 5626 N N . PRO B 1 277 ? 18.469 5.199 -10.25 1 96.75 277 PRO B N 1
ATOM 5627 C CA . PRO B 1 277 ? 18.781 6.211 -9.242 1 96.75 277 PRO B CA 1
ATOM 5628 C C . PRO B 1 277 ? 18.609 5.695 -7.816 1 96.75 277 PRO B C 1
ATOM 5630 O O . PRO B 1 277 ? 17.969 4.668 -7.605 1 96.75 277 PRO B O 1
ATOM 5633 N N . ASP B 1 278 ? 19.188 6.426 -6.887 1 96.44 278 ASP B N 1
ATOM 5634 C CA . ASP B 1 278 ? 19.016 6.078 -5.48 1 96.44 278 ASP B CA 1
ATOM 5635 C C . ASP B 1 278 ? 17.891 6.887 -4.852 1 96.44 278 ASP B C 1
ATOM 5637 O O . ASP B 1 278 ? 17.547 7.973 -5.328 1 96.44 278 ASP B O 1
ATOM 5641 N N . LEU B 1 279 ? 17.25 6.285 -3.896 1 96 279 LEU B N 1
ATOM 5642 C CA . LEU B 1 279 ? 16.25 6.953 -3.074 1 96 279 LEU B CA 1
ATOM 5643 C C . LEU B 1 279 ? 16.719 7.07 -1.629 1 96 279 LEU B C 1
ATOM 5645 O O . LEU B 1 279 ? 16.969 6.059 -0.973 1 96 279 LEU B O 1
ATOM 5649 N N . LEU B 1 280 ? 16.891 8.281 -1.198 1 92.94 280 LEU B N 1
ATOM 5650 C CA . LEU B 1 280 ? 17.234 8.539 0.199 1 92.94 280 LEU B CA 1
ATOM 5651 C C . LEU B 1 280 ? 16 8.992 0.978 1 92.94 280 LEU B C 1
ATOM 5653 O O . LEU B 1 280 ? 15.398 10.016 0.658 1 92.94 280 LEU B O 1
ATOM 5657 N N . ILE B 1 281 ? 15.617 8.195 1.938 1 90.38 281 ILE B N 1
ATOM 5658 C CA . ILE B 1 281 ? 14.445 8.492 2.752 1 90.38 281 ILE B CA 1
ATOM 5659 C C . ILE B 1 281 ? 14.883 8.984 4.129 1 90.38 281 ILE B C 1
ATOM 5661 O O . ILE B 1 281 ? 15.57 8.266 4.859 1 90.38 281 ILE B O 1
ATOM 5665 N N . LEU B 1 282 ? 14.453 10.211 4.375 1 85.56 282 LEU B N 1
ATOM 5666 C CA . LEU B 1 282 ? 14.742 10.797 5.68 1 85.56 282 LEU B CA 1
ATOM 5667 C C . LEU B 1 282 ? 13.531 10.711 6.602 1 85.56 282 LEU B C 1
ATOM 5669 O O . LEU B 1 282 ? 12.414 11.023 6.191 1 85.56 282 LEU B O 1
ATOM 5673 N N . GLY B 1 283 ? 13.758 10.297 7.797 1 74.81 283 GLY B N 1
ATOM 5674 C CA . GLY B 1 283 ? 12.711 10.18 8.797 1 74.81 283 GLY B CA 1
ATOM 5675 C C . GLY B 1 283 ? 12.93 9.039 9.766 1 74.81 283 GLY B C 1
ATOM 5676 O O . GLY B 1 283 ? 14.031 8.492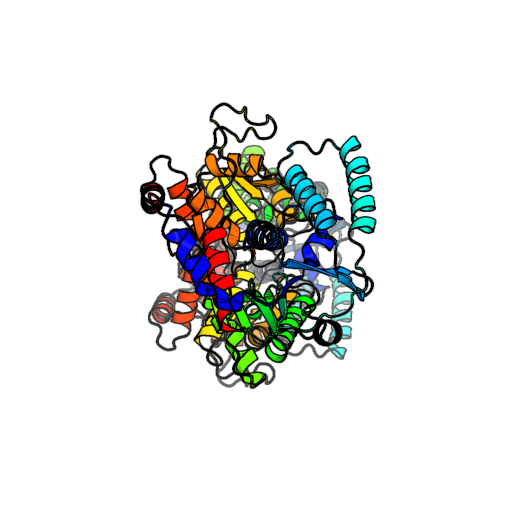 9.844 1 74.81 283 GLY B O 1
ATOM 5677 N N . GLN B 1 284 ? 11.883 8.805 10.484 1 62.78 284 GLN B N 1
ATOM 5678 C CA . GLN B 1 284 ? 12.031 7.738 11.469 1 62.78 284 GLN B CA 1
ATOM 5679 C C . GLN B 1 284 ? 12.148 6.375 10.797 1 62.78 284 GLN B C 1
ATOM 5681 O O . GLN B 1 284 ? 11.516 6.133 9.766 1 62.78 284 GLN B O 1
ATOM 5686 N N . ARG B 1 285 ? 13.141 5.77 11.328 1 60.53 285 ARG B N 1
ATOM 5687 C CA . ARG B 1 285 ? 13.312 4.41 10.82 1 60.53 285 ARG B CA 1
ATOM 5688 C C . ARG B 1 285 ? 12.078 3.561 11.102 1 60.53 285 ARG B C 1
ATOM 5690 O O . ARG B 1 285 ? 11.477 3.668 12.164 1 60.53 285 ARG B O 1
ATOM 5697 N N . HIS B 1 286 ? 11.625 3.037 10.016 1 60.25 286 HIS B N 1
ATOM 5698 C CA . HIS B 1 286 ? 10.57 2.057 10.227 1 60.25 286 HIS B CA 1
ATOM 5699 C C . HIS B 1 286 ? 11.125 0.767 10.828 1 60.25 286 HIS B C 1
ATOM 5701 O O . HIS B 1 286 ? 12.172 0.279 10.391 1 60.25 286 HIS B O 1
ATOM 5707 N N . PRO B 1 287 ? 10.508 0.468 11.93 1 60.62 287 PRO B N 1
ATOM 5708 C CA . PRO B 1 287 ? 10.969 -0.804 12.5 1 60.62 287 PRO B CA 1
ATOM 5709 C C . PRO B 1 287 ? 11 -1.93 11.469 1 60.62 287 PRO B C 1
ATOM 5711 O O . PRO B 1 287 ? 10.25 -1.896 10.484 1 60.62 287 PRO B O 1
ATOM 5714 N N . GLU B 1 288 ? 11.945 -2.742 11.68 1 59.91 288 GLU B N 1
ATOM 5715 C CA . GLU B 1 288 ? 12.125 -3.908 10.82 1 59.91 288 GLU B CA 1
ATOM 5716 C C . GLU B 1 288 ? 10.812 -4.668 10.648 1 59.91 288 GLU B C 1
ATOM 5718 O O . GLU B 1 288 ? 10.586 -5.301 9.609 1 59.91 288 GLU B O 1
ATOM 5723 N N . ASN B 1 289 ? 10 -4.438 11.539 1 60.22 289 ASN B N 1
ATOM 5724 C CA . ASN B 1 289 ? 8.766 -5.215 11.523 1 60.22 289 ASN B CA 1
ATOM 5725 C C . ASN B 1 289 ? 7.648 -4.48 10.781 1 60.22 289 ASN B C 1
ATOM 5727 O O . ASN B 1 289 ? 6.57 -5.039 10.562 1 60.22 289 ASN B O 1
ATOM 5731 N N . SER B 1 290 ? 8.078 -3.316 10.391 1 74.75 290 SER B N 1
ATOM 5732 C CA . SER B 1 290 ? 7.098 -2.605 9.57 1 74.75 290 SER B CA 1
ATOM 5733 C C . SER B 1 290 ? 7 -3.211 8.18 1 74.75 290 SER B C 1
ATOM 5735 O O . SER B 1 290 ? 7.895 -3.941 7.746 1 74.75 290 SER B O 1
ATOM 5737 N N . LYS B 1 291 ? 5.887 -3.02 7.555 1 77.94 291 LYS B N 1
ATOM 5738 C CA . LYS B 1 291 ? 5.699 -3.516 6.191 1 77.94 291 LYS B CA 1
ATOM 5739 C C . LYS B 1 291 ? 6.832 -3.051 5.277 1 77.94 291 LYS B C 1
ATOM 5741 O O . LYS B 1 291 ? 7.41 -3.854 4.543 1 77.94 291 LYS B O 1
ATOM 5746 N N . LEU B 1 292 ? 7.191 -1.811 5.387 1 81.62 292 LEU B N 1
ATOM 5747 C CA . LEU B 1 292 ? 8.25 -1.249 4.555 1 81.62 292 LEU B CA 1
ATOM 5748 C C . LEU B 1 292 ? 9.602 -1.858 4.914 1 81.62 292 LEU B C 1
ATOM 5750 O O . LEU B 1 292 ? 10.398 -2.182 4.027 1 81.62 292 LEU B O 1
ATOM 5754 N N . GLY B 1 293 ? 9.875 -1.913 6.18 1 83.19 293 GLY B N 1
ATOM 5755 C CA . GLY B 1 293 ? 11.117 -2.533 6.617 1 83.19 293 GLY B CA 1
ATOM 5756 C C . GLY B 1 293 ? 11.273 -3.961 6.129 1 83.19 293 GLY B C 1
ATOM 5757 O O . GLY B 1 293 ? 12.352 -4.352 5.672 1 83.19 293 GLY B O 1
ATOM 5758 N N . LYS B 1 294 ? 10.18 -4.727 6.16 1 85.19 294 LYS B N 1
ATOM 5759 C CA . LYS B 1 294 ? 10.203 -6.117 5.715 1 85.19 294 LYS B CA 1
ATOM 5760 C C . LYS B 1 294 ? 10.43 -6.207 4.207 1 85.19 294 LYS B C 1
ATOM 5762 O O . LYS B 1 294 ? 11.203 -7.043 3.74 1 85.19 294 LYS B O 1
ATOM 5767 N N . MET B 1 295 ? 9.766 -5.375 3.51 1 87.44 295 MET B N 1
ATOM 5768 C CA . MET B 1 295 ? 9.914 -5.371 2.057 1 87.44 295 MET B CA 1
ATOM 5769 C C . MET B 1 295 ? 11.367 -5.145 1.66 1 87.44 295 MET B C 1
ATOM 5771 O O . MET B 1 295 ? 11.898 -5.852 0.803 1 87.44 295 MET B O 1
ATOM 5775 N N . LEU B 1 296 ? 11.992 -4.238 2.289 1 88.94 296 LEU B N 1
ATOM 5776 C CA . LEU B 1 296 ? 13.367 -3.889 1.954 1 88.94 296 LEU B CA 1
ATOM 5777 C C . LEU B 1 296 ? 14.336 -4.984 2.395 1 88.94 296 LEU B C 1
ATOM 5779 O O . LEU B 1 296 ? 15.273 -5.32 1.671 1 88.94 296 LEU B O 1
ATOM 5783 N N . ALA B 1 297 ? 14.062 -5.52 3.523 1 88.38 297 ALA B N 1
ATOM 5784 C CA . ALA B 1 297 ? 14.938 -6.555 4.066 1 88.38 297 ALA B CA 1
ATOM 5785 C C . ALA B 1 297 ? 14.945 -7.793 3.17 1 88.38 297 ALA B C 1
ATOM 5787 O O . ALA B 1 297 ? 15.945 -8.508 3.094 1 88.38 297 ALA B O 1
ATOM 5788 N N . ARG B 1 298 ? 13.922 -7.969 2.475 1 91.94 298 ARG B N 1
ATOM 5789 C CA . ARG B 1 298 ? 13.734 -9.203 1.725 1 91.94 298 ARG B CA 1
ATOM 5790 C C . ARG B 1 298 ? 14.297 -9.078 0.312 1 91.94 298 ARG B C 1
ATOM 5792 O O . ARG B 1 298 ? 14.414 -10.078 -0.402 1 91.94 298 ARG B O 1
ATOM 5799 N N . ASN B 1 299 ? 14.68 -7.906 -0.084 1 94.12 299 ASN B N 1
ATOM 5800 C CA . ASN B 1 299 ? 15.125 -7.676 -1.455 1 94.12 299 ASN B CA 1
ATOM 5801 C C . ASN B 1 299 ? 16.438 -6.891 -1.497 1 94.12 299 ASN B C 1
ATOM 5803 O O . ASN B 1 299 ? 16.422 -5.66 -1.428 1 94.12 299 ASN B O 1
ATOM 5807 N N . PRO B 1 300 ? 17.516 -7.578 -1.764 1 92.38 300 PRO B N 1
ATOM 5808 C CA . PRO B 1 300 ? 18.828 -6.93 -1.742 1 92.38 300 PRO B CA 1
ATOM 5809 C C . PRO B 1 300 ? 18.969 -5.832 -2.795 1 92.38 300 PRO B C 1
ATOM 5811 O O . PRO B 1 300 ? 19.672 -4.844 -2.576 1 92.38 300 PRO B O 1
ATOM 5814 N N . ASP B 1 301 ? 18.328 -6.004 -3.887 1 93.62 301 ASP B N 1
ATOM 5815 C CA . ASP B 1 301 ? 18.406 -4.984 -4.926 1 93.62 301 ASP B CA 1
ATOM 5816 C C . ASP B 1 301 ? 17.781 -3.672 -4.457 1 93.62 301 ASP B C 1
ATOM 5818 O O . ASP B 1 301 ? 18.297 -2.592 -4.738 1 93.62 301 ASP B O 1
ATOM 5822 N N . LEU B 1 302 ? 16.703 -3.801 -3.756 1 94.94 302 LEU B N 1
ATOM 5823 C CA . LEU B 1 302 ? 16.062 -2.607 -3.209 1 94.94 302 LEU B CA 1
ATOM 5824 C C . LEU B 1 302 ? 16.953 -1.952 -2.154 1 94.94 302 LEU B C 1
ATOM 5826 O O . LEU B 1 302 ? 17.062 -0.725 -2.105 1 94.94 302 LEU B O 1
ATOM 5830 N N . GLN B 1 303 ? 17.641 -2.738 -1.396 1 92.5 303 GLN B N 1
ATOM 5831 C CA . GLN B 1 303 ? 18.5 -2.236 -0.329 1 92.5 303 GLN B CA 1
ATOM 5832 C C . GLN B 1 303 ? 19.672 -1.444 -0.896 1 92.5 303 GLN B C 1
ATOM 5834 O O . GLN B 1 303 ? 20.172 -0.512 -0.257 1 92.5 303 GLN B O 1
ATOM 5839 N N . ARG B 1 304 ? 20.031 -1.84 -2.023 1 93.44 304 ARG B N 1
ATOM 5840 C CA . ARG B 1 304 ? 21.172 -1.187 -2.65 1 93.44 304 ARG B CA 1
ATOM 5841 C C . ARG B 1 304 ? 20.812 0.218 -3.121 1 93.44 304 ARG B C 1
ATOM 5843 O O . ARG B 1 304 ? 21.672 1.107 -3.152 1 93.44 304 ARG B O 1
ATOM 5850 N N . HIS B 1 305 ? 19.531 0.423 -3.447 1 95.62 305 HIS B N 1
ATOM 5851 C CA . HIS B 1 305 ? 19.156 1.682 -4.09 1 95.62 305 HIS B CA 1
ATOM 5852 C C . HIS B 1 305 ? 18.297 2.537 -3.172 1 95.62 305 HIS B C 1
ATOM 5854 O O . HIS B 1 305 ? 18.109 3.729 -3.426 1 95.62 305 HIS B O 1
ATOM 5860 N N . ILE B 1 306 ? 17.734 1.975 -2.117 1 93.25 306 ILE B N 1
ATOM 5861 C CA . ILE B 1 306 ? 16.891 2.709 -1.175 1 93.25 306 ILE B CA 1
ATOM 5862 C C . ILE B 1 306 ? 17.562 2.719 0.202 1 93.25 306 ILE B C 1
ATOM 5864 O O . ILE B 1 306 ? 17.781 1.662 0.798 1 93.25 306 ILE B O 1
ATOM 5868 N N . ARG B 1 307 ? 17.812 3.912 0.69 1 88.5 307 ARG B N 1
ATOM 5869 C CA . ARG B 1 307 ? 18.469 4.051 1.986 1 88.5 307 ARG B CA 1
ATOM 5870 C C . ARG B 1 307 ? 17.641 4.91 2.932 1 88.5 307 ARG B C 1
ATOM 5872 O O . ARG B 1 307 ? 17.031 5.898 2.512 1 88.5 307 ARG B O 1
ATOM 5879 N N . PHE B 1 308 ? 17.703 4.523 4.199 1 85.19 308 PHE B N 1
ATOM 5880 C CA . PHE B 1 308 ? 17 5.27 5.246 1 85.19 308 PHE B CA 1
ATOM 5881 C C . PHE B 1 308 ? 18 5.996 6.145 1 85.19 308 PHE B C 1
ATOM 5883 O O . PHE B 1 308 ? 19.062 5.457 6.473 1 85.19 308 PHE B O 1
ATOM 5890 N N . ARG B 1 309 ? 17.641 7.23 6.414 1 80.88 309 ARG B N 1
ATOM 5891 C CA . ARG B 1 309 ? 18.375 8.008 7.398 1 80.88 309 ARG B CA 1
ATOM 5892 C C . ARG B 1 309 ? 17.453 8.57 8.469 1 80.88 309 ARG B C 1
ATOM 5894 O O . ARG B 1 309 ? 16.469 9.234 8.148 1 80.88 309 ARG B O 1
ATOM 5901 N N . GLU B 1 310 ? 17.75 8.25 9.641 1 74.94 310 GLU B N 1
ATOM 5902 C CA . GLU B 1 310 ? 16.875 8.633 10.742 1 74.94 310 GLU B CA 1
ATOM 5903 C C . GLU B 1 310 ? 17.047 10.102 11.102 1 74.94 310 GLU B C 1
ATOM 5905 O O . GLU B 1 310 ? 16.094 10.75 11.547 1 74.94 310 GLU B O 1
ATOM 5910 N N . SER B 1 311 ? 18.297 10.531 11.039 1 72.25 311 SER B N 1
ATOM 5911 C CA . SER B 1 311 ? 18.516 11.906 11.461 1 72.25 311 SER B CA 1
ATOM 5912 C C . SER B 1 311 ? 19.5 12.617 10.531 1 72.25 311 SER B C 1
ATOM 5914 O O . SER B 1 311 ? 20.297 11.969 9.852 1 72.25 311 SER B O 1
ATOM 5916 N N . CYS B 1 312 ? 19.203 13.797 10.352 1 76.06 312 CYS B N 1
ATOM 5917 C CA . CYS B 1 312 ? 20.109 14.664 9.594 1 76.06 312 CYS B CA 1
ATOM 5918 C C . CYS B 1 312 ? 20.078 16.078 10.133 1 76.06 312 CYS B C 1
ATOM 5920 O O . CYS B 1 312 ? 19.016 16.609 10.477 1 76.06 312 CYS B O 1
ATOM 5922 N N . ASN B 1 313 ? 21.203 16.656 10.336 1 76.44 313 ASN B N 1
ATOM 5923 C CA . ASN B 1 313 ? 21.25 18.062 10.734 1 76.44 313 ASN B CA 1
ATOM 5924 C C . ASN B 1 313 ? 21.031 18.984 9.539 1 76.44 313 ASN B C 1
ATOM 5926 O O . ASN B 1 313 ? 20.922 18.531 8.406 1 76.44 313 ASN B O 1
ATOM 5930 N N . ASP B 1 314 ? 20.938 20.281 9.828 1 78.94 314 ASP B N 1
ATOM 5931 C CA . ASP B 1 314 ? 20.578 21.25 8.797 1 78.94 314 ASP B CA 1
ATOM 5932 C C . ASP B 1 314 ? 21.641 21.328 7.707 1 78.94 314 ASP B C 1
ATOM 5934 O O . ASP B 1 314 ? 21.328 21.516 6.531 1 78.94 314 ASP B O 1
ATOM 5938 N N . GLN B 1 315 ? 22.859 21.172 8.078 1 79.62 315 GLN B N 1
ATOM 5939 C CA . GLN B 1 315 ? 23.953 21.203 7.105 1 79.62 315 GLN B CA 1
ATOM 5940 C C . GLN B 1 315 ? 23.891 20.016 6.168 1 79.62 315 GLN B C 1
ATOM 5942 O O . GLN B 1 315 ? 24.031 20.156 4.953 1 79.62 315 GLN B O 1
ATOM 5947 N N . GLN B 1 316 ? 23.672 18.906 6.77 1 82 316 GLN B N 1
ATOM 5948 C CA . GLN B 1 316 ? 23.531 17.688 5.984 1 82 316 GLN B CA 1
ATOM 5949 C C . GLN B 1 316 ? 22.328 17.75 5.051 1 82 316 GLN B C 1
ATOM 5951 O O . GLN B 1 316 ? 22.422 17.375 3.885 1 82 316 GLN B O 1
ATOM 5956 N N . LEU B 1 317 ? 21.281 18.234 5.617 1 84.62 317 LEU B N 1
ATOM 5957 C CA . LEU B 1 317 ? 20.078 18.359 4.816 1 84.62 317 LEU B CA 1
ATOM 5958 C C . LEU B 1 317 ? 20.297 19.312 3.643 1 84.62 317 LEU B C 1
ATOM 5960 O O . LEU B 1 317 ? 19.875 19.031 2.521 1 84.62 317 LEU B O 1
ATOM 5964 N N . SER B 1 318 ? 20.969 20.391 3.953 1 85.69 318 SER B N 1
ATOM 5965 C CA . SER B 1 318 ? 21.266 21.375 2.908 1 85.69 318 SER B CA 1
ATOM 5966 C C . SER B 1 318 ? 22.109 20.75 1.797 1 85.69 318 SER B C 1
ATOM 5968 O O . SER B 1 318 ? 21.844 20.969 0.614 1 85.69 318 SER B O 1
ATOM 5970 N N . HIS B 1 319 ? 23.031 19.953 2.18 1 85.62 319 HIS B N 1
ATOM 5971 C CA . HIS B 1 319 ? 23.891 19.266 1.209 1 85.62 319 HIS B CA 1
ATOM 5972 C C . HIS B 1 319 ? 23.078 18.297 0.354 1 85.62 319 HIS B C 1
ATOM 5974 O O . HIS B 1 319 ? 23.234 18.266 -0.869 1 85.62 319 HIS B O 1
ATOM 5980 N N . MET B 1 320 ? 22.281 17.578 1.011 1 88.38 320 MET B N 1
ATOM 5981 C CA . MET B 1 320 ? 21.469 16.609 0.306 1 88.38 320 MET B CA 1
ATOM 5982 C C . MET B 1 320 ? 20.516 17.297 -0.668 1 88.38 320 MET B C 1
ATOM 5984 O O . MET B 1 320 ? 20.328 16.828 -1.791 1 88.38 320 MET B O 1
ATOM 5988 N N . MET B 1 321 ? 19.984 18.375 -0.286 1 89.94 321 MET B N 1
ATOM 5989 C CA . MET B 1 321 ? 19.047 19.094 -1.13 1 89.94 321 MET B CA 1
ATOM 5990 C C . MET B 1 321 ? 19.75 19.703 -2.338 1 89.94 321 MET B C 1
ATOM 5992 O O . MET B 1 321 ? 19.141 19.828 -3.41 1 89.94 321 MET B O 1
ATOM 5996 N N . GLN B 1 322 ? 20.953 20.062 -2.152 1 88.5 322 GLN B N 1
ATOM 5997 C CA . GLN B 1 322 ? 21.719 20.672 -3.238 1 88.5 322 GLN B CA 1
ATOM 5998 C C . GLN B 1 322 ? 22.062 19.625 -4.309 1 88.5 322 GLN B C 1
ATOM 6000 O O . GLN B 1 322 ? 22.172 19.969 -5.492 1 88.5 322 GLN B O 1
ATOM 6005 N N . GLU B 1 323 ? 22.172 18.422 -3.869 1 90.62 323 GLU B N 1
ATOM 6006 C CA . GLU B 1 323 ? 22.672 17.406 -4.781 1 90.62 323 GLU B CA 1
ATOM 6007 C C . GLU B 1 323 ? 21.531 16.547 -5.336 1 90.62 323 GLU B C 1
ATOM 6009 O O . GLU B 1 323 ? 21.672 15.938 -6.398 1 90.62 323 GLU B O 1
ATOM 6014 N N . ALA B 1 324 ? 20.469 16.469 -4.672 1 94.75 324 ALA B N 1
ATOM 6015 C CA . ALA B 1 324 ? 19.375 15.609 -5.078 1 94.75 324 ALA B CA 1
ATOM 6016 C C . ALA B 1 324 ? 18.734 16.109 -6.379 1 94.75 324 ALA B C 1
ATOM 6018 O O . ALA B 1 324 ? 18.781 17.297 -6.688 1 94.75 324 ALA B O 1
ATOM 6019 N N . ARG B 1 325 ? 18.188 15.203 -7.117 1 96.81 325 ARG B N 1
ATOM 6020 C CA . ARG B 1 325 ? 17.484 15.547 -8.352 1 96.81 325 ARG B CA 1
ATOM 6021 C C . ARG B 1 325 ? 16.156 16.219 -8.047 1 96.81 325 ARG B C 1
ATOM 6023 O O . ARG B 1 325 ? 15.703 17.094 -8.797 1 96.81 325 ARG B O 1
ATOM 6030 N N . ALA B 1 326 ? 15.516 15.766 -7.027 1 98 326 ALA B N 1
ATOM 6031 C CA . ALA B 1 326 ? 14.227 16.312 -6.609 1 98 326 ALA B CA 1
ATOM 6032 C C . ALA B 1 326 ? 13.828 15.797 -5.234 1 98 326 ALA B C 1
ATOM 6034 O O . ALA B 1 326 ? 14.336 14.766 -4.781 1 98 326 ALA B O 1
ATOM 6035 N N . LEU B 1 327 ? 13.016 16.516 -4.57 1 96.88 327 LEU B N 1
ATOM 6036 C CA . LEU B 1 327 ? 12.289 16.047 -3.402 1 96.88 327 LEU B CA 1
ATOM 6037 C C . LEU B 1 327 ? 10.992 15.359 -3.816 1 96.88 327 LEU B C 1
ATOM 6039 O O . LEU B 1 327 ? 10.25 15.883 -4.652 1 96.88 327 LEU B O 1
ATOM 6043 N N . LEU B 1 328 ? 10.781 14.172 -3.271 1 97 328 LEU B N 1
ATOM 6044 C CA . LEU B 1 328 ? 9.555 13.438 -3.545 1 97 328 LEU B CA 1
ATOM 6045 C C . LEU B 1 328 ? 8.609 13.484 -2.346 1 97 328 LEU B C 1
ATOM 6047 O O . LEU B 1 328 ? 9 13.133 -1.229 1 97 328 LEU B O 1
ATOM 6051 N N . LYS B 1 329 ? 7.336 13.93 -2.58 1 95.44 329 LYS B N 1
ATOM 6052 C CA . LYS B 1 329 ? 6.297 13.961 -1.557 1 95.44 329 LYS B CA 1
ATOM 6053 C C . LYS B 1 329 ? 5.004 13.32 -2.066 1 95.44 329 LYS B C 1
ATOM 6055 O O . LYS B 1 329 ? 4.031 14.023 -2.344 1 95.44 329 LYS B O 1
ATOM 6060 N N . PRO B 1 330 ? 4.941 11.984 -2.039 1 94.75 330 PRO B N 1
ATOM 6061 C CA . PRO B 1 330 ? 3.811 11.273 -2.641 1 94.75 330 PRO B CA 1
ATOM 6062 C C . PRO B 1 330 ? 2.66 11.062 -1.66 1 94.75 330 PRO B C 1
ATOM 6064 O O . PRO B 1 330 ? 1.827 10.172 -1.862 1 94.75 330 PRO B O 1
ATOM 6067 N N . ALA B 1 331 ? 2.494 11.797 -0.63 1 92.56 331 ALA B N 1
ATOM 6068 C CA . ALA B 1 331 ? 1.564 11.547 0.468 1 92.56 331 ALA B CA 1
ATOM 6069 C C . ALA B 1 331 ? 0.118 11.719 0.012 1 92.56 331 ALA B C 1
ATOM 6071 O O . ALA B 1 331 ? -0.172 12.555 -0.844 1 92.56 331 ALA B O 1
ATOM 6072 N N . PHE B 1 332 ? -0.836 10.906 0.614 1 92.12 332 PHE B N 1
ATOM 6073 C CA . PHE B 1 332 ? -2.266 11.031 0.348 1 92.12 332 PHE B CA 1
ATOM 6074 C C . PHE B 1 332 ? -2.842 12.266 1.028 1 92.12 332 PHE B C 1
ATOM 6076 O O . PHE B 1 332 ? -3.854 12.812 0.583 1 92.12 332 PHE B O 1
ATOM 6083 N N . PHE B 1 333 ? -2.24 12.633 2.086 1 89.81 333 PHE B N 1
ATOM 6084 C CA . PHE B 1 333 ? -2.607 13.859 2.783 1 89.81 333 PHE B CA 1
ATOM 6085 C C . PHE B 1 333 ? -1.378 14.523 3.393 1 89.81 333 PHE B C 1
ATOM 6087 O O . PHE B 1 333 ? -0.395 13.852 3.709 1 89.81 333 PHE B O 1
ATOM 6094 N N . ALA B 1 334 ? -1.504 15.703 3.498 1 82.31 334 ALA B N 1
ATOM 6095 C CA . ALA B 1 334 ? -0.339 16.5 3.869 1 82.31 334 ALA B CA 1
ATOM 6096 C C . ALA B 1 334 ? -0.087 16.438 5.371 1 82.31 334 ALA B C 1
ATOM 6098 O O . ALA B 1 334 ? -1.021 16.562 6.172 1 82.31 334 ALA B O 1
ATOM 6099 N N . ARG B 1 335 ? 1.118 16.156 5.68 1 77.62 335 ARG B N 1
ATOM 6100 C CA . ARG B 1 335 ? 1.731 16.391 6.98 1 77.62 335 ARG B CA 1
ATOM 6101 C C . ARG B 1 335 ? 3.154 16.922 6.824 1 77.62 335 ARG B C 1
ATOM 6103 O O . ARG B 1 335 ? 3.893 16.484 5.941 1 77.62 335 ARG B O 1
ATOM 6110 N N . ARG B 1 336 ? 3.518 17.922 7.57 1 66.81 336 ARG B N 1
ATOM 6111 C CA . ARG B 1 336 ? 4.855 18.484 7.488 1 66.81 336 ARG B CA 1
ATOM 6112 C C . ARG B 1 336 ? 5.121 19.078 6.105 1 66.81 336 ARG B C 1
ATOM 6114 O O . ARG B 1 336 ? 6.156 18.797 5.496 1 66.81 336 ARG B O 1
ATOM 6121 N N . GLY B 1 337 ? 4.246 19.781 5.637 1 76.5 337 GLY B N 1
ATOM 6122 C CA . GLY B 1 337 ? 4.348 20.312 4.289 1 76.5 337 GLY B CA 1
ATOM 6123 C C . GLY B 1 337 ? 5.41 21.391 4.148 1 76.5 337 GLY B C 1
ATOM 6124 O O . GLY B 1 337 ? 5.816 21.719 3.035 1 76.5 337 GLY B O 1
ATOM 6125 N N . MET B 1 338 ? 6.062 21.828 5.23 1 84.19 338 MET B N 1
ATOM 6126 C CA . MET B 1 338 ? 7.012 22.938 5.215 1 84.19 338 MET B CA 1
ATOM 6127 C C . MET B 1 338 ? 8.25 22.594 4.398 1 84.19 338 MET B C 1
ATOM 6129 O O . MET B 1 338 ? 8.875 23.469 3.805 1 84.19 338 MET B O 1
ATOM 6133 N N . VAL B 1 339 ? 8.523 21.344 4.309 1 87.38 339 VAL B N 1
ATOM 6134 C CA . VAL B 1 339 ? 9.742 20.906 3.641 1 87.38 339 VAL B CA 1
ATOM 6135 C C . VAL B 1 339 ? 9.656 21.203 2.145 1 87.38 339 VAL B C 1
ATOM 6137 O O . VAL B 1 339 ? 10.672 21.406 1.483 1 87.38 339 VAL B O 1
ATOM 6140 N N . ILE B 1 340 ? 8.453 21.219 1.647 1 92.44 340 ILE B N 1
ATOM 6141 C CA . ILE B 1 340 ? 8.266 21.516 0.23 1 92.44 340 ILE B CA 1
ATOM 6142 C C . ILE B 1 340 ? 8.734 22.938 -0.074 1 92.44 340 ILE B C 1
ATOM 6144 O O . ILE B 1 340 ? 9.539 23.141 -0.984 1 92.44 340 ILE B O 1
ATOM 6148 N N . ALA B 1 341 ? 8.281 23.891 0.733 1 91.25 341 ALA B N 1
ATOM 6149 C CA . ALA B 1 341 ? 8.688 25.281 0.545 1 91.25 341 ALA B CA 1
ATOM 6150 C C . ALA B 1 341 ? 10.188 25.453 0.767 1 91.25 341 ALA B C 1
ATOM 6152 O O . ALA B 1 341 ? 10.844 26.219 0.068 1 91.25 341 ALA B O 1
ATOM 6153 N N . GLU B 1 342 ? 10.703 24.734 1.698 1 89.19 342 GLU B N 1
ATOM 6154 C CA . GLU B 1 342 ? 12.133 24.797 1.991 1 89.19 342 GLU B CA 1
ATOM 6155 C C . GLU B 1 342 ? 12.953 24.281 0.819 1 89.19 342 GLU B C 1
ATOM 6157 O O . GLU B 1 342 ? 13.961 24.891 0.442 1 89.19 342 GLU B O 1
ATOM 6162 N N . ALA B 1 343 ? 12.555 23.172 0.292 1 92.94 343 ALA B N 1
ATOM 6163 C CA . ALA B 1 343 ? 13.258 22.594 -0.849 1 92.94 343 ALA B CA 1
ATOM 6164 C C . ALA B 1 343 ? 13.234 23.531 -2.049 1 92.94 343 ALA B C 1
ATOM 6166 O O . ALA B 1 343 ? 14.266 23.781 -2.674 1 92.94 343 ALA B O 1
ATOM 6167 N N . LEU B 1 344 ? 12.078 24.078 -2.309 1 94.5 344 LEU B N 1
ATOM 6168 C CA . LEU B 1 344 ? 11.93 24.984 -3.436 1 94.5 344 LEU B CA 1
ATOM 6169 C C . LEU B 1 344 ? 12.766 26.25 -3.225 1 94.5 344 LEU B C 1
ATOM 6171 O O . LEU B 1 344 ? 13.367 26.766 -4.168 1 94.5 344 LEU B O 1
ATOM 6175 N N . ARG B 1 345 ? 12.773 26.688 -1.994 1 90.56 345 ARG B N 1
ATOM 6176 C CA . ARG B 1 345 ? 13.578 27.859 -1.66 1 90.56 345 ARG B CA 1
ATOM 6177 C C . ARG B 1 345 ? 15.062 27.594 -1.937 1 90.56 345 ARG B C 1
ATOM 6179 O O . ARG B 1 345 ? 15.789 28.516 -2.334 1 90.56 345 ARG B O 1
ATOM 6186 N N . HIS B 1 346 ? 15.461 26.422 -1.766 1 89.81 346 HIS B N 1
ATOM 6187 C CA . HIS B 1 346 ? 16.859 26.031 -1.968 1 89.81 346 HIS B CA 1
ATOM 6188 C C . HIS B 1 346 ? 17.125 25.703 -3.434 1 89.81 346 HIS B C 1
ATOM 6190 O O . HIS B 1 346 ? 18.25 25.328 -3.791 1 89.81 346 HIS B O 1
ATOM 6196 N N . GLY B 1 347 ? 16.125 25.781 -4.211 1 92.06 347 GLY B N 1
ATOM 6197 C CA . GLY B 1 347 ? 16.297 25.562 -5.641 1 92.06 347 GLY B CA 1
ATOM 6198 C C . GLY B 1 347 ? 16.125 24.109 -6.039 1 92.06 347 GLY B C 1
ATOM 6199 O O . GLY B 1 347 ? 16.375 23.734 -7.191 1 92.06 347 GLY B O 1
ATOM 6200 N N . LEU B 1 348 ? 15.75 23.234 -5.145 1 95 348 LEU B N 1
ATOM 6201 C CA . LEU B 1 348 ? 15.516 21.828 -5.441 1 95 348 LEU B CA 1
ATOM 6202 C C . LEU B 1 348 ? 14.109 21.609 -5.988 1 95 348 LEU B C 1
ATOM 6204 O O . LEU B 1 348 ? 13.125 21.922 -5.316 1 95 348 LEU B O 1
ATOM 6208 N N . PRO B 1 349 ? 14.016 21.047 -7.234 1 97.44 349 PRO B N 1
ATOM 6209 C CA . PRO B 1 349 ? 12.68 20.719 -7.738 1 97.44 349 PRO B CA 1
ATOM 6210 C C . PRO B 1 349 ? 11.945 19.719 -6.844 1 97.44 349 PRO B C 1
ATOM 6212 O O . PRO B 1 349 ? 12.586 18.906 -6.16 1 97.44 349 PRO B O 1
ATOM 6215 N N . VAL B 1 350 ? 10.578 19.828 -6.871 1 97.75 350 VAL B N 1
ATOM 6216 C CA . VAL B 1 350 ? 9.75 18.969 -6.023 1 97.75 350 VAL B CA 1
ATOM 6217 C C . VAL B 1 350 ? 8.703 18.25 -6.871 1 97.75 350 VAL B C 1
ATOM 6219 O O . VAL B 1 350 ? 8.023 18.891 -7.691 1 97.75 350 VAL B O 1
ATOM 6222 N N . LEU B 1 351 ? 8.664 16.953 -6.812 1 98.31 351 LEU B N 1
ATOM 6223 C CA . LEU B 1 351 ? 7.516 16.172 -7.242 1 98.31 351 LEU B CA 1
ATOM 6224 C C . LEU B 1 351 ? 6.598 15.867 -6.062 1 98.31 351 LEU B C 1
ATOM 6226 O O . LEU B 1 351 ? 6.98 15.141 -5.141 1 98.31 351 LEU B O 1
ATOM 6230 N N . ALA B 1 352 ? 5.387 16.422 -6.098 1 97.12 352 ALA B N 1
ATOM 6231 C CA . ALA B 1 352 ? 4.477 16.312 -4.961 1 97.12 352 ALA B CA 1
ATOM 6232 C C . ALA B 1 352 ? 3.127 15.742 -5.395 1 97.12 352 ALA B C 1
ATOM 6234 O O . ALA B 1 352 ? 2.756 15.836 -6.566 1 97.12 352 ALA B O 1
ATOM 6235 N N . SER B 1 353 ? 2.465 15.086 -4.41 1 96.75 353 SER B N 1
ATOM 6236 C CA . SER B 1 353 ? 1.083 14.688 -4.648 1 96.75 353 SER B CA 1
ATOM 6237 C C . SER B 1 353 ? 0.211 15.883 -5 1 96.75 353 SER B C 1
ATOM 6239 O O . SER B 1 353 ? 0.374 16.969 -4.43 1 96.75 353 SER B O 1
ATOM 6241 N N . ASP B 1 354 ? -0.69 15.672 -5.895 1 96.94 354 ASP B N 1
ATOM 6242 C CA . ASP B 1 354 ? -1.618 16.719 -6.309 1 96.94 354 ASP B CA 1
ATOM 6243 C C . ASP B 1 354 ? -2.738 16.891 -5.285 1 96.94 354 ASP B C 1
ATOM 6245 O O . ASP B 1 354 ? -3.867 16.453 -5.512 1 96.94 354 ASP B O 1
ATOM 6249 N N . ILE B 1 355 ? -2.463 17.578 -4.203 1 93.56 355 ILE B N 1
ATOM 6250 C CA . ILE B 1 355 ? -3.445 17.891 -3.172 1 93.56 355 ILE B CA 1
ATOM 6251 C C . ILE B 1 355 ? -3.432 19.391 -2.891 1 93.56 355 ILE B C 1
ATOM 6253 O O . ILE B 1 355 ? -2.418 20.062 -3.102 1 93.56 355 ILE B O 1
ATOM 6257 N N . ALA B 1 356 ? -4.512 19.906 -2.42 1 93.06 356 ALA B N 1
ATOM 6258 C CA . ALA B 1 356 ? -4.73 21.344 -2.301 1 93.06 356 ALA B CA 1
ATOM 6259 C C . ALA B 1 356 ? -3.666 21.984 -1.422 1 93.06 356 ALA B C 1
ATOM 6261 O O . ALA B 1 356 ? -3.1 23.016 -1.781 1 93.06 356 ALA B O 1
ATOM 6262 N N . VAL B 1 357 ? -3.291 21.422 -0.341 1 92 357 VAL B N 1
ATOM 6263 C CA . VAL B 1 357 ? -2.355 22 0.616 1 92 357 VAL B CA 1
ATOM 6264 C C . VAL B 1 357 ? -0.971 22.109 -0.017 1 92 357 VAL B C 1
ATOM 6266 O O . VAL B 1 357 ? -0.285 23.125 0.15 1 92 357 VAL B O 1
ATOM 6269 N N . TYR B 1 358 ? -0.523 21.078 -0.782 1 93.5 358 TYR B N 1
ATOM 6270 C CA . TYR B 1 358 ? 0.789 21.109 -1.418 1 93.5 358 TYR B CA 1
ATOM 6271 C C . TYR B 1 358 ? 0.847 22.203 -2.482 1 93.5 358 TYR B C 1
ATOM 6273 O O . TYR B 1 358 ? 1.865 22.891 -2.631 1 93.5 358 TYR B O 1
ATOM 6281 N N . ARG B 1 359 ? -0.259 22.422 -3.223 1 94.25 359 ARG B N 1
ATOM 6282 C CA . ARG B 1 359 ? -0.319 23.484 -4.223 1 94.25 359 ARG B CA 1
ATOM 6283 C C . ARG B 1 359 ? -0.224 24.859 -3.57 1 94.25 359 ARG B C 1
ATOM 6285 O O . ARG B 1 359 ? 0.481 25.734 -4.066 1 94.25 359 ARG B O 1
ATOM 6292 N N . GLU B 1 360 ? -0.892 25 -2.471 1 93 360 GLU B N 1
ATOM 6293 C CA . GLU B 1 360 ? -0.908 26.281 -1.772 1 93 360 GLU B CA 1
ATOM 6294 C C . GLU B 1 360 ? 0.459 26.609 -1.175 1 93 360 GLU B C 1
ATOM 6296 O O . GLU B 1 360 ? 0.982 27.703 -1.363 1 93 360 GLU B O 1
ATOM 6301 N N . ILE B 1 361 ? 1.008 25.625 -0.554 1 87.81 361 ILE B N 1
ATOM 6302 C CA . ILE B 1 361 ? 2.258 25.844 0.166 1 87.81 361 ILE B CA 1
ATOM 6303 C C . ILE B 1 361 ? 3.383 26.125 -0.827 1 87.81 361 ILE B C 1
ATOM 6305 O O . ILE B 1 361 ? 4.316 26.875 -0.523 1 87.81 361 ILE B O 1
ATOM 6309 N N . SER B 1 362 ? 3.285 25.547 -1.998 1 92.44 362 SER B N 1
ATOM 6310 C CA . SER B 1 362 ? 4.336 25.703 -2.998 1 92.44 362 SER B CA 1
ATOM 6311 C C . SER B 1 362 ? 3.988 26.797 -3.994 1 92.44 362 SER B C 1
ATOM 6313 O O . SER B 1 362 ? 4.746 27.062 -4.93 1 92.44 362 SER B O 1
ATOM 6315 N N . SER B 1 363 ? 2.828 27.453 -3.787 1 92.44 363 SER B N 1
ATOM 6316 C CA . SER B 1 363 ? 2.344 28.453 -4.734 1 92.44 363 SER B CA 1
ATOM 6317 C C . SER B 1 363 ? 2.318 27.906 -6.156 1 92.44 363 SER B C 1
ATOM 6319 O O . SER B 1 363 ? 2.701 28.594 -7.105 1 92.44 363 SER B O 1
ATOM 6321 N N . ASN B 1 364 ? 2.062 26.625 -6.332 1 94.69 364 ASN B N 1
ATOM 6322 C CA . ASN B 1 364 ? 1.929 25.922 -7.598 1 94.69 364 ASN B CA 1
ATOM 6323 C C . ASN B 1 364 ? 3.262 25.828 -8.336 1 94.69 364 ASN B C 1
ATOM 6325 O O . ASN B 1 364 ? 3.291 25.719 -9.562 1 94.69 364 ASN B O 1
ATOM 6329 N N . MET B 1 365 ? 4.34 25.906 -7.598 1 96.19 365 MET B N 1
ATOM 6330 C CA . MET B 1 365 ? 5.66 25.906 -8.227 1 96.19 365 MET B CA 1
ATOM 6331 C C . MET B 1 365 ? 6.156 24.484 -8.461 1 96.19 365 MET B C 1
ATOM 6333 O O . MET B 1 365 ? 7.031 24.25 -9.297 1 96.19 365 MET B O 1
ATOM 6337 N N . ALA B 1 366 ? 5.672 23.469 -7.73 1 97.06 366 ALA B N 1
ATOM 6338 C CA . ALA B 1 366 ? 6.117 22.094 -7.863 1 97.06 366 ALA B CA 1
ATOM 6339 C C . ALA B 1 366 ? 5.422 21.391 -9.031 1 97.06 366 ALA B C 1
ATOM 6341 O O . ALA B 1 366 ? 4.59 22 -9.711 1 97.06 366 ALA B O 1
ATOM 6342 N N . ASP B 1 367 ? 5.887 20.281 -9.414 1 98.25 367 ASP B N 1
ATOM 6343 C CA . ASP B 1 367 ? 5.121 19.375 -10.273 1 98.25 367 ASP B CA 1
ATOM 6344 C C . ASP B 1 367 ? 4.23 18.453 -9.445 1 98.25 367 ASP B C 1
ATOM 6346 O O . ASP B 1 367 ? 4.668 17.922 -8.422 1 98.25 367 ASP B O 1
ATOM 6350 N N . TYR B 1 368 ? 2.988 18.406 -9.891 1 98.19 368 TYR B N 1
ATOM 6351 C CA . TYR B 1 368 ? 1.996 17.688 -9.102 1 98.19 368 TYR B CA 1
ATOM 6352 C C . TYR B 1 368 ? 1.536 16.422 -9.812 1 98.19 368 TYR B C 1
ATOM 6354 O O . TYR B 1 368 ? 1.275 16.453 -11.023 1 98.19 368 TYR B O 1
ATOM 6362 N N . ILE B 1 369 ? 1.494 15.336 -9.086 1 98.5 369 ILE B N 1
ATOM 6363 C CA . ILE B 1 369 ? 1.092 14.039 -9.625 1 98.5 369 ILE B CA 1
ATOM 6364 C C . ILE B 1 369 ? 0.05 13.406 -8.703 1 98.5 369 ILE B C 1
ATOM 6366 O O . ILE B 1 369 ? 0.152 13.5 -7.48 1 98.5 369 ILE B O 1
ATOM 6370 N N . ASP B 1 370 ? -0.959 12.766 -9.289 1 98.25 370 ASP B N 1
ATOM 6371 C CA . ASP B 1 370 ? -1.943 12.031 -8.5 1 98.25 370 ASP B CA 1
ATOM 6372 C C . ASP B 1 370 ? -1.271 10.953 -7.652 1 98.25 370 ASP B C 1
ATOM 6374 O O . ASP B 1 370 ? -0.56 10.094 -8.172 1 98.25 370 ASP B O 1
ATOM 6378 N N . PRO B 1 371 ? -1.481 11.039 -6.336 1 96.38 371 PRO B N 1
ATOM 6379 C CA . PRO B 1 371 ? -0.81 10.07 -5.469 1 96.38 371 PRO B CA 1
ATOM 6380 C C . PRO B 1 371 ? -1.211 8.625 -5.777 1 96.38 371 PRO B C 1
ATOM 6382 O O . PRO B 1 371 ? -0.499 7.691 -5.402 1 96.38 371 PRO B O 1
ATOM 6385 N N . LEU B 1 372 ? -2.264 8.383 -6.465 1 96.69 372 LEU B N 1
ATOM 6386 C CA . LEU B 1 372 ? -2.721 7.039 -6.797 1 96.69 372 LEU B CA 1
ATOM 6387 C C . LEU B 1 372 ? -2.148 6.582 -8.133 1 96.69 372 LEU B C 1
ATOM 6389 O O . LEU B 1 372 ? -2.314 5.422 -8.523 1 96.69 372 LEU B O 1
ATOM 6393 N N . ASN B 1 373 ? -1.55 7.469 -8.828 1 98.19 373 ASN B N 1
ATOM 6394 C CA . ASN B 1 373 ? -1.018 7.145 -10.148 1 98.19 373 ASN B CA 1
ATOM 6395 C C . ASN B 1 373 ? 0.477 6.84 -10.094 1 98.19 373 ASN B C 1
ATOM 6397 O O . ASN B 1 373 ? 1.298 7.656 -10.516 1 98.19 373 ASN B O 1
ATOM 6401 N N . GLY B 1 374 ? 0.794 5.656 -9.633 1 97.88 374 GLY B N 1
ATOM 6402 C CA . GLY B 1 374 ? 2.184 5.254 -9.5 1 97.88 374 GLY B CA 1
ATOM 6403 C C . GLY B 1 374 ? 2.936 5.254 -10.812 1 97.88 374 GLY B C 1
ATOM 6404 O O . GLY B 1 374 ? 4.141 5.52 -10.852 1 97.88 374 GLY B O 1
ATOM 6405 N N . SER B 1 375 ? 2.258 4.984 -11.922 1 98.25 375 SER B N 1
ATOM 6406 C CA . SER B 1 375 ? 2.889 4.996 -13.234 1 98.25 375 SER B CA 1
ATOM 6407 C C . SER B 1 375 ? 3.348 6.398 -13.617 1 98.25 375 SER B C 1
ATOM 6409 O O . SER B 1 375 ? 4.41 6.57 -14.219 1 98.25 375 SER B O 1
ATOM 6411 N N . ALA B 1 376 ? 2.539 7.363 -13.227 1 98.5 376 ALA B N 1
ATOM 6412 C CA . ALA B 1 376 ? 2.91 8.75 -13.508 1 98.5 376 ALA B CA 1
ATOM 6413 C C . ALA B 1 376 ? 4.102 9.18 -12.656 1 98.5 376 ALA B C 1
ATOM 6415 O O . ALA B 1 376 ? 4.949 9.953 -13.109 1 98.5 376 ALA B O 1
ATOM 6416 N N . TRP B 1 377 ? 4.156 8.75 -11.453 1 98.56 377 TRP B N 1
ATOM 6417 C CA . TRP B 1 377 ? 5.316 9 -10.602 1 98.56 377 TRP B CA 1
ATOM 6418 C C . TRP B 1 377 ? 6.574 8.391 -11.203 1 98.56 377 TRP B C 1
ATOM 6420 O O . TRP B 1 377 ? 7.621 9.047 -11.273 1 98.56 377 TRP B O 1
ATOM 6430 N N . GLU B 1 378 ? 6.438 7.094 -11.625 1 98.44 378 GLU B N 1
ATOM 6431 C CA . GLU B 1 378 ? 7.555 6.418 -12.273 1 98.44 378 GLU B CA 1
ATOM 6432 C C . GLU B 1 378 ? 8.062 7.215 -13.469 1 98.44 378 GLU B C 1
ATOM 6434 O O . GLU B 1 378 ? 9.273 7.402 -13.633 1 98.44 378 GLU B O 1
ATOM 6439 N N . GLU B 1 379 ? 7.145 7.684 -14.266 1 98.12 379 GLU B N 1
ATOM 6440 C CA . GLU B 1 379 ? 7.496 8.453 -15.453 1 98.12 379 GLU B CA 1
ATOM 6441 C C . GLU B 1 379 ? 8.195 9.758 -15.078 1 98.12 379 GLU B C 1
ATOM 6443 O O . GLU B 1 379 ? 9.219 10.117 -15.672 1 98.12 379 GLU B O 1
ATOM 6448 N N . ALA B 1 380 ? 7.668 10.469 -14.109 1 98.5 380 ALA B N 1
ATOM 6449 C CA . ALA B 1 380 ? 8.234 11.75 -13.688 1 98.5 380 ALA B CA 1
ATOM 6450 C C . ALA B 1 380 ? 9.641 11.562 -13.117 1 98.5 380 ALA B C 1
ATOM 6452 O O . ALA B 1 380 ? 10.555 12.336 -13.43 1 98.5 380 ALA B O 1
ATOM 6453 N N . ILE B 1 381 ? 9.836 10.539 -12.336 1 98.31 381 ILE B N 1
ATOM 6454 C CA . ILE B 1 381 ? 11.133 10.258 -11.727 1 98.31 381 ILE B CA 1
ATOM 6455 C C . ILE B 1 381 ? 12.148 9.891 -12.805 1 98.31 381 ILE B C 1
ATOM 6457 O O . ILE B 1 381 ? 13.281 10.375 -12.797 1 98.31 381 ILE B O 1
ATOM 6461 N N . SER B 1 382 ? 11.695 9.047 -13.734 1 97.31 382 SER B N 1
ATOM 6462 C CA . SER B 1 382 ? 12.555 8.648 -14.844 1 97.31 382 SER B CA 1
ATOM 6463 C C . SER B 1 382 ? 12.984 9.859 -15.672 1 97.31 382 SER B C 1
ATOM 6465 O O . SER B 1 382 ? 14.141 9.953 -16.094 1 97.31 382 SER B O 1
ATOM 6467 N N . GLU B 1 383 ? 12.047 10.75 -15.875 1 97.38 383 GLU B N 1
ATOM 6468 C CA . GLU B 1 383 ? 12.367 11.961 -16.625 1 97.38 383 GLU B CA 1
ATOM 6469 C C . GLU B 1 383 ? 13.336 12.859 -15.859 1 97.38 383 GLU B C 1
ATOM 6471 O O . GLU B 1 383 ? 14.297 13.375 -16.438 1 97.38 383 GLU B O 1
ATOM 6476 N N . TYR B 1 384 ? 13.055 13.039 -14.578 1 97.69 384 TYR B N 1
ATOM 6477 C CA . TYR B 1 384 ? 13.859 13.93 -13.75 1 97.69 384 TYR B CA 1
ATOM 6478 C C . TYR B 1 384 ? 15.266 13.383 -13.57 1 97.69 384 TYR B C 1
ATOM 6480 O O . TYR B 1 384 ? 16.203 14.133 -13.289 1 97.69 384 TYR B O 1
ATOM 6488 N N . MET B 1 385 ? 15.43 12.102 -13.695 1 95 385 MET B N 1
ATOM 6489 C CA . MET B 1 385 ? 16.734 11.469 -13.516 1 95 385 MET B CA 1
ATOM 6490 C C . MET B 1 385 ? 17.703 11.883 -14.617 1 95 385 MET B C 1
ATOM 6492 O O . MET B 1 385 ? 18.906 11.914 -14.414 1 95 385 MET B O 1
ATOM 6496 N N . ASN B 1 386 ? 17.125 12.188 -15.781 1 92.5 386 ASN B N 1
ATOM 6497 C CA . ASN B 1 386 ? 17.938 12.625 -16.922 1 92.5 386 ASN B CA 1
ATOM 6498 C C . ASN B 1 386 ? 18.562 13.992 -16.656 1 92.5 386 ASN B C 1
ATOM 6500 O O . ASN B 1 386 ? 17.859 14.953 -16.344 1 92.5 386 ASN B O 1
ATOM 6504 N N . PRO B 1 387 ? 19.875 14.07 -16.766 1 89.5 387 PRO B N 1
ATOM 6505 C CA . PRO B 1 387 ? 20.547 15.352 -16.531 1 89.5 387 PRO B CA 1
ATOM 6506 C C . PRO B 1 387 ? 20.031 16.469 -17.453 1 89.5 387 PRO B C 1
ATOM 6508 O O . PRO B 1 387 ? 20.109 17.641 -17.094 1 89.5 387 PRO B O 1
ATOM 6511 N N . PHE B 1 388 ? 19.438 16.047 -18.562 1 92.25 388 PHE B N 1
ATOM 6512 C CA . PHE B 1 388 ? 18.953 17.031 -19.516 1 92.25 388 PHE B CA 1
ATOM 6513 C C . PHE B 1 388 ? 17.422 17.031 -19.562 1 92.25 388 PHE B C 1
ATOM 6515 O O . PHE B 1 388 ? 16.828 17.375 -20.578 1 92.25 388 PHE B O 1
ATOM 6522 N N . SER B 1 389 ? 16.875 16.641 -18.469 1 95.44 389 SER B N 1
ATOM 6523 C CA . SER B 1 389 ? 15.422 16.594 -18.391 1 95.44 389 SER B CA 1
ATOM 6524 C C . SER B 1 389 ? 14.805 17.969 -18.641 1 95.44 389 SER B C 1
ATOM 6526 O O . SER B 1 389 ? 15.055 18.906 -17.875 1 95.44 389 SER B O 1
ATOM 6528 N N . THR B 1 390 ? 13.945 18.062 -19.672 1 96.81 390 THR B N 1
ATOM 6529 C CA . THR B 1 390 ? 13.234 19.297 -19.938 1 96.81 390 THR B CA 1
ATOM 6530 C C . THR B 1 390 ? 12.203 19.578 -18.859 1 96.81 390 THR B C 1
ATOM 6532 O O . THR B 1 390 ? 12.008 20.734 -18.469 1 96.81 390 THR B O 1
ATOM 6535 N N . ARG B 1 391 ? 11.609 18.578 -18.344 1 97.25 391 ARG B N 1
ATOM 6536 C CA . ARG B 1 391 ? 10.617 18.734 -17.297 1 97.25 391 ARG B CA 1
ATOM 6537 C C . ARG B 1 391 ? 11.242 19.297 -16.016 1 97.25 391 ARG B C 1
ATOM 6539 O O . ARG B 1 391 ? 10.703 20.219 -15.414 1 97.25 391 ARG B O 1
ATOM 6546 N N . ARG B 1 392 ? 12.367 18.797 -15.68 1 97.38 392 ARG B N 1
ATOM 6547 C CA . ARG B 1 392 ? 13.07 19.281 -14.5 1 97.38 392 ARG B CA 1
ATOM 6548 C C . ARG B 1 392 ? 13.547 20.719 -14.703 1 97.38 392 ARG B C 1
ATOM 6550 O O . ARG B 1 392 ? 13.398 21.562 -13.812 1 97.38 392 ARG B O 1
ATOM 6557 N N . GLN B 1 393 ? 14.109 21 -15.898 1 96.62 393 GLN B N 1
ATOM 6558 C CA . GLN B 1 393 ? 14.617 22.328 -16.203 1 96.62 393 GLN B CA 1
ATOM 6559 C C . GLN B 1 393 ? 13.492 23.359 -16.188 1 96.62 393 GLN B C 1
ATOM 6561 O O . GLN B 1 393 ? 13.695 24.516 -15.789 1 96.62 393 GLN B O 1
ATOM 6566 N N . THR B 1 394 ? 12.352 22.922 -16.641 1 97.44 394 THR B N 1
ATOM 6567 C CA . THR B 1 394 ? 11.203 23.828 -16.641 1 97.44 394 THR B CA 1
ATOM 6568 C C . THR B 1 394 ? 10.844 24.25 -15.227 1 97.44 394 THR B C 1
ATOM 6570 O O . THR B 1 394 ? 10.555 25.422 -14.969 1 97.44 394 THR B O 1
ATOM 6573 N N . GLN B 1 395 ? 10.859 23.312 -14.289 1 97.25 395 GLN B N 1
ATOM 6574 C CA . GLN B 1 395 ? 10.578 23.672 -12.898 1 97.25 395 GLN B CA 1
ATOM 6575 C C . GLN B 1 395 ? 11.688 24.562 -12.328 1 97.25 395 GLN B C 1
ATOM 6577 O O . GLN B 1 395 ? 11.406 25.531 -11.625 1 97.25 395 GLN B O 1
ATOM 6582 N N . VAL B 1 396 ? 12.945 24.234 -12.641 1 95.5 396 VAL B N 1
ATOM 6583 C CA . VAL B 1 396 ? 14.07 25.031 -12.164 1 95.5 396 VAL B CA 1
ATOM 6584 C C . VAL B 1 396 ? 13.93 26.469 -12.648 1 95.5 396 VAL B C 1
ATOM 6586 O O . VAL B 1 396 ? 14.156 27.422 -11.891 1 95.5 396 VAL B O 1
ATOM 6589 N N . MET B 1 397 ? 13.469 26.609 -13.852 1 95.62 397 MET B N 1
ATOM 6590 C CA . MET B 1 397 ? 13.289 27.953 -14.422 1 95.62 397 MET B CA 1
ATOM 6591 C C . MET B 1 397 ? 12.125 28.672 -13.742 1 95.62 397 MET B C 1
ATOM 6593 O O . MET B 1 397 ? 12.188 29.875 -13.523 1 95.62 397 MET B O 1
ATOM 6597 N N . ARG B 1 398 ? 11.055 27.906 -13.398 1 95.19 398 ARG B N 1
ATOM 6598 C CA . ARG B 1 398 ? 9.922 28.484 -12.688 1 95.19 398 ARG B CA 1
ATOM 6599 C C . ARG B 1 398 ? 10.336 29.016 -11.32 1 95.19 398 ARG B C 1
ATOM 6601 O O . ARG B 1 398 ? 9.781 30 -10.836 1 95.19 398 ARG B O 1
ATOM 6608 N N . LEU B 1 399 ? 11.375 28.422 -10.766 1 94.25 399 LEU B N 1
ATOM 6609 C CA . LEU B 1 399 ? 11.805 28.766 -9.414 1 94.25 399 LEU B CA 1
ATOM 6610 C C . LEU B 1 399 ? 12.664 30.016 -9.422 1 94.25 399 LEU B C 1
ATOM 6612 O O . LEU B 1 399 ? 12.859 30.641 -8.375 1 94.25 399 LEU B O 1
ATOM 6616 N N . LYS B 1 400 ? 13.117 30.312 -10.633 1 91.44 400 LYS B N 1
ATOM 6617 C CA . LYS B 1 400 ? 13.984 31.484 -10.703 1 91.44 400 LYS B CA 1
ATOM 6618 C C . LYS B 1 400 ? 13.227 32.75 -10.344 1 91.44 400 LYS B C 1
ATOM 6620 O O . LYS B 1 400 ? 12.188 33.062 -10.945 1 91.44 400 LYS B O 1
ATOM 6625 N N . GLY B 1 401 ? 13.594 33.438 -9.406 1 87.44 401 GLY B N 1
ATOM 6626 C CA . GLY B 1 401 ? 13.016 34.688 -8.984 1 87.44 401 GLY B CA 1
ATOM 6627 C C . GLY B 1 401 ? 11.852 34.531 -8.023 1 87.44 401 GLY B C 1
ATOM 6628 O O . GLY B 1 401 ? 11.297 35.531 -7.547 1 87.44 401 GLY B O 1
ATOM 6629 N N . TRP B 1 402 ? 11.523 33.281 -7.824 1 89.94 402 TRP B N 1
ATOM 6630 C CA . TRP B 1 402 ? 10.438 33 -6.887 1 89.94 402 TRP B CA 1
ATOM 6631 C C . TRP B 1 402 ? 10.984 32.688 -5.496 1 89.94 402 TRP B C 1
ATOM 6633 O O . TRP B 1 402 ? 12.062 32.125 -5.359 1 89.94 402 TRP B O 1
ATOM 6643 N N . HIS B 1 403 ? 10.25 33.188 -4.488 1 88.62 403 HIS B N 1
ATOM 6644 C CA . HIS B 1 403 ? 10.547 32.781 -3.119 1 88.62 403 HIS B CA 1
ATOM 6645 C C . HIS B 1 403 ? 9.266 32.5 -2.334 1 88.62 403 HIS B C 1
ATOM 6647 O O . HIS B 1 403 ? 8.25 33.156 -2.549 1 88.62 403 HIS B O 1
ATOM 6653 N N . PRO B 1 404 ? 9.391 31.547 -1.479 1 91.19 404 PRO B N 1
ATOM 6654 C CA . PRO B 1 404 ? 8.219 31.266 -0.642 1 91.19 404 PRO B CA 1
ATOM 6655 C C . PRO B 1 404 ? 8.016 32.312 0.443 1 91.19 404 PRO B C 1
ATOM 6657 O O . PRO B 1 404 ? 8.805 33.25 0.555 1 91.19 404 PRO B O 1
ATOM 6660 N N . MET B 1 405 ? 6.875 32.219 1.158 1 91.31 405 MET B N 1
ATOM 6661 C CA . MET B 1 405 ? 6.66 33.031 2.355 1 91.31 405 MET B CA 1
ATOM 6662 C C . MET B 1 405 ? 7.832 32.875 3.322 1 91.31 405 MET B C 1
ATOM 6664 O O . MET B 1 405 ? 8.266 31.766 3.623 1 91.31 405 MET B O 1
ATOM 6668 N N . LEU B 1 406 ? 8.383 34 3.629 1 92 406 LEU B N 1
ATOM 6669 C CA . LEU B 1 406 ? 9.43 34 4.645 1 92 406 LEU B CA 1
ATOM 6670 C C . LEU B 1 406 ? 8.836 34.188 6.035 1 92 406 LEU B C 1
ATOM 6672 O O . LEU B 1 406 ? 7.742 34.75 6.176 1 92 406 LEU B O 1
ATOM 6676 N N . TRP B 1 407 ? 9.57 33.781 7.023 1 94.19 407 TRP B N 1
ATOM 6677 C CA . TRP B 1 407 ? 9.07 33.875 8.391 1 94.19 407 TRP B CA 1
ATOM 6678 C C . TRP B 1 407 ? 8.805 35.312 8.789 1 94.19 407 TRP B C 1
ATOM 6680 O O . TRP B 1 407 ? 7.852 35.594 9.523 1 94.19 407 TRP B O 1
ATOM 6690 N N . GLN B 1 408 ? 9.594 36.219 8.328 1 94.75 408 GLN B N 1
ATOM 6691 C CA . GLN B 1 408 ? 9.398 37.625 8.641 1 94.75 408 GLN B CA 1
ATOM 6692 C C . GLN B 1 408 ? 8.07 38.156 8.086 1 94.75 408 GLN B C 1
ATOM 6694 O O . GLN B 1 408 ? 7.336 38.875 8.766 1 94.75 408 GLN B O 1
ATOM 6699 N N . ASP B 1 409 ? 7.824 37.719 6.863 1 94.81 409 ASP B N 1
ATOM 6700 C CA . ASP B 1 409 ? 6.566 38.125 6.238 1 94.81 409 ASP B CA 1
ATOM 6701 C C . ASP B 1 409 ? 5.375 37.469 6.918 1 94.81 409 ASP B C 1
ATOM 6703 O O . ASP B 1 409 ? 4.332 38.094 7.121 1 94.81 409 ASP B O 1
ATOM 6707 N N . HIS B 1 410 ? 5.531 36.219 7.199 1 95.62 410 HIS B N 1
ATOM 6708 C CA . HIS B 1 410 ? 4.52 35.469 7.953 1 95.62 410 HIS B CA 1
ATOM 6709 C C . HIS B 1 410 ? 4.195 36.188 9.266 1 95.62 410 HIS B C 1
ATOM 6711 O O . HIS B 1 410 ? 3.021 36.406 9.586 1 95.62 410 HIS B O 1
ATOM 6717 N N . MET B 1 411 ? 5.223 36.594 9.984 1 95.94 411 MET B N 1
ATOM 6718 C CA . MET B 1 411 ? 5.031 37.188 11.297 1 95.94 411 MET B CA 1
ATOM 6719 C C . MET B 1 411 ? 4.383 38.562 11.172 1 95.94 411 MET B C 1
ATOM 6721 O O . MET B 1 411 ? 3.57 38.969 12.008 1 95.94 411 MET B O 1
ATOM 6725 N N . ARG B 1 412 ? 4.727 39.281 10.133 1 95.88 412 ARG B N 1
ATOM 6726 C CA . ARG B 1 412 ? 4.086 40.594 9.891 1 95.88 412 ARG B CA 1
ATOM 6727 C C . ARG B 1 412 ? 2.58 40.438 9.711 1 95.88 412 ARG B C 1
ATOM 6729 O O . ARG B 1 412 ? 1.798 41.219 10.242 1 95.88 412 ARG B O 1
ATOM 6736 N N . LYS B 1 413 ? 2.246 39.438 9.008 1 96.31 413 LYS B N 1
ATOM 6737 C CA . LYS B 1 413 ? 0.827 39.156 8.789 1 96.31 413 LYS B CA 1
ATOM 6738 C C . LYS B 1 413 ? 0.14 38.719 10.078 1 96.31 413 LYS B C 1
ATOM 6740 O O . LYS B 1 413 ? -1.007 39.094 10.336 1 96.31 413 LYS B O 1
ATOM 6745 N N . VAL B 1 414 ? 0.852 37.906 10.812 1 96.19 414 VAL B N 1
ATOM 6746 C CA . VAL B 1 414 ? 0.315 37.469 12.094 1 96.19 414 VAL B CA 1
ATOM 6747 C C . VAL B 1 414 ? 0.095 38.656 13.008 1 96.19 414 VAL B C 1
ATOM 6749 O O . VAL B 1 414 ? -0.947 38.781 13.656 1 96.19 414 VAL B O 1
ATOM 6752 N N . LEU B 1 415 ? 1.031 39.562 13.039 1 93.56 415 LEU B N 1
ATOM 6753 C CA . LEU B 1 415 ? 0.946 40.75 13.883 1 93.56 415 LEU B CA 1
ATOM 6754 C C . LEU B 1 415 ? -0.193 41.656 13.438 1 93.56 415 LEU B C 1
ATOM 6756 O O . LEU B 1 415 ? -0.835 42.312 14.266 1 93.56 415 LEU B O 1
ATOM 6760 N N . ALA B 1 416 ? -0.406 41.656 12.148 1 93.94 416 ALA B N 1
ATOM 6761 C CA . ALA B 1 416 ? -1.541 42.438 11.641 1 93.94 416 ALA B CA 1
ATOM 6762 C C . ALA B 1 416 ? -2.861 41.875 12.156 1 93.94 416 ALA B C 1
ATOM 6764 O O . ALA B 1 416 ? -3.791 42.625 12.461 1 93.94 416 ALA B O 1
ATOM 6765 N N . VAL B 1 417 ? -2.908 40.562 12.211 1 92.75 417 VAL B N 1
ATOM 6766 C CA . VAL B 1 417 ? -4.09 39.906 12.742 1 92.75 417 VAL B CA 1
ATOM 6767 C C . VAL B 1 417 ? -4.258 40.25 14.227 1 92.75 417 VAL B C 1
ATOM 6769 O O . VAL B 1 417 ? -5.367 40.5 14.688 1 92.75 417 VAL B O 1
ATOM 6772 N N . ILE B 1 418 ? -3.211 40.25 14.977 1 89.69 418 ILE B N 1
ATOM 6773 C CA . ILE B 1 418 ? -3.207 40.562 16.406 1 89.69 418 ILE B CA 1
ATOM 6774 C C . ILE B 1 418 ? -3.689 42 16.625 1 89.69 418 ILE B C 1
ATOM 6776 O O . ILE B 1 418 ? -4.52 42.25 17.5 1 89.69 418 ILE B O 1
ATOM 6780 N N . ALA B 1 419 ? -3.24 42.906 15.781 1 88.19 419 ALA B N 1
ATOM 6781 C CA . ALA B 1 419 ? -3.588 44.312 15.898 1 88.19 419 ALA B CA 1
ATOM 6782 C C . ALA B 1 419 ? -5.074 44.531 15.641 1 88.19 419 ALA B C 1
ATOM 6784 O O . ALA B 1 419 ? -5.688 45.406 16.234 1 88.19 419 ALA B O 1
ATOM 6785 N N . ALA B 1 420 ? -5.566 43.719 14.805 1 84.88 420 ALA B N 1
ATOM 6786 C CA . ALA B 1 420 ? -6.984 43.812 14.477 1 84.88 420 ALA B CA 1
ATOM 6787 C C . ALA B 1 420 ? -7.855 43.312 15.625 1 84.88 420 ALA B C 1
ATOM 6789 O O . ALA B 1 420 ? -9.031 43.688 15.719 1 84.88 420 ALA B O 1
ATOM 6790 N N . GLN B 1 421 ? -7.301 42.438 16.484 1 78.44 421 GLN B N 1
ATOM 6791 C CA . GLN B 1 421 ? -8.039 41.875 17.609 1 78.44 421 GLN B CA 1
ATOM 6792 C C . GLN B 1 421 ? -7.977 42.812 18.828 1 78.44 421 GLN B C 1
ATOM 6794 O O . GLN B 1 421 ? -8.789 42.688 19.75 1 78.44 421 GLN B O 1
ATOM 6799 N N . SER B 1 422 ? -6.977 43.625 18.891 1 67.31 422 SER B N 1
ATOM 6800 C CA . SER B 1 422 ? -6.793 44.531 20.016 1 67.31 422 SER B CA 1
ATOM 6801 C C . SER B 1 422 ? -7.668 45.781 19.891 1 67.31 422 SER B C 1
ATOM 6803 O O . SER B 1 422 ? -7.934 46.219 18.781 1 67.31 422 SER B O 1
#

Sequence (844 aa):
MTGSSNQALNDSSEARDGEIILDVSWLTERAGKAVMTDGVSRIEMAWIKLLLGWFSDRIAFARLNRWGRYGRLSQSAVLTMIEQTEKVWQESEPNQLTQNFRQKFYQAKALIELWPHLFTPQRGIKILLQASPHHLDNEAALKDILNKEQASFICLLYDTEMLEYPEYVPTPEWQNLKKRLDIIARYADCVITDSEATRNRFLPFMAEAGRPIPVVTIPLGADALPHLKKADPRPKSEQISDHPYFLAIESDHAGNNTEMLVTVWKRLILQLGTKA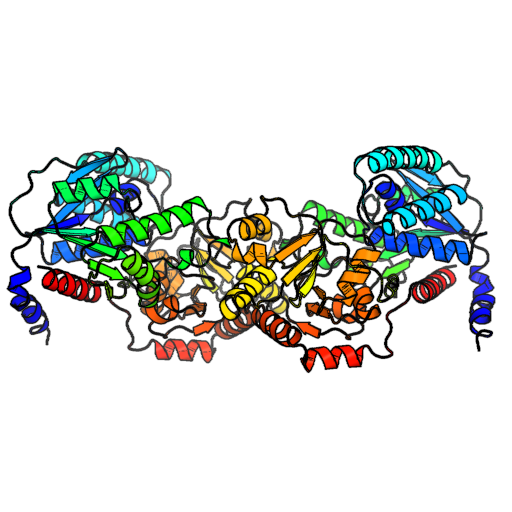PDLLILGQRHPENSKLGKMLARNPDLQRHIRFRESCNDQQLSHMMQEARALLKPAFFARRGMVIAEALRHGLPVLASDIAVYREISSNMADYIDPLNGSAWEEAISEYMNPFSTRRQTQVMRLKGWHPMLWQDHMRKVLAVIAAQSMTGSSNQALNDSSEARDGEIILDVSWLTERAGKAVMTDGVSRIEMAWIKLLLGWFSDRIAFARLNRWGRYGRLSQSAVLTMIEQTEKVWQESEPNQLTQNFRQKFYQAKALIELWPHLFTPQRGIKILLQASPHHLDNEAALKDILNKEQASFICLLYDTEMLEYPEYVPTPEWQNLKKRLDIIARYADCVITDSEATRNRFLPFMAEAGRPIPVVTIPLGADALPHLKKADPRPKSEQISDHPYFLAIESDHAGNNTEMLVTVWKRLILQLGTKAPDLLILGQRHPENSKLGKMLARNPDLQRHIRFRESCNDQQLSHMMQEARALLKPAFFARRGMVIAEALRHGLPVLASDIAVYREISSNMADYIDPLNGSAWEEAISEYMNPFSTRRQTQVMRLKGWHPMLWQDHMRKVLAVIAAQS

Foldseek 3Di:
DVPVVVVVVVVLCVLPPAAEEEEPAVLLQCLLPLDADDPLNVQSLLLLVLCCVVPVPRYWYWYQYPVGDIATADNVLVVVSSVVVQCSLADFDPPPPVNVVVSNVCSVVSCVRGDGDDDQADDDAYEYEYEDLPCLLPLVSVVVVCVRNVYAYEYEDEDLFCLVVVVWPPPVVNVSSVSSLLSCLQRHQEYEYQDVVRVVVSVVSVVVNVDDHYYHYFHAAADAFDDDDPPDDDPPVPPPPVAAEEEEEDDPIRQQLVVLVLVLQVVQCVVPPPNRAAYEYEAADDPCPDPVNVVPVVDVSSVVRYYYDHHDHRNRVLVCLVRHLAYERLGPGDDPLSVLQNSLQSLHAYEHAPDRSNCGQNVNLHHHDHSVCSVVVSVVVVLSSDPPRPVSVVSSVSSVPDHGHHSNNSVVVVVVVSSVSD/DVPVVVVVVVVLCVLVPAAEEEEPAVLLQCLLPLDADDPLNVQSLLLLVLCCVVPVPRYWYWYQYPVGDIATADNVLVVVSSVVVQVSLADFDPPPPVNVVVSNVVSVVSCVRVDGDDDQADDDAYEYEYEDLPCLLPLVSVVVVCVRNVYAYEYEDEDLFCLVVVVWPPPVVNVSSVSSLLSCLQRHQEYEYQAVVRVVVSVVSVVVNVDDHYYHYFHAAADAFDDDDPPDDDDPVPPPPVAAEEEEEDDPIRQQLVVLVLVLQVVQCVVPPPNRAAYEYEAADDPC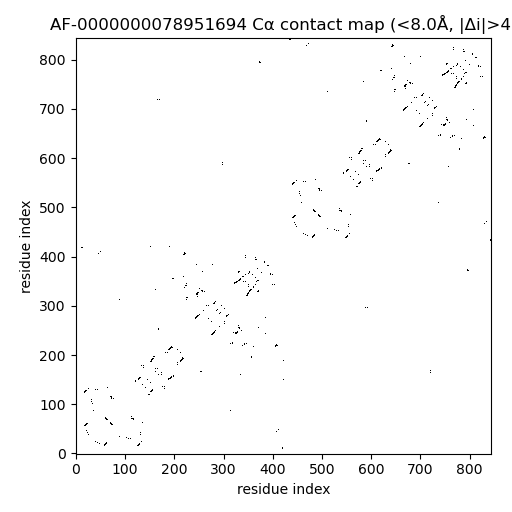PDPVNVVPVVDVSSVVRYYYDHHGHRNRVLVCLVRHLAYERLGPGDDPLSVLQNSLQSLHAYEHAPDRSNCGQNVNLHHHDHSVCSVVVSVVVVLSSDPPRPVSVVSSVSSVPDHGHHSNNSVVVVVVVSSVSD

Radius of gyration: 33.53 Å; Cα contacts (8 Å, |Δi|>4): 1383; chains: 2; bounding box: 70×107×75 Å

Solvent-accessible surface area (backbone atoms only — not comparable to full-atom values): 45658 Å² total; per-residue (Å²): 130,78,66,63,70,56,48,65,61,53,69,63,42,77,48,60,80,38,40,38,33,39,50,46,32,53,45,60,62,41,64,53,39,93,59,78,92,46,69,60,42,51,52,50,47,52,50,50,53,51,43,48,72,76,33,58,89,39,54,44,39,28,31,56,48,98,85,71,51,65,21,38,40,52,67,67,42,52,51,50,49,50,55,52,51,52,49,56,43,55,52,74,76,79,50,71,71,68,44,51,54,54,46,46,47,51,27,52,50,44,56,59,50,60,44,51,33,86,76,76,70,69,89,68,55,34,36,36,37,33,65,53,76,64,62,45,62,35,61,68,60,48,52,51,50,41,65,59,56,61,37,50,31,36,36,49,44,69,72,59,48,55,77,79,40,36,43,51,38,60,64,68,61,49,51,42,51,54,46,21,49,47,41,44,37,67,62,41,55,29,38,36,15,44,31,65,59,46,42,61,68,46,46,61,42,24,59,72,58,69,48,92,54,58,74,44,71,51,50,63,43,35,65,81,62,66,80,76,63,90,77,62,75,70,58,73,92,58,63,67,60,100,54,59,28,35,36,29,73,55,64,98,54,71,38,42,45,60,66,57,52,52,54,39,48,52,51,40,31,73,74,46,48,88,72,33,57,31,38,41,37,36,24,78,72,62,52,65,83,31,71,65,32,41,23,39,71,48,23,70,72,50,47,74,33,45,44,81,36,61,75,72,30,47,55,54,46,33,51,50,46,68,65,30,61,26,40,45,42,45,29,78,48,63,61,75,61,56,55,56,29,27,37,45,59,69,63,24,42,38,46,30,22,64,43,69,59,55,38,60,62,39,69,63,56,52,48,67,41,58,56,48,22,39,52,58,52,42,49,51,50,58,42,43,64,39,92,80,23,62,71,46,50,51,38,49,57,63,45,58,92,55,72,61,52,34,50,68,60,33,48,52,52,50,49,52,53,52,36,70,72,93,131,78,66,63,70,57,48,65,63,55,69,60,43,79,49,60,78,39,41,38,33,37,50,47,34,53,44,60,60,40,65,54,38,91,58,77,93,47,69,60,43,50,52,49,49,52,51,50,55,50,44,47,72,74,34,57,88,40,54,44,39,28,32,58,49,97,85,70,51,66,21,38,38,50,67,68,41,52,51,50,50,51,54,51,50,52,47,56,43,54,52,73,75,78,51,72,71,69,46,50,53,53,47,46,46,51,27,51,50,43,56,60,50,60,45,52,33,85,75,76,69,68,90,68,55,33,36,36,37,32,63,54,75,64,62,46,63,36,61,69,61,49,52,52,50,41,66,61,57,60,37,50,30,34,36,48,45,69,72,59,49,56,75,78,39,36,43,50,38,61,63,68,61,49,50,42,52,54,45,20,48,46,41,44,36,68,63,42,56,28,38,36,16,43,32,65,59,48,40,61,69,44,49,62,40,24,60,73,58,69,48,93,54,58,72,45,70,51,51,62,44,34,66,81,63,64,81,77,63,88,77,63,76,70,59,74,92,59,64,66,61,101,53,60,30,33,35,29,73,56,64,99,52,73,38,41,45,59,64,57,53,52,55,40,47,52,53,41,31,73,73,45,48,88,71,33,56,34,37,42,35,36,26,76,72,62,52,64,84,32,72,66,32,40,23,39,70,50,22,69,73,51,47,74,33,44,45,80,36,60,75,72,29,47,56,54,47,33,52,49,47,68,65,31,62,25,39,45,42,45,29,77,50,63,60,74,60,56,57,57,29,27,36,46,60,69,63,23,42,38,45,29,21,63,44,69,60,56,37,60,64,39,69,64,57,53,47,68,41,57,55,48,22,39,52,58,50,42,51,52,52,59,43,43,64,39,93,79,22,62,71,46,50,52,38,48,56,64,44,59,91,55,72,60,52,34,50,68,59,33,48,52,53,49,49,51,54,52,35,69,74,94

InterPro domains:
  IPR001296 Glycosyl transferase, family 1 [PF00534] (241-384)

Secondary structure (DSSP, 8-state):
--SSTTHHHHSS-GGGGSEEEEE-HHHHHHHTTT----HHHHHHHHHHHHHHHHHTTTEEEEEE-TTS-EEEE-HHHHHHHHHHHHHHHH-----HHHHHHHHHHHHHHHHHHTPPBP-PPPSS-EEEEE-S-TTTT-HHHHHHHHHHH--EEEEEE---GGGG-GGGS-HHHHHHHHHHHHHHHHH-SEEEESSHHHHHHHHHHHHHHT----EEE-PPP-PPPP---TTS---GGG---SS-EEEEE--SSGGG-HHHHHHHHHHHHHHHGGGSPEEEEESSPPPTTSHHHHHHHT-HHHHHHEEEES---HHHHHHHHHH-S-EEE--SS-SSTHHHHHHHHTT--EEEE--HHHHHHTTT-SEEE-TTBHHHHHHHHHHHHSTT-HHHHHHHHHHTT--PPPHHHHHHHHHHHHHHH-/--SSTTHHHHSGGGGGGSEEEEE-HHHHHHHTTT----HHHHHHHHHHHHHHHHHTTTEEEEEE-TTS-EEEE-HHHHHHHHHHHHHHHH-----HHHHHHHHHHHHHHHHHHTPPBP-PPPSS-EEEEE-S-TTTT-HHHHHHHHHHH--EEEEEE---GGGG-GGGS-HHHHHHHHHHHHHHHHH-SEEEESSHHHHHHHHHHHHHHT----EEE-PPP-PPPP---TTS---GGG---SS-EEEEE--SSGGG-HHHHHHHHHHHHHHHGGGSPEEEEESSPPPTTSHHHHHHHT-HHHHHHEEEES---HHHHHHHHHH-S-EEE--SS-SSTHHHHHHHHTT--EEEE--HHHHHHTTT-SEEE-TTBHHHHHHHHHHHHSTT-HHHHHHHHHHTT--PPPHHHHHHHHHHHHHHH-

Organism: Zymomonas mobilis subsp. mobilis (strain ATCC 31821 / ZM4 / CP4) (NCBI:txid264203)

pLDDT: mean 84.33, std 16.77, range [25.42, 98.56]

Nearest PDB structures (foldseek):
  8uag-assembly1_A  TM=5.666E-01  e=5.191E-10  Leishmania major
  2bfw-assembly1_A  TM=7.527E-01  e=2.902E-06  Pyrococcus abyssi
  5u09-assembly1_A  TM=6.842E-01  e=2.055E-06  Homo sapiens
  6me3-assembly1_A  TM=7.147E-01  e=1.453E-05  Homo sapiens
  6hll-assembly1_A  TM=4.686E-01  e=4.341E-06  Homo sapiens